Protein AF-A0A962BAT4-F1 (afdb_monomer_lite)

pLDDT: mean 86.92, std 11.21, range [30.09, 98.44]

Structure (mmCIF, N/CA/C/O backbone):
data_AF-A0A962BAT4-F1
#
_entry.id   AF-A0A962BAT4-F1
#
loop_
_atom_site.group_PDB
_atom_site.id
_atom_site.type_symbol
_atom_site.label_atom_id
_atom_site.label_alt_id
_atom_site.label_comp_id
_atom_site.label_asym_id
_atom_site.label_entity_id
_atom_site.label_seq_id
_atom_site.pdbx_PDB_ins_code
_atom_site.Cartn_x
_atom_site.Cartn_y
_atom_site.Cartn_z
_atom_site.occupancy
_atom_site.B_iso_or_equiv
_atom_site.auth_seq_id
_atom_site.auth_comp_id
_atom_site.auth_asym_id
_atom_site.auth_atom_id
_atom_site.pdbx_PDB_model_num
ATOM 1 N N . MET A 1 1 ? 19.448 24.451 59.268 1.00 84.12 1 MET A N 1
ATOM 2 C CA . MET A 1 1 ? 19.161 24.427 57.814 1.00 84.12 1 MET A CA 1
ATOM 3 C C . MET A 1 1 ? 20.426 24.149 57.006 1.00 84.12 1 MET A C 1
ATOM 5 O O . MET A 1 1 ? 20.425 23.150 56.303 1.00 84.12 1 MET A O 1
ATOM 9 N N . MET A 1 2 ? 21.518 24.912 57.176 1.00 86.88 2 MET A N 1
ATOM 10 C CA . MET A 1 2 ? 22.796 24.665 56.473 1.00 86.88 2 MET A CA 1
ATOM 11 C C . MET A 1 2 ? 23.337 23.234 56.617 1.00 86.88 2 MET A C 1
ATOM 13 O O . MET A 1 2 ? 23.706 22.635 55.619 1.00 86.88 2 MET A O 1
ATOM 17 N N . HIS A 1 3 ? 23.294 22.628 57.811 1.00 87.94 3 HIS A N 1
ATOM 18 C CA . HIS A 1 3 ? 23.724 21.229 57.982 1.00 87.94 3 HIS A CA 1
ATOM 19 C C . HIS A 1 3 ? 22.944 20.215 57.124 1.00 87.94 3 HIS A C 1
ATOM 21 O O . HIS A 1 3 ? 23.503 19.194 56.748 1.00 87.94 3 HIS A O 1
ATOM 27 N N . ILE A 1 4 ? 21.664 20.473 56.822 1.00 88.44 4 ILE A N 1
ATOM 28 C CA . ILE A 1 4 ? 20.850 19.589 55.966 1.00 88.44 4 ILE A CA 1
ATOM 29 C C . ILE A 1 4 ? 21.281 19.754 54.506 1.00 88.44 4 ILE A C 1
ATOM 31 O O . ILE A 1 4 ? 21.478 18.762 53.816 1.00 88.44 4 ILE A O 1
ATOM 35 N N . LEU A 1 5 ? 21.491 21.001 54.073 1.00 90.81 5 LEU A N 1
ATOM 36 C CA . LEU A 1 5 ? 21.976 21.313 52.731 1.00 90.81 5 LEU A CA 1
ATOM 37 C C . LEU A 1 5 ? 23.353 20.683 52.473 1.00 90.81 5 LEU A C 1
ATOM 39 O O . LEU A 1 5 ? 23.531 19.999 51.470 1.00 90.81 5 LEU A O 1
ATOM 43 N N . PHE A 1 6 ? 24.304 20.854 53.399 1.00 89.75 6 PHE A N 1
ATOM 44 C CA . PHE A 1 6 ? 25.637 20.258 53.278 1.00 89.75 6 PHE A CA 1
ATOM 45 C C . PHE A 1 6 ? 25.594 18.730 53.262 1.00 89.75 6 PHE A C 1
ATOM 47 O O . PHE A 1 6 ? 26.291 18.126 52.457 1.00 89.75 6 PHE A O 1
ATOM 54 N N . ALA A 1 7 ? 24.762 18.097 54.094 1.00 89.19 7 ALA A N 1
ATOM 55 C CA . ALA A 1 7 ? 24.633 16.641 54.098 1.00 89.19 7 ALA A CA 1
ATOM 56 C C . ALA A 1 7 ? 24.099 16.099 52.759 1.00 89.19 7 ALA A C 1
ATOM 58 O O . ALA A 1 7 ? 24.624 15.115 52.238 1.00 89.19 7 ALA A O 1
ATOM 59 N N . GLU A 1 8 ? 23.089 16.754 52.182 1.00 90.19 8 GLU A N 1
ATOM 60 C CA . GLU A 1 8 ? 22.549 16.391 50.867 1.00 90.19 8 GLU A CA 1
ATOM 61 C C . GLU A 1 8 ? 23.565 16.627 49.743 1.00 90.19 8 GLU A C 1
ATOM 63 O O . GLU A 1 8 ? 23.744 15.756 48.891 1.00 90.19 8 GLU A O 1
ATOM 68 N N . TRP A 1 9 ? 24.290 17.749 49.781 1.00 88.94 9 TRP A N 1
ATOM 69 C CA . TRP A 1 9 ? 25.375 18.027 48.841 1.00 88.94 9 TRP A CA 1
ATOM 70 C C . TRP A 1 9 ? 26.483 16.974 48.925 1.00 88.94 9 TRP A C 1
ATOM 72 O O . TRP A 1 9 ? 26.814 16.355 47.919 1.00 88.94 9 TRP A O 1
ATOM 82 N N . SER A 1 10 ? 27.018 16.697 50.117 1.00 89.25 10 SER A N 1
ATOM 83 C CA . SER A 1 10 ? 28.085 15.706 50.311 1.00 89.25 10 SER A CA 1
ATOM 84 C C . SER A 1 10 ? 27.682 14.309 49.839 1.00 89.25 10 SER A C 1
ATOM 86 O O . SER A 1 10 ? 28.521 13.575 49.318 1.00 89.25 10 SER A O 1
ATOM 88 N N . ARG A 1 11 ? 26.399 13.947 49.971 1.00 90.50 11 ARG A N 1
ATOM 89 C CA . ARG A 1 11 ? 25.858 12.675 49.476 1.00 90.50 11 ARG A CA 1
ATOM 90 C C . ARG A 1 11 ? 25.887 12.575 47.948 1.00 90.50 11 ARG A C 1
ATOM 92 O O . ARG A 1 11 ? 26.097 11.486 47.419 1.00 90.50 11 ARG A O 1
ATOM 99 N N . LEU A 1 12 ? 25.656 13.683 47.246 1.00 91.31 12 LEU A N 1
ATOM 100 C CA . LEU A 1 12 ? 25.480 13.709 45.790 1.00 91.31 12 LEU A CA 1
ATOM 101 C C . LEU A 1 12 ? 26.698 14.250 45.025 1.00 91.31 12 LEU A C 1
ATOM 103 O O . LEU A 1 12 ? 26.793 14.033 43.820 1.00 91.31 12 LEU A O 1
ATOM 107 N N . ALA A 1 13 ? 27.654 14.894 45.698 1.00 88.94 13 ALA A N 1
ATOM 108 C CA . ALA A 1 13 ? 28.758 15.624 45.073 1.00 88.94 13 ALA A CA 1
ATOM 109 C C . ALA A 1 13 ? 29.607 14.777 44.106 1.00 88.94 13 ALA A C 1
ATOM 111 O O . ALA A 1 13 ? 29.979 15.257 43.040 1.00 88.94 13 ALA A O 1
ATOM 112 N N . ARG A 1 14 ? 29.881 13.503 44.429 1.00 91.06 14 ARG A N 1
ATOM 113 C CA . ARG A 1 14 ? 30.655 12.611 43.537 1.00 91.06 14 ARG A CA 1
ATOM 114 C C . ARG A 1 14 ? 29.927 12.340 42.219 1.00 91.06 14 ARG A C 1
ATOM 116 O O . ARG A 1 14 ? 30.545 12.370 41.160 1.00 91.06 14 ARG A O 1
ATOM 123 N N . TRP A 1 15 ? 28.616 12.117 42.286 1.00 87.19 15 TRP A N 1
ATOM 124 C CA . TRP A 1 15 ? 27.776 11.919 41.105 1.00 87.19 15 TRP A CA 1
ATOM 125 C C . TRP A 1 15 ? 27.609 13.213 40.310 1.00 87.19 15 TRP A C 1
ATOM 127 O O . TRP A 1 15 ? 27.646 13.176 39.085 1.00 87.19 15 TRP A O 1
ATOM 137 N N . ALA A 1 16 ? 27.502 14.353 41.000 1.00 90.62 16 ALA A N 1
ATOM 138 C CA . ALA A 1 16 ? 27.455 15.670 40.373 1.00 90.62 16 ALA A CA 1
ATOM 139 C C . ALA A 1 16 ? 28.718 15.950 39.542 1.00 90.62 16 ALA A C 1
ATOM 141 O O . ALA A 1 16 ? 28.603 16.379 38.398 1.00 90.62 16 ALA A O 1
ATOM 142 N N . LEU A 1 17 ? 29.907 15.654 40.083 1.00 92.94 17 LEU A N 1
ATOM 143 C CA . LEU A 1 17 ? 31.183 15.822 39.378 1.00 92.94 17 LEU A CA 1
ATOM 144 C C . LEU A 1 17 ? 31.314 14.887 38.170 1.00 92.94 17 LEU A C 1
ATOM 146 O O . LEU A 1 17 ? 31.728 15.331 37.103 1.00 92.94 17 LEU A O 1
ATOM 150 N N . LEU A 1 18 ? 30.937 13.612 38.318 1.00 93.69 18 LEU A N 1
ATOM 151 C CA . LEU A 1 18 ? 30.971 12.652 37.212 1.00 93.69 18 LEU A CA 1
ATOM 152 C C . LEU A 1 18 ? 30.046 13.085 36.067 1.00 93.69 18 LEU A C 1
ATOM 154 O O . LEU A 1 18 ? 30.459 13.094 34.909 1.00 93.69 18 LEU A O 1
ATOM 158 N N . LEU A 1 19 ? 28.810 13.472 36.397 1.00 94.06 19 LEU A N 1
ATOM 159 C CA . LEU A 1 19 ? 27.843 13.952 35.416 1.00 94.06 19 LEU A CA 1
ATOM 160 C C . LEU A 1 19 ? 28.324 15.245 34.749 1.00 94.06 19 LEU A C 1
ATOM 162 O O . LEU A 1 19 ? 28.235 15.351 33.531 1.00 94.06 19 LEU A O 1
ATOM 166 N N . ALA A 1 20 ? 28.891 16.185 35.514 1.00 96.00 20 ALA A N 1
ATOM 167 C CA . ALA A 1 20 ? 29.458 17.420 34.976 1.00 96.00 20 ALA A CA 1
ATOM 168 C C . ALA A 1 20 ? 30.584 17.146 33.965 1.00 96.00 20 ALA A C 1
ATOM 170 O O . ALA A 1 20 ? 30.608 17.756 32.899 1.00 96.00 20 ALA A O 1
ATOM 171 N N . ALA A 1 21 ? 31.487 16.208 34.270 1.00 95.94 21 ALA A N 1
ATOM 172 C CA . ALA A 1 21 ? 32.590 15.841 33.385 1.00 95.94 21 ALA A CA 1
ATOM 173 C C . ALA A 1 21 ? 32.100 15.164 32.094 1.00 95.94 21 ALA A C 1
ATOM 175 O O . ALA A 1 21 ? 32.534 15.536 31.004 1.00 95.94 21 ALA A O 1
ATOM 176 N N . LEU A 1 22 ? 31.166 14.210 32.203 1.00 95.56 22 LEU A N 1
ATOM 177 C CA . LEU A 1 22 ? 30.566 13.541 31.044 1.00 95.56 22 LEU A CA 1
ATOM 178 C C . LEU A 1 22 ? 29.809 14.535 30.155 1.00 95.56 22 LEU A C 1
ATOM 180 O O . LEU A 1 22 ? 29.934 14.511 28.929 1.00 95.56 22 LEU A O 1
ATOM 184 N N . HIS A 1 23 ? 29.041 15.422 30.783 1.00 96.25 23 HIS A N 1
ATOM 185 C CA . HIS A 1 23 ? 28.269 16.439 30.094 1.00 96.25 23 HIS A CA 1
ATOM 186 C C . HIS A 1 23 ? 29.184 17.433 29.368 1.00 96.25 23 HIS A C 1
ATOM 188 O O . HIS A 1 23 ? 29.012 17.640 28.170 1.00 96.25 23 HIS A O 1
ATOM 194 N N . LEU A 1 24 ? 30.213 17.961 30.042 1.00 96.00 24 LEU A N 1
ATOM 195 C CA . LEU A 1 24 ? 31.201 18.847 29.422 1.00 96.00 24 LEU A CA 1
ATOM 196 C C . LEU A 1 24 ? 31.917 18.164 28.248 1.00 96.00 24 LEU A C 1
ATOM 198 O O . LEU A 1 24 ? 32.021 18.752 27.178 1.00 96.00 24 LEU A O 1
ATOM 202 N N . GLY A 1 25 ? 32.354 16.910 28.407 1.00 95.50 25 GLY A N 1
ATOM 203 C CA . GLY A 1 25 ? 32.979 16.148 27.320 1.00 95.50 25 GLY A CA 1
ATOM 204 C C . GLY A 1 25 ? 32.058 15.975 26.108 1.00 95.50 25 GLY A C 1
ATOM 205 O O . GLY A 1 25 ? 32.494 16.143 24.970 1.00 95.50 25 GLY A O 1
ATOM 206 N N . THR A 1 26 ? 30.769 15.720 26.351 1.00 94.12 26 THR A N 1
ATOM 207 C CA . THR A 1 26 ? 29.749 15.609 25.297 1.00 94.12 26 THR A CA 1
ATOM 208 C C . THR A 1 26 ? 29.540 16.944 24.581 1.00 94.12 26 THR A C 1
ATOM 210 O O . THR A 1 26 ? 29.536 16.980 23.353 1.00 94.12 26 THR A O 1
ATOM 213 N N . LEU A 1 27 ? 29.425 18.050 25.324 1.00 93.06 27 LEU A N 1
ATOM 214 C CA . LEU A 1 27 ? 29.265 19.392 24.756 1.00 93.06 27 LEU A CA 1
ATOM 215 C C . LEU A 1 27 ? 30.481 19.815 23.927 1.00 93.06 27 LEU A C 1
ATOM 217 O O . LEU A 1 27 ? 30.309 20.359 22.841 1.00 93.06 27 LEU A O 1
ATOM 221 N N . LEU A 1 28 ? 31.700 19.528 24.391 1.00 91.31 28 LEU A N 1
ATOM 222 C CA . LEU A 1 28 ? 32.926 19.825 23.644 1.00 91.31 28 LEU A CA 1
ATOM 223 C C . LEU A 1 28 ? 33.034 18.993 22.359 1.00 91.31 28 LEU A C 1
ATOM 225 O O . LEU A 1 28 ? 33.477 19.500 21.329 1.00 91.31 28 LEU A O 1
ATOM 229 N N . PHE A 1 29 ? 32.609 17.727 22.394 1.00 91.44 29 PHE A N 1
ATOM 230 C CA . PHE A 1 29 ? 32.562 16.874 21.207 1.00 91.44 29 PHE A CA 1
ATOM 231 C C . PHE A 1 29 ? 31.527 17.369 20.189 1.00 91.44 29 PHE A C 1
ATOM 233 O O . PHE A 1 29 ? 31.860 17.591 19.024 1.00 91.44 29 PHE A O 1
ATOM 240 N N . LEU A 1 30 ? 30.287 17.607 20.626 1.00 88.56 30 LEU A N 1
ATOM 241 C CA . LEU A 1 30 ? 29.225 18.134 19.764 1.00 88.56 30 LEU A CA 1
ATOM 242 C C . LEU A 1 30 ? 29.585 19.516 19.219 1.00 88.56 30 LEU A C 1
ATOM 244 O O . LEU A 1 30 ? 29.434 19.758 18.026 1.00 88.56 30 LEU A O 1
ATOM 248 N N . GLY A 1 31 ? 30.165 20.373 20.059 1.00 83.88 31 GLY A N 1
ATOM 249 C CA . GLY A 1 31 ? 30.666 21.693 19.698 1.00 83.88 31 GLY A CA 1
ATOM 250 C C . GLY A 1 31 ? 31.806 21.678 18.676 1.00 83.88 31 GLY A C 1
ATOM 251 O O . GLY A 1 31 ? 32.145 22.733 18.158 1.00 83.88 31 GLY A O 1
ATOM 252 N N . ARG A 1 32 ? 32.390 20.521 18.334 1.00 83.56 32 ARG A N 1
ATOM 253 C CA . ARG A 1 32 ? 33.267 20.389 17.158 1.00 83.56 32 ARG A CA 1
ATOM 254 C C . ARG A 1 32 ? 32.511 20.067 15.881 1.00 83.56 32 ARG A C 1
ATOM 256 O O . ARG A 1 32 ? 32.906 20.541 14.822 1.00 83.56 32 ARG A O 1
ATOM 263 N N . MET A 1 33 ? 31.437 19.294 15.974 1.00 81.81 33 MET A N 1
ATOM 264 C CA . MET A 1 33 ? 30.665 18.866 14.808 1.00 81.81 33 MET A CA 1
ATOM 265 C C . MET A 1 33 ? 29.668 19.928 14.354 1.00 81.81 33 MET A C 1
ATOM 267 O O . MET A 1 33 ? 29.497 20.132 13.159 1.00 81.81 33 MET A O 1
ATOM 271 N N . VAL A 1 34 ? 29.026 20.610 15.301 1.00 82.38 34 VAL A N 1
ATOM 272 C CA . VAL A 1 34 ? 27.918 21.530 15.029 1.00 82.38 34 VAL A CA 1
ATOM 273 C C . VAL A 1 34 ? 27.960 22.737 15.957 1.00 82.38 34 VAL A C 1
ATOM 275 O O . VAL A 1 34 ? 28.546 22.674 17.041 1.00 82.38 34 VAL A O 1
ATOM 278 N N . ASP A 1 35 ? 27.370 23.849 15.532 1.00 80.62 35 ASP A N 1
ATOM 279 C CA . ASP A 1 35 ? 27.174 25.023 16.381 1.00 80.62 35 ASP A CA 1
ATOM 280 C C . ASP A 1 35 ? 25.894 24.848 17.211 1.00 80.62 35 ASP A C 1
ATOM 282 O O . ASP A 1 35 ? 24.796 24.731 16.664 1.00 80.62 35 ASP A O 1
ATOM 286 N N . LEU A 1 36 ? 26.046 24.775 18.536 1.00 78.56 36 LEU A N 1
ATOM 287 C CA . LEU A 1 36 ? 24.951 24.477 19.460 1.00 78.56 36 LEU A CA 1
ATOM 288 C C . LEU A 1 36 ? 23.867 25.568 19.445 1.00 78.56 36 LEU A C 1
ATOM 290 O O . LEU A 1 36 ? 22.694 25.235 19.611 1.00 78.56 36 LEU A O 1
ATOM 294 N N . GLY A 1 37 ? 24.237 26.830 19.199 1.00 80.88 37 GLY A N 1
ATOM 295 C CA . GLY A 1 37 ? 23.299 27.952 19.100 1.00 80.88 37 GLY A CA 1
ATOM 296 C C . GLY A 1 37 ? 22.556 28.016 17.763 1.00 80.88 37 GLY A C 1
ATOM 297 O O . GLY A 1 37 ? 21.525 28.676 17.662 1.00 80.88 37 GLY A O 1
ATOM 298 N N . GLN A 1 38 ? 23.039 27.303 16.740 1.00 85.50 38 GLN A N 1
ATOM 299 C CA . GLN A 1 38 ? 22.445 27.287 15.397 1.00 85.50 38 GLN A CA 1
ATOM 300 C C . GLN A 1 38 ? 21.535 26.079 15.142 1.00 85.50 38 GLN A C 1
ATOM 302 O O . GLN A 1 38 ? 21.039 25.894 14.029 1.00 85.50 38 GLN A O 1
ATOM 307 N N . GLN A 1 39 ? 21.317 25.234 16.152 1.00 86.50 39 GLN A N 1
ATOM 308 C CA . GLN A 1 39 ? 20.543 24.011 15.982 1.00 86.50 39 GLN A CA 1
ATOM 309 C C . GLN A 1 39 ? 19.047 24.293 15.762 1.00 86.50 39 GLN A C 1
ATOM 311 O O . GLN A 1 39 ? 18.482 25.194 16.395 1.00 86.50 39 GLN A O 1
ATOM 316 N N . PRO A 1 40 ? 18.380 23.502 14.899 1.00 85.00 40 PRO A N 1
ATOM 317 C CA . PRO A 1 40 ? 16.949 23.635 14.672 1.00 85.00 40 PRO A CA 1
ATOM 318 C C . PRO A 1 40 ? 16.142 23.204 15.906 1.00 85.00 40 PRO A C 1
ATOM 320 O O . PRO A 1 40 ? 16.595 22.395 16.724 1.00 85.00 40 PRO A O 1
ATOM 323 N N . LEU A 1 41 ? 14.900 23.682 15.999 1.00 80.06 41 LEU A N 1
ATOM 324 C CA . LEU A 1 41 ? 13.982 23.422 17.120 1.00 80.06 41 LEU A CA 1
ATOM 325 C C . LEU A 1 41 ? 13.861 21.932 17.510 1.00 80.06 41 LEU A C 1
ATOM 327 O O . LEU A 1 41 ? 13.835 21.604 18.695 1.00 80.06 41 LEU A O 1
ATOM 331 N N . ALA A 1 42 ? 13.842 21.016 16.537 1.00 81.06 42 ALA A N 1
ATOM 332 C CA . ALA A 1 42 ? 13.735 19.577 16.800 1.00 81.06 42 ALA A CA 1
ATOM 333 C C . ALA A 1 42 ? 14.916 19.027 17.624 1.00 81.06 42 ALA A C 1
ATOM 335 O O . ALA A 1 42 ? 14.732 18.213 18.531 1.00 81.06 42 ALA A O 1
ATOM 336 N N . VAL A 1 43 ? 16.132 19.505 17.344 1.00 84.69 43 VAL A N 1
ATOM 337 C CA . VAL A 1 43 ? 17.338 19.130 18.095 1.00 84.69 43 VAL A CA 1
ATOM 338 C C . VAL A 1 43 ? 17.268 19.702 19.511 1.00 84.69 43 VAL A C 1
ATOM 340 O O . VAL A 1 43 ? 17.604 19.018 20.479 1.00 84.69 43 VAL A O 1
ATOM 343 N N . HIS A 1 44 ? 16.753 20.923 19.660 1.00 83.44 44 HIS A N 1
ATOM 344 C CA . HIS A 1 44 ? 16.543 21.523 20.974 1.00 83.44 44 HIS A CA 1
ATOM 345 C C . HIS A 1 44 ? 15.553 20.728 21.835 1.00 83.44 44 HIS A C 1
ATOM 347 O O . HIS A 1 44 ? 15.831 20.482 23.007 1.00 83.44 44 HIS A O 1
ATOM 353 N N . TRP A 1 45 ? 14.444 20.241 21.267 1.00 84.88 45 TRP A N 1
ATOM 354 C CA . TRP A 1 45 ? 13.511 19.373 21.994 1.00 84.88 45 TRP A CA 1
ATOM 355 C C . TRP A 1 45 ? 14.165 18.082 22.497 1.00 84.88 45 TRP A C 1
ATOM 357 O O . TRP A 1 45 ? 13.881 17.659 23.620 1.00 84.88 45 TRP A O 1
ATOM 367 N N . ALA A 1 46 ? 15.088 17.490 21.732 1.00 86.75 46 ALA A N 1
ATOM 368 C CA . ALA A 1 46 ? 15.850 16.324 22.182 1.00 86.75 46 ALA A CA 1
ATOM 369 C C . ALA A 1 46 ? 16.760 16.651 23.384 1.00 86.75 46 ALA A C 1
ATOM 371 O O . ALA A 1 46 ? 16.821 15.882 24.352 1.00 86.75 46 ALA A O 1
ATOM 372 N N . PHE A 1 47 ? 17.416 17.816 23.374 1.00 88.12 47 PHE A N 1
ATOM 373 C CA . PHE A 1 47 ? 18.190 18.295 24.523 1.00 88.12 47 PHE A CA 1
ATOM 374 C C . PHE A 1 47 ? 17.299 18.564 25.739 1.00 88.12 47 PHE A C 1
ATOM 376 O O . PHE A 1 47 ? 17.596 18.075 26.830 1.00 88.12 47 PHE A O 1
ATOM 383 N N . CYS A 1 48 ? 16.176 19.267 25.569 1.00 89.56 48 CYS A N 1
ATOM 384 C CA . CYS A 1 48 ? 15.219 19.516 26.647 1.00 89.56 48 CYS A CA 1
ATOM 385 C C . CYS A 1 48 ? 14.696 18.212 27.262 1.00 89.56 48 CYS A C 1
ATOM 387 O O . CYS A 1 48 ? 14.666 18.087 28.485 1.00 89.56 48 CYS A O 1
ATOM 389 N N . ALA A 1 49 ? 14.338 17.218 26.444 1.00 89.75 49 ALA A N 1
ATOM 390 C CA . ALA A 1 49 ? 13.900 15.911 26.929 1.00 89.75 49 ALA A CA 1
ATOM 391 C C . ALA A 1 49 ? 14.996 15.209 27.749 1.00 89.75 49 ALA A C 1
ATOM 393 O O . ALA A 1 49 ? 14.719 14.668 28.822 1.00 89.75 49 ALA A O 1
ATOM 394 N N . SER A 1 50 ? 16.248 15.280 27.289 1.00 92.62 50 SER A N 1
ATOM 395 C CA . SER A 1 50 ? 17.404 14.711 27.990 1.00 92.62 50 SER A CA 1
ATOM 396 C C . SER A 1 50 ? 17.635 15.383 29.348 1.00 92.62 50 SER A C 1
ATOM 398 O O . SER A 1 50 ? 17.776 14.700 30.362 1.00 92.62 50 SER A O 1
ATOM 400 N N . TYR A 1 51 ? 17.595 16.716 29.406 1.00 95.25 51 TYR A N 1
ATOM 401 C CA . TYR A 1 51 ? 17.736 17.477 30.651 1.00 95.25 51 TYR A CA 1
ATOM 402 C C . TYR A 1 51 ? 16.574 17.245 31.623 1.00 95.25 51 TYR A C 1
ATOM 404 O O . TYR A 1 51 ? 16.795 17.031 32.819 1.00 95.25 51 TYR A O 1
ATOM 412 N N . ALA A 1 52 ? 15.337 17.201 31.121 1.00 94.94 52 ALA A N 1
ATOM 413 C CA . ALA A 1 52 ? 14.166 16.867 31.926 1.00 94.94 52 ALA A CA 1
ATOM 414 C C . ALA A 1 52 ? 14.292 15.461 32.532 1.00 94.94 52 ALA A C 1
ATOM 416 O O . ALA A 1 52 ? 13.995 15.274 33.713 1.00 94.94 52 ALA A O 1
ATOM 417 N N . LEU A 1 53 ? 14.783 14.486 31.756 1.00 94.94 53 LEU A N 1
ATOM 418 C CA . LEU A 1 53 ? 15.023 13.119 32.215 1.00 94.94 53 LEU A CA 1
ATOM 419 C C . LEU A 1 53 ? 16.125 13.053 33.280 1.00 94.94 53 LEU A C 1
ATOM 421 O O . LEU A 1 53 ? 15.924 12.415 34.311 1.00 94.94 53 LEU A O 1
ATOM 425 N N . ILE A 1 54 ? 17.258 13.732 33.073 1.00 95.62 54 ILE A N 1
ATOM 426 C CA . ILE A 1 54 ? 18.346 13.817 34.063 1.00 95.62 54 ILE A CA 1
ATOM 427 C C . ILE A 1 54 ? 17.814 14.377 35.385 1.00 95.62 54 ILE A C 1
ATOM 429 O O . ILE A 1 54 ? 18.023 13.781 36.446 1.00 95.62 54 ILE A O 1
ATOM 433 N N . GLY A 1 55 ? 17.072 15.486 35.320 1.00 96.25 55 GLY A N 1
ATOM 434 C CA . GLY A 1 55 ? 16.405 16.074 36.475 1.00 96.25 55 GLY A CA 1
ATOM 435 C C . GLY A 1 55 ? 15.471 15.081 37.163 1.00 96.25 55 GLY A C 1
ATOM 436 O O . GLY A 1 55 ? 15.584 14.853 38.368 1.00 96.25 55 GLY A O 1
ATOM 437 N N . LEU A 1 56 ? 14.585 14.439 36.400 1.00 95.94 56 LEU A N 1
ATOM 438 C CA . LEU A 1 56 ? 13.620 13.460 36.901 1.00 95.94 56 LEU A CA 1
ATOM 439 C C . LEU A 1 56 ? 14.299 12.298 37.622 1.00 95.94 56 LEU A C 1
ATOM 441 O O . LEU A 1 56 ? 13.908 11.970 38.744 1.00 95.94 56 LEU A O 1
ATOM 445 N N . LEU A 1 57 ? 15.337 11.710 37.025 1.00 95.56 57 LEU A N 1
ATOM 446 C CA . LEU A 1 57 ? 16.101 10.616 37.622 1.00 95.56 57 LEU A CA 1
ATOM 447 C C . LEU A 1 57 ? 16.803 11.054 38.910 1.00 95.56 57 LEU A C 1
ATOM 449 O O . LEU A 1 57 ? 16.754 10.323 39.900 1.00 95.56 57 LEU A O 1
ATOM 453 N N . LEU A 1 58 ? 17.383 12.259 38.942 1.00 95.44 58 LEU A N 1
ATOM 454 C CA . LEU A 1 58 ? 17.962 12.823 40.162 1.00 95.44 58 LEU A CA 1
ATOM 455 C C . LEU A 1 58 ? 16.903 12.995 41.258 1.00 95.44 58 LEU A C 1
ATOM 457 O O . LEU A 1 58 ? 17.144 12.627 42.408 1.00 95.44 58 LEU A O 1
ATOM 461 N N . GLY A 1 59 ? 15.723 13.512 40.908 1.00 94.75 59 GLY A N 1
ATOM 462 C CA . GLY A 1 59 ? 14.608 13.688 41.838 1.00 94.75 59 GLY A CA 1
ATOM 463 C C . GLY A 1 59 ? 14.142 12.360 42.424 1.00 94.75 59 GLY A C 1
ATOM 464 O O . GLY A 1 59 ? 14.001 12.230 43.642 1.00 94.75 59 GLY A O 1
ATOM 465 N N . VAL A 1 60 ? 13.988 11.340 41.574 1.00 94.62 60 VAL A N 1
ATOM 466 C CA . VAL A 1 60 ? 13.648 9.975 41.995 1.00 94.62 60 VAL A CA 1
ATOM 467 C C . VAL A 1 60 ? 14.720 9.410 42.923 1.00 94.62 60 VAL A C 1
ATOM 469 O O . VAL A 1 60 ? 14.405 8.915 44.008 1.00 94.62 60 VAL A O 1
ATOM 472 N N . PHE A 1 61 ? 15.987 9.513 42.525 1.00 93.50 61 PHE A N 1
ATOM 473 C CA . PHE A 1 61 ? 17.120 8.992 43.278 1.00 93.50 61 PHE A CA 1
ATOM 474 C C . PHE A 1 61 ? 17.220 9.644 44.662 1.00 93.50 61 PHE A C 1
ATOM 476 O O . PHE A 1 61 ? 17.198 8.941 45.677 1.00 93.50 61 PHE A O 1
ATOM 483 N N . GLN A 1 62 ? 17.238 10.978 44.722 1.00 92.94 62 GLN A N 1
ATOM 484 C CA . GLN A 1 62 ? 17.372 11.733 45.966 1.00 92.94 62 GLN A CA 1
ATOM 485 C C . GLN A 1 62 ? 16.184 11.502 46.910 1.00 92.94 62 GLN A C 1
ATOM 487 O O . GLN A 1 62 ? 16.380 11.319 48.119 1.00 92.94 62 GLN A O 1
ATOM 492 N N . CYS A 1 63 ? 14.959 11.495 46.371 1.00 91.94 63 CYS A N 1
ATOM 493 C CA . CYS A 1 63 ? 13.735 11.408 47.165 1.00 91.94 63 CYS A CA 1
ATOM 494 C C . CYS A 1 63 ? 13.337 9.976 47.542 1.00 91.94 63 CYS A C 1
ATOM 496 O O . CYS A 1 63 ? 12.528 9.798 48.455 1.00 91.94 63 CYS A O 1
ATOM 498 N N . SER A 1 64 ? 13.928 8.948 46.920 1.00 89.81 64 SER A N 1
ATOM 499 C CA . SER A 1 64 ? 13.662 7.533 47.235 1.00 89.81 64 SER A CA 1
ATOM 500 C C . SER A 1 64 ? 13.868 7.201 48.719 1.00 89.81 64 SER A C 1
ATOM 502 O O . SER A 1 64 ? 13.097 6.440 49.308 1.00 89.81 64 SER A O 1
ATOM 504 N N . GLY A 1 65 ? 14.859 7.828 49.361 1.00 85.19 65 GLY A N 1
ATOM 505 C CA . GLY A 1 65 ? 15.111 7.691 50.795 1.00 85.19 65 GLY A CA 1
ATOM 506 C C . GLY A 1 65 ? 13.999 8.283 51.665 1.00 85.19 65 GLY A C 1
ATOM 507 O O . GLY A 1 65 ? 13.675 7.708 52.701 1.00 85.19 65 GLY A O 1
ATOM 508 N N . TYR A 1 66 ? 13.383 9.383 51.227 1.00 86.81 66 TYR A N 1
ATOM 509 C CA . TYR A 1 66 ? 12.320 10.103 51.941 1.00 86.81 66 TYR A CA 1
ATOM 510 C C . TYR A 1 66 ? 10.930 9.469 51.755 1.00 86.81 66 TYR A C 1
ATOM 512 O O . TYR A 1 66 ? 9.980 9.827 52.449 1.00 86.81 66 TYR A O 1
ATOM 520 N N . ALA A 1 67 ? 10.807 8.484 50.860 1.00 82.69 67 ALA A N 1
ATOM 521 C CA . ALA A 1 67 ? 9.612 7.656 50.727 1.00 82.69 67 ALA A CA 1
ATOM 522 C C . ALA A 1 67 ? 9.448 6.641 51.876 1.00 82.69 67 ALA A C 1
ATOM 524 O O . ALA A 1 67 ? 8.352 6.100 52.045 1.00 82.69 67 ALA A O 1
ATOM 525 N N . ARG A 1 68 ? 10.520 6.365 52.640 1.00 85.12 68 ARG A N 1
ATOM 526 C CA . ARG A 1 68 ? 10.548 5.381 53.733 1.00 85.12 68 ARG A CA 1
ATOM 527 C C . ARG A 1 68 ? 10.199 6.041 55.078 1.00 85.12 68 ARG A C 1
ATOM 529 O O . ARG A 1 68 ? 10.864 7.010 55.449 1.00 85.12 68 ARG A O 1
ATOM 536 N N . PRO A 1 69 ? 9.245 5.498 55.862 1.00 80.75 69 PRO A N 1
ATOM 537 C CA . PRO A 1 69 ? 8.890 6.048 57.176 1.00 80.75 69 PRO A CA 1
ATOM 538 C C . PRO A 1 69 ? 10.070 6.146 58.156 1.00 80.75 69 PRO A C 1
ATOM 540 O O . PRO A 1 69 ? 10.158 7.098 58.925 1.00 80.75 69 PRO A O 1
ATOM 543 N N . SER A 1 70 ? 11.020 5.206 58.090 1.00 81.62 70 SER A N 1
ATOM 544 C CA . SER A 1 70 ? 12.199 5.177 58.967 1.00 81.62 70 SER A CA 1
ATOM 545 C C . SER A 1 70 ? 13.107 6.401 58.816 1.00 81.62 70 SER A C 1
ATOM 547 O O . SER A 1 70 ? 13.707 6.843 59.790 1.00 81.62 70 SER A O 1
ATOM 549 N N . HIS A 1 71 ? 13.173 6.997 57.623 1.00 81.50 71 HIS A N 1
ATOM 550 C CA . HIS A 1 71 ? 13.979 8.195 57.380 1.00 81.50 71 HIS A CA 1
ATOM 551 C C . HIS A 1 71 ? 13.345 9.444 58.013 1.00 81.50 71 HIS A C 1
ATOM 553 O O . HIS A 1 71 ? 14.047 10.348 58.465 1.00 81.50 71 HIS A O 1
ATOM 559 N N . TRP A 1 72 ? 12.011 9.480 58.108 1.00 82.81 72 TRP A N 1
ATOM 560 C CA . TRP A 1 72 ? 11.291 10.578 58.751 1.00 82.81 72 TRP A CA 1
ATOM 561 C C . TRP A 1 72 ? 11.519 10.633 60.259 1.00 82.81 72 TRP A C 1
ATOM 563 O O . TRP A 1 72 ? 11.512 11.731 60.805 1.00 82.81 72 TRP A O 1
ATOM 573 N N . LEU A 1 73 ? 11.798 9.504 60.921 1.00 79.44 73 LEU A N 1
ATOM 574 C CA . LEU A 1 73 ? 12.116 9.481 62.355 1.00 79.44 73 LEU A CA 1
ATOM 575 C C . LEU A 1 73 ? 13.316 10.389 62.674 1.00 79.44 73 LEU A C 1
ATOM 577 O O . LEU A 1 73 ? 13.239 11.227 63.566 1.00 79.44 73 LEU A O 1
ATOM 581 N N . VAL A 1 74 ? 14.379 10.326 61.866 1.00 79.31 74 VAL A N 1
ATOM 582 C CA . VAL A 1 74 ? 15.586 11.163 62.027 1.00 79.31 74 VAL A CA 1
ATOM 583 C C . VAL A 1 74 ? 15.303 12.654 61.778 1.00 79.31 74 VAL A C 1
ATOM 585 O O . VAL A 1 74 ? 15.923 13.525 62.390 1.00 79.31 74 VAL A O 1
ATOM 588 N N . LEU A 1 75 ? 14.363 12.971 60.883 1.00 80.75 75 LEU A N 1
ATOM 589 C CA . LEU A 1 75 ? 13.994 14.351 60.545 1.00 80.75 75 LEU A CA 1
ATOM 590 C C . LEU A 1 75 ? 13.038 14.968 61.572 1.00 80.75 75 LEU A C 1
ATOM 592 O O . LEU A 1 75 ? 13.152 16.158 61.859 1.00 80.75 75 LEU A O 1
ATOM 596 N N . LEU A 1 76 ? 12.126 14.168 62.131 1.00 79.38 76 LEU A N 1
ATOM 597 C CA . LEU A 1 76 ? 11.132 14.591 63.121 1.00 79.38 76 LEU A CA 1
ATOM 598 C C . LEU A 1 76 ? 11.753 14.919 64.486 1.00 79.38 76 LEU A C 1
ATOM 600 O O . LEU A 1 76 ? 11.213 15.756 65.200 1.00 79.38 76 LEU A O 1
ATOM 604 N N . HIS A 1 77 ? 12.907 14.333 64.824 1.00 80.06 77 HIS A N 1
ATOM 605 C CA . HIS A 1 77 ? 13.660 14.686 66.035 1.00 80.06 77 HIS A CA 1
ATOM 606 C C . HIS A 1 77 ? 14.353 16.058 65.965 1.00 80.06 77 HIS A C 1
ATOM 608 O O . HIS A 1 77 ? 14.920 16.513 66.958 1.00 80.06 77 HIS A O 1
ATOM 614 N N . ARG A 1 78 ? 14.318 16.752 64.818 1.00 81.06 78 ARG A N 1
ATOM 615 C CA . ARG A 1 78 ? 14.853 18.115 64.704 1.00 81.06 78 ARG A CA 1
ATOM 616 C C . ARG A 1 78 ? 13.773 19.139 65.082 1.00 81.06 78 ARG A C 1
ATOM 618 O O . ARG A 1 78 ? 12.657 19.032 64.581 1.00 81.06 78 ARG A O 1
ATOM 625 N N . PRO A 1 79 ? 14.088 20.194 65.860 1.00 84.88 79 PRO A N 1
ATOM 626 C CA . PRO A 1 79 ? 13.132 21.231 66.265 1.00 84.88 79 PRO A CA 1
ATOM 627 C C . PRO A 1 79 ? 12.860 22.235 65.127 1.00 84.88 79 PRO A C 1
ATOM 629 O O . PRO A 1 79 ? 12.991 23.447 65.286 1.00 84.88 79 PRO A O 1
ATOM 632 N N . LEU A 1 80 ? 12.544 21.741 63.927 1.00 86.62 80 LEU A N 1
ATOM 633 C CA . LEU A 1 80 ? 12.271 22.556 62.749 1.00 86.62 80 LEU A CA 1
ATOM 634 C C . LEU A 1 80 ? 10.906 22.189 62.157 1.00 86.62 80 LEU A C 1
ATOM 636 O O . LEU A 1 80 ? 10.604 21.009 61.991 1.00 86.62 80 LEU A O 1
ATOM 640 N N . PRO A 1 81 ? 10.087 23.178 61.757 1.00 86.94 81 PRO A N 1
ATOM 641 C CA . PRO A 1 81 ? 8.878 22.895 60.998 1.00 86.94 81 PRO A CA 1
ATOM 642 C C . PRO A 1 81 ? 9.245 22.243 59.658 1.00 86.94 81 PRO A C 1
ATOM 644 O O . PRO A 1 81 ? 10.227 22.633 59.026 1.00 86.94 81 PRO A O 1
ATOM 647 N N . ILE A 1 82 ? 8.411 21.313 59.179 1.00 85.88 82 ILE A N 1
ATOM 648 C CA . ILE A 1 82 ? 8.642 20.515 57.954 1.00 85.88 82 ILE A CA 1
ATOM 649 C C . ILE A 1 82 ? 9.046 21.382 56.747 1.00 85.88 82 ILE A C 1
ATOM 651 O O . ILE A 1 82 ? 9.934 21.011 55.986 1.00 85.88 82 ILE A O 1
ATOM 655 N N . ARG A 1 83 ? 8.478 22.588 56.606 1.00 83.06 83 ARG A N 1
ATOM 656 C CA . ARG A 1 83 ? 8.829 23.537 55.531 1.00 83.06 83 ARG A CA 1
ATOM 657 C C . ARG A 1 83 ? 10.298 23.984 55.580 1.00 83.06 83 ARG A C 1
ATOM 659 O O . ARG A 1 83 ? 10.939 24.078 54.542 1.00 83.06 83 ARG A O 1
ATOM 666 N N . LYS A 1 84 ? 10.855 24.203 56.778 1.00 87.75 84 LYS A N 1
ATOM 667 C CA . LYS A 1 84 ? 12.274 24.559 56.982 1.00 87.75 84 LYS A CA 1
ATOM 668 C C . LYS A 1 84 ? 13.222 23.360 56.804 1.00 87.75 84 LYS A C 1
ATOM 670 O O . LYS A 1 84 ? 14.432 23.562 56.753 1.00 87.75 84 LYS A O 1
ATOM 675 N N . ILE A 1 85 ? 12.689 22.138 56.703 1.00 88.38 85 ILE A N 1
ATOM 676 C CA . ILE A 1 85 ? 13.430 20.918 56.341 1.00 88.38 85 ILE A CA 1
ATOM 677 C C . ILE A 1 85 ? 13.385 20.702 54.821 1.00 88.38 85 ILE A C 1
ATOM 679 O O . ILE A 1 85 ? 14.418 20.441 54.219 1.00 88.38 85 ILE A O 1
ATOM 683 N N . ALA A 1 86 ? 12.216 20.878 54.199 1.00 88.56 86 ALA A N 1
ATOM 684 C CA . ALA A 1 86 ? 12.011 20.713 52.759 1.00 88.56 86 ALA A CA 1
ATOM 685 C C . ALA A 1 86 ? 12.940 21.607 51.919 1.00 88.56 86 ALA A C 1
ATOM 687 O O . ALA A 1 86 ? 13.605 21.127 51.005 1.00 88.56 86 ALA A O 1
ATOM 688 N N . VAL A 1 87 ? 13.024 22.899 52.267 1.00 90.44 87 VAL A N 1
ATOM 689 C CA . VAL A 1 87 ? 13.823 23.899 51.534 1.00 90.44 87 VAL A CA 1
ATOM 690 C C . VAL A 1 87 ? 15.293 23.478 51.369 1.00 90.44 87 VAL A C 1
ATOM 692 O O . VAL A 1 87 ? 15.738 23.388 50.228 1.00 90.44 87 VAL A O 1
ATOM 695 N N . PRO A 1 88 ? 16.065 23.178 52.435 1.00 91.38 88 PRO A N 1
ATOM 696 C CA . PRO A 1 88 ? 17.463 22.775 52.276 1.00 91.38 88 PRO A CA 1
ATOM 697 C C . PRO A 1 88 ? 17.651 21.403 51.610 1.00 91.38 88 PRO A C 1
ATOM 699 O O . PRO A 1 88 ? 18.691 21.198 50.992 1.00 91.38 88 PRO A O 1
ATOM 702 N N . VAL A 1 89 ? 16.684 20.477 51.700 1.00 91.38 89 VAL A N 1
ATOM 703 C CA . VAL A 1 89 ? 16.766 19.179 50.999 1.00 91.38 89 VAL A CA 1
ATOM 704 C C . VAL A 1 89 ? 16.687 19.379 49.489 1.00 91.38 89 VAL A C 1
ATOM 706 O O . VAL A 1 89 ? 17.565 18.933 48.749 1.00 91.38 89 VAL A O 1
ATOM 709 N N . PHE A 1 90 ? 15.664 20.100 49.031 1.00 93.56 90 PHE A N 1
ATOM 710 C CA . PHE A 1 90 ? 15.469 20.345 47.605 1.00 93.56 90 PHE A CA 1
ATOM 711 C C . PHE A 1 90 ? 16.516 21.304 47.025 1.00 93.56 90 PHE A C 1
ATOM 713 O O . PHE A 1 90 ? 16.960 21.111 45.896 1.00 93.56 90 PHE A O 1
ATOM 720 N N . ALA A 1 91 ? 16.994 22.274 47.814 1.00 92.62 91 ALA A N 1
ATOM 721 C CA . ALA A 1 91 ? 18.110 23.134 47.421 1.00 92.62 91 ALA A CA 1
ATOM 722 C C . ALA A 1 91 ? 19.409 22.344 47.170 1.00 92.62 91 ALA A C 1
ATOM 724 O O . ALA A 1 91 ? 20.182 22.720 46.294 1.00 92.62 91 ALA A O 1
ATOM 725 N N . GLY A 1 92 ? 19.634 21.227 47.875 1.00 92.50 92 GLY A N 1
ATOM 726 C CA . GLY A 1 92 ? 20.778 20.345 47.623 1.00 92.50 92 GLY A CA 1
ATOM 727 C C . GLY A 1 92 ? 20.735 19.692 46.238 1.00 92.50 92 GLY A C 1
ATOM 728 O O . GLY A 1 92 ? 21.743 19.682 45.536 1.00 92.50 92 GLY A O 1
ATOM 729 N N . GLY A 1 93 ? 19.563 19.209 45.811 1.00 92.38 93 GLY A N 1
ATOM 730 C CA . GLY A 1 93 ? 19.369 18.653 44.466 1.00 92.38 93 GLY A CA 1
ATOM 731 C C . GLY A 1 93 ? 19.443 19.717 43.369 1.00 92.38 93 GLY A C 1
ATOM 732 O O . GLY A 1 93 ? 20.074 19.500 42.337 1.00 92.38 93 GLY A O 1
ATOM 733 N N . ALA A 1 94 ? 18.882 20.903 43.618 1.00 93.75 94 ALA A N 1
ATOM 734 C CA . ALA A 1 94 ? 19.004 22.039 42.706 1.00 93.75 94 ALA A CA 1
ATOM 735 C C . ALA A 1 94 ? 20.472 22.459 42.499 1.00 93.75 94 ALA A C 1
ATOM 737 O O . ALA A 1 94 ? 20.888 22.684 41.365 1.00 93.75 94 ALA A O 1
ATOM 738 N N . LEU A 1 95 ? 21.280 22.490 43.567 1.00 94.00 95 LEU A N 1
ATOM 739 C CA . LEU A 1 95 ? 22.709 22.808 43.484 1.00 94.00 95 LEU A CA 1
ATOM 740 C C . LEU A 1 95 ? 23.486 21.779 42.646 1.00 94.00 95 LEU A C 1
ATOM 742 O O . LEU A 1 95 ? 24.366 22.153 41.875 1.00 94.00 95 LEU A O 1
ATOM 746 N N . VAL A 1 96 ? 23.129 20.492 42.738 1.00 94.50 96 VAL A N 1
ATOM 747 C CA . VAL A 1 96 ? 23.697 19.445 41.871 1.00 94.50 96 VAL A CA 1
ATOM 748 C C . VAL A 1 96 ? 23.437 19.752 40.399 1.00 94.50 96 VAL A C 1
ATOM 750 O O . VAL A 1 96 ? 24.363 19.653 39.596 1.00 94.50 96 VAL A O 1
ATOM 753 N N . LEU A 1 97 ? 22.221 20.164 40.034 1.00 96.06 97 LEU A N 1
ATOM 754 C CA . LEU A 1 97 ? 21.885 20.520 38.651 1.00 96.06 97 LEU A CA 1
ATOM 755 C C . LEU A 1 97 ? 22.606 21.787 38.179 1.00 96.06 97 LEU A C 1
ATOM 757 O O . LEU A 1 97 ? 23.071 21.825 37.044 1.00 96.06 97 LEU A O 1
ATOM 761 N N . VAL A 1 98 ? 22.785 22.788 39.044 1.00 95.44 98 VAL A N 1
ATOM 762 C CA . VAL A 1 98 ? 23.607 23.969 38.719 1.00 95.44 98 VAL A CA 1
ATOM 763 C C . VAL A 1 98 ? 25.037 23.549 38.357 1.00 95.44 98 VAL A C 1
ATOM 765 O O . VAL A 1 98 ? 25.552 23.950 37.315 1.00 95.44 98 VAL A O 1
ATOM 768 N N . CYS A 1 99 ? 25.665 22.691 39.166 1.00 94.81 99 CYS A N 1
ATOM 769 C CA . CYS A 1 99 ? 27.044 22.253 38.933 1.00 94.81 99 CYS A CA 1
ATOM 770 C C . CYS A 1 99 ? 27.202 21.257 37.773 1.00 94.81 99 CYS A C 1
ATOM 772 O O . CYS A 1 99 ? 28.269 21.215 37.168 1.00 94.81 99 CYS A O 1
ATOM 774 N N . SER A 1 100 ? 26.185 20.443 37.477 1.00 95.50 100 SER A N 1
ATOM 775 C CA . SER A 1 100 ? 26.269 19.369 36.470 1.00 95.50 100 SER A CA 1
ATOM 776 C C . SER A 1 100 ? 25.634 19.701 35.120 1.00 95.50 100 SER A C 1
ATOM 778 O O . SER A 1 100 ? 25.964 19.055 34.127 1.00 95.50 100 SER A O 1
ATOM 780 N N . ILE A 1 101 ? 24.770 20.716 35.052 1.00 95.88 101 ILE A N 1
ATOM 781 C CA . ILE A 1 101 ? 24.097 21.144 33.819 1.00 95.88 101 ILE A CA 1
ATOM 782 C C . ILE A 1 101 ? 24.507 22.566 33.438 1.00 95.88 101 ILE A C 1
ATOM 784 O O . ILE A 1 101 ? 25.160 22.743 32.414 1.00 95.88 101 ILE A O 1
ATOM 788 N N . ALA A 1 102 ? 24.183 23.566 34.264 1.00 94.81 102 ALA A N 1
ATOM 789 C CA . ALA A 1 102 ? 24.406 24.971 33.909 1.00 94.81 102 ALA A CA 1
ATOM 790 C C . ALA A 1 102 ? 25.900 25.304 33.755 1.00 94.81 102 ALA A C 1
ATOM 792 O O . ALA A 1 102 ? 26.301 25.906 32.762 1.00 94.81 102 ALA A O 1
ATOM 793 N N . LEU A 1 103 ? 26.735 24.872 34.708 1.00 95.44 103 LEU A N 1
ATOM 794 C CA . LEU A 1 103 ? 28.171 25.155 34.684 1.00 95.44 103 LEU A CA 1
ATOM 795 C C . LEU A 1 103 ? 28.884 24.546 33.454 1.00 95.44 103 LEU A C 1
ATOM 797 O O . LEU A 1 103 ? 29.596 25.293 32.787 1.00 95.44 103 LEU A O 1
ATOM 801 N N . PRO A 1 104 ? 28.695 23.261 33.080 1.00 96.19 104 PRO A N 1
ATOM 802 C CA . PRO A 1 104 ? 29.264 22.717 31.844 1.00 96.19 104 PRO A CA 1
ATOM 803 C C . PRO A 1 104 ? 28.847 23.447 30.565 1.00 96.19 104 PRO A C 1
ATOM 805 O O . PRO A 1 104 ? 29.693 23.640 29.697 1.00 96.19 104 PRO A O 1
ATOM 808 N N . VAL A 1 105 ? 27.585 23.881 30.450 1.00 94.06 105 VAL A N 1
ATOM 809 C CA . VAL A 1 105 ? 27.116 24.656 29.285 1.00 94.06 105 VAL A CA 1
ATOM 810 C C . VAL A 1 105 ? 27.843 25.999 29.204 1.00 94.06 105 VAL A C 1
ATOM 812 O O . VAL A 1 105 ? 28.361 26.345 28.145 1.00 94.06 105 VAL A O 1
ATOM 815 N N . LEU A 1 106 ? 27.975 26.712 30.328 1.00 94.25 106 LEU A N 1
ATOM 816 C CA . LEU A 1 106 ? 28.721 27.975 30.389 1.00 94.25 106 LEU A CA 1
ATOM 817 C C . LEU A 1 106 ? 30.216 27.790 30.089 1.00 94.25 106 LEU A C 1
ATOM 819 O O . LEU A 1 106 ? 30.807 28.604 29.386 1.00 94.25 106 LEU A O 1
ATOM 823 N N . LEU A 1 107 ? 30.835 26.710 30.577 1.00 94.69 107 LEU A N 1
ATOM 824 C CA . LEU A 1 107 ? 32.235 26.391 30.277 1.00 94.69 107 LEU A CA 1
ATOM 825 C C . LEU A 1 107 ? 32.445 26.052 28.796 1.00 94.69 107 LEU A C 1
ATOM 827 O O . LEU A 1 107 ? 33.453 26.455 28.219 1.00 94.69 107 LEU A O 1
ATOM 831 N N . ALA A 1 108 ? 31.503 25.340 28.172 1.00 92.62 108 ALA A N 1
ATOM 832 C CA . ALA A 1 108 ? 31.544 25.057 26.741 1.00 92.62 108 ALA A CA 1
ATOM 833 C C . ALA A 1 108 ? 31.388 26.341 25.906 1.00 92.62 108 ALA A C 1
ATOM 835 O O . ALA A 1 108 ? 32.155 26.538 24.965 1.00 92.62 108 ALA A O 1
ATOM 836 N N . ALA A 1 109 ? 30.470 27.236 26.288 1.00 90.94 109 ALA A N 1
ATOM 837 C CA . ALA A 1 109 ? 30.300 28.542 25.649 1.00 90.94 109 ALA A CA 1
ATOM 838 C C . ALA A 1 109 ? 31.555 29.423 25.799 1.00 90.94 109 ALA A C 1
ATOM 840 O O . ALA A 1 109 ? 32.014 30.017 24.827 1.00 90.94 109 ALA A O 1
ATOM 841 N N . LEU A 1 110 ? 32.171 29.441 26.988 1.00 92.25 110 LEU A N 1
ATOM 842 C CA . LEU A 1 110 ? 33.429 30.152 27.236 1.00 92.25 110 LEU A CA 1
ATOM 843 C C . LEU A 1 110 ? 34.588 29.585 26.405 1.00 92.25 110 LEU A C 1
ATOM 845 O O . LEU A 1 110 ? 35.422 30.334 25.901 1.00 92.25 110 LEU A O 1
ATOM 849 N N . TRP A 1 111 ? 34.661 28.262 26.247 1.00 91.25 111 TRP A N 1
ATOM 850 C CA . TRP A 1 111 ? 35.651 27.638 25.370 1.00 91.25 111 TRP A CA 1
ATOM 851 C C . TRP A 1 111 ? 35.423 28.032 23.906 1.00 91.25 111 TRP A C 1
ATOM 853 O O . TRP A 1 111 ? 36.377 28.398 23.223 1.00 91.25 111 TRP A O 1
ATOM 863 N N . GLN A 1 112 ? 34.172 28.022 23.434 1.00 88.81 112 GLN A N 1
ATOM 864 C CA . GLN A 1 112 ? 33.840 28.451 22.074 1.00 88.81 112 GLN A CA 1
ATOM 865 C C . GLN A 1 112 ? 34.221 29.915 21.832 1.00 88.81 112 GLN A C 1
ATOM 867 O O . GLN A 1 112 ? 34.854 30.194 20.815 1.00 88.81 112 GLN A O 1
ATOM 872 N N . SER A 1 113 ? 33.933 30.819 22.772 1.00 87.81 113 SER A N 1
ATOM 873 C CA . SER A 1 113 ? 34.232 32.249 22.615 1.00 87.81 113 SER A CA 1
ATOM 874 C C . SER A 1 113 ? 35.724 32.579 22.713 1.00 87.81 113 SER A C 1
ATOM 876 O O . SER A 1 113 ? 36.178 33.535 22.092 1.00 87.81 113 SER A O 1
ATOM 878 N N . SER A 1 114 ? 36.501 31.803 23.479 1.00 88.06 114 SER A N 1
ATOM 879 C CA . SER A 1 114 ? 37.929 32.076 23.707 1.00 88.06 114 SER A CA 1
ATOM 880 C C . SER A 1 114 ? 38.883 31.312 22.787 1.00 88.06 114 SER A C 1
ATOM 882 O O . SER A 1 114 ? 39.998 31.776 22.558 1.00 88.06 114 SER A O 1
ATOM 884 N N . MET A 1 115 ? 38.481 30.145 22.270 1.00 85.38 115 MET A N 1
ATOM 885 C CA . MET A 1 115 ? 39.374 29.226 21.547 1.00 85.38 115 MET A CA 1
ATOM 886 C C . MET A 1 115 ? 38.932 28.934 20.110 1.00 85.38 115 MET A C 1
ATOM 888 O O . MET A 1 115 ? 39.620 28.195 19.404 1.00 85.38 115 MET A O 1
ATOM 892 N N . THR A 1 116 ? 37.793 29.466 19.658 1.00 84.50 116 THR A N 1
ATOM 893 C CA . THR A 1 116 ? 37.275 29.237 18.302 1.00 84.50 116 THR A CA 1
ATOM 894 C C . THR A 1 116 ? 36.811 30.545 17.663 1.00 84.50 116 THR A C 1
ATOM 896 O O . THR A 1 116 ? 36.510 31.500 18.366 1.00 84.50 116 THR A O 1
ATOM 899 N N . ALA A 1 117 ? 36.724 30.595 16.330 1.00 82.81 117 ALA A N 1
ATOM 900 C CA . ALA A 1 117 ? 36.141 31.736 15.613 1.00 82.81 117 ALA A CA 1
ATOM 901 C C . ALA A 1 117 ? 34.614 31.627 15.436 1.00 82.81 117 ALA A C 1
ATOM 903 O O . ALA A 1 117 ? 34.050 32.253 14.539 1.00 82.81 117 ALA A O 1
ATOM 904 N N . ARG A 1 118 ? 33.948 30.777 16.228 1.00 85.56 118 ARG A N 1
ATOM 905 C CA . ARG A 1 118 ? 32.494 30.614 16.163 1.00 85.56 118 ARG A CA 1
ATOM 906 C C . ARG A 1 118 ? 31.789 31.764 16.868 1.00 85.56 118 ARG A C 1
ATOM 908 O O . ARG A 1 118 ? 32.329 32.368 17.791 1.00 85.56 118 ARG A O 1
ATOM 915 N N . VAL A 1 119 ? 30.565 32.032 16.433 1.00 87.25 119 VAL A N 1
ATOM 916 C CA . VAL A 1 119 ? 29.728 33.089 16.997 1.00 87.25 119 VAL A CA 1
ATOM 917 C C . VAL A 1 119 ? 29.168 32.624 18.335 1.00 87.25 119 VAL A C 1
ATOM 919 O O . VAL A 1 119 ? 28.402 31.667 18.390 1.00 87.25 119 VAL A O 1
ATOM 922 N N . VAL A 1 120 ? 29.531 33.323 19.409 1.00 89.44 120 VAL A N 1
ATOM 923 C CA . VAL A 1 120 ? 28.923 33.155 20.732 1.00 89.44 120 VAL A CA 1
ATOM 924 C C . VAL A 1 120 ? 28.170 34.435 21.064 1.00 89.44 120 VAL A C 1
ATOM 926 O O . VAL A 1 120 ? 28.781 35.490 21.197 1.00 89.44 120 VAL A O 1
ATOM 929 N N . ASP A 1 121 ? 26.851 34.320 21.174 1.00 90.38 121 ASP A N 1
ATOM 930 C CA . ASP A 1 121 ? 25.924 35.403 21.513 1.00 90.38 121 ASP A CA 1
ATOM 931 C C . ASP A 1 121 ? 25.204 35.130 22.849 1.00 90.38 121 ASP A C 1
ATOM 933 O O . ASP A 1 121 ? 25.345 34.048 23.441 1.00 90.38 121 ASP A O 1
ATOM 937 N N . VAL A 1 122 ? 24.384 36.083 23.311 1.00 89.12 122 VAL A N 1
ATOM 938 C CA . VAL A 1 122 ? 23.637 35.991 24.585 1.00 89.12 122 VAL A CA 1
ATOM 939 C C . VAL A 1 122 ? 22.829 34.694 24.736 1.00 89.12 122 VAL A C 1
ATOM 941 O O . VAL A 1 122 ? 22.586 34.222 25.850 1.00 89.12 122 VAL A O 1
ATOM 944 N N . ARG A 1 123 ? 22.428 34.051 23.633 1.00 89.88 123 ARG A N 1
ATOM 945 C CA . ARG A 1 123 ? 21.606 32.836 23.677 1.00 89.88 123 ARG A CA 1
ATOM 946 C C . ARG A 1 123 ? 22.348 31.656 24.284 1.00 89.88 123 ARG A C 1
ATOM 948 O O . ARG A 1 123 ? 21.703 30.796 24.873 1.00 89.88 123 ARG A O 1
ATOM 955 N N . HIS A 1 124 ? 23.676 31.625 24.217 1.00 88.81 124 HIS A N 1
ATOM 956 C CA . HIS A 1 124 ? 24.476 30.573 24.846 1.00 88.81 124 HIS A CA 1
ATOM 957 C C . HIS A 1 124 ? 24.344 30.598 26.377 1.00 88.81 124 HIS A C 1
ATOM 959 O O . HIS A 1 124 ? 24.281 29.547 27.019 1.00 88.81 124 HIS A O 1
ATOM 965 N N . GLU A 1 125 ? 24.204 31.789 26.963 1.00 88.25 125 GLU A N 1
ATOM 966 C CA . GLU A 1 125 ? 23.909 31.958 28.389 1.00 88.25 125 GLU A CA 1
ATOM 967 C C . GLU A 1 125 ? 22.457 31.578 28.701 1.00 88.25 125 GLU A C 1
ATOM 969 O O . GLU A 1 125 ? 22.177 30.851 29.661 1.00 88.25 125 GLU A O 1
ATOM 974 N N . LEU A 1 126 ? 21.523 32.011 27.848 1.00 90.25 126 LEU A N 1
ATOM 975 C CA . LEU A 1 126 ? 20.106 31.682 27.987 1.00 90.25 126 LEU A CA 1
ATOM 976 C C . LEU A 1 126 ? 19.848 30.168 27.865 1.00 90.25 126 LEU A C 1
ATOM 978 O O . LEU A 1 126 ? 18.983 29.645 28.566 1.00 90.25 126 LEU A O 1
ATOM 982 N N . LEU A 1 127 ? 20.621 29.442 27.050 1.00 90.38 127 LEU A N 1
ATOM 983 C CA . LEU A 1 127 ? 20.575 27.981 26.932 1.00 90.38 127 LEU A CA 1
ATOM 984 C C . LEU A 1 127 ? 20.985 27.282 28.233 1.00 90.38 127 LEU A C 1
ATOM 986 O O . LEU A 1 127 ? 20.357 26.290 28.608 1.00 90.38 127 LEU A O 1
ATOM 990 N N . ALA A 1 128 ? 21.982 27.801 28.957 1.00 92.50 128 ALA A N 1
ATOM 991 C CA . ALA A 1 128 ? 22.355 27.271 30.270 1.00 92.50 128 ALA A CA 1
ATOM 992 C C . ALA A 1 128 ? 21.209 27.438 31.282 1.00 92.50 128 ALA A C 1
ATOM 994 O O . ALA A 1 128 ? 20.897 26.509 32.035 1.00 92.50 128 ALA A O 1
ATOM 995 N N . LEU A 1 129 ? 20.543 28.598 31.263 1.00 93.00 129 LEU A N 1
ATOM 996 C CA . LEU A 1 129 ? 19.383 28.869 32.110 1.00 93.00 129 LEU A CA 1
ATOM 997 C C . LEU A 1 129 ? 18.173 28.003 31.724 1.00 93.00 129 LEU A C 1
ATOM 999 O O . LEU A 1 129 ? 17.513 27.450 32.604 1.00 93.00 129 LEU A O 1
ATOM 1003 N N . ALA A 1 130 ? 17.916 27.824 30.426 1.00 92.25 130 ALA A N 1
ATOM 1004 C CA . ALA A 1 130 ? 16.854 26.960 29.921 1.00 92.25 130 ALA A CA 1
ATOM 1005 C C . ALA A 1 130 ? 17.082 25.499 30.336 1.00 92.25 130 ALA A C 1
ATOM 1007 O O . ALA A 1 130 ? 16.201 24.871 30.923 1.00 92.25 130 ALA A O 1
ATOM 1008 N N . ALA A 1 131 ? 18.289 24.969 30.109 1.00 93.94 131 ALA A N 1
ATOM 1009 C CA . ALA A 1 131 ? 18.665 23.612 30.500 1.00 93.94 131 ALA A CA 1
ATOM 1010 C C . ALA A 1 131 ? 18.518 23.394 32.014 1.00 93.94 131 ALA A C 1
ATOM 1012 O O . ALA A 1 131 ? 18.017 22.352 32.451 1.00 93.94 131 ALA A O 1
ATOM 1013 N N . LEU A 1 132 ? 18.896 24.392 32.822 1.00 95.75 132 LEU A N 1
ATOM 1014 C CA . LEU A 1 132 ? 18.711 24.364 34.269 1.00 95.75 132 LEU A CA 1
ATOM 1015 C C . LEU A 1 132 ? 17.228 24.349 34.654 1.00 95.75 132 LEU A C 1
ATOM 1017 O O . LEU A 1 132 ? 16.827 23.488 35.434 1.00 95.75 132 LEU A O 1
ATOM 1021 N N . ASN A 1 133 ? 16.407 25.248 34.109 1.00 95.50 133 ASN A N 1
ATOM 1022 C CA . ASN A 1 133 ? 14.976 25.315 34.415 1.00 95.50 133 ASN A CA 1
ATOM 1023 C C . ASN A 1 133 ? 14.254 24.014 34.039 1.00 95.50 133 ASN A C 1
ATOM 1025 O O . ASN A 1 133 ? 13.498 23.464 34.842 1.00 95.50 133 ASN A O 1
ATOM 1029 N N . VAL A 1 134 ? 14.542 23.483 32.850 1.00 95.12 134 VAL A N 1
ATOM 1030 C CA . VAL A 1 134 ? 13.992 22.214 32.363 1.00 95.12 134 VAL A CA 1
ATOM 1031 C C . VAL A 1 134 ? 14.381 21.060 33.294 1.00 95.12 134 VAL A C 1
ATOM 1033 O O . VAL A 1 134 ? 13.524 20.278 33.716 1.00 95.12 134 VAL A O 1
ATOM 1036 N N . SER A 1 135 ? 15.655 20.997 33.694 1.00 96.81 135 SER A N 1
ATOM 1037 C CA . SER A 1 135 ? 16.153 19.995 34.644 1.00 96.81 135 SER A CA 1
ATOM 1038 C C . SER A 1 135 ? 15.529 20.150 36.034 1.00 96.81 135 SER A C 1
ATOM 1040 O O . SER A 1 135 ? 15.182 19.156 36.667 1.00 96.81 135 SER A O 1
ATOM 1042 N N . LEU A 1 136 ? 15.353 21.380 36.527 1.00 97.00 136 LEU A N 1
ATOM 1043 C CA . LEU A 1 136 ? 14.727 21.668 37.822 1.00 97.00 136 LEU A CA 1
ATOM 1044 C C . LEU A 1 136 ? 13.254 21.262 37.839 1.00 97.00 136 LEU A C 1
ATOM 1046 O O . LEU A 1 136 ? 12.786 20.701 38.832 1.00 97.00 136 LEU A O 1
ATOM 1050 N N . CYS A 1 137 ? 12.534 21.497 36.741 1.00 95.69 137 CYS A N 1
ATOM 1051 C CA . CYS A 1 137 ? 11.163 21.027 36.587 1.00 95.69 137 CYS A CA 1
ATOM 1052 C C . CYS A 1 137 ? 11.114 19.493 36.607 1.00 95.69 137 CYS A C 1
ATOM 1054 O O . CYS A 1 137 ? 10.353 18.914 37.385 1.00 95.69 137 CYS A O 1
ATOM 1056 N N . GLY A 1 138 ? 11.990 18.834 35.836 1.00 96.06 138 GLY A N 1
ATOM 1057 C CA . GLY A 1 138 ? 12.134 17.376 35.841 1.00 96.06 138 GLY A CA 1
ATOM 1058 C C . GLY A 1 138 ? 12.422 16.838 37.242 1.00 96.06 138 GLY A C 1
ATOM 1059 O O . GLY A 1 138 ? 11.757 15.918 37.713 1.00 96.06 138 GLY A O 1
ATOM 1060 N N . TYR A 1 139 ? 13.342 17.478 37.961 1.00 96.94 139 TYR A N 1
ATOM 1061 C CA . TYR A 1 139 ? 13.696 17.152 39.339 1.00 96.94 139 TYR A CA 1
ATOM 1062 C C . TYR A 1 139 ? 12.533 17.292 40.316 1.00 96.94 139 TYR A C 1
ATOM 1064 O O . TYR A 1 139 ? 12.287 16.378 41.112 1.00 96.94 139 TYR A O 1
ATOM 1072 N N . ALA A 1 140 ? 11.784 18.391 40.245 1.00 95.56 140 ALA A N 1
ATOM 1073 C CA . ALA A 1 140 ? 10.596 18.580 41.063 1.00 95.56 140 ALA A CA 1
ATOM 1074 C C . ALA A 1 140 ? 9.526 17.523 40.738 1.00 95.56 140 ALA A C 1
ATOM 1076 O O . ALA A 1 140 ? 8.937 16.955 41.659 1.00 95.56 140 ALA A O 1
ATOM 1077 N N . ALA A 1 141 ? 9.332 17.189 39.458 1.00 94.38 141 ALA A N 1
ATOM 1078 C CA . ALA A 1 141 ? 8.395 16.166 39.004 1.00 94.38 141 ALA A CA 1
ATOM 1079 C C . ALA A 1 141 ? 8.783 14.752 39.475 1.00 94.38 141 ALA A C 1
ATOM 1081 O O . ALA A 1 141 ? 7.945 14.038 40.026 1.00 94.38 141 ALA A O 1
ATOM 1082 N N . GLY A 1 142 ? 10.052 14.357 39.334 1.00 95.19 142 GLY A N 1
ATOM 1083 C CA . GLY A 1 142 ? 10.566 13.070 39.816 1.00 95.19 142 GLY A CA 1
ATOM 1084 C C . GLY A 1 142 ? 10.494 12.947 41.339 1.00 95.19 142 GLY A C 1
ATOM 1085 O O . GLY A 1 142 ? 10.052 11.929 41.875 1.00 95.19 142 GLY A O 1
ATOM 1086 N N . SER A 1 143 ? 10.832 14.027 42.048 1.00 94.94 143 SER A N 1
ATOM 1087 C CA . SER A 1 143 ? 10.675 14.121 43.504 1.00 94.94 143 SER A CA 1
ATOM 1088 C C . SER A 1 143 ? 9.206 13.987 43.917 1.00 94.94 143 SER A C 1
ATOM 1090 O O . SER A 1 143 ? 8.875 13.231 44.836 1.00 94.94 143 SER A O 1
ATOM 1092 N N . PHE A 1 144 ? 8.306 14.669 43.203 1.00 92.81 144 PHE A N 1
ATOM 1093 C CA . PHE A 1 144 ? 6.866 14.600 43.431 1.00 92.81 144 PHE A CA 1
ATOM 1094 C C . PHE A 1 144 ? 6.341 13.181 43.210 1.00 92.81 144 PHE A C 1
ATOM 1096 O O . PHE A 1 144 ? 5.633 12.666 44.071 1.00 92.81 144 PHE A O 1
ATOM 1103 N N . ALA A 1 145 ? 6.740 12.515 42.123 1.00 91.75 145 ALA A N 1
ATOM 1104 C CA . ALA A 1 145 ? 6.317 11.154 41.802 1.00 91.75 145 ALA A CA 1
ATOM 1105 C C . ALA A 1 145 ? 6.701 10.135 42.892 1.00 91.75 145 ALA A C 1
ATOM 1107 O O . ALA A 1 145 ? 5.961 9.186 43.155 1.00 91.75 145 ALA A O 1
ATOM 1108 N N . VAL A 1 146 ? 7.835 10.347 43.567 1.00 92.44 146 VAL A N 1
ATOM 1109 C CA . VAL A 1 146 ? 8.286 9.480 44.662 1.00 92.44 146 VAL A CA 1
ATOM 1110 C C . VAL A 1 146 ? 7.597 9.792 45.987 1.00 92.44 146 VAL A C 1
ATOM 1112 O O . VAL A 1 146 ? 7.277 8.859 46.727 1.00 92.44 146 VAL A O 1
ATOM 1115 N N . ILE A 1 147 ? 7.379 11.068 46.310 1.00 90.31 147 ILE A N 1
ATOM 1116 C CA . ILE A 1 147 ? 6.865 11.503 47.620 1.00 90.31 147 ILE A CA 1
ATOM 1117 C C . ILE A 1 147 ? 5.332 11.450 47.671 1.00 90.31 147 ILE A C 1
ATOM 1119 O O . ILE A 1 147 ? 4.758 11.013 48.674 1.00 90.31 147 ILE A O 1
ATOM 1123 N N . ALA A 1 148 ? 4.655 11.834 46.591 1.00 88.50 148 ALA A N 1
ATOM 1124 C CA . ALA A 1 148 ? 3.202 11.824 46.513 1.00 88.50 148 ALA A CA 1
ATOM 1125 C C . ALA A 1 148 ? 2.621 10.394 46.613 1.00 88.50 148 ALA A C 1
ATOM 1127 O O . ALA A 1 148 ? 3.291 9.400 46.308 1.00 88.50 148 ALA A O 1
ATOM 1128 N N . PRO A 1 149 ? 1.360 10.248 47.048 1.00 86.31 149 PRO A N 1
ATOM 1129 C CA . PRO A 1 149 ? 0.586 9.024 46.881 1.00 86.31 149 PRO A CA 1
ATOM 1130 C C . PRO A 1 149 ? 0.529 8.541 45.433 1.00 86.31 149 PRO A C 1
ATOM 1132 O O . PRO A 1 149 ? 0.254 9.317 44.519 1.00 86.31 149 PRO A O 1
ATOM 1135 N N . ARG A 1 150 ? 0.669 7.223 45.238 1.00 84.94 150 ARG A N 1
ATOM 1136 C CA . ARG A 1 150 ? 0.672 6.573 43.910 1.00 84.94 150 ARG A CA 1
ATOM 1137 C C . ARG A 1 150 ? -0.514 6.967 43.021 1.00 84.94 150 ARG A C 1
ATOM 1139 O O . ARG A 1 150 ? -0.362 7.058 41.813 1.00 84.94 150 ARG A O 1
ATOM 1146 N N . ARG A 1 151 ? -1.675 7.235 43.624 1.00 85.25 151 ARG A N 1
ATOM 1147 C CA . ARG A 1 151 ? -2.931 7.576 42.937 1.00 85.25 151 ARG A CA 1
ATOM 1148 C C . ARG A 1 151 ? -2.881 8.873 42.117 1.00 85.25 151 ARG A C 1
ATOM 1150 O O . ARG A 1 151 ? -3.618 8.986 41.151 1.00 85.25 151 ARG A O 1
ATOM 1157 N N . TYR A 1 152 ? -2.018 9.825 42.473 1.00 82.75 152 TYR A N 1
ATOM 1158 C CA . TYR A 1 152 ? -1.826 11.069 41.713 1.00 82.75 152 TYR A CA 1
ATOM 1159 C C . TYR A 1 152 ? -0.344 11.428 41.533 1.00 82.75 152 TYR A C 1
ATOM 1161 O O . TYR A 1 152 ? -0.013 12.554 41.178 1.00 82.75 152 TYR A O 1
ATOM 1169 N N . ALA A 1 153 ? 0.570 10.480 41.752 1.00 84.81 153 ALA A N 1
ATOM 1170 C CA . ALA A 1 153 ? 2.011 10.700 41.630 1.00 84.81 153 ALA A CA 1
ATOM 1171 C C . ALA A 1 153 ? 2.429 11.181 40.227 1.00 84.81 153 ALA A C 1
ATOM 1173 O O . ALA A 1 153 ? 3.332 12.003 40.103 1.00 84.81 153 ALA A O 1
ATOM 1174 N N . ALA A 1 154 ? 1.722 10.735 39.183 1.00 81.50 154 ALA A N 1
ATOM 1175 C CA . ALA A 1 154 ? 1.974 11.134 37.798 1.00 81.50 154 ALA A CA 1
ATOM 1176 C C . ALA A 1 154 ? 1.633 12.609 37.496 1.00 81.50 154 ALA A C 1
ATOM 1178 O O . ALA A 1 154 ? 2.080 13.139 36.485 1.00 81.50 154 ALA A O 1
ATOM 1179 N N . VAL A 1 155 ? 0.894 13.302 38.374 1.00 82.75 155 VAL A N 1
ATOM 1180 C CA . VAL A 1 155 ? 0.500 14.712 38.176 1.00 82.75 155 VAL A CA 1
ATOM 1181 C C . VAL A 1 155 ? 1.707 15.644 38.085 1.00 82.75 155 VAL A C 1
ATOM 1183 O O . VAL A 1 155 ? 1.655 16.636 37.364 1.00 82.75 155 VAL A O 1
ATOM 1186 N N . GLY A 1 156 ? 2.818 15.305 38.747 1.00 81.31 156 GLY A N 1
ATOM 1187 C CA . GLY A 1 156 ? 4.060 16.074 38.641 1.00 81.31 156 GLY A CA 1
ATOM 1188 C C . GLY A 1 156 ? 4.589 16.189 37.205 1.00 81.31 156 GLY A C 1
ATOM 1189 O O . GLY A 1 156 ? 5.286 17.149 36.901 1.00 81.31 156 GLY A O 1
ATOM 1190 N N . LEU A 1 157 ? 4.220 15.262 36.310 1.00 85.25 157 LEU A N 1
ATOM 1191 C CA . LEU A 1 157 ? 4.654 15.248 34.909 1.00 85.25 157 LEU A CA 1
ATOM 1192 C C . LEU A 1 157 ? 3.851 16.203 34.011 1.00 85.25 157 LEU A C 1
ATOM 1194 O O . LEU A 1 157 ? 4.318 16.563 32.937 1.00 85.25 157 LEU A O 1
ATOM 1198 N N . VAL A 1 158 ? 2.669 16.657 34.443 1.00 84.81 158 VAL A N 1
ATOM 1199 C CA . VAL A 1 158 ? 1.794 17.545 33.648 1.00 84.81 158 VAL A CA 1
ATOM 1200 C C . VAL A 1 158 ? 2.470 18.876 33.337 1.00 84.81 158 VAL A C 1
ATOM 1202 O O . VAL A 1 158 ? 2.328 19.421 32.248 1.00 84.81 158 VAL A O 1
ATOM 1205 N N . LEU A 1 159 ? 3.241 19.391 34.292 1.00 85.75 159 LEU A N 1
ATOM 1206 C CA . LEU A 1 159 ? 3.958 20.653 34.149 1.00 85.75 159 LEU A CA 1
ATOM 1207 C C . LEU A 1 159 ? 5.104 20.570 33.127 1.00 85.75 159 LEU A C 1
ATOM 1209 O O . LEU A 1 159 ? 5.389 21.561 32.460 1.00 85.75 159 LEU A O 1
ATOM 1213 N N . LEU A 1 160 ? 5.696 19.384 32.934 1.00 86.62 160 LEU A N 1
ATOM 1214 C CA . LEU A 1 160 ? 6.665 19.151 31.858 1.00 86.62 160 LEU A CA 1
ATOM 1215 C C . LEU A 1 160 ? 5.999 19.217 30.480 1.00 86.62 160 LEU A C 1
ATOM 1217 O O . LEU A 1 160 ? 6.611 19.700 29.536 1.00 86.62 160 LEU A O 1
ATOM 1221 N N . PHE A 1 161 ? 4.739 18.784 30.370 1.00 83.88 161 PHE A N 1
ATOM 1222 C CA . PHE A 1 161 ? 3.989 18.870 29.118 1.00 83.88 161 PHE A CA 1
ATOM 1223 C C . PHE A 1 161 ? 3.688 20.322 28.726 1.00 83.88 161 PHE A C 1
ATOM 1225 O O . PHE A 1 161 ? 3.855 20.681 27.564 1.00 83.88 161 PHE A O 1
ATOM 1232 N N . TRP A 1 162 ? 3.326 21.182 29.689 1.00 86.31 162 TRP A N 1
ATOM 1233 C CA . TRP A 1 162 ? 3.168 22.616 29.412 1.00 86.31 162 TRP A CA 1
ATOM 1234 C C . TRP A 1 162 ? 4.469 23.224 28.873 1.00 86.31 162 TRP A C 1
ATOM 1236 O O . TRP A 1 162 ? 4.445 23.955 27.892 1.00 86.31 162 TRP A O 1
ATOM 1246 N N . MET A 1 163 ? 5.616 22.853 29.439 1.00 85.94 163 MET A N 1
ATOM 1247 C CA . MET A 1 163 ? 6.911 23.357 28.981 1.00 85.94 163 MET A CA 1
ATOM 1248 C C . MET A 1 163 ? 7.239 22.974 27.527 1.00 85.94 163 MET A C 1
ATOM 1250 O O . MET A 1 163 ? 7.935 23.725 26.855 1.00 85.94 163 MET A O 1
ATOM 1254 N N . ILE A 1 164 ? 6.734 21.833 27.047 1.00 83.31 164 ILE A N 1
ATOM 1255 C CA . ILE A 1 164 ? 6.916 21.367 25.662 1.00 83.31 164 ILE A CA 1
ATOM 1256 C C . ILE A 1 164 ? 5.972 22.102 24.699 1.00 83.31 164 ILE A C 1
ATOM 1258 O O . ILE A 1 164 ? 6.380 22.441 23.594 1.00 83.31 164 ILE A O 1
ATOM 1262 N N . GLN A 1 165 ? 4.728 22.354 25.120 1.00 84.56 165 GLN A N 1
ATOM 1263 C CA . GLN A 1 165 ? 3.685 22.935 24.263 1.00 84.56 165 GLN A CA 1
ATOM 1264 C C . GLN A 1 165 ? 3.609 24.469 24.312 1.00 84.56 165 GLN A C 1
ATOM 1266 O O . GLN A 1 165 ? 2.863 25.071 23.540 1.00 84.56 165 GLN A O 1
ATOM 1271 N N . ALA A 1 166 ? 4.327 25.116 25.233 1.00 88.38 166 ALA A N 1
ATOM 1272 C CA . ALA A 1 166 ? 4.358 26.569 25.335 1.00 88.38 166 ALA A CA 1
ATOM 1273 C C . ALA A 1 166 ? 4.955 27.192 24.065 1.00 88.38 166 ALA A C 1
ATOM 1275 O O . ALA A 1 166 ? 6.029 26.804 23.613 1.00 88.38 166 ALA A O 1
ATOM 1276 N N . ARG A 1 167 ? 4.270 28.198 23.518 1.00 86.94 167 ARG A N 1
ATOM 1277 C CA . ARG A 1 167 ? 4.681 28.905 22.295 1.00 86.94 167 ARG A CA 1
ATOM 1278 C C . ARG A 1 167 ? 5.474 30.183 22.554 1.00 86.94 167 ARG A C 1
ATOM 1280 O O . ARG A 1 167 ? 5.810 30.904 21.621 1.00 86.94 167 ARG A O 1
ATOM 1287 N N . ALA A 1 168 ? 5.758 30.486 23.817 1.00 88.31 168 ALA A N 1
ATOM 1288 C CA . ALA A 1 168 ? 6.670 31.561 24.173 1.00 88.31 168 ALA A CA 1
ATOM 1289 C C . ALA A 1 168 ? 8.085 31.242 23.673 1.00 88.31 168 ALA A C 1
ATOM 1291 O O . ALA A 1 168 ? 8.566 30.120 23.820 1.00 88.31 168 ALA A O 1
ATOM 1292 N N . THR A 1 169 ? 8.757 32.242 23.111 1.00 85.12 169 THR A N 1
ATOM 1293 C CA . THR A 1 169 ? 10.103 32.132 22.536 1.00 85.12 169 THR A CA 1
ATOM 1294 C C . THR A 1 169 ? 11.066 33.092 23.239 1.00 85.12 169 THR A C 1
ATOM 1296 O O . THR A 1 169 ? 10.652 33.972 24.002 1.00 85.12 169 THR A O 1
ATOM 1299 N N . GLY A 1 170 ? 12.373 32.889 23.042 1.00 82.81 170 GLY A N 1
ATOM 1300 C CA . GLY A 1 170 ? 13.415 33.755 23.609 1.00 82.81 170 GLY A CA 1
ATOM 1301 C C . GLY A 1 170 ? 13.294 33.950 25.134 1.00 82.81 170 GLY A C 1
ATOM 1302 O O . GLY A 1 170 ? 13.029 32.986 25.860 1.00 82.81 170 GLY A O 1
ATOM 1303 N N . PRO A 1 171 ? 13.454 35.182 25.654 1.00 84.62 171 PRO A N 1
ATOM 1304 C CA . PRO A 1 171 ? 13.340 35.464 27.088 1.00 84.62 171 PRO A CA 1
ATOM 1305 C C . PRO A 1 171 ? 11.962 35.156 27.697 1.00 84.62 171 PRO A C 1
ATOM 1307 O O . PRO A 1 171 ? 11.876 34.775 28.866 1.00 84.62 171 PRO A O 1
ATOM 1310 N N . ALA A 1 172 ? 10.879 35.278 26.923 1.00 87.56 172 ALA A N 1
ATOM 1311 C CA . ALA A 1 172 ? 9.535 34.960 27.404 1.00 87.56 172 ALA A CA 1
ATOM 1312 C C . ALA A 1 172 ? 9.396 33.463 27.724 1.00 87.56 172 ALA A C 1
ATOM 1314 O O . ALA A 1 172 ? 8.804 33.110 28.744 1.00 87.56 172 ALA A O 1
ATOM 1315 N N . ALA A 1 173 ? 10.021 32.589 26.923 1.00 88.69 173 ALA A N 1
ATOM 1316 C CA . ALA A 1 173 ? 10.064 31.146 27.173 1.00 88.69 173 ALA A CA 1
ATOM 1317 C C . ALA A 1 173 ? 10.672 30.820 28.546 1.00 88.69 173 ALA A C 1
ATOM 1319 O O . ALA A 1 173 ? 10.130 30.015 29.304 1.00 88.69 173 ALA A O 1
ATOM 1320 N N . LEU A 1 174 ? 11.771 31.493 28.900 1.00 90.88 174 LEU A N 1
ATOM 1321 C CA . LEU A 1 174 ? 12.436 31.327 30.194 1.00 90.88 174 LEU A CA 1
ATOM 1322 C C . LEU A 1 174 ? 11.546 31.757 31.363 1.00 90.88 174 LEU A C 1
ATOM 1324 O O . LEU A 1 174 ? 11.550 31.103 32.407 1.00 90.88 174 LEU A O 1
ATOM 1328 N N . LEU A 1 175 ? 10.755 32.820 31.191 1.00 90.75 175 LEU A N 1
ATOM 1329 C CA . LEU A 1 175 ? 9.785 33.251 32.196 1.00 90.75 175 LEU A CA 1
ATOM 1330 C C . LEU A 1 175 ? 8.692 32.192 32.408 1.00 90.75 175 LEU A C 1
ATOM 1332 O O . LEU A 1 175 ? 8.369 31.880 33.557 1.00 90.75 175 LEU A O 1
ATOM 1336 N N . VAL A 1 176 ? 8.168 31.597 31.327 1.00 91.31 176 VAL A N 1
ATOM 1337 C CA . VAL A 1 176 ? 7.206 30.481 31.423 1.00 91.31 176 VAL A CA 1
ATOM 1338 C C . VAL A 1 176 ? 7.828 29.314 32.186 1.00 91.31 176 VAL A C 1
ATOM 1340 O O . VAL A 1 176 ? 7.242 28.816 33.148 1.00 91.31 176 VAL A O 1
ATOM 1343 N N . GLN A 1 177 ? 9.045 28.912 31.813 1.00 93.38 177 GLN A N 1
ATOM 1344 C CA . GLN A 1 177 ? 9.769 27.827 32.475 1.00 93.38 177 GLN A CA 1
ATOM 1345 C C . GLN A 1 177 ? 9.975 28.106 33.970 1.00 93.38 177 GLN A C 1
ATOM 1347 O O . GLN A 1 177 ? 9.761 27.218 34.793 1.00 93.38 177 GLN A O 1
ATOM 1352 N N . LEU A 1 178 ? 10.327 29.337 34.350 1.00 93.19 178 LEU A N 1
ATOM 1353 C CA . LEU A 1 178 ? 10.506 29.722 35.750 1.00 93.19 178 LEU A CA 1
ATOM 1354 C C . LEU A 1 178 ? 9.200 29.611 36.550 1.00 93.19 178 LEU A C 1
ATOM 1356 O O . LEU A 1 178 ? 9.206 29.111 37.677 1.00 93.19 178 LEU A O 1
ATOM 1360 N N . ILE A 1 179 ? 8.072 30.031 35.971 1.00 92.12 179 ILE A N 1
ATOM 1361 C CA . ILE A 1 179 ? 6.746 29.899 36.594 1.00 92.12 179 ILE A CA 1
ATOM 1362 C C . ILE A 1 179 ? 6.372 28.427 36.760 1.00 92.12 179 ILE A C 1
ATOM 1364 O O . ILE A 1 179 ? 5.905 28.025 37.828 1.00 92.12 179 ILE A O 1
ATOM 1368 N N . ILE A 1 180 ? 6.630 27.608 35.740 1.00 92.44 180 ILE A N 1
ATOM 1369 C CA . ILE A 1 180 ? 6.421 26.159 35.782 1.00 92.44 180 ILE A CA 1
ATOM 1370 C C . ILE A 1 180 ? 7.264 25.525 36.896 1.00 92.44 180 ILE A C 1
ATOM 1372 O O . ILE A 1 180 ? 6.747 24.734 37.687 1.00 92.44 180 ILE A O 1
ATOM 1376 N N . VAL A 1 181 ? 8.543 25.893 37.008 1.00 94.62 181 VAL A N 1
ATOM 1377 C CA . VAL A 1 181 ? 9.442 25.428 38.074 1.00 94.62 181 VAL A CA 1
ATOM 1378 C C . VAL A 1 181 ? 8.913 25.844 39.447 1.00 94.62 181 VAL A C 1
ATOM 1380 O O . VAL A 1 181 ? 8.795 25.002 40.341 1.00 94.62 181 VAL A O 1
ATOM 1383 N N . ALA A 1 182 ? 8.528 27.112 39.619 1.00 92.62 182 ALA A N 1
ATOM 1384 C CA . ALA A 1 182 ? 7.958 27.612 40.868 1.00 92.62 182 ALA A CA 1
ATOM 1385 C C . ALA A 1 182 ? 6.687 26.840 41.260 1.00 92.62 182 ALA A C 1
ATOM 1387 O O . ALA A 1 182 ? 6.526 26.447 42.421 1.00 92.62 182 ALA A O 1
ATOM 1388 N N . TRP A 1 183 ? 5.815 26.546 40.293 1.00 90.56 183 TRP A N 1
ATOM 1389 C CA . TRP A 1 183 ? 4.609 25.756 40.523 1.00 90.56 183 TRP A CA 1
ATOM 1390 C C . TRP A 1 183 ? 4.930 24.295 40.864 1.00 90.56 183 TRP A C 1
ATOM 1392 O O . TRP A 1 183 ? 4.354 23.745 41.805 1.00 90.56 183 TRP A O 1
ATOM 1402 N N . ALA A 1 184 ? 5.892 23.670 40.183 1.00 91.94 184 ALA A N 1
ATOM 1403 C CA . ALA A 1 184 ? 6.314 22.300 40.467 1.00 91.94 184 ALA A CA 1
ATOM 1404 C C . ALA A 1 184 ? 6.872 22.161 41.895 1.00 91.94 184 ALA A C 1
ATOM 1406 O O . ALA A 1 184 ? 6.512 21.230 42.622 1.00 91.94 184 ALA A O 1
ATOM 1407 N N . PHE A 1 185 ? 7.675 23.126 42.351 1.00 92.06 185 PHE A N 1
ATOM 1408 C CA . PHE A 1 185 ? 8.149 23.164 43.736 1.00 92.06 185 PHE A CA 1
ATOM 1409 C C . PHE A 1 185 ? 7.033 23.474 44.742 1.00 92.06 185 PHE A C 1
ATOM 1411 O O . PHE A 1 185 ? 7.031 22.905 45.837 1.00 92.06 185 PHE A O 1
ATOM 1418 N N . ALA A 1 186 ? 6.050 24.308 44.387 1.00 88.88 186 ALA A N 1
ATOM 1419 C CA . ALA A 1 186 ? 4.871 24.530 45.222 1.00 88.88 186 ALA A CA 1
ATOM 1420 C C . ALA A 1 186 ? 4.053 23.237 45.397 1.00 88.88 186 ALA A C 1
ATOM 1422 O O . ALA A 1 186 ? 3.693 22.891 46.525 1.00 88.88 186 ALA A O 1
ATOM 1423 N N . LEU A 1 187 ? 3.831 22.478 44.315 1.00 88.81 187 LEU A N 1
ATOM 1424 C CA . LEU A 1 187 ? 3.203 21.154 44.350 1.00 88.81 187 LEU A CA 1
ATOM 1425 C C . LEU A 1 187 ? 3.983 20.194 45.250 1.00 88.81 187 LEU A C 1
ATOM 1427 O O . LEU A 1 187 ? 3.400 19.581 46.149 1.00 88.81 187 LEU A O 1
ATOM 1431 N N . LEU A 1 188 ? 5.301 20.110 45.068 1.00 89.69 188 LEU A N 1
ATOM 1432 C CA . LEU A 1 188 ? 6.186 19.268 45.870 1.00 89.69 188 LEU A CA 1
ATOM 1433 C C . LEU A 1 188 ? 6.123 19.614 47.364 1.00 89.69 188 LEU A C 1
ATOM 1435 O O . LEU A 1 188 ? 6.000 18.724 48.209 1.00 89.69 188 LEU A O 1
ATOM 1439 N N . ALA A 1 189 ? 6.101 20.904 47.704 1.00 87.94 189 ALA A N 1
ATOM 1440 C CA . ALA A 1 189 ? 5.959 21.367 49.080 1.00 87.94 189 ALA A CA 1
ATOM 1441 C C . ALA A 1 189 ? 4.610 20.972 49.714 1.00 87.94 189 ALA A C 1
ATOM 1443 O O . ALA A 1 189 ? 4.540 20.797 50.932 1.00 87.94 189 ALA A O 1
ATOM 1444 N N . THR A 1 190 ? 3.541 20.798 48.923 1.00 85.50 190 THR A N 1
ATOM 1445 C CA . THR A 1 190 ? 2.236 20.349 49.449 1.00 85.50 190 THR A CA 1
ATOM 1446 C C . THR A 1 190 ? 2.211 18.870 49.846 1.00 85.50 190 THR A C 1
ATOM 1448 O O . THR A 1 190 ? 1.456 18.497 50.751 1.00 85.50 190 THR A O 1
ATOM 1451 N N . VAL A 1 191 ? 3.033 18.036 49.197 1.00 88.50 191 VAL A N 1
ATOM 1452 C CA . VAL A 1 191 ? 3.088 16.579 49.419 1.00 88.50 191 VAL A CA 1
ATOM 1453 C C . VAL A 1 191 ? 4.248 16.145 50.315 1.00 88.50 191 VAL A C 1
ATOM 1455 O O . VAL A 1 191 ? 4.227 15.023 50.816 1.00 88.50 191 VAL A O 1
ATOM 1458 N N . PHE A 1 192 ? 5.228 17.017 50.574 1.00 89.81 192 PHE A N 1
ATOM 1459 C CA . PHE A 1 192 ? 6.351 16.727 51.465 1.00 89.81 192 PHE A CA 1
ATOM 1460 C C . PHE A 1 192 ? 5.933 16.745 52.943 1.00 89.81 192 PHE A C 1
ATOM 1462 O O . PHE A 1 192 ? 5.960 17.777 53.618 1.00 89.81 192 PHE A O 1
ATOM 1469 N N . LYS A 1 193 ? 5.525 15.582 53.451 1.00 87.25 193 LYS A N 1
ATOM 1470 C CA . LYS A 1 193 ? 5.089 15.369 54.837 1.00 87.25 193 LYS A CA 1
ATOM 1471 C C . LYS A 1 193 ? 5.314 13.910 55.276 1.00 87.25 193 LYS A C 1
ATOM 1473 O O . LYS A 1 193 ? 5.385 13.042 54.409 1.00 87.25 193 LYS A O 1
ATOM 1478 N N . PRO A 1 194 ? 5.373 13.633 56.595 1.00 83.19 194 PRO A N 1
ATOM 1479 C CA . PRO A 1 194 ? 5.636 12.288 57.114 1.00 83.19 194 PRO A CA 1
ATOM 1480 C C . PRO A 1 194 ? 4.566 11.262 56.727 1.00 83.19 194 PRO A C 1
ATOM 1482 O O . PRO A 1 194 ? 4.889 10.162 56.290 1.00 83.19 194 PRO A O 1
ATOM 1485 N N . ASP A 1 195 ? 3.289 11.632 56.863 1.00 83.94 195 ASP A N 1
ATOM 1486 C CA . ASP A 1 195 ? 2.168 10.798 56.432 1.00 83.94 195 ASP A CA 1
ATOM 1487 C C . ASP A 1 195 ? 1.798 11.133 54.986 1.00 83.94 195 ASP A C 1
ATOM 1489 O O . ASP A 1 195 ? 1.195 12.174 54.692 1.00 83.94 195 ASP A O 1
ATOM 1493 N N . ARG A 1 196 ? 2.174 10.226 54.086 1.00 79.69 196 ARG A N 1
ATOM 1494 C CA . ARG A 1 196 ? 1.917 10.341 52.651 1.00 79.69 196 ARG A CA 1
ATOM 1495 C C . ARG A 1 196 ? 0.431 10.216 52.329 1.00 79.69 196 ARG A C 1
ATOM 1497 O O . ARG A 1 196 ? -0.030 10.898 51.419 1.00 79.69 196 ARG A O 1
ATOM 1504 N N . ASP A 1 197 ? -0.313 9.396 53.066 1.00 77.62 197 ASP A N 1
ATOM 1505 C CA . ASP A 1 197 ? -1.714 9.090 52.769 1.00 77.62 197 ASP A CA 1
ATOM 1506 C C . ASP A 1 197 ? -2.697 10.113 53.332 1.00 77.62 197 ASP A C 1
ATOM 1508 O O . ASP A 1 197 ? -3.812 10.223 52.807 1.00 77.62 197 ASP A O 1
ATOM 1512 N N . ALA A 1 198 ? -2.284 10.902 54.329 1.00 76.00 198 ALA A N 1
ATOM 1513 C CA . ALA A 1 198 ? -3.074 12.022 54.822 1.00 76.00 198 ALA A CA 1
ATOM 1514 C C . ALA A 1 198 ? -3.544 12.934 53.665 1.00 76.00 198 ALA A C 1
ATOM 1516 O O . ALA A 1 198 ? -2.823 13.122 52.676 1.00 76.00 198 ALA A O 1
ATOM 1517 N N . PRO A 1 199 ? -4.707 13.594 53.773 1.00 66.69 199 PRO A N 1
ATOM 1518 C CA . PRO A 1 199 ? -5.118 14.585 52.786 1.00 66.69 199 PRO A CA 1
ATOM 1519 C C . PRO A 1 199 ? -4.130 15.771 52.756 1.00 66.69 199 PRO A C 1
ATOM 1521 O O . PRO A 1 199 ? -3.570 16.158 53.793 1.00 66.69 199 PRO A O 1
ATOM 1524 N N . PRO A 1 200 ? -3.824 16.341 51.578 1.00 74.06 200 PRO A N 1
ATOM 1525 C CA . PRO A 1 200 ? -2.998 17.540 51.486 1.00 74.06 200 PRO A CA 1
ATOM 1526 C C . PRO A 1 200 ? -3.724 18.726 52.137 1.00 74.06 200 PRO A C 1
ATOM 1528 O O . PRO A 1 200 ? -4.912 18.940 51.906 1.00 74.06 200 PRO A O 1
ATOM 1531 N N . ARG A 1 201 ? -3.003 19.529 52.936 1.00 66.62 201 ARG A N 1
ATOM 1532 C CA . ARG A 1 201 ? -3.578 20.702 53.632 1.00 66.62 201 ARG A CA 1
ATOM 1533 C C . ARG A 1 201 ? -4.140 21.753 52.663 1.00 66.62 201 ARG A C 1
ATOM 1535 O O . ARG A 1 201 ? -5.063 22.469 53.024 1.00 66.62 201 ARG A O 1
ATOM 1542 N N . PHE A 1 202 ? -3.613 21.807 51.437 1.00 72.38 202 PHE A N 1
ATOM 1543 C CA . PHE A 1 202 ? -4.042 22.707 50.363 1.00 72.38 202 PHE A CA 1
ATOM 1544 C C . PHE A 1 202 ? -4.481 21.915 49.126 1.00 72.38 202 PHE A C 1
ATOM 1546 O O . PHE A 1 202 ? -3.904 22.050 48.051 1.00 72.38 202 PHE A O 1
ATOM 1553 N N . ALA A 1 203 ? -5.501 21.064 49.276 1.00 73.38 203 ALA A N 1
ATOM 1554 C CA . ALA A 1 203 ? -6.019 20.231 48.185 1.00 73.38 203 ALA A CA 1
ATOM 1555 C C . ALA A 1 203 ? -6.385 21.024 46.911 1.00 73.38 203 ALA A C 1
ATOM 1557 O O . ALA A 1 203 ? -6.268 20.486 45.816 1.00 73.38 203 ALA A O 1
ATOM 1558 N N . ALA A 1 204 ? -6.758 22.303 47.040 1.00 72.19 204 ALA A N 1
ATOM 1559 C CA . ALA A 1 204 ? -7.053 23.186 45.910 1.00 72.19 204 ALA A CA 1
ATOM 1560 C C . ALA A 1 204 ? -5.844 23.424 44.982 1.00 72.19 204 ALA A C 1
ATOM 1562 O O . ALA A 1 204 ? -6.014 23.470 43.770 1.00 72.19 204 ALA A O 1
ATOM 1563 N N . VAL A 1 205 ? -4.622 23.497 45.529 1.00 77.19 205 VAL A N 1
ATOM 1564 C CA . VAL A 1 205 ? -3.381 23.700 44.748 1.00 77.19 205 VAL A CA 1
ATOM 1565 C C . VAL A 1 205 ? -3.057 22.475 43.885 1.00 77.19 205 VAL A C 1
ATOM 1567 O O . VAL A 1 205 ? -2.442 22.597 42.830 1.00 77.19 205 VAL A O 1
ATOM 1570 N N . LEU A 1 206 ? -3.509 21.293 44.315 1.00 85.12 206 LEU A N 1
ATOM 1571 C CA . LEU A 1 206 ? -3.332 20.029 43.602 1.00 85.12 206 LEU A CA 1
ATOM 1572 C C . LEU A 1 206 ? -4.505 19.716 42.654 1.00 85.12 206 LEU A C 1
ATOM 1574 O O . LEU A 1 206 ? -4.335 18.947 41.710 1.00 85.12 206 LEU A O 1
ATOM 1578 N N . ALA A 1 207 ? -5.681 20.306 42.887 1.00 86.81 207 ALA A N 1
ATOM 1579 C CA . ALA A 1 207 ? -6.912 19.986 42.170 1.00 86.81 207 ALA A CA 1
ATOM 1580 C C . ALA A 1 207 ? -6.804 20.256 40.663 1.00 86.81 207 ALA A C 1
ATOM 1582 O O . ALA A 1 207 ? -7.032 19.345 39.869 1.00 86.81 207 ALA A O 1
ATOM 1583 N N . LEU A 1 208 ? -6.399 21.469 40.273 1.00 87.19 208 LEU A N 1
ATOM 1584 C CA . LEU A 1 208 ? -6.313 21.854 38.862 1.00 87.19 208 LEU A CA 1
ATOM 1585 C C . LEU A 1 208 ? -5.217 21.083 38.099 1.00 87.19 208 LEU A C 1
ATOM 1587 O O . LEU A 1 208 ? -5.547 20.508 37.065 1.00 87.19 208 LEU A O 1
ATOM 1591 N N . PRO A 1 209 ? -3.970 20.944 38.602 1.00 88.50 209 PRO A N 1
ATOM 1592 C CA . PRO A 1 209 ? -2.961 20.097 37.955 1.00 88.50 209 PRO A CA 1
ATOM 1593 C C . PRO A 1 209 ? -3.385 18.633 37.834 1.00 88.50 209 PRO A C 1
ATOM 1595 O O . PRO A 1 209 ? -3.111 17.994 36.823 1.00 88.50 209 PRO A O 1
ATOM 1598 N N . THR A 1 210 ? -4.092 18.095 38.836 1.00 89.00 210 THR A N 1
ATOM 1599 C CA . THR A 1 210 ? -4.599 16.715 38.777 1.00 89.00 210 THR A CA 1
ATOM 1600 C C . THR A 1 210 ? -5.693 16.572 37.726 1.00 89.00 210 THR A C 1
ATOM 1602 O O . THR A 1 210 ? -5.660 15.622 36.949 1.00 89.00 210 THR A O 1
ATOM 1605 N N . ALA A 1 211 ? -6.633 17.519 37.658 1.00 91.12 211 ALA A N 1
ATOM 1606 C CA . ALA A 1 211 ? -7.679 17.531 36.638 1.00 91.12 211 ALA A CA 1
ATOM 1607 C C . ALA A 1 211 ? -7.084 17.673 35.229 1.00 91.12 211 ALA A C 1
ATOM 1609 O O . ALA A 1 211 ? -7.473 16.939 34.326 1.00 91.12 211 ALA A O 1
ATOM 1610 N N . MET A 1 212 ? -6.087 18.545 35.067 1.00 89.50 212 MET A N 1
ATOM 1611 C CA . MET A 1 212 ? -5.351 18.719 33.817 1.00 89.50 212 MET A CA 1
ATOM 1612 C C . MET A 1 212 ? -4.573 17.449 33.433 1.00 89.50 212 MET A C 1
ATOM 1614 O O . MET A 1 212 ? -4.568 17.054 32.273 1.00 89.50 212 MET A O 1
ATOM 1618 N N . GLY A 1 213 ? -3.986 16.740 34.401 1.00 88.31 213 GLY A N 1
ATOM 1619 C CA . GLY A 1 213 ? -3.340 15.449 34.157 1.00 88.31 213 GLY A CA 1
ATOM 1620 C C . GLY A 1 213 ? -4.304 14.361 33.704 1.00 88.31 213 GLY A C 1
ATOM 1621 O O . GLY A 1 213 ? -4.002 13.637 32.761 1.00 88.31 213 GLY A O 1
ATOM 1622 N N . VAL A 1 214 ? -5.485 14.270 34.320 1.00 89.31 214 VAL A N 1
ATOM 1623 C CA . VAL A 1 214 ? -6.543 13.355 33.862 1.00 89.31 214 VAL A CA 1
ATOM 1624 C C . VAL A 1 214 ? -6.985 13.718 32.444 1.00 89.31 214 VAL A C 1
ATOM 1626 O O . VAL A 1 214 ? -7.092 12.837 31.596 1.00 89.31 214 VAL A O 1
ATOM 1629 N N . TYR A 1 215 ? -7.198 15.007 32.181 1.00 91.31 215 TYR A N 1
ATOM 1630 C CA . TYR A 1 215 ? -7.557 15.523 30.864 1.00 91.31 215 TYR A CA 1
ATOM 1631 C C . TYR A 1 215 ? -6.513 15.142 29.800 1.00 91.31 215 TYR A C 1
ATOM 1633 O O . TYR A 1 215 ? -6.871 14.551 28.783 1.00 91.31 215 TYR A O 1
ATOM 1641 N N . PHE A 1 216 ? -5.220 15.348 30.070 1.00 87.50 216 PHE A N 1
ATOM 1642 C CA . PHE A 1 216 ? -4.149 14.944 29.156 1.00 87.50 216 PHE A CA 1
ATOM 1643 C C . PHE A 1 216 ? -4.055 13.436 28.954 1.00 87.50 216 PHE A C 1
ATOM 1645 O O . PHE A 1 216 ? -3.856 13.005 27.827 1.00 87.50 216 PHE A O 1
ATOM 1652 N N . VAL A 1 217 ? -4.234 12.618 29.995 1.00 86.31 217 VAL A N 1
ATOM 1653 C CA . VAL A 1 217 ? -4.230 11.152 29.839 1.00 86.31 217 VAL A CA 1
ATOM 1654 C C . VAL A 1 217 ? -5.343 10.696 28.896 1.00 86.31 217 VAL A C 1
ATOM 1656 O O . VAL A 1 217 ? -5.112 9.824 28.064 1.00 86.31 217 VAL A O 1
ATOM 1659 N N . VAL A 1 218 ? -6.532 11.302 28.980 1.00 87.69 218 VAL A N 1
ATOM 1660 C CA . VAL A 1 218 ? -7.631 11.005 28.050 1.00 87.69 218 VAL A CA 1
ATOM 1661 C C . VAL A 1 218 ? -7.270 11.434 26.626 1.00 87.69 218 VAL A C 1
ATOM 1663 O O . VAL A 1 218 ? -7.460 10.650 25.699 1.00 87.69 218 VAL A O 1
ATOM 1666 N N . LEU A 1 219 ? -6.693 12.626 26.439 1.00 88.50 219 LEU A N 1
ATOM 1667 C CA . LEU A 1 219 ? -6.247 13.093 25.119 1.00 88.50 219 LEU A CA 1
ATOM 1668 C C . LEU A 1 219 ? -5.137 12.221 24.519 1.00 88.50 219 LEU A C 1
ATOM 1670 O O . LEU A 1 219 ? -5.193 11.898 23.338 1.00 88.50 219 LEU A O 1
ATOM 1674 N N . VAL A 1 220 ? -4.167 11.789 25.326 1.00 85.06 220 VAL A N 1
ATOM 1675 C CA . VAL A 1 220 ? -3.139 10.825 24.910 1.00 85.06 220 VAL A CA 1
ATOM 1676 C C . VAL A 1 220 ? -3.784 9.490 24.552 1.00 85.06 220 VAL A C 1
ATOM 1678 O O . VAL A 1 220 ? -3.397 8.882 23.565 1.00 85.06 220 VAL A O 1
ATOM 1681 N N . GLY A 1 221 ? -4.810 9.055 25.288 1.00 86.12 221 GLY A N 1
ATOM 1682 C CA . GLY A 1 221 ? -5.613 7.889 24.922 1.00 86.12 221 GLY A CA 1
ATOM 1683 C C . GLY A 1 221 ? -6.240 8.023 23.532 1.00 86.12 221 GLY A C 1
ATOM 1684 O O . GLY A 1 221 ? -6.170 7.081 22.746 1.00 86.12 221 GLY A O 1
ATOM 1685 N N . PHE A 1 222 ? -6.774 9.201 23.192 1.00 87.38 222 PHE A N 1
ATOM 1686 C CA . PHE A 1 222 ? -7.253 9.491 21.839 1.00 87.38 222 PHE A CA 1
ATOM 1687 C C . PHE A 1 222 ? -6.131 9.517 20.801 1.00 87.38 222 PHE A C 1
ATOM 1689 O O . PHE A 1 222 ? -6.342 8.997 19.718 1.00 87.38 222 PHE A O 1
ATOM 1696 N N . ALA A 1 223 ? -4.952 10.059 21.110 1.00 82.12 223 ALA A N 1
ATOM 1697 C CA . ALA A 1 223 ? -3.807 10.057 20.193 1.00 82.12 223 ALA A CA 1
ATOM 1698 C C . ALA A 1 223 ? -3.228 8.645 19.967 1.00 82.12 223 ALA A C 1
ATOM 1700 O O . ALA A 1 223 ? -2.764 8.310 18.878 1.00 82.12 223 ALA A O 1
ATOM 1701 N N . VAL A 1 224 ? -3.272 7.785 20.987 1.00 82.25 224 VAL A N 1
ATOM 1702 C CA . VAL A 1 224 ? -2.922 6.365 20.865 1.00 82.25 224 VAL A CA 1
ATOM 1703 C C . VAL A 1 224 ? -3.970 5.646 20.023 1.00 82.25 224 VAL A C 1
ATOM 1705 O O . VAL A 1 224 ? -3.607 4.897 19.123 1.00 82.25 224 VAL A O 1
ATOM 1708 N N . LEU A 1 225 ? -5.259 5.906 20.263 1.00 83.50 225 LEU A N 1
ATOM 1709 C CA . LEU A 1 225 ? -6.342 5.388 19.428 1.00 83.50 225 LEU A CA 1
ATOM 1710 C C . LEU A 1 225 ? -6.203 5.866 17.977 1.00 83.50 225 LEU A C 1
ATOM 1712 O O . LEU A 1 225 ? -6.368 5.062 17.071 1.00 83.50 225 LEU A O 1
ATOM 1716 N N . GLU A 1 226 ? -5.844 7.132 17.763 1.00 84.00 226 GLU A N 1
ATOM 1717 C CA . GLU A 1 226 ? -5.537 7.714 16.454 1.00 84.00 226 GLU A CA 1
ATOM 1718 C C . GLU A 1 226 ? -4.363 6.980 15.800 1.00 84.00 226 GLU A C 1
ATOM 1720 O O . GLU A 1 226 ? -4.495 6.514 14.678 1.00 84.00 226 GLU A O 1
ATOM 1725 N N . SER A 1 227 ? -3.256 6.765 16.519 1.00 78.25 227 SER A N 1
ATOM 1726 C CA . SER A 1 227 ? -2.110 5.980 16.032 1.00 78.25 227 SER A CA 1
ATOM 1727 C C . SER A 1 227 ? -2.489 4.539 15.676 1.00 78.25 227 SER A C 1
ATOM 1729 O O . SER A 1 227 ? -2.017 4.019 14.671 1.00 78.25 227 SER A O 1
ATOM 1731 N N . PHE A 1 228 ? -3.353 3.884 16.459 1.00 79.88 228 PHE A N 1
ATOM 1732 C CA . PHE A 1 228 ? -3.878 2.558 16.116 1.00 79.88 228 PHE A CA 1
ATOM 1733 C C . PHE A 1 228 ? -4.789 2.612 14.890 1.00 79.88 228 PHE A C 1
ATOM 1735 O O . PHE A 1 228 ? -4.692 1.745 14.026 1.00 79.88 228 PHE A O 1
ATOM 1742 N N . TRP A 1 229 ? -5.636 3.635 14.781 1.00 81.56 229 TRP A N 1
ATOM 1743 C CA . TRP A 1 229 ? -6.499 3.865 13.625 1.00 81.56 229 TRP A CA 1
ATOM 1744 C C . TRP A 1 229 ? -5.670 4.118 12.350 1.00 81.56 229 TRP A C 1
ATOM 1746 O O . TRP A 1 229 ? -6.007 3.600 11.281 1.00 81.56 229 TRP A O 1
ATOM 1756 N N . ILE A 1 230 ? -4.543 4.832 12.479 1.00 73.81 230 ILE A N 1
ATOM 1757 C CA . ILE A 1 230 ? -3.534 5.053 11.433 1.00 73.81 230 ILE A CA 1
ATOM 1758 C C . ILE A 1 230 ? -2.832 3.745 11.072 1.00 73.81 230 ILE A C 1
ATOM 1760 O O . ILE A 1 230 ? -2.794 3.376 9.904 1.00 73.81 230 ILE A O 1
ATOM 1764 N N . ALA A 1 231 ? -2.330 3.000 12.059 1.00 68.06 231 ALA A N 1
ATOM 1765 C CA . ALA A 1 231 ? -1.661 1.717 11.841 1.00 68.06 231 ALA A CA 1
ATOM 1766 C C . ALA A 1 231 ? -2.593 0.669 11.207 1.00 68.06 231 ALA A C 1
ATOM 1768 O O . ALA A 1 231 ? -2.149 -0.205 10.465 1.00 68.06 231 ALA A O 1
ATOM 1769 N N . TRP A 1 232 ? -3.900 0.770 11.460 1.00 65.38 232 TRP A N 1
ATOM 1770 C CA . TRP A 1 232 ? -4.924 -0.045 10.808 1.00 65.38 232 TRP A CA 1
ATOM 1771 C C . TRP A 1 232 ? -5.203 0.403 9.358 1.00 65.38 232 TRP A C 1
ATOM 1773 O O . TRP A 1 232 ? -5.801 -0.347 8.587 1.00 65.38 232 TRP A O 1
ATOM 1783 N N . GLY A 1 233 ? -4.760 1.597 8.957 1.00 63.84 233 GLY A N 1
ATOM 1784 C CA . GLY A 1 233 ? -4.942 2.157 7.616 1.00 63.84 233 GLY A CA 1
ATOM 1785 C C . GLY A 1 233 ? -6.354 2.682 7.339 1.00 63.84 233 GLY A C 1
ATOM 1786 O O . GLY A 1 233 ? -6.722 2.840 6.181 1.00 63.84 233 GLY A O 1
ATOM 1787 N N . GLN A 1 234 ? -7.164 2.922 8.377 1.00 70.88 234 GLN A N 1
ATOM 1788 C CA . GLN A 1 234 ? -8.532 3.456 8.248 1.00 70.88 234 GLN A CA 1
ATOM 1789 C C . GLN A 1 234 ? -8.644 4.935 8.641 1.00 70.88 234 GLN A C 1
ATOM 1791 O O . GLN A 1 234 ? -9.711 5.529 8.500 1.00 70.88 234 GLN A O 1
ATOM 1796 N N . HIS A 1 235 ? -7.578 5.528 9.174 1.00 82.81 235 HIS A N 1
ATOM 1797 C CA . HIS A 1 235 ? -7.565 6.935 9.554 1.00 82.81 235 HIS A CA 1
ATOM 1798 C C . HIS A 1 235 ? -7.498 7.841 8.309 1.00 82.81 235 HIS A C 1
ATOM 1800 O O . HIS A 1 235 ? -6.689 7.545 7.425 1.00 82.81 235 HIS A O 1
ATOM 1806 N N . PRO A 1 236 ? -8.244 8.965 8.238 1.00 79.94 236 PRO A N 1
ATOM 1807 C CA . PRO A 1 236 ? -8.239 9.865 7.075 1.00 79.94 236 PRO A CA 1
ATOM 1808 C C . PRO A 1 236 ? -6.841 10.318 6.614 1.00 79.94 236 PRO A C 1
ATOM 1810 O O . PRO A 1 236 ? -6.597 10.409 5.419 1.00 79.94 236 PRO A O 1
ATOM 1813 N N . LYS A 1 237 ? -5.892 10.501 7.545 1.00 79.06 237 LYS A N 1
ATOM 1814 C CA . LYS A 1 237 ? -4.493 10.885 7.238 1.00 79.06 237 LYS A CA 1
ATOM 1815 C C . LYS A 1 237 ? -3.609 9.779 6.626 1.00 79.06 237 LYS A C 1
ATOM 1817 O O . LYS A 1 237 ? -2.496 10.070 6.209 1.00 79.06 237 LYS A O 1
ATOM 1822 N N . SER A 1 238 ? -4.027 8.512 6.639 1.00 70.00 238 SER A N 1
ATOM 1823 C CA . SER A 1 238 ? -3.178 7.366 6.231 1.00 70.00 238 SER A CA 1
ATOM 1824 C C . SER A 1 238 ? -3.890 6.307 5.385 1.00 70.00 238 SER A C 1
ATOM 1826 O O . SER A 1 238 ? -3.240 5.403 4.867 1.00 70.00 238 SER A O 1
ATOM 1828 N N . GLY A 1 239 ? -5.220 6.363 5.319 1.00 65.75 239 GLY A N 1
ATOM 1829 C CA . GLY A 1 239 ? -6.062 5.535 4.457 1.00 65.75 239 GLY A CA 1
ATOM 1830 C C . GLY A 1 239 ? -6.612 6.344 3.284 1.00 65.75 239 GLY A C 1
ATOM 1831 O O . GLY A 1 239 ? -6.044 7.367 2.921 1.00 65.75 239 GLY A O 1
ATOM 1832 N N . THR A 1 240 ? -7.740 5.910 2.718 1.00 67.25 240 THR A N 1
ATOM 1833 C CA . THR A 1 240 ? -8.516 6.691 1.742 1.00 67.25 240 THR A CA 1
ATOM 1834 C C . THR A 1 240 ? -9.398 7.706 2.486 1.00 67.25 240 THR A C 1
ATOM 1836 O O . THR A 1 240 ? -10.399 7.291 3.085 1.00 67.25 240 THR A O 1
ATOM 1839 N N . PRO A 1 241 ? -9.049 9.005 2.517 1.00 73.88 241 PRO A N 1
ATOM 1840 C CA . PRO A 1 241 ? -9.874 10.025 3.160 1.00 73.88 241 PRO A CA 1
ATOM 1841 C C . PRO A 1 241 ? -11.255 10.131 2.492 1.00 73.88 241 PRO A C 1
ATOM 1843 O O . PRO A 1 241 ? -11.412 9.710 1.341 1.00 73.88 241 PRO A O 1
ATOM 1846 N N . PRO A 1 242 ? -12.270 10.688 3.182 1.00 72.44 242 PRO A N 1
ATOM 1847 C CA . PRO A 1 242 ? -13.579 10.920 2.582 1.00 72.44 242 PRO A CA 1
ATOM 1848 C C . PRO A 1 242 ? -13.443 11.661 1.242 1.00 72.44 242 PRO A C 1
ATOM 1850 O O . PRO A 1 242 ? -12.729 12.669 1.180 1.00 72.44 242 PRO A O 1
ATOM 1853 N N . PRO A 1 243 ? -14.091 11.189 0.160 1.00 69.88 243 PRO A N 1
ATOM 1854 C CA . PRO A 1 243 ? -14.038 11.880 -1.121 1.00 69.88 243 PRO A CA 1
ATOM 1855 C C . PRO A 1 243 ? -14.558 13.307 -0.934 1.00 69.88 243 PRO A C 1
ATOM 1857 O O . PRO A 1 243 ? -15.572 13.510 -0.277 1.00 69.88 243 PRO A O 1
ATOM 1860 N N . LEU A 1 244 ? -13.858 14.292 -1.506 1.00 75.75 244 LEU A N 1
ATOM 1861 C CA . LEU A 1 244 ? -14.132 15.730 -1.323 1.00 75.75 244 LEU A CA 1
ATOM 1862 C C . LEU A 1 244 ? -13.806 16.289 0.079 1.00 75.75 244 LEU A C 1
ATOM 1864 O O . LEU A 1 244 ? -14.147 17.439 0.355 1.00 75.75 244 LEU A O 1
ATOM 1868 N N . GLY A 1 245 ? -13.134 15.526 0.945 1.00 86.19 245 GLY A N 1
ATOM 1869 C CA . GLY A 1 245 ? -12.580 16.008 2.213 1.00 86.19 245 GLY A CA 1
ATOM 1870 C C . GLY A 1 245 ? -11.280 16.807 2.056 1.00 86.19 245 GLY A C 1
ATOM 1871 O O . GLY A 1 245 ? -10.667 16.807 0.983 1.00 86.19 245 GLY A O 1
ATOM 1872 N N . TYR A 1 246 ? -10.841 17.499 3.112 1.00 90.69 246 TYR A N 1
ATOM 1873 C CA . TYR A 1 246 ? -9.575 18.241 3.082 1.00 90.69 246 TYR A CA 1
ATOM 1874 C C . TYR A 1 246 ? -8.373 17.296 2.979 1.00 90.69 246 TYR A C 1
ATOM 1876 O O . TYR A 1 246 ? -7.480 17.555 2.174 1.00 90.69 246 TYR A O 1
ATOM 1884 N N . GLU A 1 247 ? -8.384 16.160 3.680 1.00 89.38 247 GLU A N 1
ATOM 1885 C CA . GLU A 1 247 ? -7.311 15.157 3.584 1.00 89.38 247 GLU A CA 1
ATOM 1886 C C . GLU A 1 247 ? -7.236 14.541 2.174 1.00 89.38 247 GLU A C 1
ATOM 1888 O O . GLU A 1 247 ? -6.147 14.292 1.658 1.00 89.38 247 GLU A O 1
ATOM 1893 N N . ALA A 1 248 ? -8.376 14.389 1.488 1.00 87.88 248 ALA A N 1
ATOM 1894 C CA . ALA A 1 248 ? -8.404 13.949 0.090 1.00 87.88 248 ALA A CA 1
ATOM 1895 C C . ALA A 1 248 ? -7.765 14.975 -0.852 1.00 87.88 248 ALA A C 1
ATOM 1897 O O . ALA A 1 248 ? -7.058 14.600 -1.782 1.00 87.88 248 ALA A O 1
ATOM 1898 N N . MET A 1 249 ? -7.977 16.272 -0.608 1.00 89.81 249 MET A N 1
ATOM 1899 C CA . MET A 1 249 ? -7.316 17.326 -1.384 1.00 89.81 249 MET A CA 1
ATOM 1900 C C . MET A 1 249 ? -5.820 17.411 -1.067 1.00 89.81 249 MET A C 1
ATOM 1902 O O . MET A 1 249 ? -5.024 17.660 -1.967 1.00 89.81 249 MET A O 1
ATOM 1906 N N . GLN A 1 250 ? -5.403 17.172 0.177 1.00 86.69 250 GLN A N 1
ATOM 1907 C CA . GLN A 1 250 ? -3.978 17.134 0.522 1.00 86.69 250 GLN A CA 1
ATOM 1908 C C . GLN A 1 250 ? -3.226 16.014 -0.206 1.00 86.69 250 GLN A C 1
ATOM 1910 O O . GLN A 1 250 ? -2.084 16.219 -0.607 1.00 86.69 250 GLN A O 1
ATOM 1915 N N . GLN A 1 251 ? -3.874 14.863 -0.407 1.00 85.56 251 GLN A N 1
ATOM 1916 C CA . GLN A 1 251 ? -3.297 13.716 -1.116 1.00 85.56 251 GLN A CA 1
ATOM 1917 C C . GLN A 1 251 ? -3.395 13.812 -2.649 1.00 85.56 251 GLN A C 1
ATOM 1919 O O . GLN A 1 251 ? -2.670 13.097 -3.337 1.00 85.56 251 GLN A O 1
ATOM 1924 N N . ALA A 1 252 ? -4.279 14.659 -3.184 1.00 85.81 252 ALA A N 1
ATOM 1925 C CA . ALA A 1 252 ? -4.475 14.825 -4.622 1.00 85.81 252 ALA A CA 1
ATOM 1926 C C . ALA A 1 252 ? -3.324 15.598 -5.288 1.00 85.81 252 ALA A C 1
ATOM 1928 O O . ALA A 1 252 ? -2.735 16.505 -4.687 1.00 85.81 252 ALA A O 1
ATOM 1929 N N . ASP A 1 253 ? -3.048 15.275 -6.556 1.00 89.75 253 ASP A N 1
ATOM 1930 C CA . ASP A 1 253 ? -2.101 16.036 -7.376 1.00 89.75 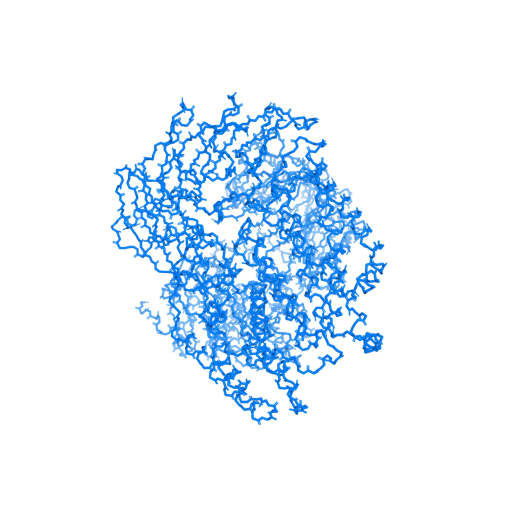253 ASP A CA 1
ATOM 1931 C C . ASP A 1 253 ? -2.577 17.504 -7.501 1.00 89.75 253 ASP A C 1
ATOM 1933 O O . ASP A 1 253 ? -3.789 17.755 -7.578 1.00 89.75 253 ASP A O 1
ATOM 1937 N N . PRO A 1 254 ? -1.668 18.497 -7.524 1.00 91.81 254 PRO A N 1
ATOM 1938 C CA . PRO A 1 254 ? -2.016 19.901 -7.747 1.00 91.81 254 PRO A CA 1
ATOM 1939 C C . PRO A 1 254 ? -2.997 20.137 -8.905 1.00 91.81 254 PRO A C 1
ATOM 1941 O O . PRO A 1 254 ? -3.942 20.916 -8.758 1.00 91.81 254 PRO A O 1
ATOM 1944 N N . ALA A 1 255 ? -2.846 19.431 -10.032 1.00 92.38 255 ALA A N 1
ATOM 1945 C CA . ALA A 1 255 ? -3.767 19.558 -11.163 1.00 92.38 255 ALA A CA 1
ATOM 1946 C C . ALA A 1 255 ? -5.172 19.044 -10.819 1.00 92.38 255 ALA A C 1
ATOM 1948 O O . ALA A 1 255 ? -6.174 19.678 -11.155 1.00 92.38 255 ALA A O 1
ATOM 1949 N N . GLU A 1 256 ? -5.265 17.928 -10.097 1.00 91.81 256 GLU A N 1
ATOM 1950 C CA . GLU A 1 256 ? -6.539 17.362 -9.657 1.00 91.81 256 GLU A CA 1
ATOM 1951 C C . GLU A 1 256 ? -7.250 18.279 -8.665 1.00 91.81 256 GLU A C 1
ATOM 1953 O O . GLU A 1 256 ? -8.451 18.510 -8.816 1.00 91.81 256 GLU A O 1
ATOM 1958 N N . ARG A 1 257 ? -6.524 18.868 -7.704 1.00 92.81 257 ARG A N 1
ATOM 1959 C CA . ARG A 1 257 ? -7.081 19.869 -6.781 1.00 92.81 257 ARG A CA 1
ATOM 1960 C C . ARG A 1 257 ? -7.673 21.063 -7.521 1.00 92.81 257 ARG A C 1
ATOM 1962 O O . ARG A 1 257 ? -8.784 21.487 -7.193 1.00 92.81 257 ARG A O 1
ATOM 1969 N N . MET A 1 258 ? -6.953 21.592 -8.512 1.00 94.25 258 MET A N 1
ATOM 1970 C CA . MET A 1 258 ? -7.409 22.738 -9.301 1.00 94.25 258 MET A CA 1
ATOM 1971 C C . MET A 1 258 ? -8.648 22.396 -10.135 1.00 94.25 258 MET A C 1
ATOM 1973 O O . MET A 1 258 ? -9.628 23.141 -10.127 1.00 94.25 258 MET A O 1
ATOM 1977 N N . LEU A 1 259 ? -8.656 21.234 -10.796 1.00 93.81 259 LEU A N 1
ATOM 1978 C CA . LEU A 1 259 ? -9.821 20.745 -11.539 1.00 93.81 259 LEU A CA 1
ATOM 1979 C C . LEU A 1 259 ? -11.030 20.523 -10.627 1.00 93.81 259 LEU A C 1
ATOM 1981 O O . LEU A 1 259 ? -12.164 20.818 -11.007 1.00 93.81 259 LEU A O 1
ATOM 1985 N N . ALA A 1 260 ? -10.798 20.022 -9.416 1.00 91.25 260 ALA A N 1
ATOM 1986 C CA . ALA A 1 260 ? -11.837 19.789 -8.429 1.00 91.25 260 ALA A CA 1
ATOM 1987 C C . ALA A 1 260 ? -12.508 21.109 -7.996 1.00 91.25 260 ALA A C 1
ATOM 1989 O O . ALA A 1 260 ? -13.734 21.141 -7.863 1.00 91.25 260 ALA A O 1
ATOM 1990 N N . ALA A 1 261 ? -11.741 22.195 -7.850 1.00 92.12 261 ALA A N 1
ATOM 1991 C CA . ALA A 1 261 ? -12.257 23.528 -7.532 1.00 92.12 261 ALA A CA 1
ATOM 1992 C C . ALA A 1 261 ? -13.102 24.150 -8.663 1.00 92.12 261 ALA A C 1
ATOM 1994 O O . ALA A 1 261 ? -14.029 24.908 -8.387 1.00 92.12 261 ALA A O 1
ATOM 1995 N N . LEU A 1 262 ? -12.826 23.803 -9.925 1.00 93.75 262 LEU A N 1
ATOM 1996 C CA . LEU A 1 262 ? -13.565 24.303 -11.095 1.00 93.75 262 LEU A CA 1
ATOM 1997 C C . LEU A 1 262 ? -14.790 23.453 -11.470 1.00 93.75 262 LEU A C 1
ATOM 1999 O O . LEU A 1 262 ? -15.648 23.913 -12.219 1.00 93.75 262 LEU A O 1
ATOM 2003 N N . ARG A 1 263 ? -14.891 22.218 -10.962 1.00 87.19 263 ARG A N 1
ATOM 2004 C CA . ARG A 1 263 ? -15.882 21.220 -11.406 1.00 87.19 263 ARG A CA 1
ATOM 2005 C C . ARG A 1 263 ? -17.340 21.643 -11.213 1.00 87.19 263 ARG A C 1
ATOM 2007 O O . ARG A 1 263 ? -18.176 21.308 -12.045 1.00 87.19 263 ARG A O 1
ATOM 2014 N N . GLU A 1 264 ? -17.630 22.335 -10.116 1.00 83.56 264 GLU A N 1
ATOM 2015 C CA . GLU A 1 264 ? -18.974 22.819 -9.756 1.00 83.56 264 GLU A CA 1
ATOM 2016 C C . GLU A 1 264 ? -19.133 24.323 -10.013 1.00 83.56 264 GLU A C 1
ATOM 2018 O O . GLU A 1 264 ? -20.119 24.933 -9.602 1.00 83.56 264 GLU A O 1
ATOM 2023 N N . SER A 1 265 ? -18.162 24.940 -10.692 1.00 90.19 265 SER A N 1
ATOM 2024 C CA . SER A 1 265 ? -18.232 26.360 -10.989 1.00 90.19 265 SER A CA 1
ATOM 2025 C C . SER A 1 265 ? -19.303 26.660 -12.037 1.00 90.19 265 SER A C 1
ATOM 2027 O O . SER A 1 265 ? -19.409 25.991 -13.064 1.00 90.19 265 SER A O 1
ATOM 2029 N N . SER A 1 266 ? -20.070 27.720 -11.783 1.00 87.94 266 SER A N 1
ATOM 2030 C CA . SER A 1 266 ? -21.020 28.302 -12.736 1.00 87.94 266 SER A CA 1
ATOM 2031 C C . SER A 1 266 ? -20.386 29.365 -13.643 1.00 87.94 266 SER A C 1
ATOM 2033 O O . SER A 1 266 ? -21.082 29.958 -14.467 1.00 87.94 266 SER A O 1
ATOM 2035 N N . HIS A 1 267 ? -19.077 29.610 -13.515 1.00 92.81 267 HIS A N 1
ATOM 2036 C CA . HIS A 1 267 ? -18.369 30.618 -14.296 1.00 92.81 267 HIS A CA 1
ATOM 2037 C C . HIS A 1 267 ? -18.293 30.221 -15.787 1.00 92.81 267 HIS A C 1
ATOM 2039 O O . HIS A 1 267 ? -17.917 29.082 -16.081 1.00 92.81 267 HIS A O 1
ATOM 2045 N N . PRO A 1 268 ? -18.577 31.130 -16.745 1.00 89.88 268 PRO A N 1
ATOM 2046 C CA . PRO A 1 268 ? -18.566 30.820 -18.182 1.00 89.88 268 PRO A CA 1
ATOM 2047 C C . PRO A 1 268 ? -17.251 30.194 -18.673 1.00 89.88 268 PRO A C 1
ATOM 2049 O O . PRO A 1 268 ? -17.264 29.238 -19.450 1.00 89.88 268 PRO A O 1
ATOM 2052 N N . ASP A 1 269 ? -16.122 30.679 -18.151 1.00 91.25 269 ASP A N 1
ATOM 2053 C CA . ASP A 1 269 ? -14.783 30.209 -18.529 1.00 91.25 269 ASP A CA 1
ATOM 2054 C C . ASP A 1 269 ? -14.319 28.958 -17.763 1.00 91.25 269 ASP A C 1
ATOM 2056 O O . ASP A 1 269 ? -13.249 28.429 -18.063 1.00 91.25 269 ASP A O 1
ATOM 2060 N N . ALA A 1 270 ? -15.087 28.436 -16.795 1.00 90.00 270 ALA A N 1
ATOM 2061 C CA . ALA A 1 270 ? -14.641 27.331 -15.934 1.00 90.00 270 ALA A CA 1
ATOM 2062 C C . ALA A 1 270 ? -14.215 26.089 -16.732 1.00 90.00 270 ALA A C 1
ATOM 2064 O O . ALA A 1 270 ? -13.217 25.443 -16.408 1.00 90.00 270 ALA A O 1
ATOM 2065 N N . ARG A 1 271 ? -14.935 25.779 -17.818 1.00 90.00 271 ARG A N 1
ATOM 2066 C CA . ARG A 1 271 ? -14.600 24.658 -18.707 1.00 90.00 271 ARG A CA 1
ATOM 2067 C C . ARG A 1 271 ? -13.295 24.897 -19.470 1.00 90.00 271 ARG A C 1
ATOM 2069 O O . ARG A 1 271 ? -12.500 23.973 -19.592 1.00 90.00 271 ARG A O 1
ATOM 2076 N N . LEU A 1 272 ? -13.072 26.114 -19.968 1.00 92.25 272 LEU A N 1
ATOM 2077 C CA . LEU A 1 272 ? -11.843 26.480 -20.678 1.00 92.25 272 LEU A CA 1
ATOM 2078 C C . LEU A 1 272 ? -10.635 26.442 -19.734 1.00 92.25 272 LEU A C 1
ATOM 2080 O O . LEU A 1 272 ? -9.607 25.858 -20.068 1.00 92.25 272 LEU A O 1
ATOM 2084 N N . LEU A 1 273 ? -10.785 27.011 -18.537 1.00 94.19 273 LEU A N 1
ATOM 2085 C CA . LEU A 1 273 ? -9.766 27.002 -17.490 1.00 94.19 273 LEU A CA 1
ATOM 2086 C C . LEU A 1 273 ? -9.424 25.570 -17.056 1.00 94.19 273 LEU A C 1
ATOM 2088 O O . LEU A 1 273 ? -8.254 25.248 -16.877 1.00 94.19 273 LEU A O 1
ATOM 2092 N N . ALA A 1 274 ? -10.417 24.681 -16.958 1.00 93.25 274 ALA A N 1
ATOM 2093 C CA . ALA A 1 274 ? -10.178 23.270 -16.665 1.00 93.25 274 ALA A CA 1
ATOM 2094 C C . ALA A 1 274 ? -9.349 22.574 -17.761 1.00 93.25 274 ALA A C 1
ATOM 2096 O O . ALA A 1 274 ? -8.462 21.785 -17.443 1.00 93.25 274 ALA A O 1
ATOM 2097 N N . GLU A 1 275 ? -9.581 22.875 -19.042 1.00 92.25 275 GLU A N 1
ATOM 2098 C CA . GLU A 1 275 ? -8.731 22.360 -20.126 1.00 92.25 275 GLU A CA 1
ATOM 2099 C C . GLU A 1 275 ? -7.304 22.918 -20.045 1.00 92.25 275 GLU A C 1
ATOM 2101 O O . GLU A 1 275 ? -6.343 22.170 -20.207 1.00 92.25 275 GLU A O 1
ATOM 2106 N N . GLN A 1 276 ? -7.136 24.200 -19.712 1.00 92.75 276 GLN A N 1
ATOM 2107 C CA . GLN A 1 276 ? -5.808 24.794 -19.517 1.00 92.75 276 GLN A CA 1
ATOM 2108 C C . GLN A 1 276 ? -5.050 24.147 -18.351 1.00 92.75 276 GLN A C 1
ATOM 2110 O O . GLN A 1 276 ? -3.867 23.849 -18.489 1.00 92.75 276 GLN A O 1
ATOM 2115 N N . VAL A 1 277 ? -5.725 23.838 -17.239 1.00 94.25 277 VAL A N 1
ATOM 2116 C CA . VAL A 1 277 ? -5.125 23.093 -16.117 1.00 94.25 277 VAL A CA 1
ATOM 2117 C C . VAL A 1 277 ? -4.628 21.713 -16.555 1.00 94.25 277 VAL A C 1
ATOM 2119 O O . VAL A 1 277 ? -3.556 21.305 -16.127 1.00 94.25 277 VAL A O 1
ATOM 2122 N N . ARG A 1 278 ? -5.348 21.004 -17.437 1.00 90.69 278 ARG A N 1
ATOM 2123 C CA . ARG A 1 278 ? -4.919 19.684 -17.950 1.00 90.69 278 ARG A CA 1
ATOM 2124 C C . ARG A 1 278 ? -3.677 19.746 -18.842 1.00 90.69 278 ARG A C 1
ATOM 2126 O O . ARG A 1 278 ? -3.009 18.728 -19.009 1.00 90.69 278 ARG A O 1
ATOM 2133 N N . LEU A 1 279 ? -3.415 20.899 -19.455 1.00 90.50 279 LEU A N 1
ATOM 2134 C CA . LEU A 1 279 ? -2.309 21.111 -20.392 1.00 90.50 279 LEU A CA 1
ATOM 2135 C C . LEU A 1 279 ? -1.068 21.725 -19.730 1.00 90.50 279 LEU A C 1
ATOM 2137 O O . LEU A 1 279 ? 0.017 21.669 -20.310 1.00 90.50 279 LEU A O 1
ATOM 2141 N N . SER A 1 280 ? -1.224 22.294 -18.537 1.00 89.00 280 SER A N 1
ATOM 2142 C CA . SER A 1 280 ? -0.167 22.964 -17.781 1.00 89.00 280 SER A CA 1
ATOM 2143 C C . SER A 1 280 ? 0.367 22.086 -16.648 1.00 89.00 280 SER A C 1
ATOM 2145 O O . SER A 1 280 ? -0.282 21.139 -16.214 1.00 89.00 280 SER A O 1
ATOM 2147 N N . THR A 1 281 ? 1.547 22.431 -16.132 1.00 88.75 281 THR A N 1
ATOM 2148 C CA . THR A 1 281 ? 2.112 21.827 -14.915 1.00 88.75 281 THR A CA 1
ATOM 2149 C C . THR A 1 281 ? 1.917 22.799 -13.751 1.00 88.75 281 THR A C 1
ATOM 2151 O O . THR A 1 281 ? 2.615 23.816 -13.714 1.00 88.75 281 THR A O 1
ATOM 2154 N N . PRO A 1 282 ? 0.983 22.550 -12.816 1.00 92.06 282 PRO A N 1
ATOM 2155 C CA . PRO A 1 282 ? 0.747 23.466 -11.708 1.00 92.06 282 PRO A CA 1
ATOM 2156 C C . PRO A 1 282 ? 1.918 23.545 -10.735 1.00 92.06 282 PRO A C 1
ATOM 2158 O O . PRO A 1 282 ? 2.640 22.576 -10.503 1.00 92.06 282 PRO A O 1
ATOM 2161 N N . VAL A 1 283 ? 2.066 24.717 -10.127 1.00 90.94 283 VAL A N 1
ATOM 2162 C CA . VAL A 1 283 ? 3.042 24.995 -9.076 1.00 90.94 283 VAL A CA 1
ATOM 2163 C C . VAL A 1 283 ? 2.306 25.104 -7.749 1.00 90.94 283 VAL A C 1
ATOM 2165 O O . VAL A 1 283 ? 1.388 25.910 -7.611 1.00 90.94 283 VAL A O 1
ATOM 2168 N N . THR A 1 284 ? 2.732 24.330 -6.753 1.00 91.12 284 THR A N 1
ATOM 2169 C CA . THR A 1 284 ? 2.186 24.404 -5.392 1.00 91.12 284 THR A CA 1
ATOM 2170 C C . THR A 1 284 ? 3.079 25.244 -4.488 1.00 91.12 284 THR A C 1
ATOM 2172 O O . THR A 1 284 ? 4.253 24.941 -4.277 1.00 91.12 284 THR A O 1
ATOM 2175 N N . LEU A 1 285 ? 2.494 26.267 -3.874 1.00 85.88 285 LEU A N 1
ATOM 2176 C CA . LEU A 1 285 ? 3.093 27.083 -2.823 1.00 85.88 285 LEU A CA 1
ATOM 2177 C C . LEU A 1 285 ? 2.741 26.507 -1.445 1.00 85.88 285 LEU A C 1
ATOM 2179 O O . LEU A 1 285 ? 1.766 26.911 -0.799 1.00 85.88 285 LEU A O 1
ATOM 2183 N N . GLY A 1 286 ? 3.562 25.563 -0.985 1.00 73.00 286 GLY A N 1
ATOM 2184 C CA . GLY A 1 286 ? 3.525 25.067 0.393 1.00 73.00 286 GLY A CA 1
ATOM 2185 C C . GLY A 1 286 ? 4.010 26.101 1.420 1.00 73.00 286 GLY A C 1
ATOM 2186 O O . GLY A 1 286 ? 4.462 27.194 1.069 1.00 73.00 286 GLY A O 1
ATOM 2187 N N . LEU A 1 287 ? 3.935 25.746 2.704 1.00 69.62 287 LEU A N 1
ATOM 2188 C CA . LEU A 1 287 ? 4.490 26.534 3.808 1.00 69.62 287 LEU A CA 1
ATOM 2189 C C . LEU A 1 287 ? 6.002 26.246 3.920 1.00 69.62 287 LEU A C 1
ATOM 2191 O O . LEU A 1 287 ? 6.390 25.174 4.377 1.00 69.62 287 LEU A O 1
ATOM 2195 N N . GLN A 1 288 ? 6.858 27.163 3.459 1.00 72.69 288 GLN A N 1
ATOM 2196 C CA . GLN A 1 288 ? 8.323 27.010 3.560 1.00 72.69 288 GLN A CA 1
ATOM 2197 C C . GLN A 1 288 ? 8.855 27.544 4.892 1.00 72.69 288 GLN A C 1
ATOM 2199 O O . GLN A 1 288 ? 9.788 26.979 5.460 1.00 72.69 288 GLN A O 1
ATOM 2204 N N . ILE A 1 289 ? 8.244 28.615 5.401 1.00 77.06 289 ILE A N 1
ATOM 2205 C CA . ILE A 1 289 ? 8.546 29.207 6.701 1.00 77.06 289 ILE A CA 1
ATOM 2206 C C . ILE A 1 289 ? 7.357 28.934 7.613 1.00 77.06 289 ILE A C 1
ATOM 2208 O O . ILE A 1 289 ? 6.273 29.465 7.396 1.00 77.06 289 ILE A O 1
ATOM 2212 N N . SER A 1 290 ? 7.552 28.083 8.623 1.00 72.44 290 SER A N 1
ATOM 2213 C CA . SER A 1 290 ? 6.472 27.697 9.538 1.00 72.44 290 SER A CA 1
ATOM 2214 C C . SER A 1 290 ? 6.120 28.769 10.566 1.00 72.44 290 SER A C 1
ATOM 2216 O O . SER A 1 290 ? 5.019 28.752 11.101 1.00 72.44 290 SER A O 1
ATOM 2218 N N . ARG A 1 291 ? 7.087 29.635 10.885 1.00 81.81 291 ARG A N 1
ATOM 2219 C CA . ARG A 1 291 ? 6.953 30.816 11.742 1.00 81.81 291 ARG A CA 1
ATOM 2220 C C . ARG A 1 291 ? 8.130 31.758 11.487 1.00 81.81 291 ARG A C 1
ATOM 2222 O O . ARG A 1 291 ? 9.233 31.264 11.218 1.00 81.81 291 ARG A O 1
ATOM 2229 N N . PRO A 1 292 ? 7.955 33.080 11.600 1.00 81.25 292 PRO A N 1
ATOM 2230 C CA . PRO A 1 292 ? 9.057 34.014 11.429 1.00 81.25 292 PRO A CA 1
ATOM 2231 C C . PRO A 1 292 ? 10.060 33.885 12.594 1.00 81.25 292 PRO A C 1
ATOM 2233 O O . PRO A 1 292 ? 9.636 33.791 13.753 1.00 81.25 292 PRO A O 1
ATOM 2236 N N . PRO A 1 293 ? 11.381 33.880 12.323 1.00 86.12 293 PRO A N 1
ATOM 2237 C CA . PRO A 1 293 ? 12.391 33.828 13.377 1.00 86.12 293 PRO A CA 1
ATOM 2238 C C . PRO A 1 293 ? 12.343 35.098 14.234 1.00 86.12 293 PRO A C 1
ATOM 2240 O O . PRO A 1 293 ? 12.046 36.184 13.735 1.00 86.12 293 PRO A O 1
ATOM 2243 N N . GLN A 1 294 ? 12.649 34.960 15.526 1.00 86.31 294 GLN A N 1
ATOM 2244 C CA . GLN A 1 294 ? 12.631 36.070 16.481 1.00 86.31 294 GLN A CA 1
ATOM 2245 C C . GLN A 1 294 ? 14.026 36.378 17.024 1.00 86.31 294 GLN A C 1
ATOM 2247 O O . GLN A 1 294 ? 14.881 35.500 17.174 1.00 86.31 294 GLN A O 1
ATOM 2252 N N . TRP A 1 295 ? 14.265 37.652 17.336 1.00 87.19 295 TRP A N 1
ATOM 2253 C CA . TRP A 1 295 ? 15.520 38.078 17.953 1.00 87.19 295 TRP A CA 1
ATOM 2254 C C . TRP A 1 295 ? 15.727 37.391 19.306 1.00 87.19 295 TRP A C 1
ATOM 2256 O O . TRP A 1 295 ? 14.789 37.209 20.082 1.00 87.19 295 TRP A O 1
ATOM 2266 N N . HIS A 1 296 ? 16.976 36.997 19.571 1.00 88.12 296 HIS A N 1
ATOM 2267 C CA . HIS A 1 296 ? 17.395 36.248 20.763 1.00 88.12 296 HIS A CA 1
ATOM 2268 C C . HIS A 1 296 ? 16.549 35.005 21.091 1.00 88.12 296 HIS A C 1
ATOM 2270 O O . HIS A 1 296 ? 16.417 34.612 22.254 1.00 88.12 296 HIS A O 1
ATOM 2276 N N . GLU A 1 297 ? 15.966 34.363 20.081 1.00 87.19 297 GLU A N 1
ATOM 2277 C CA . GLU A 1 297 ? 15.287 33.096 20.278 1.00 87.19 297 GLU A CA 1
ATOM 2278 C C . GLU A 1 297 ? 16.289 31.990 20.640 1.00 87.19 297 GLU A C 1
ATOM 2280 O O . GLU A 1 297 ? 17.303 31.842 19.968 1.00 87.19 297 GLU A O 1
ATOM 2285 N N . LEU A 1 298 ? 15.995 31.184 21.671 1.00 83.38 298 LEU A N 1
ATOM 2286 C CA . LEU A 1 298 ? 16.870 30.102 22.165 1.00 83.38 298 LEU A CA 1
ATOM 2287 C C . LEU A 1 298 ? 17.294 29.082 21.092 1.00 83.38 298 LEU A C 1
ATOM 2289 O O . LEU A 1 298 ? 18.234 28.321 21.305 1.00 83.38 298 LEU A O 1
ATOM 2293 N N . THR A 1 299 ? 16.569 29.029 19.978 1.00 81.94 299 THR A N 1
ATOM 2294 C CA . THR A 1 299 ? 16.747 28.087 18.871 1.00 81.94 299 THR A CA 1
ATOM 2295 C C . THR A 1 299 ? 16.451 28.786 17.562 1.00 81.94 299 THR A C 1
ATOM 2297 O O . THR A 1 299 ? 15.642 29.713 17.550 1.00 81.94 299 THR A O 1
ATOM 2300 N N . ASN A 1 300 ? 16.956 28.257 16.452 1.00 82.75 300 ASN A N 1
ATOM 2301 C CA . ASN A 1 300 ? 16.550 28.746 15.142 1.00 82.75 300 ASN A CA 1
ATOM 2302 C C . ASN A 1 300 ? 15.472 27.855 14.511 1.00 82.75 300 ASN A C 1
ATOM 2304 O O . ASN A 1 300 ? 15.410 26.646 14.753 1.00 82.75 300 ASN A O 1
ATOM 2308 N N . VAL A 1 301 ? 14.629 28.450 13.661 1.00 79.19 301 VAL A N 1
ATOM 2309 C CA . VAL A 1 301 ? 13.667 27.704 12.825 1.00 79.19 301 VAL A CA 1
ATOM 2310 C C . VAL A 1 301 ? 14.419 26.810 11.828 1.00 79.19 301 VAL A C 1
ATOM 2312 O O . VAL A 1 301 ? 14.064 25.647 11.655 1.00 79.19 301 VAL A O 1
ATOM 2315 N N . ALA A 1 302 ? 15.514 27.316 11.258 1.00 81.94 302 ALA A N 1
ATOM 2316 C CA . ALA A 1 302 ? 16.527 26.546 10.538 1.00 81.94 302 ALA A CA 1
ATOM 2317 C C . ALA A 1 302 ? 17.921 27.131 10.833 1.00 81.94 302 ALA A C 1
ATOM 2319 O O . ALA A 1 302 ? 17.996 28.285 11.258 1.00 81.94 302 ALA A O 1
ATOM 2320 N N . PRO A 1 303 ? 19.020 26.385 10.619 1.00 86.12 303 PRO A N 1
ATOM 2321 C CA . PRO A 1 303 ? 20.367 26.909 10.836 1.00 86.12 303 PRO A CA 1
ATOM 2322 C C . PRO A 1 303 ? 20.583 28.234 10.094 1.00 86.12 303 PRO A C 1
ATOM 2324 O O . PRO A 1 303 ? 20.371 28.314 8.885 1.00 86.12 303 PRO A O 1
ATOM 2327 N N . MET A 1 304 ? 21.001 29.278 10.814 1.00 88.94 304 MET A N 1
ATOM 2328 C CA . MET A 1 304 ? 21.254 30.603 10.244 1.00 88.94 304 MET A CA 1
ATOM 2329 C C . MET A 1 304 ? 22.733 30.724 9.871 1.00 88.94 304 MET A C 1
ATOM 2331 O O . MET A 1 304 ? 23.443 31.643 10.278 1.00 88.94 304 MET A O 1
ATOM 2335 N N . GLU A 1 305 ? 23.197 29.747 9.096 1.00 89.19 305 GLU A N 1
ATOM 2336 C CA . GLU A 1 305 ? 24.555 29.664 8.577 1.00 89.19 305 GLU A CA 1
ATOM 2337 C C . GLU A 1 305 ? 24.554 29.219 7.113 1.00 89.19 305 GLU A C 1
ATOM 2339 O O . GLU A 1 305 ? 23.640 28.528 6.659 1.00 89.19 305 GLU A O 1
ATOM 2344 N N . PHE A 1 306 ? 25.574 29.615 6.355 1.00 90.12 306 PHE A N 1
ATOM 2345 C CA . PHE A 1 306 ? 25.756 29.143 4.986 1.00 90.12 306 PHE A CA 1
ATOM 2346 C C . PHE A 1 306 ? 27.228 29.127 4.573 1.00 90.12 306 PHE A C 1
ATOM 2348 O O . PHE A 1 306 ? 28.048 29.890 5.086 1.00 90.12 306 PHE A O 1
ATOM 2355 N N . ASP A 1 307 ? 27.534 28.264 3.603 1.00 90.00 307 ASP A N 1
ATOM 2356 C CA . ASP A 1 307 ? 28.872 28.117 3.036 1.00 90.00 307 ASP A CA 1
ATOM 2357 C C . ASP A 1 307 ? 28.976 28.813 1.678 1.00 90.00 307 ASP A C 1
ATOM 2359 O O . ASP A 1 307 ? 28.188 28.542 0.765 1.00 90.00 307 ASP A O 1
ATOM 2363 N N . ASP A 1 308 ? 30.000 29.648 1.525 1.00 89.38 308 ASP A N 1
ATOM 2364 C CA . ASP A 1 308 ? 30.482 30.104 0.228 1.00 89.38 308 ASP A CA 1
ATOM 2365 C C . ASP A 1 308 ? 31.571 29.140 -0.261 1.00 89.38 308 ASP A C 1
ATOM 2367 O O . ASP A 1 308 ? 32.748 29.223 0.104 1.00 89.38 308 ASP A O 1
ATOM 2371 N N . ALA A 1 309 ? 31.163 28.208 -1.124 1.00 82.25 309 ALA A N 1
ATOM 2372 C CA . ALA A 1 309 ? 32.043 27.192 -1.691 1.00 82.25 309 ALA A CA 1
ATOM 2373 C C . ALA A 1 309 ? 33.186 27.770 -2.546 1.00 82.25 309 ALA A C 1
ATOM 2375 O O . ALA A 1 309 ? 34.187 27.086 -2.751 1.00 82.25 309 ALA A O 1
ATOM 2376 N N . ARG A 1 310 ? 33.070 29.010 -3.047 1.00 84.94 310 ARG A N 1
ATOM 2377 C CA . ARG A 1 310 ? 34.132 29.633 -3.849 1.00 84.94 310 ARG A CA 1
ATOM 2378 C C . ARG A 1 310 ? 35.273 30.133 -2.974 1.00 84.94 310 ARG A C 1
ATOM 2380 O O . ARG A 1 310 ? 36.432 30.035 -3.370 1.00 84.94 310 ARG A O 1
ATOM 2387 N N . THR A 1 311 ? 34.953 30.692 -1.815 1.00 86.75 311 THR A N 1
ATOM 2388 C CA . THR A 1 311 ? 35.953 31.239 -0.889 1.00 86.75 311 THR A CA 1
ATOM 2389 C C . THR A 1 311 ? 36.328 30.260 0.226 1.00 86.75 311 THR A C 1
ATOM 2391 O O . THR A 1 311 ? 37.315 30.483 0.928 1.00 86.75 311 THR A O 1
ATOM 2394 N N . GLY A 1 312 ? 35.580 29.161 0.381 1.00 87.94 312 GLY A N 1
ATOM 2395 C CA . GLY A 1 312 ? 35.763 28.192 1.463 1.00 87.94 312 GLY A CA 1
ATOM 2396 C C . GLY A 1 312 ? 35.426 28.777 2.837 1.00 87.94 312 GLY A C 1
ATOM 2397 O O . GLY A 1 312 ? 36.002 28.356 3.847 1.00 87.94 312 GLY A O 1
ATOM 2398 N N . MET A 1 313 ? 34.549 29.783 2.873 1.00 89.56 313 MET A N 1
ATOM 2399 C CA . MET A 1 313 ? 34.116 30.463 4.091 1.00 89.56 313 MET A CA 1
ATOM 2400 C C . MET A 1 313 ? 32.744 29.963 4.532 1.00 89.56 313 MET A C 1
ATOM 2402 O O . MET A 1 313 ? 31.861 29.750 3.703 1.00 89.56 313 MET A O 1
ATOM 2406 N N . ARG A 1 314 ? 32.564 29.836 5.847 1.00 90.56 314 ARG A N 1
ATOM 2407 C CA . ARG A 1 314 ? 31.261 29.654 6.484 1.00 90.56 314 ARG A CA 1
ATOM 2408 C C . ARG A 1 314 ? 30.868 30.937 7.187 1.00 90.56 314 ARG A C 1
ATOM 2410 O O . ARG A 1 314 ? 31.647 31.434 7.997 1.00 90.56 314 ARG A O 1
ATOM 2417 N N . PHE A 1 315 ? 29.670 31.431 6.905 1.00 91.44 315 PHE A N 1
ATOM 2418 C CA . PHE A 1 315 ? 29.067 32.581 7.567 1.00 91.44 315 PHE A CA 1
ATOM 2419 C C . PHE A 1 315 ? 28.003 32.120 8.556 1.00 91.44 315 PHE A C 1
ATOM 2421 O O . PHE A 1 315 ? 27.149 31.315 8.196 1.00 91.44 315 PHE A O 1
ATOM 2428 N N . VAL A 1 316 ? 28.040 32.645 9.780 1.00 91.12 316 VAL A N 1
ATOM 2429 C CA . VAL A 1 316 ? 27.105 32.330 10.869 1.00 91.12 316 VAL A CA 1
ATOM 2430 C C . VAL A 1 316 ? 26.478 33.620 11.384 1.00 91.12 316 VAL A C 1
ATOM 2432 O O . VAL A 1 316 ? 27.181 34.600 11.626 1.00 91.12 316 VAL A O 1
ATOM 2435 N N . PHE A 1 317 ? 25.157 33.635 11.535 1.00 92.38 317 PHE A N 1
ATOM 2436 C CA . PHE A 1 317 ? 24.421 34.803 12.005 1.00 92.38 317 PHE A CA 1
ATOM 2437 C C . PHE A 1 317 ? 24.553 35.007 13.521 1.00 92.38 317 PHE A C 1
ATOM 2439 O O . PHE A 1 317 ? 24.362 34.067 14.300 1.00 92.38 317 PHE A O 1
ATOM 2446 N N . SER A 1 318 ? 24.825 36.248 13.925 1.00 91.44 318 SER A N 1
ATOM 2447 C CA . SER A 1 318 ? 24.871 36.710 15.313 1.00 91.44 318 SER A CA 1
ATOM 2448 C C . SER A 1 318 ? 23.608 37.499 15.656 1.00 91.44 318 SER A C 1
ATOM 2450 O O . SER A 1 318 ? 23.267 38.477 14.990 1.00 91.44 318 SER A O 1
ATOM 2452 N N . HIS A 1 319 ? 22.909 37.087 16.719 1.00 91.06 319 HIS A N 1
ATOM 2453 C CA . HIS A 1 319 ? 21.697 37.781 17.170 1.00 91.06 319 HIS A CA 1
ATOM 2454 C C . HIS A 1 319 ? 21.991 39.070 17.951 1.00 91.06 319 HIS A C 1
ATOM 2456 O O . HIS A 1 319 ? 21.071 39.860 18.133 1.00 91.06 319 HIS A O 1
ATOM 2462 N N . ASP A 1 320 ? 23.225 39.286 18.416 1.00 90.88 320 ASP A N 1
ATOM 2463 C CA . ASP A 1 320 ? 23.573 40.440 19.259 1.00 90.88 320 ASP A CA 1
ATOM 2464 C C . ASP A 1 320 ? 23.806 41.712 18.436 1.00 90.88 320 ASP A C 1
ATOM 2466 O O . ASP A 1 320 ? 23.380 42.796 18.830 1.00 90.88 320 ASP A O 1
ATOM 2470 N N . ASP A 1 321 ? 24.452 41.580 17.277 1.00 91.50 321 ASP A N 1
ATOM 2471 C CA . ASP A 1 321 ? 24.744 42.688 16.359 1.00 91.50 321 ASP A CA 1
ATOM 2472 C C . ASP A 1 321 ? 23.944 42.625 15.048 1.00 91.50 321 ASP A C 1
ATOM 2474 O O . ASP A 1 321 ? 23.922 43.599 14.295 1.00 91.50 321 ASP A O 1
ATOM 2478 N N . GLY A 1 322 ? 23.255 41.512 14.776 1.00 91.62 322 GLY A N 1
ATOM 2479 C CA . GLY A 1 322 ? 22.440 41.336 13.577 1.00 91.62 322 GLY A CA 1
ATOM 2480 C C . GLY A 1 322 ? 23.251 41.154 12.294 1.00 91.62 322 GLY A C 1
ATOM 2481 O O . GLY A 1 322 ? 22.757 41.486 11.214 1.00 91.62 322 GLY A O 1
ATOM 2482 N N . LEU A 1 323 ? 24.484 40.648 12.397 1.00 92.31 323 LEU A N 1
ATOM 2483 C CA . LEU A 1 323 ? 25.410 40.472 11.275 1.00 92.31 323 LEU A CA 1
ATOM 2484 C C . LEU A 1 323 ? 25.812 39.003 11.078 1.00 92.31 323 LEU A C 1
ATOM 2486 O O . LEU A 1 323 ? 25.723 38.175 11.984 1.00 92.31 323 LEU A O 1
ATOM 2490 N N . TYR A 1 324 ? 26.293 38.674 9.877 1.00 92.38 324 TYR A N 1
ATOM 2491 C CA . TYR A 1 324 ? 26.886 37.367 9.586 1.00 92.38 324 TYR A CA 1
ATOM 2492 C C . TYR A 1 324 ? 28.404 37.418 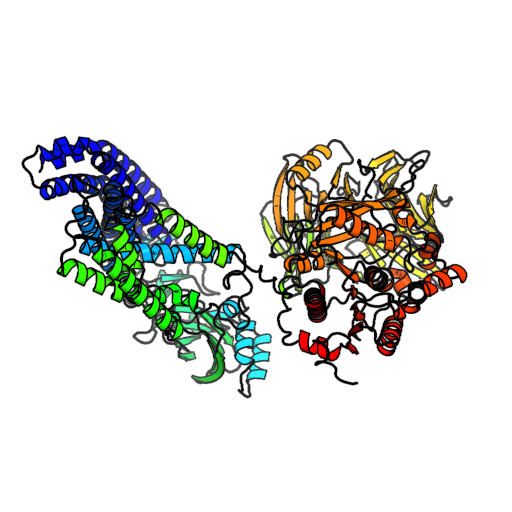9.763 1.00 92.38 324 TYR A C 1
ATOM 2494 O O . TYR A 1 324 ? 29.093 38.158 9.061 1.00 92.38 324 TYR A O 1
ATOM 2502 N N . HIS A 1 325 ? 28.940 36.582 10.646 1.00 92.12 325 HIS A N 1
ATOM 2503 C CA . HIS A 1 325 ? 30.374 36.456 10.905 1.00 92.12 325 HIS A CA 1
ATOM 2504 C C . HIS A 1 325 ? 30.940 35.231 10.193 1.00 92.12 325 HIS A C 1
ATOM 2506 O O . HIS A 1 325 ? 30.406 34.128 10.296 1.00 92.12 325 HIS A O 1
ATOM 2512 N N . GLY A 1 326 ? 32.015 35.434 9.442 1.00 90.75 326 GLY A N 1
ATOM 2513 C CA . GLY A 1 326 ? 32.629 34.454 8.560 1.00 90.75 326 GLY A CA 1
ATOM 2514 C C . GLY A 1 326 ? 33.951 33.910 9.088 1.00 90.75 326 GLY A C 1
ATOM 2515 O O . GLY A 1 326 ? 34.830 34.677 9.489 1.00 90.75 326 GLY A O 1
ATOM 2516 N N . TYR A 1 327 ? 34.142 32.595 8.996 1.00 90.94 327 TYR A N 1
ATOM 2517 C CA . TYR A 1 327 ? 35.419 31.927 9.259 1.00 90.94 327 TYR A CA 1
ATOM 2518 C C . TYR A 1 327 ? 35.763 30.912 8.163 1.00 90.94 327 TYR A C 1
ATOM 2520 O O . TYR A 1 327 ? 34.895 30.400 7.455 1.00 90.94 327 TYR A O 1
ATOM 2528 N N . ARG A 1 328 ? 37.055 30.616 7.987 1.00 89.50 328 ARG A N 1
ATOM 2529 C CA . ARG A 1 328 ? 37.525 29.676 6.952 1.00 89.50 328 ARG A CA 1
ATOM 2530 C C . ARG A 1 328 ? 37.341 28.227 7.392 1.00 89.50 328 ARG A C 1
ATOM 2532 O O . ARG A 1 328 ? 37.823 27.843 8.455 1.00 89.50 328 ARG A O 1
ATOM 2539 N N . LEU A 1 329 ? 36.762 27.388 6.533 1.00 84.88 329 LEU A N 1
ATOM 2540 C CA . LEU A 1 329 ? 36.539 25.964 6.824 1.00 84.88 329 LEU A CA 1
ATOM 2541 C C . LEU A 1 329 ? 37.845 25.163 6.982 1.00 84.88 329 LEU A C 1
ATOM 2543 O O . LEU A 1 329 ? 37.883 24.190 7.726 1.00 84.88 329 LEU A O 1
ATOM 2547 N N . GLY A 1 330 ? 38.927 25.582 6.316 1.00 80.19 330 GLY A N 1
ATOM 2548 C CA . GLY A 1 330 ? 40.203 24.856 6.337 1.00 80.19 330 GLY A CA 1
ATOM 2549 C C . GLY A 1 330 ? 41.009 24.984 7.636 1.00 80.19 330 GLY A C 1
ATOM 2550 O O . GLY A 1 330 ? 41.779 24.085 7.957 1.00 80.19 330 GLY A O 1
ATOM 2551 N N . ASN A 1 331 ? 40.867 26.088 8.379 1.00 83.19 331 ASN A N 1
ATOM 2552 C CA . ASN A 1 331 ? 41.655 26.337 9.596 1.00 83.19 331 ASN A CA 1
ATOM 2553 C C . ASN A 1 331 ? 40.868 26.972 10.757 1.00 83.19 331 ASN A C 1
ATOM 2555 O O . ASN A 1 331 ? 41.444 27.196 11.818 1.00 83.19 331 ASN A O 1
ATOM 2559 N N . GLY A 1 332 ? 39.581 27.276 10.570 1.00 79.62 332 GLY A N 1
ATOM 2560 C CA . GLY A 1 332 ? 38.718 27.855 11.598 1.00 79.62 332 GLY A CA 1
ATOM 2561 C C . GLY A 1 332 ? 39.060 29.292 11.995 1.00 79.62 332 GLY A C 1
ATOM 2562 O O . GLY A 1 332 ? 38.594 29.733 13.038 1.00 79.62 332 GLY A O 1
ATOM 2563 N N . ALA A 1 333 ? 39.875 30.019 11.221 1.00 84.75 333 ALA A N 1
ATOM 2564 C CA . ALA A 1 333 ? 40.228 31.407 11.522 1.00 84.75 333 ALA A CA 1
ATOM 2565 C C . ALA A 1 333 ? 39.117 32.378 11.092 1.00 84.75 333 ALA A C 1
ATOM 2567 O O . ALA A 1 333 ? 38.545 32.218 10.008 1.00 84.75 333 ALA A O 1
ATOM 2568 N N . ALA A 1 334 ? 38.860 33.405 11.911 1.00 85.50 334 ALA A N 1
ATOM 2569 C CA . ALA A 1 334 ? 37.975 34.516 11.564 1.00 85.50 334 ALA A CA 1
ATOM 2570 C C . ALA A 1 334 ? 38.461 35.200 10.276 1.00 85.50 334 ALA A C 1
ATOM 2572 O O . ALA A 1 334 ? 39.665 35.393 10.088 1.00 85.50 334 ALA A O 1
ATOM 2573 N N . ALA A 1 335 ? 37.536 35.524 9.372 1.00 84.19 335 ALA A N 1
ATOM 2574 C CA . ALA A 1 335 ? 37.873 35.919 8.006 1.00 84.19 335 ALA A CA 1
ATOM 2575 C C . ALA A 1 335 ? 37.165 37.190 7.525 1.00 84.19 335 ALA A C 1
ATOM 2577 O O . ALA A 1 335 ? 37.826 38.048 6.944 1.00 84.19 335 ALA A O 1
ATOM 2578 N N . ALA A 1 336 ? 35.850 37.311 7.728 1.00 88.00 336 ALA A N 1
ATOM 2579 C CA . ALA A 1 336 ? 35.060 38.431 7.210 1.00 88.00 336 ALA A CA 1
ATOM 2580 C C . ALA A 1 336 ? 33.758 38.620 8.000 1.00 88.00 336 ALA A C 1
ATOM 2582 O O . ALA A 1 336 ? 33.286 37.682 8.629 1.00 88.00 336 ALA A O 1
ATOM 2583 N N . VAL A 1 337 ? 33.153 39.805 7.924 1.00 91.88 337 VAL A N 1
ATOM 2584 C CA . VAL A 1 337 ? 31.794 40.076 8.420 1.00 91.88 337 VAL A CA 1
ATOM 2585 C C . VAL A 1 337 ? 30.963 40.561 7.235 1.00 91.88 337 VAL A C 1
ATOM 2587 O O . VAL A 1 337 ? 31.396 41.466 6.522 1.00 91.88 337 VAL A O 1
ATOM 2590 N N . LEU A 1 338 ? 29.801 39.950 6.991 1.00 90.31 338 LEU A N 1
ATOM 2591 C CA . LEU A 1 338 ? 28.872 40.391 5.949 1.00 90.31 338 LEU A CA 1
ATOM 2592 C C . LEU A 1 338 ? 27.857 41.352 6.546 1.00 90.31 338 LEU A C 1
ATOM 2594 O O . LEU A 1 338 ? 27.032 40.976 7.383 1.00 90.31 338 LEU A O 1
ATOM 2598 N N . GLN A 1 339 ? 27.912 42.587 6.064 1.00 89.94 339 GLN A N 1
ATOM 2599 C CA . GLN A 1 339 ? 26.965 43.630 6.408 1.00 89.94 339 GLN A CA 1
ATOM 2600 C C . GLN A 1 339 ? 25.933 43.776 5.283 1.00 89.94 339 GLN A C 1
ATOM 2602 O O . GLN A 1 339 ? 26.331 43.899 4.119 1.00 89.94 339 GLN A O 1
ATOM 2607 N N . PRO A 1 340 ? 24.625 43.747 5.592 1.00 91.06 340 PRO A N 1
ATOM 2608 C CA . PRO A 1 340 ? 23.605 44.008 4.591 1.00 91.06 340 PRO A CA 1
ATOM 2609 C C . PRO A 1 340 ? 23.587 45.497 4.215 1.00 91.06 340 PRO A C 1
ATOM 2611 O O . PRO A 1 340 ? 23.925 46.365 5.021 1.00 91.06 340 PRO A O 1
ATOM 2614 N N . ASP A 1 341 ? 23.151 45.803 2.995 1.00 88.38 341 ASP A N 1
ATOM 2615 C CA . ASP A 1 341 ? 22.939 47.180 2.518 1.00 88.38 341 ASP A CA 1
ATOM 2616 C C . ASP A 1 341 ? 21.846 47.949 3.290 1.00 88.38 341 ASP A C 1
ATOM 2618 O O . ASP A 1 341 ? 21.772 49.177 3.231 1.00 88.38 341 ASP A O 1
ATOM 2622 N N . SER A 1 342 ? 21.002 47.226 4.025 1.00 87.75 342 SER A N 1
ATOM 2623 C CA . SER A 1 342 ? 19.961 47.743 4.904 1.00 87.75 342 SER A CA 1
ATOM 2624 C C . SER A 1 342 ? 19.769 46.806 6.106 1.00 87.75 342 SER A C 1
ATOM 2626 O O . SER A 1 342 ? 19.933 45.596 5.956 1.00 87.75 342 SER A O 1
ATOM 2628 N N . PRO A 1 343 ? 19.444 47.319 7.309 1.00 88.69 343 PRO A N 1
ATOM 2629 C CA . PRO A 1 343 ? 19.250 46.477 8.489 1.00 88.69 343 PRO A CA 1
ATOM 2630 C C . PRO A 1 343 ? 18.133 45.448 8.292 1.00 88.69 343 PRO A C 1
ATOM 2632 O O . PRO A 1 343 ? 17.103 45.757 7.692 1.00 88.69 343 PRO A O 1
ATOM 2635 N N . PHE A 1 344 ? 18.305 44.249 8.849 1.00 89.62 344 PHE A N 1
ATOM 2636 C CA . PHE A 1 344 ? 17.247 43.242 8.849 1.00 89.62 344 PHE A CA 1
ATOM 2637 C C . PHE A 1 344 ? 16.104 43.642 9.786 1.00 89.62 344 PHE A C 1
ATOM 2639 O O . PHE A 1 344 ? 16.334 44.004 10.940 1.00 89.62 344 PHE A O 1
ATOM 2646 N N . SER A 1 345 ? 14.864 43.526 9.311 1.00 84.88 345 SER A N 1
ATOM 2647 C CA . SER A 1 345 ? 13.661 43.766 10.118 1.00 84.88 345 SER A CA 1
ATOM 2648 C C . SER A 1 345 ? 13.381 42.621 11.106 1.00 84.88 345 SER A C 1
ATOM 2650 O O . SER A 1 345 ? 12.934 42.859 12.227 1.00 84.88 345 SER A O 1
ATOM 2652 N N . LEU A 1 346 ? 13.717 41.387 10.726 1.00 88.38 346 LEU A N 1
ATOM 2653 C CA . LEU A 1 346 ? 13.748 40.185 11.569 1.00 88.38 346 LEU A CA 1
ATOM 2654 C C . LEU A 1 346 ? 15.010 39.370 11.255 1.00 88.38 346 LEU A C 1
ATOM 2656 O O . LEU A 1 346 ? 15.581 39.565 10.183 1.00 88.38 346 LEU A O 1
ATOM 2660 N N . PRO A 1 347 ? 15.447 38.445 12.128 1.00 90.62 347 PRO A N 1
ATOM 2661 C CA . PRO A 1 347 ? 16.607 37.605 11.844 1.00 90.62 347 PRO A CA 1
ATOM 2662 C C . PRO A 1 347 ? 16.503 36.927 10.453 1.00 90.62 347 PRO A C 1
ATOM 2664 O O . PRO A 1 347 ? 15.467 36.339 10.139 1.00 90.62 347 PRO A O 1
ATOM 2667 N N . PRO A 1 348 ? 17.536 37.009 9.596 1.00 90.25 348 PRO A N 1
ATOM 2668 C CA . PRO A 1 348 ? 17.487 36.550 8.208 1.00 90.25 348 PRO A CA 1
ATOM 2669 C C . PRO A 1 348 ? 17.569 35.022 8.081 1.00 90.25 348 PRO A C 1
ATOM 2671 O O . PRO A 1 348 ? 18.551 34.390 8.466 1.00 90.25 348 PRO A O 1
ATOM 2674 N N . LEU A 1 349 ? 16.560 34.411 7.468 1.00 88.12 349 LEU A N 1
ATOM 2675 C CA . LEU A 1 349 ? 16.513 32.977 7.195 1.00 88.12 349 LEU A CA 1
ATOM 2676 C C . LEU A 1 349 ? 16.962 32.679 5.762 1.00 88.12 349 LEU A C 1
ATOM 2678 O O . LEU A 1 349 ? 16.361 33.176 4.811 1.00 88.12 349 LEU A O 1
ATOM 2682 N N . ALA A 1 350 ? 17.978 31.832 5.588 1.00 84.81 350 ALA A N 1
ATOM 2683 C CA . ALA A 1 350 ? 18.409 31.388 4.265 1.00 84.81 350 ALA A CA 1
ATOM 2684 C C . ALA A 1 350 ? 17.381 30.421 3.648 1.00 84.81 350 ALA A C 1
ATOM 2686 O O . ALA A 1 350 ? 17.070 29.387 4.235 1.00 84.81 350 ALA A O 1
ATOM 2687 N N . ILE A 1 351 ? 16.897 30.723 2.442 1.00 79.69 351 ILE A N 1
ATOM 2688 C CA . ILE A 1 351 ? 15.895 29.909 1.720 1.00 79.69 351 ILE A CA 1
ATOM 2689 C C . ILE A 1 351 ? 16.449 29.220 0.465 1.00 79.69 351 ILE A C 1
ATOM 2691 O O . ILE A 1 351 ? 15.707 28.671 -0.346 1.00 79.69 351 ILE A O 1
ATOM 2695 N N . GLY A 1 352 ? 17.774 29.217 0.306 1.00 81.75 352 GLY A N 1
ATOM 2696 C CA . GLY A 1 352 ? 18.459 28.543 -0.795 1.00 81.75 352 GLY A CA 1
ATOM 2697 C C . GLY A 1 352 ? 18.719 29.462 -1.986 1.00 81.75 352 GLY A C 1
ATOM 2698 O O . GLY A 1 352 ? 19.212 30.574 -1.810 1.00 81.75 352 GLY A O 1
ATOM 2699 N N . ARG A 1 353 ? 18.463 28.972 -3.203 1.00 83.94 353 ARG A N 1
ATOM 2700 C CA . ARG A 1 353 ? 18.755 29.663 -4.470 1.00 83.94 353 ARG A CA 1
ATOM 2701 C C . ARG A 1 353 ? 17.651 29.415 -5.494 1.00 83.94 353 ARG A C 1
ATOM 2703 O O . ARG A 1 353 ? 17.050 28.343 -5.488 1.00 83.94 353 ARG A O 1
ATOM 2710 N N . LEU A 1 354 ? 17.437 30.364 -6.401 1.00 82.06 354 LEU A N 1
ATOM 2711 C CA . LEU A 1 354 ? 16.551 30.168 -7.552 1.00 82.06 354 LEU A CA 1
ATOM 2712 C C . LEU A 1 354 ? 17.296 29.471 -8.707 1.00 82.06 354 LEU A C 1
ATOM 2714 O O . LEU A 1 354 ? 18.527 29.577 -8.799 1.00 82.06 354 LEU A O 1
ATOM 2718 N N . PRO A 1 355 ? 16.583 28.761 -9.602 1.00 76.31 355 PRO A N 1
ATOM 2719 C CA . PRO A 1 355 ? 17.158 28.244 -10.841 1.00 76.31 355 PRO A CA 1
ATOM 2720 C C . PRO A 1 355 ? 17.881 29.350 -11.624 1.00 76.31 355 PRO A C 1
ATOM 2722 O O . PRO A 1 355 ? 17.378 30.462 -11.744 1.00 76.31 355 PRO A O 1
ATOM 2725 N N . GLY A 1 356 ? 19.085 29.059 -12.122 1.00 76.25 356 GLY A N 1
ATOM 2726 C CA . GLY A 1 356 ? 19.937 30.034 -12.818 1.00 76.25 356 GLY A CA 1
ATOM 2727 C C . GLY A 1 356 ? 20.907 30.815 -11.921 1.00 76.25 356 GLY A C 1
ATOM 2728 O O . GLY A 1 356 ? 21.846 31.418 -12.437 1.00 76.25 356 GLY A O 1
ATOM 2729 N N . MET A 1 357 ? 20.766 30.767 -10.589 1.00 81.25 357 MET A N 1
ATOM 2730 C CA . MET A 1 357 ? 21.739 31.384 -9.676 1.00 81.25 357 MET A CA 1
ATOM 2731 C C . MET A 1 357 ? 23.048 30.575 -9.560 1.00 81.25 357 MET A C 1
ATOM 2733 O O . MET A 1 357 ? 23.007 29.333 -9.526 1.00 81.25 357 MET A O 1
ATOM 2737 N N . PRO A 1 358 ? 24.212 31.244 -9.403 1.00 82.69 358 PRO A N 1
ATOM 2738 C CA . PRO A 1 358 ? 25.469 30.588 -9.044 1.00 82.69 358 PRO A CA 1
ATOM 2739 C C . PRO A 1 358 ? 25.331 29.685 -7.809 1.00 82.69 358 PRO A C 1
ATOM 2741 O O . PRO A 1 358 ? 24.542 29.946 -6.904 1.00 82.69 358 PRO A O 1
ATOM 2744 N N . ALA A 1 359 ? 26.119 28.609 -7.737 1.00 81.50 359 ALA A N 1
ATOM 2745 C CA . ALA A 1 359 ? 26.018 27.633 -6.644 1.00 81.50 359 ALA A CA 1
ATOM 2746 C C . ALA A 1 359 ? 26.313 28.215 -5.247 1.00 81.50 359 ALA A C 1
ATOM 2748 O O . ALA A 1 359 ? 25.761 27.726 -4.256 1.00 81.50 359 ALA A O 1
ATOM 2749 N N . ALA A 1 360 ? 27.150 29.253 -5.185 1.00 84.25 360 ALA A N 1
ATOM 2750 C CA . ALA A 1 360 ? 27.536 29.946 -3.959 1.00 84.25 360 ALA A CA 1
ATOM 2751 C C . ALA A 1 360 ? 26.572 31.081 -3.551 1.00 84.25 360 ALA A C 1
ATOM 2753 O O . ALA A 1 360 ? 26.648 31.553 -2.421 1.00 84.25 360 ALA A O 1
ATOM 2754 N N . ASP A 1 361 ? 25.646 31.491 -4.422 1.00 88.38 361 ASP A N 1
ATOM 2755 C CA . ASP A 1 361 ? 24.675 32.544 -4.110 1.00 88.38 361 ASP A CA 1
ATOM 2756 C C . ASP A 1 361 ? 23.554 32.020 -3.205 1.00 88.38 361 ASP A C 1
ATOM 2758 O O . ASP A 1 361 ? 23.196 30.831 -3.233 1.00 88.38 361 ASP A O 1
ATOM 2762 N N . ARG A 1 362 ? 22.984 32.918 -2.395 1.00 89.75 362 ARG A N 1
ATOM 2763 C CA . ARG A 1 362 ? 21.912 32.596 -1.441 1.00 89.75 362 ARG A CA 1
ATOM 2764 C C . ARG A 1 362 ? 20.870 33.706 -1.359 1.00 89.75 362 ARG A C 1
ATOM 2766 O O . ARG A 1 362 ? 21.208 34.884 -1.414 1.00 89.75 362 ARG A O 1
ATOM 2773 N N . LEU A 1 363 ? 19.610 33.319 -1.192 1.00 89.06 363 LEU A N 1
ATOM 2774 C CA . LEU A 1 363 ? 18.510 34.209 -0.833 1.00 89.06 363 LEU A CA 1
ATOM 2775 C C . LEU A 1 363 ? 18.193 34.097 0.658 1.00 89.06 363 LEU A C 1
ATOM 2777 O O . LEU A 1 363 ? 18.211 32.997 1.217 1.00 89.06 363 LEU A O 1
ATOM 2781 N N . PHE A 1 364 ? 17.851 35.228 1.270 1.00 89.06 364 PHE A N 1
ATOM 2782 C CA . PHE A 1 364 ? 17.487 35.327 2.678 1.00 89.06 364 PHE A CA 1
ATOM 2783 C C . PHE A 1 364 ? 16.175 36.073 2.836 1.00 89.06 364 PHE A C 1
ATOM 2785 O O . PHE A 1 364 ? 15.962 37.097 2.195 1.00 89.06 364 PHE A O 1
ATOM 2792 N N . ILE A 1 365 ? 15.324 35.589 3.728 1.00 88.62 365 ILE A N 1
ATOM 2793 C CA . ILE A 1 365 ? 14.090 36.261 4.118 1.00 88.62 365 ILE A CA 1
ATOM 2794 C C . ILE A 1 365 ? 14.287 36.845 5.505 1.00 88.62 365 ILE A C 1
ATOM 2796 O O . ILE A 1 365 ? 14.584 36.118 6.448 1.00 88.62 365 ILE A O 1
ATOM 2800 N N . ALA A 1 366 ? 14.080 38.147 5.633 1.00 88.69 366 ALA A N 1
ATOM 2801 C CA . ALA A 1 366 ? 14.069 38.855 6.902 1.00 88.69 366 ALA A CA 1
ATOM 2802 C C . ALA A 1 366 ? 12.726 39.579 7.012 1.00 88.69 366 ALA A C 1
ATOM 2804 O O . ALA A 1 366 ? 12.572 40.696 6.529 1.00 88.69 366 ALA A O 1
ATOM 2805 N N . GLY A 1 367 ? 11.726 38.901 7.581 1.00 85.50 367 GLY A N 1
ATOM 2806 C CA . GLY A 1 367 ? 10.377 39.445 7.755 1.00 85.50 367 GLY A CA 1
ATOM 2807 C C . GLY A 1 367 ? 9.676 39.774 6.433 1.00 85.50 367 GLY A C 1
ATOM 2808 O O . GLY A 1 367 ? 9.170 38.875 5.758 1.00 85.50 367 GLY A O 1
ATOM 2809 N N . SER A 1 368 ? 9.613 41.064 6.106 1.00 85.56 368 SER A N 1
ATOM 2810 C CA . SER A 1 368 ? 8.996 41.627 4.894 1.00 85.56 368 SER A CA 1
ATOM 2811 C C . SER A 1 368 ? 9.983 41.808 3.735 1.00 85.56 368 SER A C 1
ATOM 2813 O O . SER A 1 368 ? 9.591 42.206 2.637 1.00 85.56 368 SER A O 1
ATOM 2815 N N . ASP A 1 369 ? 11.272 41.576 3.978 1.00 87.50 369 ASP A N 1
ATOM 2816 C CA . ASP A 1 369 ? 12.347 41.880 3.041 1.00 87.50 369 ASP A CA 1
ATOM 2817 C C . ASP A 1 369 ? 13.009 40.592 2.522 1.00 87.50 369 ASP A C 1
ATOM 2819 O O . ASP A 1 369 ? 13.268 39.649 3.276 1.00 87.50 369 ASP A O 1
ATOM 2823 N N . LEU A 1 370 ? 13.322 40.566 1.223 1.00 88.50 370 LEU A N 1
ATOM 2824 C CA . LEU A 1 370 ? 14.132 39.513 0.601 1.00 88.50 370 LEU A CA 1
ATOM 2825 C C . LEU A 1 370 ? 15.519 40.072 0.294 1.00 88.50 370 LEU A C 1
ATOM 2827 O O . LEU A 1 370 ? 15.635 41.072 -0.416 1.00 88.50 370 LEU A O 1
ATOM 2831 N N . PHE A 1 371 ? 16.561 39.395 0.760 1.00 90.31 371 PHE A N 1
ATOM 2832 C CA . PHE A 1 371 ? 17.960 39.721 0.510 1.00 90.31 371 PHE A CA 1
ATOM 2833 C C . PHE A 1 371 ? 18.626 38.667 -0.380 1.00 90.31 371 PHE A C 1
ATOM 2835 O O . PHE A 1 371 ? 18.258 37.494 -0.366 1.00 90.31 371 PHE A O 1
ATOM 2842 N N . HIS A 1 372 ? 19.636 39.076 -1.143 1.00 90.50 372 HIS A N 1
ATOM 2843 C CA . HIS A 1 372 ? 20.445 38.231 -2.020 1.00 90.50 372 HIS A CA 1
ATOM 2844 C C . HIS A 1 372 ? 21.922 38.428 -1.697 1.00 90.50 372 HIS A C 1
ATOM 2846 O O . HIS A 1 372 ? 22.425 39.550 -1.715 1.00 90.50 372 HIS A O 1
ATOM 2852 N N . TYR A 1 373 ? 22.602 37.326 -1.395 1.00 91.81 373 TYR A N 1
ATOM 2853 C CA . TYR A 1 373 ? 24.053 37.258 -1.325 1.00 91.81 373 TYR A CA 1
ATOM 2854 C C . TYR A 1 373 ? 24.621 36.911 -2.698 1.00 91.81 373 TYR A C 1
ATOM 2856 O O . TYR A 1 373 ? 24.414 35.797 -3.193 1.00 91.81 373 TYR A O 1
ATOM 2864 N N . ASP A 1 374 ? 25.348 37.860 -3.281 1.00 88.88 374 ASP A N 1
ATOM 2865 C CA . ASP A 1 374 ? 26.117 37.659 -4.503 1.00 88.88 374 ASP A CA 1
ATOM 2866 C C . ASP A 1 374 ? 27.535 37.213 -4.140 1.00 88.88 374 ASP A C 1
ATOM 2868 O O . ASP A 1 374 ? 28.350 37.993 -3.638 1.00 88.88 374 ASP A O 1
ATOM 2872 N N . SER A 1 375 ? 27.855 35.957 -4.442 1.00 87.62 375 SER A N 1
ATOM 2873 C CA . SER A 1 375 ? 29.181 35.393 -4.182 1.00 87.62 375 SER A CA 1
ATOM 2874 C C . SER A 1 375 ? 30.293 36.066 -4.999 1.00 87.62 375 SER A C 1
ATOM 2876 O O . SER A 1 375 ? 31.467 35.989 -4.631 1.00 87.62 375 SER A O 1
ATOM 2878 N N . ARG A 1 376 ? 29.979 36.739 -6.121 1.00 85.81 376 ARG A N 1
ATOM 2879 C CA . ARG A 1 376 ? 30.950 37.466 -6.965 1.00 85.81 376 ARG A CA 1
ATOM 2880 C C . ARG A 1 376 ? 31.496 38.698 -6.283 1.00 85.81 376 ARG A C 1
ATOM 2882 O O . ARG A 1 376 ? 32.718 38.818 -6.178 1.00 85.81 376 ARG A O 1
ATOM 2889 N N . SER A 1 377 ? 30.597 39.559 -5.825 1.00 86.12 377 SER A N 1
ATOM 2890 C CA . SER A 1 377 ? 30.936 40.791 -5.115 1.00 86.12 377 SER A CA 1
ATOM 2891 C C . SER A 1 377 ? 31.129 40.599 -3.610 1.00 86.12 377 SER A C 1
ATOM 2893 O O . SER A 1 377 ? 31.738 41.452 -2.971 1.00 86.12 377 SER A O 1
ATOM 2895 N N . GLY A 1 378 ? 30.625 39.501 -3.039 1.00 86.25 378 GLY A N 1
ATOM 2896 C CA . GLY A 1 378 ? 30.569 39.290 -1.593 1.00 86.25 378 GLY A CA 1
ATOM 2897 C C . GLY A 1 378 ? 29.559 40.203 -0.891 1.00 86.25 378 GLY A C 1
ATOM 2898 O O . GLY A 1 378 ? 29.639 40.364 0.324 1.00 86.25 378 GLY A O 1
ATOM 2899 N N . ALA A 1 379 ? 28.639 40.827 -1.633 1.00 88.00 379 ALA A N 1
ATOM 2900 C CA . ALA A 1 379 ? 27.667 41.771 -1.095 1.00 88.00 379 ALA A CA 1
ATOM 2901 C C . ALA A 1 379 ? 26.336 41.085 -0.757 1.00 88.00 379 ALA A C 1
ATOM 2903 O O . ALA A 1 379 ? 25.850 40.241 -1.511 1.00 88.00 379 ALA A O 1
ATOM 2904 N N . LEU A 1 380 ? 25.722 41.504 0.352 1.00 90.94 380 LEU A N 1
ATOM 2905 C CA . LEU A 1 380 ? 24.380 41.099 0.759 1.00 90.94 380 LEU A CA 1
ATOM 2906 C C . LEU A 1 380 ? 23.413 42.266 0.542 1.00 90.94 380 LEU A C 1
ATOM 2908 O O . LEU A 1 380 ? 23.510 43.290 1.218 1.00 90.94 380 LEU A O 1
ATOM 2912 N N . ARG A 1 381 ? 22.515 42.129 -0.436 1.00 89.62 381 ARG A N 1
ATOM 2913 C CA . ARG A 1 381 ? 21.695 43.237 -0.946 1.00 89.62 381 ARG A CA 1
ATOM 2914 C C . ARG A 1 381 ? 20.213 42.963 -0.809 1.00 89.62 381 ARG A C 1
ATOM 2916 O O . ARG A 1 381 ? 19.770 41.855 -1.114 1.00 89.62 381 ARG A O 1
ATOM 2923 N N . ARG A 1 382 ? 19.429 43.964 -0.428 1.00 90.38 382 ARG A N 1
ATOM 2924 C CA . ARG A 1 382 ? 17.971 43.865 -0.428 1.00 90.38 382 ARG A CA 1
ATOM 2925 C C . ARG A 1 382 ? 17.448 43.891 -1.863 1.00 90.38 382 ARG A C 1
ATOM 2927 O O . ARG A 1 382 ? 17.828 44.738 -2.666 1.00 90.38 382 ARG A O 1
ATOM 2934 N N . ARG A 1 383 ? 16.569 42.946 -2.195 1.00 86.00 383 ARG A N 1
ATOM 2935 C CA . ARG A 1 383 ? 15.975 42.779 -3.530 1.00 86.00 383 ARG A CA 1
ATOM 2936 C C . ARG A 1 383 ? 14.458 42.958 -3.538 1.00 86.00 383 ARG A C 1
ATOM 2938 O O . ARG A 1 383 ? 13.928 43.417 -4.544 1.00 86.00 383 ARG A O 1
ATOM 2945 N N . VAL A 1 384 ? 13.756 42.621 -2.457 1.00 85.31 384 VAL A N 1
ATOM 2946 C CA . VAL A 1 384 ? 12.301 42.835 -2.311 1.00 85.31 384 VAL A CA 1
ATOM 2947 C C . VAL A 1 384 ? 12.048 43.576 -1.008 1.00 85.31 384 VAL A C 1
ATOM 2949 O O . VAL A 1 384 ? 12.671 43.249 -0.001 1.00 85.31 384 VAL A O 1
ATOM 2952 N N . ALA A 1 385 ? 11.123 44.533 -1.034 1.00 85.50 385 ALA A N 1
ATOM 2953 C CA . ALA A 1 385 ? 10.550 45.154 0.153 1.00 85.50 385 ALA A CA 1
ATOM 2954 C C . ALA A 1 385 ? 9.022 45.079 0.029 1.00 85.50 385 ALA A C 1
ATOM 2956 O O . ALA A 1 385 ? 8.439 45.732 -0.839 1.00 85.50 385 ALA A O 1
ATOM 2957 N N . LEU A 1 386 ? 8.390 44.228 0.839 1.00 84.31 386 LEU A N 1
ATOM 2958 C CA . LEU A 1 386 ? 6.935 44.073 0.875 1.00 84.31 386 LEU A CA 1
ATOM 2959 C C . LEU A 1 386 ? 6.275 45.229 1.653 1.00 84.31 386 LEU A C 1
ATOM 2961 O O . LEU A 1 386 ? 6.956 45.927 2.412 1.00 84.31 386 LEU A O 1
ATOM 2965 N N . PRO A 1 387 ? 4.956 45.458 1.486 1.00 84.62 387 PRO A N 1
ATOM 2966 C CA . PRO A 1 387 ? 4.228 46.450 2.271 1.00 84.62 387 PRO A CA 1
ATOM 2967 C C . PRO A 1 387 ? 4.390 46.245 3.783 1.00 84.62 387 PRO A C 1
ATOM 2969 O O . PRO A 1 387 ? 4.517 45.123 4.274 1.00 84.62 387 PRO A O 1
ATOM 2972 N N . HIS A 1 388 ? 4.370 47.348 4.534 1.00 77.12 388 HIS A N 1
ATOM 2973 C CA . HIS A 1 388 ? 4.593 47.315 5.977 1.00 77.12 388 HIS A CA 1
ATOM 2974 C C . HIS A 1 388 ? 3.525 46.470 6.691 1.00 77.12 388 HIS A C 1
ATOM 2976 O O . HIS A 1 388 ? 2.331 46.708 6.519 1.00 77.12 388 HIS A O 1
ATOM 2982 N N . GLY A 1 389 ? 3.967 45.509 7.507 1.00 76.44 389 GLY A N 1
ATOM 2983 C CA . GLY A 1 389 ? 3.095 44.597 8.253 1.00 76.44 389 GLY A CA 1
ATOM 2984 C C . GLY A 1 389 ? 2.822 43.251 7.574 1.00 76.44 389 GLY A C 1
ATOM 2985 O O . GLY A 1 389 ? 2.246 42.389 8.228 1.00 76.44 389 GLY A O 1
ATOM 2986 N N . GLU A 1 390 ? 3.257 43.040 6.325 1.00 86.94 390 GLU A N 1
ATOM 2987 C CA . GLU A 1 390 ? 3.194 41.726 5.669 1.00 86.94 390 GLU A CA 1
ATOM 2988 C C . GLU A 1 390 ? 4.468 40.908 5.938 1.00 86.94 390 GLU A C 1
ATOM 2990 O O . GLU A 1 390 ? 5.585 41.428 5.900 1.00 86.94 390 GLU A O 1
ATOM 2995 N N . SER A 1 391 ? 4.314 39.607 6.180 1.00 84.69 391 SER A N 1
ATOM 2996 C CA . SER A 1 391 ? 5.415 38.670 6.404 1.00 84.69 391 SER A CA 1
ATOM 2997 C C . SER A 1 391 ? 5.435 37.585 5.333 1.00 84.69 391 SER A C 1
ATOM 2999 O O . SER A 1 391 ? 4.409 36.988 5.005 1.00 84.69 391 SER A O 1
ATOM 3001 N N . LEU A 1 392 ? 6.622 37.316 4.789 1.00 86.69 392 LEU A N 1
ATOM 3002 C CA . LEU A 1 392 ? 6.818 36.312 3.750 1.00 86.69 392 LEU A CA 1
ATOM 3003 C C . LEU A 1 392 ? 6.697 34.887 4.327 1.00 86.69 392 LEU A C 1
ATOM 3005 O O . LEU A 1 392 ? 7.326 34.555 5.330 1.00 86.69 392 LEU A O 1
ATOM 3009 N N . LEU A 1 393 ? 5.904 34.043 3.664 1.00 83.19 393 LEU A N 1
ATOM 3010 C CA . LEU A 1 393 ? 5.637 32.644 4.026 1.00 83.19 393 LEU A CA 1
ATOM 3011 C C . LEU A 1 393 ? 6.393 31.649 3.137 1.00 83.19 393 LEU A C 1
ATOM 3013 O O . LEU A 1 393 ? 6.972 30.677 3.627 1.00 83.19 393 LEU A O 1
ATOM 3017 N N . SER A 1 394 ? 6.342 31.848 1.817 1.00 84.75 394 SER A N 1
ATOM 3018 C CA . SER A 1 394 ? 7.006 30.976 0.845 1.00 84.75 394 SER A CA 1
ATOM 3019 C C . SER A 1 394 ? 7.240 31.633 -0.513 1.00 84.75 394 SER A C 1
ATOM 3021 O O . SER A 1 394 ? 6.663 32.671 -0.841 1.00 84.75 394 SER A O 1
ATOM 3023 N N . LEU A 1 395 ? 8.117 31.008 -1.298 1.00 85.69 395 LEU A N 1
ATOM 3024 C CA . LEU A 1 395 ? 8.542 31.456 -2.614 1.00 85.69 395 LEU A CA 1
ATOM 3025 C C . LEU A 1 395 ? 8.555 30.277 -3.599 1.00 85.69 395 LEU A C 1
ATOM 3027 O O . LEU A 1 395 ? 9.091 29.212 -3.276 1.00 85.69 395 LEU A O 1
ATOM 3031 N N . ALA A 1 396 ? 8.030 30.462 -4.809 1.00 85.44 396 ALA A N 1
ATOM 3032 C CA . ALA A 1 396 ? 8.154 29.482 -5.888 1.00 85.44 396 ALA A CA 1
ATOM 3033 C C . ALA A 1 396 ? 8.337 30.139 -7.259 1.00 85.44 396 ALA A C 1
ATOM 3035 O O . ALA A 1 396 ? 8.037 31.310 -7.465 1.00 85.44 396 ALA A O 1
ATOM 3036 N N . MET A 1 397 ? 8.840 29.350 -8.201 1.00 83.88 397 MET A N 1
ATOM 3037 C CA . MET A 1 397 ? 8.997 29.716 -9.603 1.00 83.88 397 MET A CA 1
ATOM 3038 C C . MET A 1 397 ? 7.742 29.342 -10.390 1.00 83.88 397 MET A C 1
ATOM 3040 O O . MET A 1 397 ? 7.325 28.190 -10.316 1.00 83.88 397 MET A O 1
ATOM 3044 N N . ALA A 1 398 ? 7.196 30.267 -11.178 1.00 82.12 398 ALA A N 1
ATOM 3045 C CA . ALA A 1 398 ? 6.128 29.991 -12.135 1.00 82.12 398 ALA A CA 1
ATOM 3046 C C . ALA A 1 398 ? 6.409 30.739 -13.443 1.00 82.12 398 ALA A C 1
ATOM 3048 O O . ALA A 1 398 ? 6.348 31.968 -13.479 1.00 82.12 398 ALA A O 1
ATOM 3049 N N . GLY A 1 399 ? 6.798 29.990 -14.479 1.00 80.00 399 GLY A N 1
ATOM 3050 C CA . GLY A 1 399 ? 7.282 30.564 -15.736 1.00 80.00 399 GLY A CA 1
ATOM 3051 C C . GLY A 1 399 ? 8.464 31.509 -15.511 1.00 80.00 399 GLY A C 1
ATOM 3052 O O . GLY A 1 399 ? 9.453 31.135 -14.878 1.00 80.00 399 GLY A O 1
ATOM 3053 N N . ASP A 1 400 ? 8.320 32.749 -15.979 1.00 78.81 400 ASP A N 1
ATOM 3054 C CA . ASP A 1 400 ? 9.317 33.823 -15.846 1.00 78.81 400 ASP A CA 1
ATOM 3055 C C . ASP A 1 400 ? 9.089 34.725 -14.615 1.00 78.81 400 ASP A C 1
ATOM 3057 O O . ASP A 1 400 ? 9.644 35.829 -14.525 1.00 78.81 400 ASP A O 1
ATOM 3061 N N . ALA A 1 401 ? 8.256 34.293 -13.665 1.00 83.56 401 ALA A N 1
ATOM 3062 C CA . ALA A 1 401 ? 7.967 35.028 -12.442 1.00 83.56 401 ALA A CA 1
ATOM 3063 C C . ALA A 1 401 ? 8.317 34.238 -11.174 1.00 83.56 401 ALA A C 1
ATOM 3065 O O . ALA A 1 401 ? 8.231 33.009 -11.113 1.00 83.56 401 ALA A O 1
ATOM 3066 N N . VAL A 1 402 ? 8.677 34.973 -10.122 1.00 86.81 402 VAL A N 1
ATOM 3067 C CA . VAL A 1 402 ? 8.733 34.444 -8.757 1.00 86.81 402 VAL A CA 1
ATOM 3068 C C . VAL A 1 402 ? 7.421 34.760 -8.070 1.00 86.81 402 VAL A C 1
ATOM 3070 O O . VAL A 1 402 ? 7.095 35.930 -7.870 1.00 86.81 402 VAL A O 1
ATOM 3073 N N . ILE A 1 403 ? 6.695 33.728 -7.663 1.00 89.06 403 ILE A N 1
ATOM 3074 C CA . ILE A 1 403 ? 5.506 33.888 -6.840 1.00 89.06 403 ILE A CA 1
ATOM 3075 C C . ILE A 1 403 ? 5.921 33.912 -5.371 1.00 89.06 403 ILE A C 1
ATOM 3077 O O . ILE A 1 403 ? 6.494 32.952 -4.854 1.00 89.06 403 ILE A O 1
ATOM 3081 N N . VAL A 1 404 ? 5.633 35.026 -4.705 1.00 89.00 404 VAL A N 1
ATOM 3082 C CA . VAL A 1 404 ? 5.825 35.233 -3.270 1.00 89.00 404 VAL A CA 1
ATOM 3083 C C . VAL A 1 404 ? 4.480 35.091 -2.582 1.00 89.00 404 VAL A C 1
ATOM 3085 O O . VAL A 1 404 ? 3.542 35.812 -2.911 1.00 89.00 404 VAL A O 1
ATOM 3088 N N . ARG A 1 405 ? 4.394 34.216 -1.586 1.00 90.88 405 ARG A N 1
ATOM 3089 C CA . ARG A 1 405 ? 3.248 34.123 -0.682 1.00 90.88 405 ARG A CA 1
ATOM 3090 C C . ARG A 1 405 ? 3.561 34.854 0.617 1.00 90.88 405 ARG A C 1
ATOM 3092 O O . ARG A 1 405 ? 4.578 34.568 1.247 1.00 90.88 405 ARG A O 1
ATOM 3099 N N . THR A 1 406 ? 2.681 35.762 1.024 1.00 90.75 406 THR A N 1
ATOM 3100 C CA . THR A 1 406 ? 2.702 36.456 2.320 1.00 90.75 406 THR A CA 1
ATOM 3101 C C . THR A 1 406 ? 1.463 36.094 3.132 1.00 90.75 406 THR A C 1
ATOM 3103 O O . THR A 1 406 ? 0.549 35.427 2.641 1.00 90.75 406 THR A O 1
ATOM 3106 N N . ASP A 1 407 ? 1.426 36.519 4.389 1.00 88.31 407 ASP A N 1
ATOM 3107 C CA . ASP A 1 407 ? 0.266 36.361 5.267 1.00 88.31 407 ASP A CA 1
ATOM 3108 C C . ASP A 1 407 ? -0.958 37.201 4.847 1.00 88.31 407 ASP A C 1
ATOM 3110 O O . ASP A 1 407 ? -2.038 37.020 5.407 1.00 88.31 407 ASP A O 1
ATOM 3114 N N . ALA A 1 408 ? -0.816 38.080 3.848 1.00 90.25 408 ALA A N 1
ATOM 3115 C CA . ALA A 1 408 ? -1.892 38.932 3.345 1.00 90.25 408 ALA A CA 1
ATOM 3116 C C . ALA A 1 408 ? -2.157 38.794 1.835 1.00 90.25 408 ALA A C 1
ATOM 3118 O O . ALA A 1 408 ? -3.292 39.009 1.398 1.00 90.25 408 ALA A O 1
ATOM 3119 N N . ALA A 1 409 ? -1.152 38.458 1.019 1.00 91.75 409 ALA A N 1
ATOM 3120 C CA . ALA A 1 409 ? -1.291 38.383 -0.435 1.00 91.75 409 ALA A CA 1
ATOM 3121 C C . ALA A 1 409 ? -0.279 37.444 -1.118 1.00 91.75 409 ALA A C 1
ATOM 3123 O O . ALA A 1 409 ? 0.752 37.064 -0.569 1.00 91.75 409 ALA A O 1
ATOM 3124 N N . LEU A 1 410 ? -0.572 37.111 -2.372 1.00 91.94 410 LEU A N 1
ATOM 3125 C CA . LEU A 1 410 ? 0.346 36.520 -3.337 1.00 91.94 410 LEU A CA 1
ATOM 3126 C C . LEU A 1 410 ? 0.853 37.615 -4.283 1.00 91.94 410 LEU A C 1
ATOM 3128 O O . LEU A 1 410 ? 0.058 38.385 -4.823 1.00 91.94 410 LEU A O 1
ATOM 3132 N N . TYR A 1 411 ? 2.163 37.668 -4.511 1.00 90.38 411 TYR A N 1
ATOM 3133 C CA . TYR A 1 411 ? 2.805 38.590 -5.448 1.00 90.38 411 TYR A CA 1
ATOM 3134 C C . TYR A 1 411 ? 3.491 37.810 -6.559 1.00 90.38 411 TYR A C 1
ATOM 3136 O O . TYR A 1 411 ? 4.270 36.907 -6.275 1.00 90.38 411 TYR A O 1
ATOM 3144 N N . ALA A 1 412 ? 3.272 38.199 -7.812 1.00 89.06 412 ALA A N 1
ATOM 3145 C CA . ALA A 1 412 ? 4.060 37.709 -8.939 1.00 89.06 412 ALA A CA 1
ATOM 3146 C C . ALA A 1 412 ? 5.161 38.726 -9.262 1.00 89.06 412 ALA A C 1
ATOM 3148 O O . ALA A 1 412 ? 4.862 39.829 -9.714 1.00 89.06 412 ALA A O 1
ATOM 3149 N N . LEU A 1 413 ? 6.427 38.393 -9.012 1.00 86.75 413 LEU A N 1
ATOM 3150 C CA . LEU A 1 413 ? 7.586 39.263 -9.242 1.00 86.75 413 LEU A CA 1
ATOM 3151 C C . LEU A 1 413 ? 8.284 38.924 -10.568 1.00 86.75 413 LEU A C 1
ATOM 3153 O O . LEU A 1 413 ? 8.466 37.753 -10.884 1.00 86.75 413 LEU A O 1
ATOM 3157 N N . ASP A 1 414 ? 8.729 39.932 -11.324 1.00 81.31 414 ASP A N 1
ATOM 3158 C CA . ASP A 1 414 ? 9.482 39.737 -12.577 1.00 81.31 414 ASP A CA 1
ATOM 3159 C C . ASP A 1 414 ? 10.926 39.268 -12.319 1.00 81.31 414 ASP A C 1
ATOM 3161 O O . ASP A 1 414 ? 11.671 39.948 -11.612 1.00 81.31 414 ASP A O 1
ATOM 3165 N N . LEU A 1 415 ? 11.353 38.155 -12.925 1.00 76.12 415 LEU A N 1
ATOM 3166 C CA . LEU A 1 415 ? 12.720 37.635 -12.785 1.00 76.12 415 LEU A CA 1
ATOM 3167 C C . LEU A 1 415 ? 13.752 38.233 -13.722 1.00 76.12 415 LEU A C 1
ATOM 3169 O O . LEU A 1 415 ? 14.941 38.157 -13.424 1.00 76.12 415 LEU A O 1
ATOM 3173 N N . ARG A 1 416 ? 13.354 38.816 -14.851 1.00 73.12 416 ARG A N 1
ATOM 3174 C CA . ARG A 1 416 ? 14.317 39.324 -15.845 1.00 73.12 416 ARG A CA 1
ATOM 3175 C C . ARG A 1 416 ? 15.291 40.359 -15.254 1.00 73.12 416 ARG A C 1
ATOM 3177 O O . ARG A 1 416 ? 16.493 40.234 -15.484 1.00 73.12 416 ARG A O 1
ATOM 3184 N N . PRO A 1 417 ? 14.851 41.302 -14.390 1.00 67.62 417 PRO A N 1
ATOM 3185 C CA . PRO A 1 417 ? 15.758 42.236 -13.725 1.00 67.62 417 PRO A CA 1
ATOM 3186 C C . PRO A 1 417 ? 16.779 41.570 -12.795 1.00 67.62 417 PRO A C 1
ATOM 3188 O O . PRO A 1 417 ? 17.774 42.205 -12.462 1.00 67.62 417 PRO A O 1
ATOM 3191 N N . PHE A 1 418 ? 16.549 40.327 -12.358 1.00 68.50 418 PHE A N 1
ATOM 3192 C CA . PHE A 1 418 ? 17.380 39.651 -11.366 1.00 68.50 418 PHE A CA 1
ATOM 3193 C C . PHE A 1 418 ? 18.788 39.327 -11.886 1.00 68.50 418 PHE A C 1
ATOM 3195 O O . PHE A 1 418 ? 19.762 39.544 -11.165 1.00 68.50 418 PHE A O 1
ATOM 3202 N N . PHE A 1 419 ? 18.898 38.842 -13.128 1.00 67.88 419 PHE A N 1
ATOM 3203 C CA . PHE A 1 419 ? 20.176 38.444 -13.737 1.00 67.88 419 PHE A CA 1
ATOM 3204 C C . PHE A 1 419 ? 20.900 39.588 -14.448 1.00 67.88 419 PHE A C 1
ATOM 3206 O O . PHE A 1 419 ? 22.113 39.523 -14.641 1.00 67.88 419 PHE A O 1
ATOM 3213 N N . GLU A 1 420 ? 20.162 40.621 -14.848 1.00 64.19 420 GLU A N 1
ATOM 3214 C CA . GLU A 1 420 ? 20.687 41.679 -15.710 1.00 64.19 420 GLU A CA 1
ATOM 3215 C C . GLU A 1 420 ? 21.083 42.944 -14.933 1.00 64.19 420 GLU A C 1
ATOM 3217 O O . GLU A 1 420 ? 21.936 43.694 -15.403 1.00 64.19 420 GLU A O 1
ATOM 3222 N N . HIS A 1 421 ? 20.488 43.206 -13.758 1.00 61.88 421 HIS A N 1
ATOM 3223 C CA . HIS A 1 421 ? 20.680 44.463 -13.024 1.00 61.88 421 HIS A CA 1
ATOM 3224 C C . HIS A 1 421 ? 20.596 44.310 -11.490 1.00 61.88 421 HIS A C 1
ATOM 3226 O O . HIS A 1 421 ? 19.909 43.447 -10.949 1.00 61.88 421 HIS A O 1
ATOM 3232 N N . ASP A 1 422 ? 21.192 45.261 -10.763 1.00 67.00 422 ASP A N 1
ATOM 3233 C CA . ASP A 1 422 ? 21.086 45.407 -9.297 1.00 67.00 422 ASP A CA 1
ATOM 3234 C C . ASP A 1 422 ? 19.770 46.064 -8.830 1.00 67.00 422 ASP A C 1
ATOM 3236 O O . ASP A 1 422 ? 19.724 46.789 -7.837 1.00 67.00 422 ASP A O 1
ATOM 3240 N N . ARG A 1 423 ? 18.674 45.871 -9.573 1.00 72.81 423 ARG A N 1
ATOM 3241 C CA . ARG A 1 423 ? 17.383 46.518 -9.289 1.00 72.81 423 ARG A CA 1
ATOM 3242 C C . ARG A 1 423 ? 16.520 45.683 -8.333 1.00 72.81 423 ARG A C 1
ATOM 3244 O O . ARG A 1 423 ? 16.624 44.452 -8.291 1.00 72.81 423 ARG A O 1
ATOM 3251 N N . MET A 1 424 ? 15.652 46.380 -7.593 1.00 78.94 424 MET A N 1
ATOM 3252 C CA . MET A 1 424 ? 14.581 45.786 -6.783 1.00 78.94 424 MET A CA 1
ATOM 3253 C C . MET A 1 424 ? 13.582 45.044 -7.679 1.00 78.94 424 MET A C 1
ATOM 3255 O O . MET A 1 424 ? 13.295 45.489 -8.793 1.00 78.94 424 MET A O 1
ATOM 3259 N N . PHE A 1 425 ? 13.019 43.945 -7.183 1.00 74.75 425 PHE A N 1
ATOM 3260 C CA . PHE A 1 425 ? 11.903 43.265 -7.832 1.00 74.75 425 PHE A CA 1
ATOM 3261 C C . PHE A 1 425 ? 10.656 44.153 -7.783 1.00 74.75 425 PHE A C 1
ATOM 3263 O O . PHE A 1 425 ? 10.225 44.567 -6.707 1.00 74.75 425 PHE A O 1
ATOM 3270 N N . ALA A 1 426 ? 10.056 44.414 -8.942 1.00 75.75 426 ALA A N 1
ATOM 3271 C CA . ALA A 1 426 ? 8.743 45.039 -9.021 1.00 75.75 426 ALA A CA 1
ATOM 3272 C C . ALA A 1 426 ? 7.658 43.949 -9.135 1.00 75.75 426 ALA A C 1
ATOM 3274 O O . ALA A 1 426 ? 7.834 43.009 -9.922 1.00 75.75 426 ALA A O 1
ATOM 3275 N N . PRO A 1 427 ? 6.548 44.044 -8.380 1.00 80.38 427 PRO A N 1
ATOM 3276 C CA . PRO A 1 427 ? 5.427 43.130 -8.543 1.00 80.38 427 PRO A CA 1
ATOM 3277 C C . PRO A 1 427 ? 4.712 43.403 -9.869 1.00 80.38 427 PRO A C 1
ATOM 3279 O O . PRO A 1 427 ? 4.305 44.529 -10.141 1.00 80.38 427 PRO A O 1
ATOM 3282 N N . ARG A 1 428 ? 4.552 42.359 -10.686 1.00 82.75 428 ARG A N 1
ATOM 3283 C CA . ARG A 1 428 ? 3.710 42.358 -11.889 1.00 82.75 428 ARG A CA 1
ATOM 3284 C C . ARG A 1 428 ? 2.225 42.291 -11.529 1.00 82.75 428 ARG A C 1
ATOM 3286 O O . ARG A 1 428 ? 1.419 42.907 -12.207 1.00 82.75 428 ARG A O 1
ATOM 3293 N N . ALA A 1 429 ? 1.873 41.551 -10.476 1.00 85.94 429 ALA A N 1
ATOM 3294 C CA . ALA A 1 429 ? 0.494 41.396 -10.014 1.00 85.94 429 ALA A CA 1
ATOM 3295 C C . ALA A 1 429 ? 0.431 41.089 -8.505 1.00 85.94 429 ALA A C 1
ATOM 3297 O O . ALA A 1 429 ? 1.401 40.575 -7.934 1.00 85.94 429 ALA A O 1
ATOM 3298 N N . ARG A 1 430 ? -0.712 41.395 -7.872 1.00 89.88 430 ARG A N 1
ATOM 3299 C CA . ARG A 1 430 ? -1.005 41.137 -6.450 1.00 89.88 430 ARG A CA 1
ATOM 3300 C C . ARG A 1 430 ? -2.401 40.530 -6.296 1.00 89.88 430 ARG A C 1
ATOM 3302 O O . ARG A 1 430 ? -3.372 41.133 -6.736 1.00 89.88 430 ARG A O 1
ATOM 3309 N N . LEU A 1 431 ? -2.503 39.403 -5.597 1.00 92.00 431 LEU A N 1
ATOM 3310 C CA . LEU A 1 431 ? -3.762 38.732 -5.264 1.00 92.00 431 LEU A CA 1
ATOM 3311 C C . LEU A 1 431 ? -3.923 38.657 -3.735 1.00 92.00 431 LEU A C 1
ATOM 3313 O O . LEU A 1 431 ? -3.081 38.038 -3.089 1.00 92.00 431 LEU A O 1
ATOM 3317 N N . PRO A 1 432 ? -4.956 39.269 -3.126 1.00 91.44 432 PRO A N 1
ATOM 3318 C CA . PRO A 1 432 ? -5.232 39.099 -1.697 1.00 91.44 432 PRO A CA 1
ATOM 3319 C C . PRO A 1 432 ? -5.442 37.624 -1.323 1.00 91.44 432 PRO A C 1
ATOM 3321 O O . PRO A 1 432 ? -6.044 36.875 -2.089 1.00 91.44 432 PRO A O 1
ATOM 3324 N N . MET A 1 433 ? -4.976 37.207 -0.144 1.00 90.19 433 MET A N 1
ATOM 3325 C CA . MET A 1 433 ? -5.164 35.832 0.331 1.00 90.19 433 MET A CA 1
ATOM 3326 C C . MET A 1 433 ? -6.647 35.514 0.565 1.00 90.19 433 MET A C 1
ATOM 3328 O O . MET A 1 433 ? -7.372 36.285 1.189 1.00 90.19 433 MET A O 1
ATOM 3332 N N . SER A 1 434 ? -7.089 34.337 0.111 1.00 87.75 434 SER A N 1
ATOM 3333 C CA . SER A 1 434 ? -8.493 33.898 0.178 1.00 87.75 434 SER A CA 1
ATOM 3334 C C . SER A 1 434 ? -8.929 33.374 1.568 1.00 87.75 434 SER A C 1
ATOM 3336 O O . SER A 1 434 ? -10.049 32.889 1.727 1.00 87.75 434 SER A O 1
ATOM 3338 N N . GLY A 1 435 ? -8.062 33.437 2.586 1.00 87.75 435 GLY A N 1
ATOM 3339 C CA . GLY A 1 435 ? -8.336 33.007 3.964 1.00 87.75 435 GLY A CA 1
ATOM 3340 C C . GLY A 1 435 ? -7.169 33.291 4.914 1.00 87.75 435 GLY A C 1
ATOM 3341 O O . GLY A 1 435 ? -6.126 33.778 4.475 1.00 87.75 435 GLY A O 1
ATOM 3342 N N . GLU A 1 436 ? -7.341 32.989 6.206 1.00 90.69 436 GLU A N 1
ATOM 3343 C CA . GLU A 1 436 ? -6.270 33.188 7.190 1.00 90.69 436 GLU A CA 1
ATOM 3344 C C . GLU A 1 436 ? -5.089 32.231 6.927 1.00 90.69 436 GLU A C 1
ATOM 3346 O O . GLU A 1 436 ? -5.304 31.067 6.567 1.00 90.69 436 GLU A O 1
ATOM 3351 N N . PRO A 1 437 ? -3.836 32.675 7.130 1.00 88.06 437 PRO A N 1
ATOM 3352 C CA . PRO A 1 437 ? -2.638 31.909 6.780 1.00 88.06 437 PRO A CA 1
ATOM 3353 C C . PRO A 1 437 ? -2.582 30.494 7.361 1.00 88.06 437 PRO A C 1
ATOM 3355 O O . PRO A 1 437 ? -2.164 29.569 6.663 1.00 88.06 437 PRO A O 1
ATOM 3358 N N . GLY A 1 438 ? -3.029 30.324 8.607 1.00 87.38 438 GLY A N 1
ATOM 3359 C CA . GLY A 1 438 ? -2.983 29.062 9.338 1.00 87.38 438 GLY A CA 1
ATOM 3360 C C . GLY A 1 438 ? -4.092 28.078 8.971 1.00 87.38 438 GLY A C 1
ATOM 3361 O O . GLY A 1 438 ? -4.043 26.939 9.442 1.00 87.38 438 GLY A O 1
ATOM 3362 N N . ASP A 1 439 ? -5.063 28.493 8.151 1.00 89.94 439 ASP A N 1
ATOM 3363 C CA . ASP A 1 439 ? -6.114 27.634 7.594 1.00 89.94 439 ASP A CA 1
ATOM 3364 C C . ASP A 1 439 ? -5.748 27.108 6.196 1.00 89.94 439 ASP A C 1
ATOM 3366 O O . ASP A 1 439 ? -6.352 26.145 5.716 1.00 89.94 439 ASP A O 1
ATOM 3370 N N . VAL A 1 440 ? -4.770 27.728 5.527 1.00 90.50 440 VAL A N 1
ATOM 3371 C CA . VAL A 1 440 ? -4.376 27.415 4.147 1.00 90.50 440 VAL A CA 1
ATOM 3372 C C . VAL A 1 440 ? -3.447 26.206 4.116 1.00 90.50 440 VAL A C 1
ATOM 3374 O O . VAL A 1 440 ? -2.275 26.295 4.483 1.00 90.50 440 VAL A O 1
ATOM 3377 N N . GLY A 1 441 ? -3.951 25.093 3.588 1.00 88.75 441 GLY A N 1
ATOM 3378 C CA . GLY A 1 441 ? -3.172 23.874 3.387 1.00 88.75 441 GLY A CA 1
ATOM 3379 C C . GLY A 1 441 ? -2.311 23.903 2.127 1.00 88.75 441 GLY A C 1
ATOM 3380 O O . GLY A 1 441 ? -1.152 23.503 2.156 1.00 88.75 441 GLY A O 1
ATOM 3381 N N . ALA A 1 442 ? -2.866 24.394 1.017 1.00 91.00 442 ALA A N 1
ATOM 3382 C CA . ALA A 1 442 ? -2.173 24.467 -0.268 1.00 91.00 442 ALA A CA 1
ATOM 3383 C C . ALA A 1 442 ? -2.657 25.664 -1.094 1.00 91.00 442 ALA A C 1
ATOM 3385 O O . ALA A 1 442 ? -3.822 26.055 -1.010 1.00 91.00 442 ALA A O 1
ATOM 3386 N N . VAL A 1 443 ? -1.754 26.221 -1.899 1.00 93.56 443 VAL A N 1
ATOM 3387 C CA . VAL A 1 443 ? -2.055 27.219 -2.931 1.00 93.56 443 VAL A CA 1
ATOM 3388 C C . VAL A 1 443 ? -1.446 26.704 -4.227 1.00 93.56 443 VAL A C 1
ATOM 3390 O O . VAL A 1 443 ? -0.224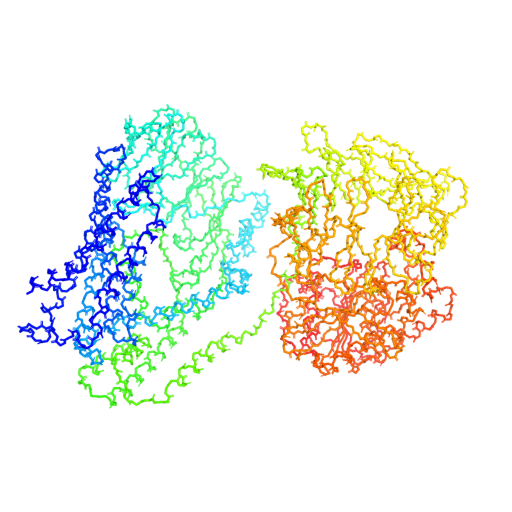 26.628 -4.331 1.00 93.56 443 VAL A O 1
ATOM 3393 N N . ASP A 1 444 ? -2.279 26.321 -5.184 1.00 94.56 444 ASP A N 1
ATOM 3394 C CA . ASP A 1 444 ? -1.855 25.806 -6.487 1.00 94.56 444 ASP A CA 1
ATOM 3395 C C . ASP A 1 444 ? -2.075 26.862 -7.560 1.00 94.56 444 ASP A C 1
ATOM 3397 O O . ASP A 1 444 ? -3.081 27.572 -7.529 1.00 94.56 444 ASP A O 1
ATOM 3401 N N . LEU A 1 445 ? -1.154 26.980 -8.512 1.00 94.19 445 LEU A N 1
ATOM 3402 C CA . LEU A 1 445 ? -1.290 27.956 -9.586 1.00 94.19 445 LEU A CA 1
ATOM 3403 C C . LEU A 1 445 ? -0.744 27.476 -10.928 1.00 94.19 445 LEU A C 1
ATOM 3405 O O . LEU A 1 445 ? 0.212 26.704 -10.987 1.00 94.19 445 LEU A O 1
ATOM 3409 N N . ILE A 1 446 ? -1.328 28.001 -12.003 1.00 93.88 446 ILE A N 1
ATOM 3410 C CA . ILE A 1 446 ? -0.804 27.911 -13.371 1.00 93.88 446 ILE A CA 1
ATOM 3411 C C . ILE A 1 446 ? -0.714 29.311 -13.981 1.00 93.88 446 ILE A C 1
ATOM 3413 O O . ILE A 1 446 ? -1.504 30.198 -13.649 1.00 93.88 446 ILE A O 1
ATOM 3417 N N . GLU A 1 447 ? 0.236 29.497 -14.891 1.00 90.75 447 GLU A N 1
ATOM 3418 C CA . GLU A 1 447 ? 0.316 30.691 -15.733 1.00 90.75 447 GLU A CA 1
ATOM 3419 C C . GLU A 1 447 ? -0.660 30.561 -16.913 1.00 90.75 447 GLU A C 1
ATOM 3421 O O . GLU A 1 447 ? -0.764 29.506 -17.544 1.00 90.75 447 GLU A O 1
ATOM 3426 N N . LEU A 1 448 ? -1.397 31.635 -17.181 1.00 9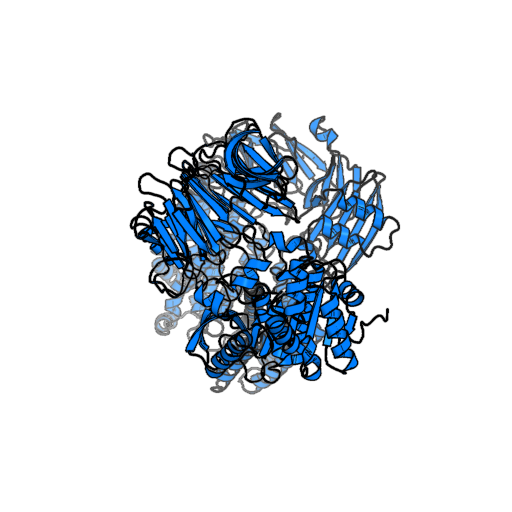0.44 448 LEU A N 1
ATOM 3427 C CA . LEU A 1 448 ? -2.299 31.804 -18.316 1.00 90.44 448 LEU A CA 1
ATOM 3428 C C . LEU A 1 448 ? -1.694 32.814 -19.299 1.00 90.44 448 LEU A C 1
ATOM 3430 O O . LEU A 1 448 ? -0.782 33.565 -18.963 1.00 90.44 448 LEU A O 1
ATOM 3434 N N . VAL A 1 449 ? -2.252 32.893 -20.509 1.00 87.31 449 VAL A N 1
ATOM 3435 C CA . VAL A 1 449 ? -1.807 33.866 -21.527 1.00 87.31 449 VAL A CA 1
ATOM 3436 C C . VAL A 1 449 ? -1.940 35.315 -21.040 1.00 87.31 449 VAL A C 1
ATOM 3438 O O . VAL A 1 449 ? -1.145 36.168 -21.425 1.00 87.31 449 VAL A O 1
ATOM 3441 N N . ASP A 1 450 ? -2.932 35.597 -20.199 1.00 87.12 450 ASP A N 1
ATOM 3442 C CA . ASP A 1 450 ? -3.274 36.936 -19.722 1.00 87.12 450 ASP A CA 1
ATOM 3443 C C . ASP A 1 450 ? -3.194 37.096 -18.195 1.00 87.12 450 ASP A C 1
ATOM 3445 O O . ASP A 1 450 ? -3.642 38.113 -17.662 1.00 87.12 450 ASP A O 1
ATOM 3449 N N . GLY A 1 451 ? -2.610 36.130 -17.479 1.00 90.19 451 GLY A N 1
ATOM 3450 C CA . GLY A 1 451 ? -2.552 36.182 -16.023 1.00 90.19 451 GLY A CA 1
ATOM 3451 C C . GLY A 1 451 ? -2.197 34.858 -15.353 1.00 90.19 451 GLY A C 1
ATOM 3452 O O . GLY A 1 451 ? -1.406 34.077 -15.867 1.00 90.19 451 GLY A O 1
ATOM 3453 N N . TYR A 1 452 ? -2.802 34.593 -14.197 1.00 92.62 452 TYR A N 1
ATOM 3454 C CA . TYR A 1 452 ? -2.651 33.350 -13.439 1.00 92.62 452 TYR A CA 1
ATOM 3455 C C . TYR A 1 452 ? -4.011 32.812 -13.006 1.00 92.62 452 TYR A C 1
ATOM 3457 O O . TYR A 1 452 ? -4.911 33.580 -12.665 1.00 92.62 452 TYR A O 1
ATOM 3465 N N . LEU A 1 453 ? -4.143 31.489 -12.948 1.00 94.81 453 LEU A N 1
ATOM 3466 C CA . LEU A 1 453 ? -5.225 30.826 -12.223 1.00 94.81 453 LEU A CA 1
ATOM 3467 C C . LEU A 1 453 ? -4.659 30.306 -10.905 1.00 94.81 453 LEU A C 1
ATOM 3469 O O . LEU A 1 453 ? -3.705 29.533 -10.921 1.00 94.81 453 LEU A O 1
ATOM 3473 N N . VAL A 1 454 ? -5.256 30.709 -9.787 1.00 95.00 454 VAL A N 1
ATOM 3474 C CA . VAL A 1 454 ? -4.827 30.365 -8.428 1.00 95.00 454 VAL A CA 1
ATOM 3475 C C . VAL A 1 454 ? -5.957 29.644 -7.704 1.00 95.00 454 VAL A C 1
ATOM 3477 O O . VAL A 1 454 ? -7.083 30.130 -7.666 1.00 95.00 454 VAL A O 1
ATOM 3480 N N . VAL A 1 455 ? -5.662 28.495 -7.103 1.00 95.50 455 VAL A N 1
ATOM 3481 C CA . VAL A 1 455 ? -6.601 27.721 -6.288 1.00 95.50 455 VAL A CA 1
ATOM 3482 C C . VAL A 1 455 ? -6.059 27.591 -4.872 1.00 95.50 455 VAL A C 1
ATOM 3484 O O . VAL A 1 455 ? -5.033 26.958 -4.633 1.00 95.50 455 VAL A O 1
ATOM 3487 N N . THR A 1 456 ? -6.780 28.169 -3.915 1.00 94.81 456 THR A N 1
ATOM 3488 C CA . THR A 1 456 ? -6.463 28.110 -2.486 1.00 94.81 456 THR A CA 1
ATOM 3489 C C . THR A 1 456 ? -7.308 27.026 -1.824 1.00 94.81 456 THR A C 1
ATOM 3491 O O . THR A 1 456 ? -8.538 27.093 -1.846 1.00 94.81 456 THR A O 1
ATOM 3494 N N . THR A 1 457 ? -6.661 26.042 -1.197 1.00 94.38 457 THR A N 1
ATOM 3495 C CA . THR A 1 457 ? -7.317 24.992 -0.404 1.00 94.38 457 THR A CA 1
ATOM 3496 C C . THR A 1 457 ? -7.180 25.304 1.087 1.00 94.38 457 THR A C 1
ATOM 3498 O O . THR A 1 457 ? -6.081 25.277 1.646 1.00 94.38 457 THR A O 1
ATOM 3501 N N . LEU A 1 458 ? -8.311 25.594 1.728 1.00 92.56 458 LEU A N 1
ATOM 3502 C CA . LEU A 1 458 ? -8.458 25.892 3.153 1.00 92.56 458 LEU A CA 1
ATOM 3503 C C . LEU A 1 458 ? -8.974 24.654 3.900 1.00 92.56 458 LEU A C 1
ATOM 3505 O O . LEU A 1 458 ? -9.722 23.859 3.329 1.00 92.56 458 LEU A O 1
ATOM 3509 N N . GLY A 1 459 ? -8.598 24.505 5.170 1.00 89.31 459 GLY A N 1
ATOM 3510 C CA . GLY A 1 459 ? -9.008 23.392 6.040 1.00 89.31 459 GLY A CA 1
ATOM 3511 C C . GLY A 1 459 ? -7.876 22.770 6.861 1.00 89.31 459 GLY A C 1
ATOM 3512 O O . GLY A 1 459 ? -8.052 21.685 7.412 1.00 89.31 459 GLY A O 1
ATOM 3513 N N . ALA A 1 460 ? -6.709 23.418 6.946 1.00 85.19 460 ALA A N 1
ATOM 3514 C CA . ALA A 1 460 ? -5.616 22.938 7.785 1.00 85.19 460 ALA A CA 1
ATOM 3515 C C . ALA A 1 460 ? -6.076 22.760 9.245 1.00 85.19 460 ALA A C 1
ATOM 3517 O O . ALA A 1 460 ? -6.846 23.565 9.768 1.00 85.19 460 ALA A O 1
ATOM 3518 N N . ARG A 1 461 ? -5.587 21.700 9.907 1.00 85.31 461 ARG A N 1
ATOM 3519 C CA . ARG A 1 461 ? -6.000 21.287 11.267 1.00 85.31 461 ARG A CA 1
ATOM 3520 C C . ARG A 1 461 ? -7.482 20.911 11.393 1.00 85.31 461 ARG A C 1
ATOM 3522 O O . ARG A 1 461 ? -8.092 21.142 12.437 1.00 85.31 461 ARG A O 1
ATOM 3529 N N . SER A 1 462 ? -8.072 20.306 10.360 1.00 85.44 462 SER A N 1
ATOM 3530 C CA . SER A 1 462 ? -9.470 19.840 10.388 1.00 85.44 462 SER A CA 1
ATOM 3531 C C . SER A 1 462 ? -9.760 18.784 11.474 1.00 85.44 462 SER A C 1
ATOM 3533 O O . SER A 1 462 ? -10.922 18.525 11.793 1.00 85.44 462 SER A O 1
ATOM 3535 N N . ASP A 1 463 ? -8.727 18.201 12.087 1.00 86.81 463 ASP A N 1
ATOM 3536 C CA . ASP A 1 463 ? -8.783 17.255 13.204 1.00 86.81 463 ASP A CA 1
ATOM 3537 C C . ASP A 1 463 ? -8.803 17.904 14.601 1.00 86.81 463 ASP A C 1
ATOM 3539 O O . ASP A 1 463 ? -9.023 17.196 15.593 1.00 86.81 463 ASP A O 1
ATOM 3543 N N . ASP A 1 464 ? -8.588 19.219 14.702 1.00 87.38 464 ASP A N 1
ATOM 3544 C CA . ASP A 1 464 ? -8.551 19.982 15.955 1.00 87.38 464 ASP A CA 1
ATOM 3545 C C . ASP A 1 464 ? -9.708 21.008 16.020 1.00 87.38 464 ASP A C 1
ATOM 3547 O O . ASP A 1 464 ? -10.108 21.567 14.993 1.00 87.38 464 ASP A O 1
ATOM 3551 N N . PRO A 1 465 ? -10.267 21.302 17.214 1.00 87.69 465 PRO A N 1
ATOM 3552 C CA . PRO A 1 465 ? -11.284 22.345 17.372 1.00 87.69 465 PRO A CA 1
ATOM 3553 C C . PRO A 1 465 ? -10.858 23.738 16.891 1.00 87.69 465 PRO A C 1
ATOM 3555 O O . PRO A 1 465 ? -11.724 24.567 16.629 1.00 87.69 465 PRO A O 1
ATOM 3558 N N . ALA A 1 466 ? -9.554 24.022 16.843 1.00 85.00 466 ALA A N 1
ATOM 3559 C CA . ALA A 1 466 ? -9.009 25.306 16.420 1.00 85.00 466 ALA A CA 1
ATOM 3560 C C . ALA A 1 466 ? -8.904 25.465 14.891 1.00 85.00 466 ALA A C 1
ATOM 3562 O O . ALA A 1 466 ? -8.633 26.571 14.437 1.00 85.00 466 ALA A O 1
ATOM 3563 N N . GLY A 1 467 ? -9.099 24.401 14.102 1.00 86.19 467 GLY A N 1
ATOM 3564 C CA . GLY A 1 467 ? -9.039 24.474 12.639 1.00 86.19 467 GLY A CA 1
ATOM 3565 C C . GLY A 1 467 ? -10.326 24.998 11.997 1.00 86.19 467 GLY A C 1
ATOM 3566 O O . GLY A 1 467 ? -11.430 24.783 12.518 1.00 86.19 467 GLY A O 1
ATOM 3567 N N . ALA A 1 468 ? -10.190 25.649 10.841 1.00 89.00 468 ALA A N 1
ATOM 3568 C CA . ALA A 1 468 ? -11.312 26.096 10.017 1.00 89.00 468 ALA A CA 1
ATOM 3569 C C . ALA A 1 468 ? -12.043 24.951 9.304 1.00 89.00 468 ALA A C 1
ATOM 3571 O O . ALA A 1 468 ? -11.582 23.809 9.249 1.00 89.00 468 ALA A O 1
ATOM 3572 N N . ASP A 1 469 ? -13.218 25.257 8.756 1.00 89.06 469 ASP A N 1
ATOM 3573 C CA . ASP A 1 469 ? -13.907 24.350 7.840 1.00 89.06 469 ASP A CA 1
ATOM 3574 C C . ASP A 1 469 ? -13.215 24.307 6.477 1.00 89.06 469 ASP A C 1
ATOM 3576 O O . ASP A 1 469 ? -12.699 25.310 5.974 1.00 89.06 469 ASP A O 1
ATOM 3580 N N . GLY A 1 470 ? -13.201 23.117 5.879 1.00 91.56 470 GLY A N 1
ATOM 3581 C CA . GLY A 1 470 ? -12.544 22.905 4.601 1.00 91.56 470 GLY A CA 1
ATOM 3582 C C . GLY A 1 470 ? -13.302 23.578 3.457 1.00 91.56 470 GLY A C 1
ATOM 3583 O O . GLY A 1 470 ? -14.521 23.445 3.350 1.00 91.56 470 GLY A O 1
ATOM 3584 N N . ARG A 1 471 ? -12.589 24.283 2.574 1.00 93.00 471 ARG A N 1
ATOM 3585 C CA . ARG A 1 471 ? -13.140 24.882 1.344 1.00 93.00 471 ARG A CA 1
ATOM 3586 C C . ARG A 1 471 ? -12.046 25.117 0.303 1.00 93.00 471 ARG A C 1
ATOM 3588 O O . ARG A 1 471 ? -10.879 25.263 0.656 1.00 93.00 471 ARG A O 1
ATOM 3595 N N . GLN A 1 472 ? -12.413 25.177 -0.972 1.00 94.50 472 GLN A N 1
ATOM 3596 C CA . GLN A 1 472 ? -11.522 25.573 -2.065 1.00 94.50 472 GLN A CA 1
ATOM 3597 C C . GLN A 1 472 ? -12.056 26.821 -2.753 1.00 94.50 472 GLN A C 1
ATOM 3599 O O . GLN A 1 472 ? -13.258 26.919 -2.998 1.00 94.50 472 GLN A O 1
ATOM 3604 N N . ILE A 1 473 ? -11.157 27.748 -3.071 1.00 94.75 473 ILE A N 1
ATOM 3605 C CA . ILE A 1 473 ? -11.468 29.002 -3.760 1.00 94.75 473 ILE A CA 1
ATOM 3606 C C . ILE A 1 473 ? -10.534 29.107 -4.967 1.00 94.75 473 ILE A C 1
ATOM 3608 O O . ILE A 1 473 ? -9.317 29.053 -4.804 1.00 94.75 473 ILE A O 1
ATOM 3612 N N . ALA A 1 474 ? -11.101 29.227 -6.164 1.00 95.31 474 ALA A N 1
ATOM 3613 C CA . ALA A 1 474 ? -10.399 29.394 -7.429 1.00 95.31 474 ALA A CA 1
ATOM 3614 C C . ALA A 1 474 ? -10.562 30.836 -7.924 1.00 95.31 474 ALA A C 1
ATOM 3616 O O . ALA A 1 474 ? -11.682 31.326 -8.069 1.00 95.31 474 ALA A O 1
ATOM 3617 N N . GLN A 1 475 ? -9.450 31.515 -8.196 1.00 95.31 475 GLN A N 1
ATOM 3618 C CA . GLN A 1 475 ? -9.411 32.915 -8.611 1.00 95.31 475 GLN A CA 1
ATOM 3619 C C . GLN A 1 475 ? -8.509 33.086 -9.835 1.00 95.31 475 GLN A C 1
ATOM 3621 O O . GLN A 1 475 ? -7.427 32.505 -9.907 1.00 95.31 475 GLN A O 1
ATOM 3626 N N . ARG A 1 476 ? -8.942 33.906 -10.791 1.00 93.44 476 ARG A N 1
ATOM 3627 C CA . ARG A 1 476 ? -8.141 34.358 -11.929 1.00 93.44 476 ARG A CA 1
ATOM 3628 C C . ARG A 1 476 ? -7.569 35.739 -11.615 1.00 93.44 476 ARG A C 1
ATOM 3630 O O . ARG A 1 476 ? -8.303 36.628 -11.193 1.00 93.44 476 ARG A O 1
ATOM 3637 N N . LEU A 1 477 ? -6.264 35.901 -11.809 1.00 92.00 477 LEU A N 1
ATOM 3638 C CA . LEU A 1 477 ? -5.521 37.147 -11.626 1.00 92.00 477 LEU A CA 1
ATOM 3639 C C . LEU A 1 477 ? -4.982 37.607 -12.981 1.00 92.00 477 LEU A C 1
ATOM 3641 O O . LEU A 1 477 ? -4.028 37.008 -13.471 1.00 92.00 477 LEU A O 1
ATOM 3645 N N . GLY A 1 478 ? -5.558 38.650 -13.572 1.00 89.00 478 GLY A N 1
ATOM 3646 C CA . GLY A 1 478 ? -5.074 39.243 -14.820 1.00 89.00 478 GLY A CA 1
ATOM 3647 C C . GLY A 1 478 ? -3.761 40.016 -14.641 1.00 89.00 478 GLY A C 1
ATOM 3648 O O . GLY A 1 478 ? -3.471 40.540 -13.562 1.00 89.00 478 GLY A O 1
ATOM 3649 N N . PHE A 1 479 ? -2.957 40.138 -15.704 1.00 85.19 479 PHE A N 1
ATOM 3650 C CA . PHE A 1 479 ? -1.746 40.980 -15.695 1.00 85.19 479 PHE A CA 1
ATOM 3651 C C . PHE A 1 479 ? -2.039 42.482 -15.553 1.00 85.19 479 PHE A C 1
ATOM 3653 O O . PHE A 1 479 ? -1.147 43.250 -15.202 1.00 85.19 479 PHE A O 1
ATOM 3660 N N . ASP A 1 480 ? -3.277 42.905 -15.801 1.00 84.69 480 ASP A N 1
ATOM 3661 C CA . ASP A 1 480 ? -3.774 44.257 -15.532 1.00 84.69 480 ASP A CA 1
ATOM 3662 C C . ASP A 1 480 ? -4.147 44.482 -14.051 1.00 84.69 480 ASP A C 1
ATOM 3664 O O . ASP A 1 480 ? -4.501 45.595 -13.661 1.00 84.69 480 ASP A O 1
ATOM 3668 N N . GLY A 1 481 ? -4.042 43.440 -13.219 1.00 81.88 481 GLY A N 1
ATOM 3669 C CA . GLY A 1 481 ? -4.365 43.463 -11.795 1.00 81.88 481 GLY A CA 1
ATOM 3670 C C . GLY A 1 481 ? -5.824 43.139 -11.470 1.00 81.88 481 GLY A C 1
ATOM 3671 O O . GLY A 1 481 ? -6.207 43.238 -10.303 1.00 81.88 481 GLY A O 1
ATOM 3672 N N . THR A 1 482 ? -6.642 42.751 -12.452 1.00 89.25 482 THR A N 1
ATOM 3673 C CA . THR A 1 482 ? -8.021 42.306 -12.205 1.00 89.25 482 THR A CA 1
ATOM 3674 C C . THR A 1 482 ? -8.045 40.959 -11.477 1.00 89.25 482 THR A C 1
ATOM 3676 O O . THR A 1 482 ? -7.273 40.053 -11.788 1.00 89.25 482 THR A O 1
ATOM 3679 N N . VAL A 1 483 ? -8.919 40.828 -10.472 1.00 91.31 483 VAL A N 1
ATOM 3680 C CA . VAL A 1 483 ? -9.116 39.587 -9.706 1.00 91.31 483 VAL A CA 1
ATOM 3681 C C . VAL A 1 483 ? -10.568 39.156 -9.835 1.00 91.31 483 VAL A C 1
ATOM 3683 O O . VAL A 1 483 ? -11.469 39.892 -9.434 1.00 91.31 483 VAL A O 1
ATOM 3686 N N . GLU A 1 484 ? -10.782 37.952 -10.349 1.00 92.75 484 GLU A N 1
ATOM 3687 C CA . GLU A 1 484 ? -12.104 37.362 -10.551 1.00 92.75 484 GLU A CA 1
ATOM 3688 C C . GLU A 1 484 ? -12.188 36.002 -9.852 1.00 92.75 484 GLU A C 1
ATOM 3690 O O . GLU A 1 484 ? -11.303 35.160 -10.003 1.00 92.75 484 GLU A O 1
ATOM 3695 N N . GLU A 1 485 ? -13.237 35.769 -9.061 1.00 94.00 485 GLU A N 1
ATOM 3696 C CA . GLU A 1 485 ? -13.503 34.448 -8.485 1.00 94.00 485 GLU A CA 1
ATOM 3697 C C . GLU A 1 485 ? -14.185 33.568 -9.534 1.00 94.00 485 GLU A C 1
ATOM 3699 O O . GLU A 1 485 ? -15.294 33.848 -9.984 1.00 94.00 485 GLU A O 1
ATOM 3704 N N . VAL A 1 486 ? -13.512 32.485 -9.914 1.00 94.38 486 VAL A N 1
ATOM 3705 C CA . VAL A 1 486 ? -13.953 31.575 -10.976 1.00 94.38 486 VAL A CA 1
ATOM 3706 C C . VAL A 1 486 ? -14.462 30.248 -10.432 1.00 94.38 486 VAL A C 1
ATOM 3708 O O . VAL A 1 486 ? -14.876 29.402 -11.216 1.00 94.38 486 VAL A O 1
ATOM 3711 N N . GLY A 1 487 ? -14.436 30.024 -9.117 1.00 92.00 487 GLY A N 1
ATOM 3712 C CA . GLY A 1 487 ? -15.005 28.835 -8.486 1.00 92.00 487 GLY A CA 1
ATOM 3713 C C . GLY A 1 487 ? -14.863 28.847 -6.967 1.00 92.00 487 GLY A C 1
ATOM 3714 O O . GLY A 1 487 ? -13.858 29.302 -6.430 1.00 92.00 487 GLY A O 1
ATOM 3715 N N . HIS A 1 488 ? -15.856 28.307 -6.268 1.00 92.69 488 HIS A N 1
ATOM 3716 C CA . HIS A 1 488 ? -15.825 28.133 -4.819 1.00 92.69 488 HIS A CA 1
ATOM 3717 C C . HIS A 1 488 ? -16.631 26.895 -4.440 1.00 92.69 488 HIS A C 1
ATOM 3719 O O . HIS A 1 488 ? -17.734 26.681 -4.942 1.00 92.69 488 HIS A O 1
ATOM 3725 N N . ARG A 1 489 ? -16.078 26.079 -3.539 1.00 90.94 489 ARG A N 1
ATOM 3726 C CA . ARG A 1 489 ? -16.767 24.917 -2.969 1.00 90.94 489 ARG A CA 1
ATOM 3727 C C . ARG A 1 489 ? -16.376 24.653 -1.520 1.00 90.94 489 ARG A C 1
ATOM 3729 O O . ARG A 1 489 ? -15.221 24.843 -1.138 1.00 90.94 489 ARG A O 1
ATOM 3736 N N . ALA A 1 490 ? -17.321 24.144 -0.735 1.00 91.50 490 ALA A N 1
ATOM 3737 C CA . ALA A 1 490 ? -17.048 23.590 0.588 1.00 91.50 490 ALA A CA 1
ATOM 3738 C C . ALA A 1 490 ? -16.477 22.166 0.468 1.00 91.50 490 ALA A C 1
ATOM 3740 O O . ALA A 1 490 ? -16.827 21.424 -0.449 1.00 91.50 490 ALA A O 1
ATOM 3741 N N . LEU A 1 491 ? -15.596 21.784 1.389 1.00 91.38 491 LEU A N 1
ATOM 3742 C CA . LEU A 1 491 ? -15.077 20.423 1.518 1.00 91.38 491 LEU A CA 1
ATOM 3743 C C . LEU A 1 491 ? -15.828 19.683 2.624 1.00 91.38 491 LEU A C 1
ATOM 3745 O O . LEU A 1 491 ? -16.312 20.277 3.589 1.00 91.38 491 LEU A O 1
ATOM 3749 N N . GLN A 1 492 ? -15.910 18.365 2.490 1.00 88.56 492 GLN A N 1
ATOM 3750 C CA . GLN A 1 492 ? -16.500 17.516 3.514 1.00 88.56 492 GLN A CA 1
ATOM 3751 C C . GLN A 1 492 ? -15.588 17.453 4.750 1.00 88.56 492 GLN A C 1
ATOM 3753 O O . GLN A 1 492 ? -14.365 17.436 4.638 1.00 88.56 492 GLN A O 1
ATOM 3758 N N . ALA A 1 493 ? -16.175 17.400 5.949 1.00 86.06 493 ALA A N 1
ATOM 3759 C CA . ALA A 1 493 ? -15.398 17.212 7.171 1.00 86.06 493 ALA A CA 1
ATOM 3760 C C . ALA A 1 493 ? -14.754 15.815 7.194 1.00 86.06 493 ALA A C 1
ATOM 3762 O O . ALA A 1 493 ? -15.464 14.808 7.157 1.00 86.06 493 ALA A O 1
ATOM 3763 N N . ASP A 1 494 ? -13.425 15.757 7.311 1.00 86.44 494 ASP A N 1
ATOM 3764 C CA . ASP A 1 494 ? -12.678 14.489 7.352 1.00 86.44 494 ASP A CA 1
ATOM 3765 C C . ASP A 1 494 ? -12.917 13.706 8.650 1.00 86.44 494 ASP A C 1
ATOM 3767 O O . ASP A 1 494 ? -12.841 12.477 8.682 1.00 86.44 494 ASP A O 1
ATOM 3771 N N . PHE A 1 495 ? -13.229 14.424 9.733 1.00 88.75 495 PHE A N 1
ATOM 3772 C CA . PHE A 1 495 ? -13.382 13.871 11.072 1.00 88.75 495 PHE A CA 1
ATOM 3773 C C . PHE A 1 495 ? -14.776 14.154 11.623 1.00 88.75 495 PHE A C 1
ATOM 3775 O O . PHE A 1 495 ? -15.253 15.291 11.634 1.00 88.75 495 PHE A O 1
ATOM 3782 N N . GLY A 1 496 ? -15.422 13.116 12.160 1.00 87.81 496 GLY A N 1
ATOM 3783 C CA . GLY A 1 496 ? -16.686 13.273 12.874 1.00 87.81 496 GLY A CA 1
ATOM 3784 C C . GLY A 1 496 ? -16.546 14.209 14.081 1.00 87.81 496 GLY A C 1
ATOM 3785 O O . GLY A 1 496 ? -15.496 14.265 14.727 1.00 87.81 496 GLY A O 1
ATOM 3786 N N . TRP A 1 497 ? -17.629 14.909 14.435 1.00 89.94 497 TRP A N 1
ATOM 3787 C CA . TRP A 1 497 ? -17.622 15.932 15.492 1.00 89.94 497 TRP A CA 1
ATOM 3788 C C . TRP A 1 497 ? -17.128 15.408 16.851 1.00 89.94 497 TRP A C 1
ATOM 3790 O O . TRP A 1 497 ? -16.495 16.148 17.603 1.00 89.94 497 TRP A O 1
ATOM 3800 N N . LEU A 1 498 ? -17.375 14.132 17.170 1.00 90.12 498 LEU A N 1
ATOM 3801 C CA . LEU A 1 498 ? -16.918 13.531 18.423 1.00 90.12 498 LEU A CA 1
ATOM 3802 C C . LEU A 1 498 ? -15.384 13.485 18.492 1.00 90.12 498 LEU A C 1
ATOM 3804 O O . LEU A 1 498 ? -14.811 13.747 19.547 1.00 90.12 498 LEU A O 1
ATOM 3808 N N . PHE A 1 499 ? -14.720 13.207 17.367 1.00 89.62 499 PHE A N 1
ATOM 3809 C CA . PHE A 1 499 ? -13.264 13.179 17.286 1.00 89.62 499 PHE A CA 1
ATOM 3810 C C . PHE A 1 499 ? -12.681 14.589 17.140 1.00 89.62 499 PHE A C 1
ATOM 3812 O O . PHE A 1 499 ? -11.828 14.967 17.945 1.00 89.62 499 PHE A O 1
ATOM 3819 N N . ARG A 1 500 ? -13.186 15.397 16.192 1.00 90.75 500 ARG A N 1
ATOM 3820 C CA . ARG A 1 500 ? -12.724 16.782 15.970 1.00 90.75 500 ARG A CA 1
ATOM 3821 C C . ARG A 1 500 ? -12.813 17.613 17.250 1.00 90.75 500 ARG A C 1
ATOM 3823 O O . ARG A 1 500 ? -11.846 18.251 17.638 1.00 90.75 500 ARG A O 1
ATOM 3830 N N . TYR A 1 501 ? -13.926 17.527 17.984 1.00 93.19 501 TYR A N 1
ATOM 3831 C CA . TYR A 1 501 ? -14.152 18.327 19.194 1.00 93.19 501 TYR A CA 1
ATOM 3832 C C . TYR A 1 501 ? -13.773 17.633 20.517 1.00 93.19 501 TYR A C 1
ATOM 3834 O O . TYR A 1 501 ? -14.174 18.107 21.582 1.00 93.19 501 TYR A O 1
ATOM 3842 N N . ARG A 1 502 ? -12.975 16.548 20.481 1.00 92.75 502 ARG A N 1
ATOM 3843 C CA . ARG A 1 502 ? -12.605 15.719 21.657 1.00 92.75 502 ARG A CA 1
ATOM 3844 C C . ARG A 1 502 ? -12.006 16.486 22.831 1.00 92.75 502 ARG A C 1
ATOM 3846 O O . ARG A 1 502 ? -12.304 16.189 23.985 1.00 92.75 502 ARG A O 1
ATOM 3853 N N . ALA A 1 503 ? -11.193 17.495 22.535 1.00 91.12 503 ALA A N 1
ATOM 3854 C CA . ALA A 1 503 ? -10.599 18.356 23.549 1.00 91.12 503 ALA A CA 1
ATOM 3855 C C . ALA A 1 503 ? -11.640 19.279 24.205 1.00 91.12 503 ALA A C 1
ATOM 3857 O O . ALA A 1 503 ? -11.591 19.517 25.408 1.00 91.12 503 ALA A O 1
ATOM 3858 N N . TYR A 1 504 ? -12.633 19.739 23.444 1.00 94.50 504 TYR A N 1
ATOM 3859 C CA . TYR A 1 504 ? -13.640 20.669 23.938 1.00 94.50 504 TYR A CA 1
ATOM 3860 C C . TYR A 1 504 ? -14.713 19.985 24.791 1.00 94.50 504 TYR A C 1
ATOM 3862 O O . TYR A 1 504 ? -14.895 20.349 25.953 1.00 94.50 504 TYR A O 1
ATOM 3870 N N . TRP A 1 505 ? -15.419 18.977 24.257 1.00 93.19 505 TRP A N 1
ATOM 3871 C CA . TRP A 1 505 ? -16.578 18.405 24.962 1.00 93.19 505 TRP A CA 1
ATOM 3872 C C . TRP A 1 505 ? -16.199 17.644 26.237 1.00 93.19 505 TRP A C 1
ATOM 3874 O O . TRP A 1 505 ? -17.047 17.433 27.101 1.00 93.19 505 TRP A O 1
ATOM 3884 N N . LEU A 1 506 ? -14.925 17.270 26.395 1.00 92.00 506 LEU A N 1
ATOM 3885 C CA . LEU A 1 506 ? -14.404 16.661 27.616 1.00 92.00 506 LEU A CA 1
ATOM 3886 C C . LEU A 1 506 ? -14.404 17.646 28.800 1.00 92.00 506 LEU A C 1
ATOM 3888 O O . LEU A 1 506 ? -14.690 17.246 29.932 1.00 92.00 506 LEU A O 1
ATOM 3892 N N . SER A 1 507 ? -14.060 18.913 28.546 1.00 94.88 507 SER A N 1
ATOM 3893 C CA . SER A 1 507 ? -14.134 20.021 29.505 1.00 94.88 507 SER A CA 1
ATOM 3894 C C . SER A 1 507 ? -13.818 21.354 28.806 1.00 94.88 507 SER A C 1
ATOM 3896 O O . SER A 1 507 ? -12.639 21.671 28.621 1.00 94.88 507 SER A O 1
ATOM 3898 N N . PRO A 1 508 ? -14.828 22.181 28.473 1.00 94.62 508 PRO A N 1
ATOM 3899 C CA . PRO A 1 508 ? -14.607 23.470 27.813 1.00 94.62 508 PRO A CA 1
ATOM 3900 C C . PRO A 1 508 ? -13.674 24.397 28.602 1.00 94.62 508 PRO A C 1
ATOM 3902 O O . PRO A 1 508 ? -12.809 25.055 28.032 1.00 94.62 508 PRO A O 1
ATOM 3905 N N . ALA A 1 509 ? -13.785 24.398 29.934 1.00 94.31 509 ALA A N 1
ATOM 3906 C CA . ALA A 1 509 ? -12.918 25.202 30.789 1.00 94.31 509 ALA A CA 1
ATOM 3907 C C . ALA A 1 509 ? -11.454 24.735 30.745 1.00 94.31 509 ALA A C 1
ATOM 3909 O O . ALA A 1 509 ? -10.558 25.571 30.682 1.00 94.31 509 ALA A O 1
ATOM 3910 N N . LEU A 1 510 ? -11.184 23.420 30.758 1.00 92.94 510 LEU A N 1
ATOM 3911 C CA . LEU A 1 510 ? -9.804 22.924 30.649 1.00 92.94 510 LEU A CA 1
ATOM 3912 C C . LEU A 1 510 ? -9.239 23.093 29.237 1.00 92.94 510 LEU A C 1
ATOM 3914 O O . LEU A 1 510 ? -8.041 23.338 29.114 1.00 92.94 510 LEU A O 1
ATOM 3918 N N . PHE A 1 511 ? -10.077 23.012 28.201 1.00 93.00 511 PHE A N 1
ATOM 3919 C CA . PHE A 1 511 ? -9.694 23.357 26.833 1.00 93.00 511 PHE A CA 1
ATOM 3920 C C . PHE A 1 511 ? -9.193 24.805 26.749 1.00 93.00 511 PHE A C 1
ATOM 3922 O O . PHE A 1 511 ? -8.080 25.035 26.275 1.00 93.00 511 PHE A O 1
ATOM 3929 N N . GLU A 1 512 ? -9.947 25.761 27.302 1.00 92.38 512 GLU A N 1
ATOM 3930 C CA . GLU A 1 512 ? -9.535 27.168 27.347 1.00 92.38 512 GLU A CA 1
ATOM 3931 C C . GLU A 1 512 ? -8.318 27.397 28.246 1.00 92.38 512 GLU A C 1
ATOM 3933 O O . GLU A 1 512 ? -7.406 28.124 27.866 1.00 92.38 512 GLU A O 1
ATOM 3938 N N . CYS A 1 513 ? -8.234 26.736 29.407 1.00 90.38 513 CYS A N 1
ATOM 3939 C CA . CYS A 1 513 ? -7.039 26.814 30.250 1.00 90.38 513 CYS A CA 1
ATOM 3940 C C . CYS A 1 513 ? -5.791 26.294 29.528 1.00 90.38 513 CYS A C 1
ATOM 3942 O O . CYS A 1 513 ? -4.731 26.903 29.648 1.00 90.38 513 CYS A O 1
ATOM 3944 N N . ARG A 1 514 ? -5.903 25.183 28.787 1.00 90.19 514 ARG A N 1
ATOM 3945 C CA . ARG A 1 514 ? -4.806 24.639 27.980 1.00 90.19 514 ARG A CA 1
ATOM 3946 C C . ARG A 1 514 ? -4.398 25.642 26.903 1.00 90.19 514 ARG A C 1
ATOM 3948 O O . ARG A 1 514 ? -3.224 25.982 26.831 1.00 90.19 514 ARG A O 1
ATOM 3955 N N . ARG A 1 515 ? -5.357 26.148 26.123 1.00 89.06 515 ARG A N 1
ATOM 3956 C CA . ARG A 1 515 ? -5.103 27.118 25.048 1.00 89.06 515 ARG A CA 1
ATOM 3957 C C . ARG A 1 515 ? -4.448 28.396 25.580 1.00 89.06 515 ARG A C 1
ATOM 3959 O O . ARG A 1 515 ? -3.452 28.856 25.030 1.00 89.06 515 ARG A O 1
ATOM 3966 N N . ALA A 1 516 ? -4.955 28.924 26.693 1.00 90.06 516 ALA A N 1
ATOM 3967 C CA . ALA A 1 516 ? -4.388 30.096 27.350 1.00 90.06 516 ALA A CA 1
ATOM 3968 C C . ALA A 1 516 ? -2.966 29.837 27.869 1.00 90.06 516 ALA A C 1
ATOM 3970 O O . ALA A 1 516 ? -2.121 30.721 27.790 1.00 90.06 516 ALA A O 1
ATOM 3971 N N . ALA A 1 517 ? -2.688 28.633 28.379 1.00 88.00 517 ALA A N 1
ATOM 3972 C CA . ALA A 1 517 ? -1.358 28.242 28.837 1.00 88.00 517 ALA A CA 1
ATOM 3973 C C . ALA A 1 517 ? -0.363 28.092 27.672 1.00 88.00 517 ALA A C 1
ATOM 3975 O O . ALA A 1 517 ? 0.771 28.554 27.780 1.00 88.00 517 ALA A O 1
ATOM 3976 N N . GLU A 1 518 ? -0.778 27.488 26.556 1.00 89.00 518 GLU A N 1
ATOM 3977 C CA . GLU A 1 518 ? 0.033 27.347 25.336 1.00 89.00 518 GLU A CA 1
ATOM 3978 C C . GLU A 1 518 ? 0.421 28.715 24.750 1.00 89.00 518 GLU A C 1
ATOM 3980 O O . GLU A 1 518 ? 1.560 28.906 24.327 1.00 89.00 518 GLU A O 1
ATOM 3985 N N . GLN A 1 519 ? -0.505 29.679 24.776 1.00 89.06 519 GLN A N 1
ATOM 3986 C CA . GLN A 1 519 ? -0.321 31.033 24.238 1.00 89.06 519 GLN A CA 1
ATOM 3987 C C . GLN A 1 519 ? 0.240 32.039 25.258 1.00 89.06 519 GLN A C 1
ATOM 3989 O O . GLN A 1 519 ? 0.466 33.203 24.923 1.00 89.06 519 GLN A O 1
ATOM 3994 N N . TRP A 1 520 ? 0.466 31.631 26.510 1.00 89.94 520 TRP A N 1
ATOM 3995 C CA . TRP A 1 520 ? 0.896 32.556 27.554 1.00 89.94 520 TRP A CA 1
ATOM 3996 C C . TRP A 1 520 ? 2.288 33.120 27.255 1.00 89.94 520 TRP A C 1
ATOM 3998 O O . TRP A 1 520 ? 3.248 32.367 27.106 1.00 89.94 520 TRP A O 1
ATOM 4008 N N . ALA A 1 521 ? 2.388 34.451 27.182 1.00 88.94 521 ALA A N 1
ATOM 4009 C CA . ALA A 1 521 ? 3.602 35.173 26.788 1.00 88.94 521 ALA A CA 1
ATOM 4010 C C . ALA A 1 521 ? 4.162 34.779 25.400 1.00 88.94 521 ALA A C 1
ATOM 4012 O O . ALA A 1 521 ? 5.317 35.078 25.094 1.00 88.94 521 ALA A O 1
ATOM 4013 N N . ALA A 1 522 ? 3.354 34.129 24.554 1.00 86.31 522 ALA A N 1
ATOM 4014 C CA . ALA A 1 522 ? 3.689 33.896 23.158 1.00 86.31 522 ALA A CA 1
ATOM 4015 C C . ALA A 1 522 ? 3.597 35.208 22.373 1.00 86.31 522 ALA A C 1
ATOM 4017 O O . ALA A 1 522 ? 2.705 36.028 22.606 1.00 86.31 522 ALA A O 1
ATOM 4018 N N . GLN A 1 523 ? 4.522 35.409 21.440 1.00 82.50 523 GLN A N 1
ATOM 4019 C CA . GLN A 1 523 ? 4.413 36.517 20.499 1.00 82.50 523 GLN A CA 1
ATOM 4020 C C . GLN A 1 523 ? 3.331 36.197 19.455 1.00 82.50 523 GLN A C 1
ATOM 4022 O O . GLN A 1 523 ? 3.162 35.023 19.112 1.00 82.50 523 GLN A O 1
ATOM 4027 N N . PRO A 1 524 ? 2.588 37.202 18.955 1.00 79.75 524 PRO A N 1
ATOM 4028 C CA . PRO A 1 524 ? 1.634 36.988 17.876 1.00 79.75 524 PRO A CA 1
ATOM 4029 C C . PRO A 1 524 ? 2.349 36.436 16.644 1.00 79.75 524 PRO A C 1
ATOM 4031 O O . PRO A 1 524 ? 3.247 37.080 16.107 1.00 79.75 524 PRO A O 1
ATOM 4034 N N . ASP A 1 525 ? 1.935 35.253 16.205 1.00 83.62 525 ASP A N 1
ATOM 4035 C CA . ASP A 1 525 ? 2.414 34.658 14.968 1.00 83.62 525 ASP A CA 1
ATOM 4036 C C . ASP A 1 525 ? 1.348 34.857 13.883 1.00 83.62 525 ASP A C 1
ATOM 4038 O O . ASP A 1 525 ? 0.279 34.237 13.960 1.00 83.62 525 ASP A O 1
ATOM 4042 N N . PRO A 1 526 ? 1.588 35.729 12.887 1.00 79.25 526 PRO A N 1
ATOM 4043 C CA . PRO A 1 526 ? 0.628 35.939 11.817 1.00 79.25 526 PRO A CA 1
ATOM 4044 C C . PRO A 1 526 ? 0.405 34.673 10.982 1.00 79.25 526 PRO A C 1
ATOM 4046 O O . PRO A 1 526 ? -0.664 34.552 10.385 1.00 79.25 526 PRO A O 1
ATOM 4049 N N . HIS A 1 527 ? 1.366 33.740 10.957 1.00 84.00 527 HIS A N 1
ATOM 4050 C CA . HIS A 1 527 ? 1.311 32.510 10.162 1.00 84.00 527 HIS A CA 1
ATOM 4051 C C . HIS A 1 527 ? 0.370 31.463 10.769 1.00 84.00 527 HIS A C 1
ATOM 4053 O O . HIS A 1 527 ? -0.146 30.622 10.039 1.00 84.00 527 HIS A O 1
ATOM 4059 N N . ASP A 1 528 ? 0.092 31.537 12.076 1.00 83.62 528 ASP A N 1
ATOM 4060 C CA . ASP A 1 528 ? -0.779 30.584 12.776 1.00 83.62 528 ASP A CA 1
ATOM 4061 C C . ASP A 1 528 ? -2.206 31.104 13.033 1.00 83.62 528 ASP A C 1
ATOM 4063 O O . ASP A 1 528 ? -2.987 30.491 13.769 1.00 83.62 528 ASP A O 1
ATOM 4067 N N . ARG A 1 529 ? -2.570 32.241 12.430 1.00 87.69 529 ARG A N 1
ATOM 4068 C CA . ARG A 1 529 ? -3.935 32.772 12.501 1.00 87.69 529 ARG A CA 1
ATOM 4069 C C . ARG A 1 529 ? -4.915 31.820 11.822 1.00 87.69 529 ARG A C 1
ATOM 4071 O O . ARG A 1 529 ? -4.650 31.321 10.732 1.00 87.69 529 ARG A O 1
ATOM 4078 N N . THR A 1 530 ? -6.042 31.578 12.482 1.00 89.44 530 THR A N 1
ATOM 4079 C CA . THR A 1 530 ? -7.099 30.661 12.036 1.00 89.44 530 THR A CA 1
ATOM 4080 C C . THR A 1 530 ? -8.469 31.275 12.215 1.00 89.44 530 THR A C 1
ATOM 4082 O O . THR A 1 530 ? -8.667 32.166 13.046 1.00 89.44 530 THR A O 1
ATOM 4085 N N . THR A 1 531 ? -9.433 30.728 11.484 1.00 90.00 531 THR A N 1
ATOM 4086 C CA . THR A 1 531 ? -10.867 30.961 11.654 1.00 90.00 531 THR A CA 1
ATOM 4087 C C . THR A 1 531 ? -11.557 29.674 12.117 1.00 90.00 531 THR A C 1
ATOM 4089 O O . THR A 1 531 ? -12.129 28.954 11.301 1.00 90.00 531 THR A O 1
ATOM 4092 N N . PRO A 1 532 ? -11.516 29.345 13.427 1.00 89.50 532 PRO A N 1
ATOM 4093 C CA . PRO A 1 532 ? -12.046 28.084 13.936 1.00 89.50 532 PRO A CA 1
ATOM 4094 C C . PRO A 1 532 ? -13.512 27.876 13.555 1.00 89.50 532 PRO A C 1
ATOM 4096 O O . PRO A 1 532 ? -14.331 28.793 13.675 1.00 89.50 532 PRO A O 1
ATOM 4099 N N . ALA A 1 533 ? -13.856 26.653 13.158 1.00 88.62 533 ALA A N 1
ATOM 4100 C CA . ALA A 1 533 ? -15.239 26.302 12.865 1.00 88.62 533 ALA A CA 1
ATOM 4101 C C . ALA A 1 533 ? -16.135 26.431 14.114 1.00 88.62 533 ALA A C 1
ATOM 4103 O O . ALA A 1 533 ? -15.704 26.093 15.226 1.00 88.62 533 ALA A O 1
ATOM 4104 N N . PRO A 1 534 ? -17.400 26.864 13.963 1.00 91.19 534 PRO A N 1
ATOM 4105 C CA . PRO A 1 534 ? -18.318 26.968 15.086 1.00 91.19 534 PRO A CA 1
ATOM 4106 C C . PRO A 1 534 ? -18.530 25.595 15.733 1.00 91.19 534 PRO A C 1
ATOM 4108 O O . PRO A 1 534 ? -18.852 24.608 15.072 1.00 91.19 534 PRO A O 1
ATOM 4111 N N . ILE A 1 535 ? -18.368 25.531 17.054 1.00 92.50 535 ILE A N 1
ATOM 4112 C CA . ILE A 1 535 ? -18.536 24.283 17.800 1.00 92.50 535 ILE A CA 1
ATOM 4113 C C . ILE A 1 535 ? -20.016 23.856 17.727 1.00 92.50 535 ILE A C 1
ATOM 4115 O O . ILE A 1 535 ? -20.898 24.643 18.082 1.00 92.50 535 ILE A O 1
ATOM 4119 N N . PRO A 1 536 ? -20.331 22.615 17.316 1.00 93.38 536 PRO A N 1
ATOM 4120 C CA . PRO A 1 536 ? -21.710 22.191 17.106 1.00 93.38 536 PRO A CA 1
ATOM 4121 C C . PRO A 1 536 ? -22.498 22.125 18.421 1.00 93.38 536 PRO A C 1
ATOM 4123 O O . PRO A 1 536 ? -21.955 21.856 19.499 1.00 93.38 536 PRO A O 1
ATOM 4126 N N . ALA A 1 537 ? -23.818 22.320 18.344 1.00 94.38 537 ALA A N 1
ATOM 4127 C CA . ALA A 1 537 ? -24.707 22.272 19.511 1.00 94.38 537 ALA A CA 1
ATOM 4128 C C . ALA A 1 537 ? -24.652 20.918 20.249 1.00 94.38 537 ALA A C 1
ATOM 4130 O O . ALA A 1 537 ? -24.765 20.868 21.473 1.00 94.38 537 ALA A O 1
ATOM 4131 N N . THR A 1 538 ? -24.405 19.823 19.525 1.00 93.69 538 THR A N 1
ATOM 4132 C CA . THR A 1 538 ? -24.233 18.475 20.090 1.00 93.69 538 THR A CA 1
ATOM 4133 C C . THR A 1 538 ? -23.013 18.370 21.006 1.00 93.69 538 THR A C 1
ATOM 4135 O O . THR A 1 538 ? -23.103 17.758 22.071 1.00 93.69 538 THR A O 1
ATOM 4138 N N . ALA A 1 539 ? -21.895 19.012 20.653 1.00 94.00 539 ALA A N 1
ATOM 4139 C CA . ALA A 1 539 ? -20.696 19.040 21.489 1.00 94.00 539 ALA A CA 1
ATOM 4140 C C . ALA A 1 539 ? -20.919 19.859 22.771 1.00 94.00 539 ALA A C 1
ATOM 4142 O O . ALA A 1 539 ? -20.512 19.427 23.850 1.00 94.00 539 ALA A O 1
ATOM 4143 N N . HIS A 1 540 ? -21.631 20.988 22.681 1.00 94.62 540 HIS A N 1
ATOM 4144 C CA . HIS A 1 540 ? -22.043 21.765 23.855 1.00 94.62 540 HIS A CA 1
ATOM 4145 C C . HIS A 1 540 ? -22.974 20.966 24.777 1.00 94.62 540 HIS A C 1
ATOM 4147 O O . HIS A 1 540 ? -22.769 20.938 25.990 1.00 94.62 540 HIS A O 1
ATOM 4153 N N . ALA A 1 541 ? -23.971 20.277 24.213 1.00 94.19 541 ALA A N 1
ATOM 4154 C CA . ALA A 1 541 ? -24.901 19.448 24.976 1.00 94.19 541 ALA A CA 1
ATOM 4155 C C . ALA A 1 541 ? -24.181 18.300 25.703 1.00 94.19 541 ALA A C 1
ATOM 4157 O O . ALA A 1 541 ? -24.442 18.059 26.883 1.00 94.19 541 ALA A O 1
ATOM 4158 N N . LEU A 1 542 ? -23.232 17.636 25.032 1.00 94.19 542 LEU A N 1
ATOM 4159 C CA . LEU A 1 542 ? -22.408 16.596 25.647 1.00 94.19 542 LEU A CA 1
ATOM 4160 C C . LEU A 1 542 ? -21.543 17.159 26.785 1.00 94.19 542 LEU A C 1
ATOM 4162 O O . LEU A 1 542 ? -21.500 16.565 27.862 1.00 94.19 542 LEU A O 1
ATOM 4166 N N . ALA A 1 543 ? -20.911 18.319 26.586 1.00 94.69 543 ALA A N 1
ATOM 4167 C CA . ALA A 1 543 ? -20.125 18.980 27.626 1.00 94.69 543 ALA A CA 1
ATOM 4168 C C . ALA A 1 543 ? -20.974 19.313 28.867 1.00 94.69 543 ALA A C 1
ATOM 4170 O O . ALA A 1 543 ? -20.577 19.013 29.994 1.00 94.69 543 ALA A O 1
ATOM 4171 N N . LEU A 1 544 ? -22.172 19.875 28.665 1.00 94.62 544 LEU A N 1
ATOM 4172 C CA . LEU A 1 544 ? -23.114 20.189 29.744 1.00 94.62 544 LEU A CA 1
ATOM 4173 C C . LEU A 1 544 ? -23.568 18.931 30.491 1.00 94.62 544 LEU A C 1
ATOM 4175 O O . LEU A 1 544 ? -23.595 18.927 31.724 1.00 94.62 544 LEU A O 1
ATOM 4179 N N . LEU A 1 545 ? -23.869 17.851 29.765 1.00 94.38 545 LEU A N 1
ATOM 4180 C CA . LEU A 1 545 ? -24.231 16.564 30.354 1.00 94.38 545 LEU A CA 1
ATOM 4181 C C . LEU A 1 545 ? -23.095 16.013 31.226 1.00 94.38 545 LEU A C 1
ATOM 4183 O O . LEU A 1 545 ? -23.330 15.620 32.369 1.00 94.38 545 LEU A O 1
ATOM 4187 N N . LEU A 1 546 ? -21.856 16.020 30.725 1.00 92.56 546 LEU A N 1
ATOM 4188 C CA . LEU A 1 546 ? -20.689 15.544 31.471 1.00 92.56 546 LEU A CA 1
ATOM 4189 C C . LEU A 1 546 ? -20.404 16.403 32.713 1.00 92.56 546 LEU A C 1
ATOM 4191 O O . LEU A 1 546 ? -20.061 15.857 33.766 1.00 92.56 546 LEU A O 1
ATOM 4195 N N . SER A 1 547 ? -20.604 17.721 32.637 1.00 93.12 547 SER A N 1
ATOM 4196 C CA . SER A 1 547 ? -20.517 18.616 33.797 1.00 93.12 547 SER A CA 1
ATOM 4197 C C . SER A 1 547 ? -21.623 18.366 34.825 1.00 93.12 547 SER A C 1
ATOM 4199 O O . SER A 1 547 ? -21.344 18.346 36.025 1.00 93.12 547 SER A O 1
ATOM 4201 N N . ALA A 1 548 ? -22.858 18.097 34.392 1.00 92.69 548 ALA A N 1
ATOM 4202 C CA . ALA A 1 548 ? -23.957 17.742 35.290 1.00 92.69 548 ALA A CA 1
ATOM 4203 C C . ALA A 1 548 ? -23.700 16.403 36.004 1.00 92.69 548 ALA A C 1
ATOM 4205 O O . ALA A 1 548 ? -23.847 16.310 37.224 1.00 92.69 548 ALA A O 1
ATOM 4206 N N . VAL A 1 549 ? -23.234 15.385 35.270 1.00 92.06 549 VAL A N 1
ATOM 4207 C CA . VAL A 1 549 ? -22.831 14.087 35.838 1.00 92.06 549 VAL A CA 1
ATOM 4208 C C . VAL A 1 549 ? -21.690 14.263 36.842 1.00 92.06 549 VAL A C 1
ATOM 4210 O O . VAL A 1 549 ? -21.742 13.699 37.937 1.00 92.06 549 VAL A O 1
ATOM 4213 N N . SER A 1 550 ? -20.688 15.081 36.507 1.00 93.69 550 SER A N 1
ATOM 4214 C CA . SER A 1 550 ? -19.573 15.419 37.398 1.00 93.69 550 SER A CA 1
ATOM 4215 C C . SER A 1 550 ? -20.058 16.057 38.705 1.00 93.69 550 SER A C 1
ATOM 4217 O O . SER A 1 550 ? -19.689 15.610 39.795 1.00 93.69 550 SER A O 1
ATOM 4219 N N . LEU A 1 551 ? -20.950 17.049 38.614 1.00 92.81 551 LEU A N 1
ATOM 4220 C CA . LEU A 1 551 ? -21.533 17.730 39.769 1.00 92.81 551 LEU A CA 1
ATOM 4221 C C . LEU A 1 551 ? -22.325 16.768 40.665 1.00 92.81 551 LEU A C 1
ATOM 4223 O O . LEU A 1 551 ? -22.095 16.740 41.876 1.00 92.81 551 LEU A O 1
ATOM 4227 N N . LEU A 1 552 ? -23.222 15.960 40.089 1.00 90.44 552 LEU A N 1
ATOM 4228 C CA . LEU A 1 552 ? -24.043 14.998 40.834 1.00 90.44 552 LEU A CA 1
ATOM 4229 C C . LEU A 1 552 ? -23.182 13.931 41.523 1.00 90.44 552 LEU A C 1
ATOM 4231 O O . LEU A 1 552 ? -23.399 13.612 42.695 1.00 90.44 552 LEU A O 1
ATOM 4235 N N . ALA A 1 553 ? -22.160 13.420 40.833 1.00 87.31 553 ALA A N 1
ATOM 4236 C CA . ALA A 1 553 ? -21.237 12.441 41.393 1.00 87.31 553 ALA A CA 1
ATOM 4237 C C . ALA A 1 553 ? -20.399 13.025 42.543 1.00 87.31 553 ALA A C 1
ATOM 4239 O O . ALA A 1 553 ? -20.211 12.364 43.571 1.00 87.31 553 ALA A O 1
ATOM 4240 N N . THR A 1 554 ? -19.914 14.264 42.414 1.00 88.50 554 THR A N 1
ATOM 4241 C CA . THR A 1 554 ? -19.199 14.956 43.498 1.00 88.50 554 THR A CA 1
ATOM 4242 C C . THR A 1 554 ? -20.137 15.276 44.668 1.00 88.50 554 THR A C 1
ATOM 4244 O O . THR A 1 554 ? -19.749 15.105 45.826 1.00 88.50 554 THR A O 1
ATOM 4247 N N . LEU A 1 555 ? -21.392 15.657 44.412 1.00 87.69 555 LEU A N 1
ATOM 4248 C CA . LEU A 1 555 ? -22.397 15.884 45.455 1.00 87.69 555 LEU A CA 1
ATOM 4249 C C . LEU A 1 555 ? -22.649 14.619 46.279 1.00 87.69 555 LEU A C 1
ATOM 4251 O O . LEU A 1 555 ? -22.507 14.663 47.500 1.00 87.69 555 LEU A O 1
ATOM 4255 N N . GLY A 1 556 ? -22.912 13.483 45.628 1.00 83.25 556 GLY A N 1
ATOM 4256 C CA . GLY A 1 556 ? -23.111 12.207 46.321 1.00 83.25 556 GLY A CA 1
ATOM 4257 C C . GLY A 1 556 ? -21.888 11.783 47.143 1.00 83.25 556 GLY A C 1
ATOM 4258 O O . GLY A 1 556 ? -22.016 11.342 48.283 1.00 83.25 556 GLY A O 1
ATOM 4259 N N . ARG A 1 557 ? -20.672 11.988 46.619 1.00 80.06 557 ARG A N 1
ATOM 4260 C CA . ARG A 1 557 ? -19.432 11.609 47.323 1.00 80.06 557 ARG A CA 1
ATOM 4261 C C . ARG A 1 557 ? -19.075 12.538 48.481 1.00 80.06 557 ARG A C 1
ATOM 4263 O O . ARG A 1 557 ? -18.549 12.079 49.492 1.00 80.06 557 ARG A O 1
ATOM 4270 N N . THR A 1 558 ? -19.364 13.833 48.374 1.00 81.44 558 THR A N 1
ATOM 4271 C CA . THR A 1 558 ? -19.073 14.799 49.448 1.00 81.44 558 THR A CA 1
ATOM 4272 C C . THR A 1 558 ? -20.022 14.681 50.643 1.00 81.44 558 THR A C 1
ATOM 4274 O O . THR A 1 558 ? -19.693 15.196 51.716 1.00 81.44 558 THR A O 1
ATOM 4277 N N . GLN A 1 559 ? -21.162 13.994 50.495 1.00 71.94 559 GLN A N 1
ATOM 4278 C CA . GLN A 1 559 ? -22.077 13.670 51.598 1.00 71.94 559 GLN A CA 1
ATOM 4279 C C . GLN A 1 559 ? -21.531 12.573 52.526 1.00 71.94 559 GLN A C 1
ATOM 4281 O O . GLN A 1 559 ? -21.859 12.567 53.708 1.00 71.94 559 GLN A O 1
ATOM 4286 N N . VAL A 1 560 ? -20.650 11.704 52.021 1.00 59.59 560 VAL A N 1
ATOM 4287 C CA . VAL A 1 560 ? -20.100 10.548 52.757 1.00 59.59 560 VAL A CA 1
ATOM 4288 C C . VAL A 1 560 ? -18.804 10.896 53.519 1.00 59.59 560 VAL A C 1
ATOM 4290 O O . VAL A 1 560 ? -18.389 10.166 54.414 1.00 59.59 560 VAL A O 1
ATOM 4293 N N . GLY A 1 561 ? -18.160 12.031 53.212 1.00 59.44 561 GLY A N 1
ATOM 4294 C CA . GLY A 1 561 ? -16.865 12.430 53.785 1.00 59.44 561 GLY A CA 1
ATOM 4295 C C . GLY A 1 561 ? -16.918 13.563 54.824 1.00 59.44 561 GLY A C 1
ATOM 4296 O O . GLY A 1 561 ? -17.732 14.484 54.735 1.00 59.44 561 GLY A O 1
ATOM 4297 N N . ARG A 1 562 ? -15.972 13.556 55.780 1.00 65.19 562 ARG A N 1
ATOM 4298 C CA . ARG A 1 562 ? -15.699 14.679 56.704 1.00 65.19 562 ARG A CA 1
ATOM 4299 C C . ARG A 1 562 ? -14.989 15.827 55.958 1.00 65.19 562 ARG A C 1
ATOM 4301 O O . ARG A 1 562 ? -13.764 15.904 55.961 1.00 65.19 562 ARG A O 1
ATOM 4308 N N . MET A 1 563 ? -15.744 16.720 55.315 1.00 74.31 563 MET A N 1
ATOM 4309 C CA . MET A 1 563 ? -15.232 17.941 54.662 1.00 74.31 563 MET A CA 1
ATOM 4310 C C . MET A 1 563 ? -15.888 19.207 55.224 1.00 74.31 563 MET A C 1
ATOM 4312 O O . MET A 1 563 ? -17.060 19.199 55.595 1.00 74.31 563 MET A O 1
ATOM 4316 N N . SER A 1 564 ? -15.144 20.319 55.246 1.00 81.06 564 SER A N 1
ATOM 4317 C CA . SER A 1 564 ? -15.697 21.631 55.607 1.00 81.06 564 SER A CA 1
ATOM 4318 C C . SER A 1 564 ? -16.724 22.108 54.571 1.00 81.06 564 SER A C 1
ATOM 4320 O O . SER A 1 564 ? -16.631 21.763 53.390 1.00 81.06 564 SER A O 1
ATOM 4322 N N . ARG A 1 565 ? -17.692 22.938 54.994 1.00 81.50 565 ARG A N 1
ATOM 4323 C CA . ARG A 1 565 ? -18.723 23.505 54.098 1.00 81.50 565 ARG A CA 1
ATOM 4324 C C . ARG A 1 565 ? -18.099 24.257 52.918 1.00 81.50 565 ARG A C 1
ATOM 4326 O O . ARG A 1 565 ? -18.491 24.032 51.778 1.00 81.50 565 ARG A O 1
ATOM 4333 N N . THR A 1 566 ? -17.072 25.063 53.186 1.00 82.75 566 THR A N 1
ATOM 4334 C CA . THR A 1 566 ? -16.318 25.802 52.164 1.00 82.75 566 THR A CA 1
ATOM 4335 C C . THR A 1 566 ? -15.587 24.866 51.205 1.00 82.75 566 THR A C 1
ATOM 4337 O O . THR A 1 566 ? -15.653 25.053 49.996 1.00 82.75 566 THR A O 1
ATOM 4340 N N . GLY A 1 567 ? -14.940 23.812 51.718 1.00 82.62 567 GLY A N 1
ATOM 4341 C CA . GLY A 1 567 ? -14.272 22.818 50.877 1.00 82.62 567 GLY A CA 1
ATOM 4342 C C . GLY A 1 567 ? -15.254 22.077 49.970 1.00 82.62 567 GLY A C 1
ATOM 4343 O O . GLY A 1 567 ? -14.967 21.874 48.795 1.00 82.62 567 GLY A O 1
ATOM 4344 N N . ARG A 1 568 ? -16.435 21.718 50.487 1.00 85.94 568 ARG A N 1
ATOM 4345 C CA . ARG A 1 568 ? -17.501 21.084 49.700 1.00 85.94 568 ARG A CA 1
ATOM 4346 C C . ARG A 1 568 ? -18.007 22.008 48.590 1.00 85.94 568 ARG A C 1
ATOM 4348 O O . ARG A 1 568 ? -18.083 21.570 47.449 1.00 85.94 568 ARG A O 1
ATOM 4355 N N . ALA A 1 569 ? -18.299 23.271 48.905 1.00 86.75 569 ALA A N 1
ATOM 4356 C CA . ALA A 1 569 ? -18.751 24.251 47.917 1.00 86.75 569 ALA A CA 1
ATOM 4357 C C . ALA A 1 569 ? -17.719 24.449 46.794 1.00 86.75 569 ALA A C 1
ATOM 4359 O O . ALA A 1 569 ? -18.074 24.380 45.622 1.00 86.75 569 ALA A O 1
ATOM 4360 N N . LEU A 1 570 ? -16.436 24.592 47.144 1.00 88.50 570 LEU A N 1
ATOM 4361 C CA . LEU A 1 570 ? -15.353 24.738 46.167 1.00 88.50 570 LEU A CA 1
ATOM 4362 C C . LEU A 1 570 ? -15.247 23.533 45.223 1.00 88.50 570 LEU A C 1
ATOM 4364 O O . LEU A 1 570 ? -15.098 23.718 44.020 1.00 88.50 570 LEU A O 1
ATOM 4368 N N . TRP A 1 571 ? -15.363 22.305 45.737 1.00 88.75 571 TRP A N 1
ATOM 4369 C CA . TRP A 1 571 ? -15.312 21.101 44.901 1.00 88.75 571 TRP A CA 1
ATOM 4370 C C . TRP A 1 571 ? -16.540 20.928 44.005 1.00 88.75 571 TRP A C 1
ATOM 4372 O O . TRP A 1 571 ? -16.395 20.444 42.883 1.00 88.75 571 TRP A O 1
ATOM 4382 N N . LEU A 1 572 ? -17.728 21.334 44.463 1.00 90.88 572 LEU A N 1
ATOM 4383 C CA . LEU A 1 572 ? -18.942 21.326 43.641 1.00 90.88 572 LEU A CA 1
ATOM 4384 C C . LEU A 1 572 ? -18.846 22.344 42.503 1.00 90.88 572 LEU A C 1
ATOM 4386 O O . LEU A 1 572 ? -19.057 21.977 41.350 1.00 90.88 572 LEU A O 1
ATOM 4390 N N . VAL A 1 573 ? -18.441 23.581 42.810 1.00 91.69 573 VAL A N 1
ATOM 4391 C CA . VAL A 1 573 ? -18.217 24.629 41.800 1.00 91.69 573 VAL A CA 1
ATOM 4392 C C . VAL A 1 573 ? -17.147 24.189 40.801 1.00 91.69 573 VAL A C 1
ATOM 4394 O O . VAL A 1 573 ? -17.367 24.264 39.596 1.00 91.69 573 VAL A O 1
ATOM 4397 N N . ALA A 1 574 ? -16.023 23.647 41.277 1.00 90.94 574 ALA A N 1
ATOM 4398 C CA . ALA A 1 574 ? -14.965 23.153 40.403 1.00 90.94 574 ALA A CA 1
ATOM 4399 C C . ALA A 1 574 ? -15.426 21.970 39.531 1.00 90.94 574 ALA A C 1
ATOM 4401 O O . ALA A 1 574 ? -15.068 21.907 38.360 1.00 90.94 574 ALA A O 1
ATOM 4402 N N . SER A 1 575 ? -16.232 21.045 40.062 1.00 90.69 575 SER A N 1
ATOM 4403 C CA . SER A 1 575 ? -16.750 19.899 39.292 1.00 90.69 575 SER A CA 1
ATOM 4404 C C . SER A 1 575 ? -17.745 20.326 38.212 1.00 90.69 575 SER A C 1
ATOM 4406 O O . SER A 1 575 ? -17.729 19.758 37.123 1.00 90.69 575 SER A O 1
ATOM 4408 N N . ALA A 1 576 ? -18.565 21.346 38.485 1.00 91.19 576 ALA A N 1
ATOM 4409 C CA . ALA A 1 576 ? -19.459 21.935 37.492 1.00 91.19 576 ALA A CA 1
ATOM 4410 C C . ALA A 1 576 ? -18.691 22.704 36.403 1.00 91.19 576 ALA A C 1
ATOM 4412 O O . ALA A 1 576 ? -19.017 22.582 35.227 1.00 91.19 576 ALA A O 1
ATOM 4413 N N . ALA A 1 577 ? -17.657 23.464 36.785 1.00 90.94 577 ALA A N 1
ATOM 4414 C CA . ALA A 1 577 ? -16.877 24.279 35.854 1.00 90.94 577 ALA A CA 1
ATOM 4415 C C . ALA A 1 577 ? -15.938 23.446 34.966 1.00 90.94 577 ALA A C 1
ATOM 4417 O O . ALA A 1 577 ? -15.864 23.665 33.762 1.00 90.94 577 ALA A O 1
ATOM 4418 N N . PHE A 1 578 ? -15.222 22.482 35.551 1.00 92.94 578 PHE A N 1
ATOM 4419 C CA . PHE A 1 578 ? -14.161 21.728 34.873 1.00 92.94 578 PHE A CA 1
ATOM 4420 C C . PHE A 1 578 ? -14.572 20.304 34.473 1.00 92.94 578 PHE A C 1
ATOM 4422 O O . PHE A 1 578 ? -13.758 19.574 33.903 1.00 92.94 578 PHE A O 1
ATOM 4429 N N . GLY A 1 579 ? -15.814 19.899 34.742 1.00 92.25 579 GLY A N 1
ATOM 4430 C CA . GLY A 1 579 ? -16.390 18.650 34.253 1.00 92.25 579 GLY A CA 1
ATOM 4431 C C . GLY A 1 579 ? -15.784 17.387 34.868 1.00 92.25 579 GLY A C 1
ATOM 4432 O O . GLY A 1 579 ? -15.309 17.374 36.010 1.00 92.25 579 GLY A O 1
ATOM 4433 N N . LEU A 1 580 ? -15.843 16.288 34.114 1.00 90.88 580 LEU A N 1
ATOM 4434 C CA . LEU A 1 580 ? -15.478 14.942 34.567 1.00 90.88 580 LEU A CA 1
ATOM 4435 C C . LEU A 1 580 ? -14.016 14.804 35.051 1.00 90.88 580 LEU A C 1
ATOM 4437 O O . LEU A 1 580 ? -13.814 14.156 36.086 1.00 90.88 580 LEU A O 1
ATOM 4441 N N . PRO A 1 581 ? -13.001 15.435 34.419 1.00 93.81 581 PRO A N 1
ATOM 4442 C CA . PRO A 1 581 ? -11.624 15.392 34.920 1.00 93.81 581 PRO A CA 1
ATOM 4443 C C . PRO A 1 581 ? -11.480 15.898 36.363 1.00 93.81 581 PRO A C 1
ATOM 4445 O O . PRO A 1 581 ? -10.704 15.342 37.142 1.00 93.81 581 PRO A O 1
ATOM 4448 N N . MET A 1 582 ? -12.274 16.898 36.762 1.00 93.44 582 MET A N 1
ATOM 4449 C CA . MET A 1 582 ? -12.249 17.435 38.125 1.00 93.44 582 MET A CA 1
ATOM 4450 C C . MET A 1 582 ? -12.903 16.494 39.146 1.00 93.44 582 MET A C 1
ATOM 4452 O O . MET A 1 582 ? -12.393 16.346 40.257 1.00 93.44 582 MET A O 1
ATOM 4456 N N . MET A 1 583 ? -13.973 15.784 38.775 1.00 91.31 583 MET A N 1
ATOM 4457 C CA . MET A 1 583 ? -14.554 14.730 39.619 1.00 91.31 583 MET A CA 1
ATOM 4458 C C . MET A 1 583 ? -13.570 13.568 39.827 1.00 91.31 583 MET A C 1
ATOM 4460 O O . MET A 1 583 ? -13.465 13.029 40.933 1.00 91.31 583 MET A O 1
ATOM 4464 N N . VAL A 1 584 ? -12.820 13.181 38.790 1.00 90.12 584 VAL A N 1
ATOM 4465 C CA . VAL A 1 584 ? -11.764 12.166 38.929 1.00 90.12 584 VAL A CA 1
ATOM 4466 C C . VAL A 1 584 ? -10.651 12.686 39.839 1.00 90.12 584 VAL A C 1
ATOM 4468 O O . VAL A 1 584 ? -10.253 11.977 40.761 1.00 90.12 584 VAL A O 1
ATOM 4471 N N . ALA A 1 585 ? -10.207 13.936 39.669 1.00 90.25 585 ALA A N 1
ATOM 4472 C CA . ALA A 1 585 ? -9.226 14.558 40.558 1.00 90.25 585 ALA A CA 1
ATOM 4473 C C . ALA A 1 585 ? -9.690 14.578 42.024 1.00 90.25 585 ALA A C 1
ATOM 4475 O O . ALA A 1 585 ? -8.910 14.242 42.918 1.00 90.25 585 ALA A O 1
ATOM 4476 N N . PHE A 1 586 ? -10.967 14.882 42.280 1.00 88.38 586 PHE A N 1
ATOM 4477 C CA . PHE A 1 586 ? -11.564 14.793 43.614 1.00 88.38 586 PHE A CA 1
ATOM 4478 C C . PHE A 1 586 ? -11.422 13.385 44.208 1.00 88.38 586 PHE A C 1
ATOM 4480 O O . PHE A 1 586 ? -10.931 13.236 45.329 1.00 88.38 586 PHE A O 1
ATOM 4487 N N . ALA A 1 587 ? -11.798 12.353 43.444 1.00 86.31 587 ALA A N 1
ATOM 4488 C CA . ALA A 1 587 ? -11.725 10.956 43.872 1.00 86.31 587 ALA A CA 1
ATOM 4489 C C . ALA A 1 587 ? -10.281 10.451 44.054 1.00 86.31 587 ALA A C 1
ATOM 4491 O O . ALA A 1 587 ? -10.025 9.595 44.899 1.00 86.31 587 ALA A O 1
ATOM 4492 N N . LEU A 1 588 ? -9.326 10.976 43.279 1.00 86.44 588 LEU A N 1
ATOM 4493 C CA . LEU A 1 588 ? -7.908 10.663 43.443 1.00 86.44 588 LEU A CA 1
ATOM 4494 C C . LEU A 1 588 ? -7.318 11.354 44.674 1.00 86.44 588 LEU A C 1
ATOM 4496 O O . LEU A 1 588 ? -6.467 10.775 45.341 1.00 86.44 588 LEU A O 1
ATOM 4500 N N . ILE A 1 589 ? -7.739 12.571 45.016 1.00 86.12 589 ILE A N 1
ATOM 4501 C CA . ILE A 1 589 ? -7.178 13.304 46.159 1.00 86.12 589 ILE A CA 1
ATOM 4502 C C . ILE A 1 589 ? -7.769 12.800 47.483 1.00 86.12 589 ILE A C 1
ATOM 4504 O O . ILE A 1 589 ? -7.008 12.548 48.427 1.00 86.12 589 ILE A O 1
ATOM 4508 N N . HIS A 1 590 ? -9.088 12.592 47.540 1.00 80.50 590 HIS A N 1
ATOM 4509 C CA . HIS A 1 590 ? -9.817 12.170 48.741 1.00 80.50 590 HIS A CA 1
ATOM 4510 C C . HIS A 1 590 ? -10.113 10.667 48.717 1.00 80.50 590 HIS A C 1
ATOM 4512 O O . HIS A 1 590 ? -10.827 10.170 47.851 1.00 80.50 590 HIS A O 1
ATOM 4518 N N . ARG A 1 591 ? -9.563 9.928 49.686 1.00 68.62 591 ARG A N 1
ATOM 4519 C CA . ARG A 1 591 ? -9.755 8.477 49.824 1.00 68.62 591 ARG A CA 1
ATOM 4520 C C . ARG A 1 591 ? -11.199 8.183 50.257 1.00 68.62 591 ARG A C 1
ATOM 4522 O O . ARG A 1 591 ? -11.657 8.721 51.259 1.00 68.62 591 ARG A O 1
ATOM 4529 N N . LEU A 1 592 ? -11.905 7.332 49.512 1.00 58.12 592 LEU A N 1
ATOM 4530 C CA . LEU A 1 592 ? -13.196 6.772 49.922 1.00 58.12 592 LEU A CA 1
ATOM 4531 C C . LEU A 1 592 ? -12.929 5.406 50.566 1.00 58.12 592 LEU A C 1
ATOM 4533 O O . LEU A 1 592 ? -12.530 4.471 49.873 1.00 58.12 592 LEU A O 1
ATOM 4537 N N . ASP A 1 593 ? -13.131 5.284 51.879 1.00 49.88 593 ASP A N 1
ATOM 4538 C CA . ASP A 1 593 ? -12.828 4.058 52.642 1.00 49.88 593 ASP A CA 1
ATOM 4539 C C . ASP A 1 593 ? -13.804 2.892 52.382 1.00 49.88 593 ASP A C 1
ATOM 4541 O O . ASP A 1 593 ? -13.653 1.800 52.930 1.00 49.88 593 ASP A O 1
ATOM 4545 N N . HIS A 1 594 ? -14.771 3.062 51.480 1.00 49.97 594 HIS A N 1
ATOM 4546 C CA . HIS A 1 594 ? -15.692 2.008 51.068 1.00 49.97 594 HIS A CA 1
ATOM 4547 C C . HIS A 1 594 ? -15.738 1.884 49.548 1.00 49.97 594 HIS A C 1
ATOM 4549 O O . HIS A 1 594 ? -16.400 2.677 48.889 1.00 49.97 594 HIS A O 1
ATOM 4555 N N . ALA A 1 595 ? -15.047 0.877 48.999 1.00 39.22 595 ALA A N 1
ATOM 4556 C CA . ALA A 1 595 ? -15.496 0.127 47.819 1.00 39.22 595 ALA A CA 1
ATOM 4557 C C . ALA A 1 595 ? -14.486 -0.970 47.433 1.00 39.22 595 ALA A C 1
ATOM 4559 O O . ALA A 1 595 ? -13.667 -0.810 46.529 1.00 39.22 595 ALA A O 1
ATOM 4560 N N . SER A 1 596 ? -14.630 -2.151 48.033 1.00 39.78 596 SER A N 1
ATOM 4561 C CA . SER A 1 596 ? -14.175 -3.420 47.442 1.00 39.78 596 SER A CA 1
ATOM 4562 C C . SER A 1 596 ? -14.938 -3.777 46.146 1.00 39.78 596 SER A C 1
ATOM 4564 O O . SER A 1 596 ? -14.552 -4.706 45.439 1.00 39.78 596 SER A O 1
ATOM 4566 N N . ALA A 1 597 ? -15.973 -3.007 45.779 1.00 40.22 597 ALA A N 1
ATOM 4567 C CA . ALA A 1 597 ? -16.805 -3.216 44.592 1.00 40.22 597 ALA A CA 1
ATOM 4568 C C . ALA A 1 597 ? -16.372 -2.417 43.338 1.00 40.22 597 ALA A C 1
ATOM 4570 O O . ALA A 1 597 ? -16.664 -2.831 42.217 1.00 40.22 597 ALA A O 1
ATOM 4571 N N . SER A 1 598 ? -15.640 -1.301 43.474 1.00 43.31 598 SER A N 1
ATOM 4572 C CA . SER A 1 598 ? -15.380 -0.375 42.349 1.00 43.31 598 SER A CA 1
ATOM 4573 C C . SER A 1 598 ? -14.221 -0.789 41.433 1.00 43.31 598 SER A C 1
ATOM 4575 O O . SER A 1 598 ? -14.198 -0.398 40.265 1.00 43.31 598 SER A O 1
ATOM 4577 N N . ARG A 1 599 ? -13.298 -1.645 41.903 1.00 39.34 599 ARG A N 1
ATOM 4578 C CA . ARG A 1 599 ? -12.183 -2.158 41.078 1.00 39.34 599 ARG A CA 1
ATOM 4579 C C . ARG A 1 599 ? -12.639 -3.067 39.934 1.00 39.34 599 ARG A C 1
ATOM 4581 O O . ARG A 1 599 ? -11.938 -3.158 38.935 1.00 39.34 599 ARG A O 1
ATOM 4588 N N . ARG A 1 600 ? -13.816 -3.696 40.041 1.00 42.09 600 ARG A N 1
ATOM 4589 C CA . ARG A 1 600 ? -14.394 -4.511 38.955 1.00 42.09 600 ARG A CA 1
ATOM 4590 C C . ARG A 1 600 ? -15.213 -3.684 37.966 1.00 42.09 600 ARG A C 1
ATOM 4592 O O . ARG A 1 600 ? -15.374 -4.110 36.830 1.00 42.09 600 ARG A O 1
ATOM 4599 N N . TRP A 1 601 ? -15.709 -2.518 38.382 1.00 37.44 601 TRP A N 1
ATOM 4600 C CA . TRP A 1 601 ? -16.591 -1.681 37.566 1.00 37.44 601 TRP A CA 1
ATOM 4601 C C . TRP A 1 601 ? -15.796 -0.794 36.600 1.00 37.44 601 TRP A C 1
ATOM 4603 O O . TRP A 1 601 ? -16.073 -0.819 35.409 1.00 37.44 601 TRP A O 1
ATOM 4613 N N . LEU A 1 602 ? -14.736 -0.109 37.054 1.00 40.50 602 LEU A N 1
ATOM 4614 C CA . LEU A 1 602 ? -13.900 0.703 36.151 1.00 40.50 602 LEU A CA 1
ATOM 4615 C C . LEU A 1 602 ? -13.091 -0.145 35.161 1.00 40.50 602 LEU A C 1
ATOM 4617 O O . LEU A 1 602 ? -12.992 0.228 34.000 1.00 40.50 602 LEU A O 1
ATOM 4621 N N . GLY A 1 603 ? -12.561 -1.294 35.595 1.00 36.50 603 GLY A N 1
ATOM 4622 C CA . GLY A 1 603 ? -11.888 -2.234 34.694 1.00 36.50 603 GLY A CA 1
ATOM 4623 C C . GLY A 1 603 ? -12.842 -2.732 33.613 1.00 36.50 603 GLY A C 1
ATOM 4624 O O . GLY A 1 603 ? -12.531 -2.638 32.439 1.00 36.50 603 GLY A O 1
ATOM 4625 N N . ARG A 1 604 ? -14.064 -3.140 33.980 1.00 39.88 604 ARG A N 1
ATOM 4626 C CA . ARG A 1 604 ? -15.068 -3.572 33.001 1.00 39.88 604 ARG A CA 1
ATOM 4627 C C . ARG A 1 604 ? -15.568 -2.457 32.094 1.00 39.88 604 ARG A C 1
ATOM 4629 O O . ARG A 1 604 ? -15.836 -2.765 30.951 1.00 39.88 604 ARG A O 1
ATOM 4636 N N . TRP A 1 605 ? -15.676 -1.208 32.544 1.00 38.94 605 TRP A N 1
ATOM 4637 C CA . TRP A 1 605 ? -16.102 -0.096 31.683 1.00 38.94 605 TRP A CA 1
ATOM 4638 C C . TRP A 1 605 ? -14.993 0.422 30.776 1.00 38.94 605 TRP A C 1
ATOM 4640 O O . TRP A 1 605 ? -15.274 0.745 29.635 1.00 38.94 605 TRP A O 1
ATOM 4650 N N . VAL A 1 606 ? -13.739 0.465 31.231 1.00 40.34 606 VAL A N 1
ATOM 4651 C CA . VAL A 1 606 ? -12.601 0.814 30.365 1.00 40.34 606 VAL A CA 1
ATOM 4652 C C . VAL A 1 606 ? -12.380 -0.293 29.341 1.00 40.34 606 VAL A C 1
ATOM 4654 O O . VAL A 1 606 ? -12.231 -0.005 28.163 1.00 40.34 606 VAL A O 1
ATOM 4657 N N . THR A 1 607 ? -12.467 -1.558 29.755 1.00 36.38 607 THR A N 1
ATOM 4658 C CA . THR A 1 607 ? -12.389 -2.704 28.847 1.00 36.38 607 THR A CA 1
ATOM 4659 C C . THR A 1 607 ? -13.626 -2.807 27.954 1.00 36.38 607 THR A C 1
ATOM 4661 O O . THR A 1 607 ? -13.452 -3.111 26.792 1.00 36.38 607 THR A O 1
ATOM 4664 N N . ALA A 1 608 ? -14.842 -2.483 28.411 1.00 33.72 608 ALA A N 1
ATOM 4665 C CA . ALA A 1 608 ? -16.052 -2.476 27.578 1.00 33.72 608 ALA A CA 1
ATOM 4666 C C . ALA A 1 608 ? -16.181 -1.233 26.691 1.00 33.72 608 ALA A C 1
ATOM 4668 O O . ALA A 1 608 ? -16.777 -1.345 25.638 1.00 33.72 608 ALA A O 1
ATOM 4669 N N . ALA A 1 609 ? -15.617 -0.079 27.050 1.00 36.66 609 ALA A N 1
ATOM 4670 C CA . ALA A 1 609 ? -15.522 1.082 26.162 1.00 36.66 609 ALA A CA 1
ATOM 4671 C C . ALA A 1 609 ? -14.413 0.876 25.121 1.00 36.66 609 ALA A C 1
ATOM 4673 O O . ALA A 1 609 ? -14.603 1.210 23.959 1.00 36.66 609 ALA A O 1
ATOM 4674 N N . LEU A 1 610 ? -13.298 0.239 25.505 1.00 36.56 610 LEU A N 1
ATOM 4675 C CA . LEU A 1 610 ? -12.279 -0.222 24.561 1.00 36.56 610 LEU A CA 1
ATOM 4676 C C . LEU A 1 610 ? -12.823 -1.344 23.665 1.00 36.56 610 LEU A C 1
ATOM 4678 O O . LEU A 1 610 ? -12.596 -1.284 22.472 1.00 36.56 610 LEU A O 1
ATOM 4682 N N . LEU A 1 611 ? -13.601 -2.305 24.176 1.00 32.06 611 LEU A N 1
ATOM 4683 C CA . LEU A 1 611 ? -14.219 -3.377 23.375 1.00 32.06 611 LEU A CA 1
ATOM 4684 C C . LEU A 1 611 ? -15.465 -2.939 22.598 1.00 32.06 611 LEU A C 1
ATOM 4686 O O . LEU A 1 611 ? -15.724 -3.522 21.557 1.00 32.06 611 LEU A O 1
ATOM 4690 N N . ALA A 1 612 ? -16.207 -1.920 23.035 1.00 32.88 612 ALA A N 1
ATOM 4691 C CA . ALA A 1 612 ? -17.304 -1.333 22.259 1.00 32.88 612 ALA A CA 1
ATOM 4692 C C . ALA A 1 612 ? -16.790 -0.378 21.169 1.00 32.88 612 ALA A C 1
ATOM 4694 O O . ALA A 1 612 ? -17.457 -0.211 20.157 1.00 32.88 612 ALA A O 1
ATOM 4695 N N . CYS A 1 613 ? -15.589 0.198 21.328 1.00 34.50 613 CYS A N 1
ATOM 4696 C CA . CYS A 1 613 ? -14.863 0.834 20.222 1.00 34.50 613 CYS A CA 1
ATOM 4697 C C . CYS A 1 613 ? -14.119 -0.186 19.337 1.00 34.50 613 CYS A C 1
ATOM 4699 O O . CYS A 1 613 ? -13.882 0.093 18.167 1.00 34.50 613 CYS A O 1
ATOM 4701 N N . VAL A 1 614 ? -13.751 -1.359 19.873 1.00 32.72 614 VAL A N 1
ATOM 4702 C CA . VAL A 1 614 ? -13.045 -2.442 19.152 1.00 32.72 614 VAL A CA 1
ATOM 4703 C C . VAL A 1 614 ? -13.994 -3.509 18.596 1.00 32.72 614 VAL A C 1
ATOM 4705 O O . VAL A 1 614 ? -13.554 -4.357 17.822 1.00 32.72 614 VAL A O 1
ATOM 4708 N N . SER A 1 615 ? -15.313 -3.396 18.793 1.00 31.48 615 SER A N 1
ATOM 4709 C CA . SER A 1 615 ? -16.273 -3.905 17.807 1.00 31.48 615 SER A CA 1
ATOM 4710 C C . SER A 1 615 ? -16.224 -2.998 16.576 1.00 31.48 615 SER A C 1
ATOM 4712 O O . SER A 1 615 ? -17.194 -2.349 16.193 1.00 31.48 615 SER A O 1
ATOM 4714 N N . THR A 1 616 ? -15.041 -2.942 15.971 1.00 34.03 616 THR A N 1
ATOM 4715 C CA . THR A 1 616 ? -14.908 -2.662 14.562 1.00 34.03 616 THR A CA 1
ATOM 4716 C C . THR A 1 616 ? -15.710 -3.766 13.887 1.00 34.03 616 THR A C 1
ATOM 4718 O O . THR A 1 616 ? -15.282 -4.913 13.776 1.00 34.03 616 THR A O 1
ATOM 4721 N N . GLN A 1 617 ? -16.907 -3.417 13.414 1.00 34.62 617 GLN A N 1
ATOM 4722 C CA . GLN A 1 617 ? -17.210 -3.804 12.046 1.00 34.62 617 GLN A CA 1
ATOM 4723 C C . GLN A 1 617 ? -15.933 -3.478 11.279 1.00 34.62 617 GLN A C 1
ATOM 4725 O O . GLN A 1 617 ? -15.529 -2.313 11.231 1.00 34.62 617 GLN A O 1
ATOM 4730 N N . VAL A 1 618 ? -15.208 -4.505 10.832 1.00 39.16 618 VAL A N 1
ATOM 4731 C CA . VAL A 1 618 ? -14.150 -4.324 9.846 1.00 39.16 618 VAL A CA 1
ATOM 4732 C C . VAL A 1 618 ? -14.847 -3.582 8.723 1.00 39.16 618 VAL A C 1
ATOM 4734 O O . VAL A 1 618 ? -15.636 -4.189 8.003 1.00 39.16 618 VAL A O 1
ATOM 4737 N N . SER A 1 619 ? -14.678 -2.256 8.651 1.00 47.75 619 SER A N 1
ATOM 4738 C CA . SER A 1 619 ? -15.265 -1.523 7.545 1.00 47.75 619 SER A CA 1
ATOM 4739 C C . SER A 1 619 ? -14.618 -2.123 6.309 1.00 47.75 619 SER A C 1
ATOM 4741 O O . SER A 1 619 ? -13.389 -2.212 6.195 1.00 47.75 619 SER A O 1
ATOM 4743 N N . ALA A 1 620 ? -15.468 -2.701 5.472 1.00 61.47 620 ALA A N 1
ATOM 4744 C CA . ALA A 1 620 ? -15.050 -3.395 4.282 1.00 61.47 620 ALA A CA 1
ATOM 4745 C C . ALA A 1 620 ? -14.213 -2.394 3.464 1.00 61.47 620 ALA A C 1
ATOM 4747 O O . ALA A 1 620 ? -14.697 -1.303 3.162 1.00 61.47 620 ALA A O 1
ATOM 4748 N N . GLN A 1 621 ? -12.945 -2.715 3.166 1.00 75.25 621 GLN A N 1
ATOM 4749 C CA . GLN A 1 621 ? -12.078 -1.837 2.361 1.00 75.25 621 GLN A CA 1
ATOM 4750 C C . GLN A 1 621 ? -12.824 -1.413 1.086 1.00 75.25 621 GLN A C 1
ATOM 4752 O O . GLN A 1 621 ? -13.497 -2.264 0.505 1.00 75.25 621 GLN A O 1
ATOM 4757 N N . PRO A 1 622 ? -12.763 -0.155 0.634 1.00 84.75 622 PRO A N 1
ATOM 4758 C CA . PRO A 1 622 ? -13.539 0.268 -0.529 1.00 84.75 622 PRO A CA 1
ATOM 4759 C C . PRO A 1 622 ? -13.122 -0.511 -1.794 1.00 84.75 622 PRO A C 1
ATOM 4761 O O . PRO A 1 622 ? -12.044 -1.104 -1.852 1.00 84.75 622 PRO A O 1
ATOM 4764 N N . ARG A 1 623 ? -14.017 -0.606 -2.789 1.00 87.75 623 ARG A N 1
ATOM 4765 C CA . ARG A 1 623 ? -13.818 -1.468 -3.977 1.00 87.75 623 ARG A CA 1
ATOM 4766 C C . ARG A 1 623 ? -12.573 -1.070 -4.774 1.00 87.75 623 ARG A C 1
ATOM 4768 O O . ARG A 1 623 ? -11.839 -1.938 -5.239 1.00 87.75 623 ARG A O 1
ATOM 4775 N N . ASP A 1 624 ? -12.320 0.229 -4.892 1.00 83.06 624 ASP A N 1
ATOM 4776 C CA . ASP A 1 624 ? -11.163 0.822 -5.568 1.00 83.06 624 ASP A CA 1
ATOM 4777 C C . ASP A 1 624 ? -9.822 0.387 -4.960 1.00 83.06 624 ASP A C 1
ATOM 4779 O O . ASP A 1 624 ? -8.860 0.167 -5.700 1.00 83.06 624 ASP A O 1
ATOM 4783 N N . ALA A 1 625 ? -9.780 0.144 -3.647 1.00 83.50 625 ALA A N 1
ATOM 4784 C CA . ALA A 1 625 ? -8.602 -0.365 -2.958 1.00 83.50 625 ALA A CA 1
ATOM 4785 C C . ALA A 1 625 ? -8.163 -1.748 -3.457 1.00 83.50 625 ALA A C 1
ATOM 4787 O O . ALA A 1 625 ? -7.011 -2.096 -3.242 1.00 83.50 625 ALA A O 1
ATOM 4788 N N . PHE A 1 626 ? -9.015 -2.520 -4.143 1.00 86.75 626 PHE A N 1
ATOM 4789 C CA . PHE A 1 626 ? -8.671 -3.813 -4.761 1.00 86.75 626 PHE A CA 1
ATOM 4790 C C . PHE A 1 626 ? -8.386 -3.715 -6.267 1.00 86.75 626 PHE A C 1
ATOM 4792 O O . PHE A 1 626 ? -8.006 -4.702 -6.898 1.00 86.75 626 PHE A O 1
ATOM 4799 N N . LEU A 1 627 ? -8.564 -2.530 -6.857 1.00 87.00 627 LEU A N 1
ATOM 4800 C CA . LEU A 1 627 ? -8.404 -2.274 -8.290 1.00 87.00 627 LEU A CA 1
ATOM 4801 C C . LEU A 1 627 ? -7.110 -1.519 -8.624 1.00 87.00 627 LEU A C 1
ATOM 4803 O O . LEU A 1 627 ? -6.938 -1.101 -9.770 1.00 87.00 627 LEU A O 1
ATOM 4807 N N . ALA A 1 628 ? -6.202 -1.340 -7.658 1.00 81.44 628 ALA A N 1
ATOM 4808 C CA . ALA A 1 628 ? -4.928 -0.680 -7.918 1.00 81.44 628 ALA A CA 1
ATOM 4809 C C . ALA A 1 628 ? -4.074 -1.477 -8.916 1.00 81.44 628 ALA A C 1
ATOM 4811 O O . ALA A 1 628 ? -4.095 -2.710 -8.958 1.00 81.44 628 ALA A O 1
ATOM 4812 N N . ALA A 1 629 ? -3.304 -0.745 -9.716 1.00 81.31 629 ALA A N 1
ATOM 4813 C CA . ALA A 1 629 ? -2.320 -1.308 -10.626 1.00 81.31 629 ALA A CA 1
ATOM 4814 C C . ALA A 1 629 ? -0.947 -1.413 -9.933 1.00 81.31 629 ALA A C 1
ATOM 4816 O O . ALA A 1 629 ? -0.655 -0.610 -9.044 1.00 81.31 629 ALA A O 1
ATOM 4817 N N . PRO A 1 630 ? -0.089 -2.366 -10.340 1.00 86.19 630 PRO A N 1
ATOM 4818 C CA . PRO A 1 630 ? 1.277 -2.434 -9.836 1.00 86.19 630 PRO A CA 1
ATOM 4819 C C . PRO A 1 630 ? 2.075 -1.193 -10.256 1.00 86.19 630 PRO A C 1
ATOM 4821 O O . PRO A 1 630 ? 2.035 -0.796 -11.422 1.00 86.19 630 PRO A O 1
ATOM 4824 N N . THR A 1 631 ? 2.860 -0.631 -9.336 1.00 92.19 631 THR A N 1
ATOM 4825 C CA . THR A 1 631 ? 3.839 0.427 -9.635 1.00 92.19 631 THR A CA 1
ATOM 4826 C C . THR A 1 631 ? 5.089 -0.138 -10.303 1.00 92.19 631 THR A C 1
ATOM 4828 O O . THR A 1 631 ? 5.769 0.577 -11.032 1.00 92.19 631 THR A O 1
ATOM 4831 N N . VAL A 1 632 ? 5.383 -1.429 -10.121 1.00 94.31 632 VAL A N 1
ATOM 4832 C CA . VAL A 1 632 ? 6.452 -2.144 -10.833 1.00 94.31 632 VAL A CA 1
ATOM 4833 C C . VAL A 1 632 ? 5.894 -3.441 -11.396 1.00 94.31 632 VAL A C 1
ATOM 4835 O O . VAL A 1 632 ? 5.358 -4.264 -10.660 1.00 94.31 632 VAL A O 1
ATOM 4838 N N . SER A 1 633 ? 6.006 -3.622 -12.712 1.00 88.81 633 SER A N 1
ATOM 4839 C CA . SER A 1 633 ? 5.373 -4.753 -13.411 1.00 88.81 633 SER A CA 1
ATOM 4840 C C . SER A 1 633 ? 6.337 -5.881 -13.776 1.00 88.81 633 SER A C 1
ATOM 4842 O O . SER A 1 633 ? 5.918 -7.035 -13.826 1.00 88.81 633 SER A O 1
ATOM 4844 N N . HIS A 1 634 ? 7.619 -5.577 -13.996 1.00 95.12 634 HIS A N 1
ATOM 4845 C CA . HIS A 1 634 ? 8.648 -6.568 -14.324 1.00 95.12 634 HIS A CA 1
ATOM 4846 C C . HIS A 1 634 ? 10.027 -6.074 -13.889 1.00 95.12 634 HIS A C 1
ATOM 4848 O O . HIS A 1 634 ? 10.317 -4.885 -14.025 1.00 95.12 634 HIS A O 1
ATOM 4854 N N . VAL A 1 635 ? 10.880 -6.978 -13.403 1.00 97.75 635 VAL A N 1
ATOM 4855 C CA . VAL A 1 635 ? 12.259 -6.694 -12.969 1.00 97.75 635 VAL A CA 1
ATOM 4856 C C . VAL A 1 635 ? 13.175 -7.797 -13.498 1.00 97.75 635 VAL A C 1
ATOM 4858 O O . VAL A 1 635 ? 12.826 -8.976 -13.434 1.00 97.75 635 VAL A O 1
ATOM 4861 N N . THR A 1 636 ? 14.346 -7.430 -14.011 1.00 97.25 636 THR A N 1
ATOM 4862 C CA . THR A 1 636 ? 15.358 -8.368 -14.512 1.00 97.25 636 THR A CA 1
ATOM 4863 C C . THR A 1 636 ? 16.753 -7.962 -14.056 1.00 97.25 636 THR A C 1
ATOM 4865 O O . THR A 1 636 ? 17.061 -6.774 -13.965 1.00 97.25 636 THR A O 1
ATOM 4868 N N . ILE A 1 637 ? 17.615 -8.941 -13.784 1.00 97.19 637 ILE A N 1
ATOM 4869 C CA . ILE A 1 637 ? 19.027 -8.721 -13.436 1.00 97.19 637 ILE A CA 1
ATOM 4870 C C . ILE A 1 637 ? 19.939 -9.008 -14.632 1.00 97.19 637 ILE A C 1
ATOM 4872 O O . ILE A 1 637 ? 19.655 -9.897 -15.434 1.00 97.19 637 ILE A O 1
ATOM 4876 N N . ALA A 1 638 ? 21.024 -8.247 -14.760 1.00 95.88 638 ALA A N 1
ATOM 4877 C CA . ALA A 1 638 ? 22.057 -8.490 -15.757 1.00 95.88 638 ALA A CA 1
ATOM 4878 C C . ALA A 1 638 ? 22.809 -9.808 -15.462 1.00 95.88 638 ALA A C 1
ATOM 4880 O O . ALA A 1 638 ? 23.103 -10.087 -14.296 1.00 95.88 638 ALA A O 1
ATOM 4881 N N . PRO A 1 639 ? 23.180 -10.610 -16.480 1.00 94.94 639 PRO A N 1
ATOM 4882 C CA . PRO A 1 639 ? 23.882 -11.884 -16.293 1.00 94.94 639 PRO A CA 1
ATOM 4883 C C . PRO A 1 639 ? 25.191 -11.797 -15.505 1.00 94.94 639 PRO A C 1
ATOM 4885 O O . PRO A 1 639 ? 25.554 -12.734 -14.795 1.00 94.94 639 PRO A O 1
ATOM 4888 N N . ASP A 1 640 ? 25.890 -10.669 -15.599 1.00 94.06 640 ASP A N 1
ATOM 4889 C CA . ASP A 1 640 ? 27.136 -10.394 -14.884 1.00 94.06 640 ASP A CA 1
ATOM 4890 C C . ASP A 1 640 ? 26.932 -9.807 -13.476 1.00 94.06 640 ASP A C 1
ATOM 4892 O O . ASP A 1 640 ? 27.913 -9.508 -12.798 1.00 94.06 640 ASP A O 1
ATOM 4896 N N . ALA A 1 641 ? 25.677 -9.693 -13.028 1.00 95.00 641 ALA A N 1
ATOM 4897 C CA . ALA A 1 641 ? 25.274 -9.204 -11.714 1.00 95.00 641 ALA A CA 1
ATOM 4898 C C . ALA A 1 641 ? 25.669 -7.749 -11.410 1.00 95.00 641 ALA A C 1
ATOM 4900 O O . ALA A 1 641 ? 25.768 -7.380 -10.242 1.00 95.00 641 ALA A O 1
ATOM 4901 N N . THR A 1 642 ? 25.896 -6.898 -12.417 1.00 94.56 642 THR A N 1
ATOM 4902 C CA . THR A 1 642 ? 26.261 -5.494 -12.148 1.00 94.56 642 THR A CA 1
ATOM 4903 C C . THR A 1 642 ? 25.072 -4.553 -12.089 1.00 94.56 642 THR A C 1
ATOM 4905 O O . THR A 1 642 ? 25.200 -3.439 -11.589 1.00 94.56 642 THR A O 1
ATOM 4908 N N . SER A 1 643 ? 23.939 -4.927 -12.682 1.00 96.00 643 SER A N 1
ATOM 4909 C CA . SER A 1 643 ? 22.829 -3.997 -12.889 1.00 96.00 643 SER A CA 1
ATOM 4910 C C . SER A 1 643 ? 21.479 -4.704 -12.860 1.00 96.00 643 SER A C 1
ATOM 4912 O O . SER A 1 643 ? 21.374 -5.882 -13.197 1.00 96.00 643 SER A O 1
ATOM 4914 N N . VAL A 1 644 ? 20.436 -3.975 -12.471 1.00 97.88 644 VAL A N 1
ATOM 4915 C CA . VAL A 1 644 ? 19.045 -4.451 -12.457 1.00 97.88 644 VAL A CA 1
ATOM 4916 C C . VAL A 1 644 ? 18.176 -3.453 -13.204 1.00 97.88 644 VAL A C 1
ATOM 4918 O O . VAL A 1 644 ? 18.284 -2.250 -12.968 1.00 97.88 644 VAL A O 1
ATOM 4921 N N . ALA A 1 645 ? 17.317 -3.942 -14.095 1.00 97.88 645 ALA A N 1
ATOM 4922 C CA . ALA A 1 645 ? 16.370 -3.134 -14.850 1.00 97.88 645 ALA A CA 1
ATOM 4923 C C . ALA A 1 645 ? 14.927 -3.470 -14.467 1.00 97.88 645 ALA A C 1
ATOM 4925 O O . ALA A 1 645 ? 14.620 -4.620 -14.154 1.00 97.88 645 ALA A O 1
ATOM 4926 N N . TRP A 1 646 ? 14.031 -2.485 -14.509 1.00 97.81 646 TRP A N 1
ATOM 4927 C CA . TRP A 1 646 ? 12.610 -2.700 -14.232 1.00 97.81 646 TRP A CA 1
ATOM 4928 C C . TRP A 1 646 ? 11.693 -1.787 -15.036 1.00 97.81 646 TRP A C 1
ATOM 4930 O O . TRP A 1 646 ? 12.109 -0.745 -15.548 1.00 97.81 646 TRP A O 1
ATOM 4940 N N . ILE A 1 647 ? 10.426 -2.195 -15.122 1.00 97.06 647 ILE A N 1
ATOM 4941 C CA . ILE A 1 647 ? 9.337 -1.400 -15.688 1.00 97.06 647 ILE A CA 1
ATOM 4942 C C . ILE A 1 647 ? 8.544 -0.769 -14.544 1.00 97.06 647 ILE A C 1
ATOM 4944 O O . ILE A 1 647 ? 7.839 -1.477 -13.820 1.00 97.06 647 ILE A O 1
ATOM 4948 N N . ALA A 1 648 ? 8.642 0.552 -14.403 1.00 94.88 648 ALA A N 1
ATOM 4949 C CA . ALA A 1 648 ? 7.837 1.337 -13.469 1.00 94.88 648 ALA A CA 1
ATOM 4950 C C . ALA A 1 648 ? 6.561 1.844 -14.155 1.00 94.88 648 ALA A C 1
ATOM 4952 O O . ALA A 1 648 ? 6.602 2.194 -15.334 1.00 94.88 648 ALA A O 1
ATOM 4953 N N . THR A 1 649 ? 5.449 1.894 -13.427 1.00 89.81 649 THR A N 1
ATOM 4954 C CA . THR A 1 649 ? 4.156 2.402 -13.901 1.00 89.81 649 THR A CA 1
ATOM 4955 C C . THR A 1 649 ? 3.690 3.541 -13.001 1.00 89.81 649 THR A C 1
ATOM 4957 O O . THR A 1 649 ? 3.490 3.334 -11.808 1.00 89.81 649 THR A O 1
ATOM 4960 N N . GLU A 1 650 ? 3.486 4.715 -13.591 1.00 83.38 650 GLU A N 1
ATOM 4961 C CA . GLU A 1 650 ? 2.965 5.928 -12.946 1.00 83.38 650 GLU A CA 1
ATOM 4962 C C . GLU A 1 650 ? 1.834 6.461 -13.841 1.00 83.38 650 GLU A C 1
ATOM 4964 O O . GLU A 1 650 ? 2.025 6.594 -15.050 1.00 83.38 650 GLU A O 1
ATOM 4969 N N . ASP A 1 651 ? 0.629 6.659 -13.297 1.00 75.00 651 ASP A N 1
ATOM 4970 C CA . ASP A 1 651 ? -0.560 7.141 -14.030 1.00 75.00 651 ASP A CA 1
ATOM 4971 C C . ASP A 1 651 ? -0.838 6.410 -15.355 1.00 75.00 651 ASP A C 1
ATOM 4973 O O . ASP A 1 651 ? -1.065 7.006 -16.409 1.00 75.00 651 ASP A O 1
ATOM 4977 N N . ALA A 1 652 ? -0.776 5.074 -15.309 1.00 73.81 652 ALA A N 1
ATOM 4978 C CA . ALA A 1 652 ? -0.915 4.171 -16.458 1.00 73.81 652 ALA A CA 1
ATOM 4979 C C . ALA A 1 652 ? 0.163 4.311 -17.555 1.00 73.81 652 ALA A C 1
ATOM 4981 O O . ALA A 1 652 ? 0.093 3.627 -18.579 1.00 73.81 652 ALA A O 1
ATOM 4982 N N . ARG A 1 653 ? 1.205 5.123 -17.345 1.00 86.50 653 ARG A N 1
ATOM 4983 C CA . ARG A 1 653 ? 2.372 5.216 -18.228 1.00 86.50 653 ARG A CA 1
ATOM 4984 C C . ARG A 1 653 ? 3.486 4.326 -17.703 1.00 86.50 653 ARG A C 1
ATOM 4986 O O . ARG A 1 653 ? 3.849 4.394 -16.534 1.00 86.50 653 ARG A O 1
ATOM 4993 N N . ARG A 1 654 ? 4.059 3.504 -18.582 1.00 93.06 654 ARG A N 1
ATOM 4994 C CA . ARG A 1 654 ? 5.192 2.637 -18.241 1.00 93.06 654 ARG A CA 1
ATOM 4995 C C . ARG A 1 654 ? 6.508 3.263 -18.672 1.00 93.06 654 ARG A C 1
ATOM 4997 O O . ARG A 1 654 ? 6.614 3.751 -19.794 1.00 93.06 654 ARG A O 1
ATOM 5004 N N . SER A 1 655 ? 7.516 3.183 -17.814 1.00 95.31 655 SER A N 1
ATOM 5005 C CA . SER A 1 655 ? 8.885 3.640 -18.061 1.00 95.31 655 SER A CA 1
ATOM 5006 C C . SER A 1 655 ? 9.892 2.544 -17.714 1.00 95.31 655 SER A C 1
ATOM 5008 O O . SER A 1 655 ? 9.616 1.684 -16.878 1.00 95.31 655 SER A O 1
ATOM 5010 N N . VAL A 1 656 ? 11.060 2.558 -18.358 1.00 96.44 656 VAL A N 1
ATOM 5011 C CA . VAL A 1 656 ? 12.138 1.587 -18.116 1.00 96.44 656 VAL A CA 1
ATOM 5012 C C . VAL A 1 656 ? 13.270 2.251 -17.357 1.00 96.44 656 VAL A C 1
ATOM 5014 O O . VAL A 1 656 ? 13.787 3.293 -17.768 1.00 96.44 656 VAL A O 1
ATOM 5017 N N . TRP A 1 657 ? 13.674 1.612 -16.270 1.00 96.44 657 TRP A N 1
ATOM 5018 C CA . TRP A 1 657 ? 14.728 2.066 -15.379 1.00 96.44 657 TRP A CA 1
ATOM 5019 C C . TRP A 1 657 ? 15.835 1.029 -15.278 1.00 96.44 657 TRP A C 1
ATOM 5021 O O . TRP A 1 657 ? 15.595 -0.165 -15.438 1.00 96.44 657 TRP A O 1
ATOM 5031 N N . LEU A 1 658 ? 17.044 1.502 -14.997 1.00 96.31 658 LEU A N 1
ATOM 5032 C CA . LEU A 1 658 ? 18.239 0.700 -14.786 1.00 96.31 658 LEU A CA 1
ATOM 5033 C C . LEU A 1 658 ? 18.971 1.229 -13.552 1.00 96.31 658 LEU A C 1
ATOM 5035 O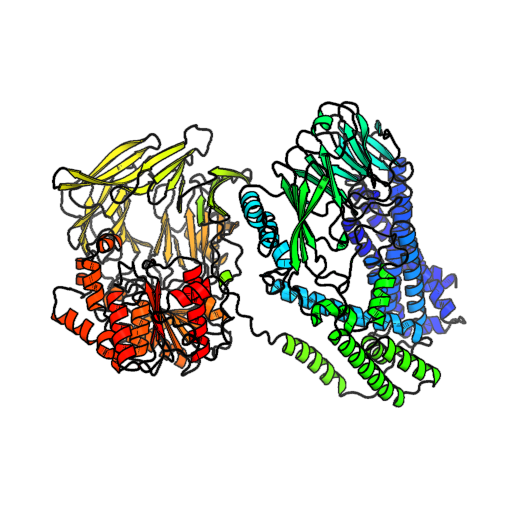 O . LEU A 1 658 ? 19.194 2.432 -13.423 1.00 96.31 658 LEU A O 1
ATOM 5039 N N . GLN A 1 659 ? 19.359 0.330 -12.655 1.00 96.62 659 GLN A N 1
ATOM 5040 C CA . GLN A 1 659 ? 20.194 0.635 -11.502 1.00 96.62 659 GLN A CA 1
ATOM 5041 C C . GLN A 1 659 ? 21.513 -0.120 -11.601 1.00 96.62 659 GLN A C 1
ATOM 5043 O O . GLN A 1 659 ? 21.518 -1.339 -11.769 1.00 96.62 659 GLN A O 1
ATOM 5048 N N . ASP A 1 660 ? 22.619 0.598 -11.440 1.00 94.69 660 ASP A N 1
ATOM 5049 C CA . ASP A 1 660 ? 23.935 0.009 -11.213 1.00 94.69 660 ASP A CA 1
ATOM 5050 C C . ASP A 1 660 ? 24.055 -0.444 -9.747 1.00 94.69 660 ASP A C 1
ATOM 5052 O O . ASP A 1 660 ? 23.777 0.319 -8.819 1.00 94.69 660 ASP A O 1
ATOM 5056 N N . LEU A 1 661 ? 24.419 -1.709 -9.525 1.00 94.06 661 LEU A N 1
ATOM 5057 C CA . LEU A 1 661 ? 24.425 -2.320 -8.195 1.00 94.06 661 LEU A CA 1
ATOM 5058 C C . LEU A 1 661 ? 25.635 -1.909 -7.350 1.00 94.06 661 LEU A C 1
ATOM 5060 O O . LEU A 1 661 ? 25.526 -1.913 -6.125 1.00 94.06 661 LEU A O 1
ATOM 5064 N N . ALA A 1 662 ? 26.755 -1.529 -7.971 1.00 91.12 662 ALA A N 1
ATOM 5065 C CA . ALA A 1 662 ? 27.961 -1.117 -7.255 1.00 91.12 662 ALA A CA 1
ATOM 5066 C C . ALA A 1 662 ? 27.843 0.318 -6.714 1.00 91.12 662 ALA A C 1
ATOM 5068 O O . ALA A 1 662 ? 28.136 0.576 -5.549 1.00 91.12 662 ALA A O 1
ATOM 5069 N N . SER A 1 663 ? 27.389 1.250 -7.552 1.00 91.56 663 SER A N 1
ATOM 5070 C CA . SER A 1 663 ? 27.221 2.666 -7.201 1.00 91.56 663 SER A CA 1
ATOM 5071 C C . SER A 1 663 ? 25.860 2.987 -6.578 1.00 91.56 663 SER A C 1
ATOM 5073 O O . SER A 1 663 ? 25.706 4.019 -5.928 1.00 91.56 663 SER A O 1
ATOM 5075 N N . GLY A 1 664 ? 24.850 2.143 -6.811 1.00 90.75 664 GLY A N 1
ATOM 5076 C CA . GLY A 1 664 ? 23.456 2.429 -6.471 1.00 90.75 664 GLY A CA 1
ATOM 5077 C C . GLY A 1 664 ? 22.790 3.459 -7.392 1.00 90.75 664 GLY A C 1
ATOM 5078 O O . GLY A 1 664 ? 21.628 3.803 -7.169 1.00 90.75 664 GLY A O 1
ATOM 5079 N N . HIS A 1 665 ? 23.490 3.953 -8.419 1.00 92.75 665 HIS A N 1
ATOM 5080 C CA . HIS A 1 665 ? 22.974 4.974 -9.323 1.00 92.75 665 HIS A CA 1
ATOM 5081 C C . HIS A 1 665 ? 21.800 4.440 -10.149 1.00 92.75 665 HIS A C 1
ATOM 5083 O O . HIS A 1 665 ? 21.895 3.381 -10.772 1.00 92.75 665 HIS A O 1
ATOM 5089 N N . ARG A 1 666 ? 20.694 5.192 -10.163 1.00 94.50 666 ARG A N 1
ATOM 5090 C CA . ARG A 1 666 ? 19.478 4.884 -10.923 1.00 94.50 666 ARG A CA 1
ATOM 5091 C C . ARG A 1 666 ? 19.350 5.836 -12.098 1.00 94.50 666 ARG A C 1
ATOM 5093 O O . ARG A 1 666 ? 19.396 7.048 -11.914 1.00 94.50 666 ARG A O 1
ATOM 5100 N N . GLN A 1 667 ? 19.102 5.279 -13.274 1.00 93.12 667 GLN A N 1
ATOM 5101 C CA . GLN A 1 667 ? 18.830 6.032 -14.488 1.00 93.12 667 GLN A CA 1
ATOM 5102 C C . GLN A 1 667 ? 17.552 5.533 -15.157 1.00 93.12 667 GLN A C 1
ATOM 5104 O O . GLN A 1 667 ? 17.285 4.331 -15.218 1.00 93.12 667 GLN A O 1
ATOM 5109 N N . ARG A 1 668 ? 16.758 6.465 -15.684 1.00 94.06 668 ARG A N 1
ATOM 5110 C CA . ARG A 1 668 ? 15.605 6.145 -16.524 1.00 94.06 668 ARG A CA 1
ATOM 5111 C C . ARG A 1 668 ? 16.084 6.015 -17.966 1.00 94.06 668 ARG A C 1
ATOM 5113 O O . ARG A 1 668 ? 16.479 7.012 -18.561 1.00 94.06 668 ARG A O 1
ATOM 5120 N N . LEU A 1 669 ? 16.044 4.802 -18.515 1.00 91.12 669 LEU A N 1
ATOM 5121 C CA . LEU A 1 669 ? 16.467 4.525 -19.890 1.00 91.12 669 LEU A CA 1
ATOM 5122 C C . LEU A 1 669 ? 15.399 4.910 -20.918 1.00 91.12 669 LEU A C 1
ATOM 5124 O O . LEU A 1 669 ? 15.727 5.317 -22.027 1.00 91.12 669 LEU A O 1
ATOM 5128 N N . MET A 1 670 ? 14.118 4.783 -20.560 1.00 90.62 670 MET A N 1
ATOM 5129 C CA . MET A 1 670 ? 13.008 5.095 -21.460 1.00 90.62 670 MET A CA 1
ATOM 5130 C C . MET A 1 670 ? 11.829 5.663 -20.672 1.00 90.62 670 MET A C 1
ATOM 5132 O O . MET A 1 670 ? 11.365 5.041 -19.720 1.00 90.62 670 MET A O 1
ATOM 5136 N N . ALA A 1 671 ? 11.333 6.840 -21.057 1.00 89.00 671 ALA A N 1
ATOM 5137 C CA . ALA A 1 671 ? 10.215 7.488 -20.364 1.00 89.00 671 ALA A CA 1
ATOM 5138 C C . ALA A 1 671 ? 8.858 6.824 -20.656 1.00 89.00 671 ALA A C 1
ATOM 5140 O O . ALA A 1 671 ? 7.981 6.833 -19.797 1.00 89.00 671 ALA A O 1
ATOM 5141 N N . HIS A 1 672 ? 8.704 6.233 -21.845 1.00 90.56 672 HIS A N 1
ATOM 5142 C CA . HIS A 1 672 ? 7.466 5.603 -22.296 1.00 90.56 672 HIS A CA 1
ATOM 5143 C C . HIS A 1 672 ? 7.764 4.289 -23.005 1.00 90.56 672 HIS A C 1
ATOM 5145 O O . HIS A 1 672 ? 8.553 4.263 -23.944 1.00 90.56 672 HIS A O 1
ATOM 5151 N N . THR A 1 673 ? 7.116 3.208 -22.585 1.00 91.81 673 THR A N 1
ATOM 5152 C CA . THR A 1 673 ? 7.224 1.910 -23.247 1.00 91.81 673 THR A CA 1
ATOM 5153 C C . THR A 1 673 ? 5.888 1.176 -23.254 1.00 91.81 673 THR A C 1
ATOM 5155 O O . THR A 1 673 ? 5.109 1.277 -22.310 1.00 91.81 673 THR A O 1
ATOM 5158 N N . ALA A 1 674 ? 5.632 0.408 -24.312 1.00 91.00 674 ALA A N 1
ATOM 5159 C CA . ALA A 1 674 ? 4.558 -0.585 -24.343 1.00 91.00 674 ALA A CA 1
ATOM 5160 C C . ALA A 1 674 ? 5.041 -1.970 -23.873 1.00 91.00 674 ALA A C 1
ATOM 5162 O O . ALA A 1 674 ? 4.252 -2.909 -23.810 1.00 91.00 674 ALA A O 1
ATOM 5163 N N . ALA A 1 675 ? 6.335 -2.115 -23.558 1.00 91.69 675 ALA A N 1
ATOM 5164 C CA . ALA A 1 675 ? 6.909 -3.397 -23.190 1.00 91.69 675 ALA A CA 1
ATOM 5165 C C . ALA A 1 675 ? 6.254 -3.967 -21.922 1.00 91.69 675 ALA A C 1
ATOM 5167 O O . ALA A 1 675 ? 5.920 -3.247 -20.974 1.00 91.69 675 ALA A O 1
ATOM 5168 N N . GLY A 1 676 ? 6.068 -5.284 -21.924 1.00 91.38 676 GLY A N 1
ATOM 5169 C CA . GLY A 1 676 ? 5.642 -6.060 -20.757 1.00 91.38 676 GLY A CA 1
ATOM 5170 C C . GLY A 1 676 ? 6.760 -6.926 -20.179 1.00 91.38 676 GLY A C 1
ATOM 5171 O O . GLY A 1 676 ? 6.650 -7.377 -19.044 1.00 91.38 676 GLY A O 1
ATOM 5172 N N . ARG A 1 677 ? 7.838 -7.150 -20.941 1.00 93.50 677 ARG A N 1
ATOM 5173 C CA . ARG A 1 677 ? 8.951 -8.034 -20.578 1.00 93.50 677 ARG A CA 1
ATOM 5174 C C . ARG A 1 677 ? 10.281 -7.361 -20.898 1.00 93.50 677 ARG A C 1
ATOM 5176 O O . ARG A 1 677 ? 10.438 -6.769 -21.966 1.00 93.50 677 ARG A O 1
ATOM 5183 N N . LEU A 1 678 ? 11.221 -7.481 -19.963 1.00 96.25 678 LEU A N 1
ATOM 5184 C CA . LEU A 1 678 ? 12.613 -7.066 -20.120 1.00 96.25 678 LEU A CA 1
ATOM 5185 C C . LEU A 1 678 ? 13.524 -8.287 -20.032 1.00 96.25 678 LEU A C 1
ATOM 5187 O O . LEU A 1 678 ? 13.330 -9.108 -19.132 1.00 96.25 678 LEU A O 1
ATOM 5191 N N . GLU A 1 679 ? 14.532 -8.356 -20.899 1.00 94.88 679 GLU A N 1
ATOM 5192 C CA . GLU A 1 679 ? 15.609 -9.349 -20.824 1.00 94.88 679 GLU A CA 1
ATOM 5193 C C . GLU A 1 679 ? 16.952 -8.734 -21.190 1.00 94.88 679 GLU A C 1
ATOM 5195 O O . GLU A 1 679 ? 17.089 -8.081 -22.222 1.00 94.88 679 GLU A O 1
ATOM 5200 N N . PHE A 1 680 ? 17.962 -8.952 -20.354 1.00 95.25 680 PHE A N 1
ATOM 5201 C CA . PHE A 1 680 ? 19.327 -8.583 -20.705 1.00 95.25 680 PHE A CA 1
ATOM 5202 C C . PHE A 1 680 ? 19.912 -9.560 -21.715 1.00 95.25 680 PHE A C 1
ATOM 5204 O O . PHE A 1 680 ? 19.689 -10.768 -21.630 1.00 95.25 680 PHE A O 1
ATOM 5211 N N . SER A 1 681 ? 20.733 -9.032 -22.615 1.00 93.25 681 SER A N 1
ATOM 5212 C CA . SER A 1 681 ? 21.622 -9.851 -23.418 1.00 93.25 681 SER A CA 1
ATOM 5213 C C . SER A 1 681 ? 22.659 -10.571 -22.552 1.00 93.25 681 SER A C 1
ATOM 5215 O O . SER A 1 681 ? 22.995 -10.108 -21.460 1.00 93.25 681 SER A O 1
ATOM 5217 N N . THR A 1 682 ? 23.191 -11.702 -23.022 1.00 89.50 682 THR A N 1
ATOM 5218 C CA . THR A 1 682 ? 24.118 -12.537 -22.233 1.00 89.50 682 THR A CA 1
ATOM 5219 C C . THR A 1 682 ? 25.422 -11.843 -21.846 1.00 89.50 682 THR A C 1
ATOM 5221 O O . THR A 1 682 ? 26.007 -12.166 -20.815 1.00 89.50 682 THR A O 1
ATOM 5224 N N . ASP A 1 683 ? 25.851 -10.845 -22.617 1.00 90.56 683 ASP A N 1
ATOM 5225 C CA . ASP A 1 683 ? 27.005 -9.992 -22.314 1.00 90.56 683 ASP A CA 1
ATOM 5226 C C . ASP A 1 683 ? 26.650 -8.738 -21.483 1.00 90.56 683 ASP A C 1
ATOM 5228 O O . ASP A 1 683 ? 27.508 -7.882 -21.255 1.00 90.56 683 ASP A O 1
ATOM 5232 N N . ALA A 1 684 ? 25.391 -8.619 -21.042 1.00 92.50 684 ALA A N 1
ATOM 5233 C CA . ALA A 1 684 ? 24.822 -7.502 -20.285 1.00 92.50 684 ALA A CA 1
ATOM 5234 C C . ALA A 1 684 ? 24.893 -6.129 -20.981 1.00 92.50 684 ALA A C 1
ATOM 5236 O O . ALA A 1 684 ? 24.650 -5.099 -20.344 1.00 92.50 684 ALA A O 1
ATOM 5237 N N . ARG A 1 685 ? 25.227 -6.086 -22.276 1.00 91.19 685 ARG A N 1
ATOM 5238 C CA . ARG A 1 685 ? 25.443 -4.851 -23.048 1.00 91.19 685 ARG A CA 1
ATOM 5239 C C . ARG A 1 685 ? 24.169 -4.264 -23.648 1.00 91.19 685 ARG A C 1
ATOM 5241 O O . ARG A 1 685 ? 24.139 -3.063 -23.943 1.00 91.19 685 ARG A O 1
ATOM 5248 N N . TRP A 1 686 ? 23.135 -5.087 -23.774 1.00 93.00 686 TRP A N 1
ATOM 5249 C CA . TRP A 1 686 ? 21.843 -4.719 -24.327 1.00 93.00 686 TRP A CA 1
ATOM 5250 C C . TRP A 1 686 ? 20.700 -5.155 -23.412 1.00 93.00 686 TRP A C 1
ATOM 5252 O O . TRP A 1 686 ? 20.766 -6.189 -22.750 1.00 93.00 686 TRP A O 1
ATOM 5262 N N . LEU A 1 687 ? 19.629 -4.369 -23.404 1.00 95.62 687 LEU A N 1
ATOM 5263 C CA . LEU A 1 687 ? 18.366 -4.678 -22.748 1.00 95.62 687 LEU A CA 1
ATOM 5264 C C . LEU A 1 687 ? 17.273 -4.777 -23.814 1.00 95.62 687 LEU A C 1
ATOM 5266 O O . LEU A 1 687 ? 16.981 -3.794 -24.494 1.00 95.62 687 LEU A O 1
ATOM 5270 N N . MET A 1 688 ? 16.685 -5.962 -23.954 1.00 95.56 688 MET A N 1
ATOM 5271 C CA . MET A 1 688 ? 15.562 -6.239 -24.845 1.00 95.56 688 MET A CA 1
ATOM 5272 C C . MET A 1 688 ? 14.248 -5.882 -24.158 1.00 95.56 688 MET A C 1
ATOM 5274 O O . MET A 1 688 ? 13.998 -6.288 -23.024 1.00 95.56 688 MET A O 1
ATOM 5278 N N . LEU A 1 689 ? 13.413 -5.124 -24.856 1.00 95.69 689 LEU A N 1
ATOM 5279 C CA . LEU A 1 689 ? 12.093 -4.667 -24.444 1.00 95.69 689 LEU A CA 1
ATOM 5280 C C . LEU A 1 689 ? 11.081 -5.292 -25.403 1.00 95.69 689 LEU A C 1
ATOM 5282 O O . LEU A 1 689 ? 11.015 -4.900 -26.569 1.00 95.69 689 LEU A O 1
ATOM 5286 N N . ALA A 1 690 ? 10.305 -6.260 -24.922 1.00 93.12 690 ALA A N 1
ATOM 5287 C CA . ALA A 1 690 ? 9.297 -6.943 -25.729 1.00 93.12 690 ALA A CA 1
ATOM 5288 C C . ALA A 1 690 ? 7.882 -6.447 -25.382 1.00 93.12 690 ALA A C 1
ATOM 5290 O O . ALA A 1 690 ? 7.459 -6.504 -24.219 1.00 93.12 690 ALA A O 1
ATOM 5291 N N . SER A 1 691 ? 7.162 -5.962 -26.396 1.00 91.75 691 SER A N 1
ATOM 5292 C CA . SER A 1 691 ? 5.703 -5.776 -26.414 1.00 91.75 691 SER A CA 1
ATOM 5293 C C . SER A 1 691 ? 5.052 -6.846 -27.299 1.00 91.75 691 SER A C 1
ATOM 5295 O O . SER A 1 691 ? 5.744 -7.673 -27.890 1.00 91.75 691 SER A O 1
ATOM 5297 N N . ASP A 1 692 ? 3.724 -6.837 -27.403 1.00 83.06 692 ASP A N 1
ATOM 5298 C CA . ASP A 1 692 ? 2.992 -7.800 -28.239 1.00 83.06 692 ASP A CA 1
ATOM 5299 C C . ASP A 1 692 ? 3.289 -7.639 -29.744 1.00 83.06 692 ASP A C 1
ATOM 5301 O O . ASP A 1 692 ? 3.163 -8.589 -30.514 1.00 83.06 692 ASP A O 1
ATOM 5305 N N . ASP A 1 693 ? 3.701 -6.443 -30.169 1.00 89.69 693 ASP A N 1
ATOM 5306 C CA . ASP A 1 693 ? 3.879 -6.058 -31.571 1.00 89.69 693 ASP A CA 1
ATOM 5307 C C . ASP A 1 693 ? 5.322 -5.672 -31.933 1.00 89.69 693 ASP A C 1
ATOM 5309 O O . ASP A 1 693 ? 5.631 -5.481 -33.109 1.00 89.69 693 ASP A O 1
ATOM 5313 N N . ARG A 1 694 ? 6.227 -5.507 -30.958 1.00 92.25 694 ARG A N 1
ATOM 5314 C CA . ARG A 1 694 ? 7.587 -5.001 -31.200 1.00 92.25 694 ARG A CA 1
ATOM 5315 C C . ARG A 1 694 ? 8.608 -5.579 -30.234 1.00 92.25 694 ARG A C 1
ATOM 5317 O O . ARG A 1 694 ? 8.343 -5.809 -29.056 1.00 92.25 694 ARG A O 1
ATOM 5324 N N . LEU A 1 695 ? 9.826 -5.712 -30.743 1.00 93.06 695 LEU A N 1
ATOM 5325 C CA . LEU A 1 695 ? 11.031 -5.964 -29.970 1.00 93.06 695 LEU A CA 1
ATOM 5326 C C . LEU A 1 695 ? 11.973 -4.771 -30.130 1.00 93.06 695 LEU A C 1
ATOM 5328 O O . LEU A 1 695 ? 12.376 -4.442 -31.245 1.00 93.06 695 LEU A O 1
ATOM 5332 N N . PHE A 1 696 ? 12.321 -4.123 -29.025 1.00 93.38 696 PHE A N 1
ATOM 5333 C CA . PHE A 1 696 ? 13.198 -2.955 -28.992 1.00 93.38 696 PHE A CA 1
ATOM 5334 C C . PHE A 1 696 ? 14.463 -3.270 -28.185 1.00 93.38 696 PHE A C 1
ATOM 5336 O O . PHE A 1 696 ? 14.375 -3.927 -27.154 1.00 93.38 696 PHE A O 1
ATOM 5343 N N . ALA A 1 697 ? 15.629 -2.796 -28.620 1.00 93.50 697 ALA A N 1
ATOM 5344 C CA . ALA A 1 697 ? 16.888 -2.950 -27.892 1.00 93.50 697 ALA A CA 1
ATOM 5345 C C . ALA A 1 697 ? 17.405 -1.597 -27.393 1.00 93.50 697 ALA A C 1
ATOM 5347 O O . ALA A 1 697 ? 17.476 -0.627 -28.151 1.00 93.50 697 ALA A O 1
ATOM 5348 N N . LEU A 1 698 ? 17.793 -1.552 -26.117 1.00 93.44 698 LEU A N 1
ATOM 5349 C CA . LEU A 1 698 ? 18.454 -0.415 -25.477 1.00 93.44 698 LEU A CA 1
ATOM 5350 C C . LEU A 1 698 ? 19.889 -0.779 -25.099 1.00 93.44 698 LEU A C 1
ATOM 5352 O O . LEU A 1 698 ? 20.126 -1.821 -24.487 1.00 93.44 698 LEU A O 1
ATOM 5356 N N . ALA A 1 699 ? 20.840 0.094 -25.417 1.00 90.56 699 ALA A N 1
ATOM 5357 C CA . ALA A 1 699 ? 22.212 -0.050 -24.945 1.00 90.56 699 ALA A CA 1
ATOM 5358 C C . ALA A 1 699 ? 22.306 0.302 -23.451 1.00 90.56 699 ALA A C 1
ATOM 5360 O O . ALA A 1 699 ? 21.759 1.307 -23.000 1.00 90.56 699 ALA A O 1
ATOM 5361 N N . THR A 1 700 ? 23.024 -0.512 -22.675 1.00 87.25 700 THR A N 1
ATOM 5362 C CA . THR A 1 700 ? 23.121 -0.354 -21.208 1.00 87.25 700 THR A CA 1
ATOM 5363 C C . THR A 1 700 ? 24.470 0.204 -20.746 1.00 87.25 700 THR A C 1
ATOM 5365 O O . THR A 1 700 ? 24.579 0.690 -19.621 1.00 87.25 700 THR A O 1
ATOM 5368 N N . ARG A 1 701 ? 25.509 0.150 -21.596 1.00 74.31 701 ARG A N 1
ATOM 5369 C CA . ARG A 1 701 ? 26.900 0.506 -21.256 1.00 74.31 701 ARG A CA 1
ATOM 5370 C C . ARG A 1 701 ? 27.643 1.190 -22.405 1.00 74.31 701 ARG A C 1
ATOM 5372 O O . ARG A 1 701 ? 28.247 0.501 -23.217 1.00 74.31 701 ARG A O 1
ATOM 5379 N N . GLY A 1 702 ? 27.634 2.526 -22.453 1.00 61.28 702 GLY A N 1
ATOM 5380 C CA . GLY A 1 702 ? 28.559 3.377 -23.236 1.00 61.28 702 GLY A CA 1
ATOM 5381 C C . GLY A 1 702 ? 28.576 3.222 -24.768 1.00 61.28 702 GLY A C 1
ATOM 5382 O O . GLY A 1 702 ? 29.126 4.073 -25.460 1.00 61.28 702 GLY A O 1
ATOM 5383 N N . GLN A 1 703 ? 27.980 2.165 -25.305 1.00 68.56 703 GLN A N 1
ATOM 5384 C CA . GLN A 1 703 ? 27.818 1.915 -26.727 1.00 68.56 703 GLN A CA 1
ATOM 5385 C C . GLN A 1 703 ? 26.603 2.669 -27.264 1.00 68.56 703 GLN A C 1
ATOM 5387 O O . GLN A 1 703 ? 25.547 2.704 -26.634 1.00 68.56 703 GLN A O 1
ATOM 5392 N N . GLY A 1 704 ? 26.780 3.312 -28.418 1.00 63.44 704 GLY A N 1
ATOM 5393 C CA . GLY A 1 704 ? 25.696 3.968 -29.141 1.00 63.44 704 GLY A CA 1
ATOM 5394 C C . GLY A 1 704 ? 24.827 2.950 -29.880 1.00 63.44 704 GLY A C 1
ATOM 5395 O O . GLY A 1 704 ? 25.312 1.897 -30.288 1.00 63.44 704 GLY A O 1
ATOM 5396 N N . GLY A 1 705 ? 23.553 3.285 -30.074 1.00 68.31 705 GLY A N 1
ATOM 5397 C CA . GLY A 1 705 ? 22.583 2.441 -30.774 1.00 68.31 705 GLY A CA 1
ATOM 5398 C C . GLY A 1 705 ? 21.441 2.026 -29.853 1.00 68.31 705 GLY A C 1
ATOM 5399 O O . GLY A 1 705 ? 21.642 1.468 -28.781 1.00 68.31 705 GLY A O 1
ATOM 5400 N N . SER A 1 706 ? 20.217 2.363 -30.235 1.00 82.75 706 SER A N 1
ATOM 5401 C CA . SER A 1 706 ? 18.981 1.910 -29.598 1.00 82.75 706 SER A CA 1
ATOM 5402 C C . SER A 1 706 ? 17.882 2.009 -30.640 1.00 82.75 706 SER A C 1
ATOM 5404 O O . SER A 1 706 ? 17.841 2.986 -31.390 1.00 82.75 706 SER A O 1
ATOM 5406 N N . GLY A 1 707 ? 17.021 1.005 -30.730 1.00 87.06 707 GLY A N 1
ATOM 5407 C CA . GLY A 1 707 ? 16.061 0.948 -31.822 1.00 87.06 707 GLY A CA 1
ATOM 5408 C C . GLY A 1 707 ? 15.179 -0.287 -31.807 1.00 87.06 707 GLY A C 1
ATOM 5409 O O . GLY A 1 707 ? 15.343 -1.199 -30.997 1.00 87.06 707 GLY A O 1
ATOM 5410 N N . ILE A 1 708 ? 14.223 -0.292 -32.732 1.00 88.62 708 ILE A N 1
ATOM 5411 C CA . ILE A 1 708 ? 13.380 -1.453 -33.004 1.00 88.62 708 ILE A CA 1
ATOM 5412 C C . ILE A 1 708 ? 14.251 -2.503 -33.697 1.00 88.62 708 ILE A C 1
ATOM 5414 O O . ILE A 1 708 ? 14.822 -2.230 -34.748 1.00 88.62 708 ILE A O 1
ATOM 5418 N N . VAL A 1 709 ? 14.326 -3.691 -33.103 1.00 89.88 709 VAL A N 1
ATOM 5419 C CA . VAL A 1 709 ? 15.033 -4.857 -33.646 1.00 89.88 709 VAL A CA 1
ATOM 5420 C C . VAL A 1 709 ? 14.114 -5.632 -34.586 1.00 89.88 709 VAL A C 1
ATOM 5422 O O . VAL A 1 709 ? 14.518 -6.022 -35.675 1.00 89.88 709 VAL A O 1
ATOM 5425 N N . ALA A 1 710 ? 12.854 -5.829 -34.186 1.00 88.94 710 ALA A N 1
ATOM 5426 C CA . ALA A 1 710 ? 11.851 -6.511 -34.997 1.00 88.94 710 ALA A CA 1
ATOM 5427 C C . ALA A 1 710 ? 10.437 -6.004 -34.716 1.00 88.94 710 ALA A C 1
ATOM 5429 O O . ALA A 1 710 ? 10.112 -5.584 -33.604 1.00 88.94 710 ALA A O 1
ATOM 5430 N N . THR A 1 711 ? 9.580 -6.124 -35.729 1.00 89.25 711 THR A N 1
ATOM 5431 C CA . THR A 1 711 ? 8.125 -6.098 -35.545 1.00 89.25 711 THR A CA 1
ATOM 5432 C C . THR A 1 711 ? 7.659 -7.527 -35.265 1.00 89.25 711 THR A C 1
ATOM 5434 O O . THR A 1 711 ? 8.053 -8.460 -35.970 1.00 89.25 711 THR A O 1
ATOM 5437 N N . LEU A 1 712 ? 6.876 -7.693 -34.207 1.00 85.00 712 LEU A N 1
ATOM 5438 C CA . LEU A 1 712 ? 6.264 -8.944 -33.771 1.00 85.00 712 LEU A CA 1
ATOM 5439 C C . LEU A 1 712 ? 4.784 -8.968 -34.177 1.00 85.00 712 LEU A C 1
ATOM 5441 O O . LEU A 1 712 ? 4.224 -7.964 -34.616 1.00 85.00 712 LEU A O 1
ATOM 5445 N N . GLY A 1 713 ? 4.146 -10.126 -34.058 1.00 76.44 713 GLY A N 1
ATOM 5446 C CA . GLY A 1 713 ? 2.725 -10.281 -34.353 1.00 76.44 713 GLY A CA 1
ATOM 5447 C C . GLY A 1 713 ? 2.348 -11.747 -34.511 1.00 76.44 713 GLY A C 1
ATOM 5448 O O . GLY A 1 713 ? 3.056 -12.633 -34.042 1.00 76.44 713 GLY A O 1
ATOM 5449 N N . SER A 1 714 ? 1.258 -12.031 -35.225 1.00 69.69 714 SER A N 1
ATOM 5450 C CA . SER A 1 714 ? 0.818 -13.415 -35.459 1.00 69.69 714 SER A CA 1
ATOM 5451 C C . SER A 1 714 ? 1.847 -14.264 -36.216 1.00 69.69 714 SER A C 1
ATOM 5453 O O . SER A 1 714 ? 1.882 -15.476 -36.032 1.00 69.69 714 SER A O 1
ATOM 5455 N N . GLU A 1 715 ? 2.681 -13.635 -37.048 1.00 80.38 715 GLU A N 1
ATOM 5456 C CA . GLU A 1 715 ? 3.663 -14.316 -37.900 1.00 80.38 715 GLU A CA 1
ATOM 5457 C C . GLU A 1 715 ? 5.075 -14.370 -37.307 1.00 80.38 715 GLU A C 1
ATOM 5459 O O . GLU A 1 715 ? 5.894 -15.129 -37.809 1.00 80.38 715 GLU A O 1
ATOM 5464 N N . ARG A 1 716 ? 5.398 -13.586 -36.269 1.00 88.56 716 ARG A N 1
ATOM 5465 C CA . ARG A 1 716 ? 6.740 -13.537 -35.658 1.00 88.56 716 ARG A CA 1
ATOM 5466 C C . ARG A 1 716 ? 6.636 -13.471 -34.139 1.00 88.56 716 ARG A C 1
ATOM 5468 O O . ARG A 1 716 ? 6.066 -12.520 -33.609 1.00 88.56 716 ARG A O 1
ATOM 5475 N N . ASN A 1 717 ? 7.248 -14.432 -33.450 1.00 88.12 717 ASN A N 1
ATOM 5476 C CA . ASN A 1 717 ? 7.260 -14.515 -31.992 1.00 88.12 717 ASN A CA 1
ATOM 5477 C C . ASN A 1 717 ? 8.684 -14.383 -31.447 1.00 88.12 717 ASN A C 1
ATOM 5479 O O . ASN A 1 717 ? 9.613 -15.029 -31.933 1.00 88.12 717 ASN A O 1
ATOM 5483 N N . PHE A 1 718 ? 8.842 -13.558 -30.412 1.00 92.44 718 PHE A N 1
ATOM 5484 C CA . PHE A 1 718 ? 10.063 -13.498 -29.613 1.00 92.44 718 PHE A CA 1
ATOM 5485 C C . PHE A 1 718 ? 10.086 -14.661 -28.615 1.00 92.44 718 PHE A C 1
ATOM 5487 O O . PHE A 1 718 ? 9.205 -14.759 -27.759 1.00 92.44 718 PHE A O 1
ATOM 5494 N N . GLU A 1 719 ? 11.099 -15.522 -28.711 1.00 90.75 719 GLU A N 1
ATOM 5495 C CA . GLU A 1 719 ? 11.242 -16.691 -27.837 1.00 90.75 719 GLU A CA 1
ATOM 5496 C C . GLU A 1 719 ? 12.006 -16.324 -26.557 1.00 90.75 719 GLU A C 1
ATOM 5498 O O . GLU A 1 719 ? 11.495 -16.446 -25.436 1.00 90.75 719 GLU A O 1
ATOM 5503 N N . ARG A 1 720 ? 13.249 -15.859 -26.735 1.00 91.44 720 ARG A N 1
ATOM 5504 C CA . ARG A 1 720 ? 14.194 -15.474 -25.674 1.00 91.44 720 ARG A CA 1
ATOM 5505 C C . ARG A 1 720 ? 15.404 -14.750 -26.261 1.00 91.44 720 ARG A C 1
ATOM 5507 O O . ARG A 1 720 ? 15.675 -14.850 -27.460 1.00 91.44 720 ARG A O 1
ATOM 5514 N N . VAL A 1 721 ? 16.169 -14.076 -25.406 1.00 93.31 721 VAL A N 1
ATOM 5515 C CA . VAL A 1 721 ? 17.561 -13.700 -25.710 1.00 93.31 721 VAL A CA 1
ATOM 5516 C C . VAL A 1 721 ? 18.386 -14.946 -26.056 1.00 93.31 721 VAL A C 1
ATOM 5518 O O . VAL A 1 721 ? 18.212 -16.001 -25.441 1.00 93.31 721 VAL A O 1
ATOM 5521 N N . ASP A 1 722 ? 19.280 -14.833 -27.043 1.00 92.69 722 ASP A N 1
ATOM 5522 C CA . ASP A 1 722 ? 20.154 -15.939 -27.430 1.00 92.69 722 ASP A CA 1
ATOM 5523 C C . ASP A 1 722 ? 21.218 -16.195 -26.336 1.00 92.69 722 ASP A C 1
ATOM 5525 O O . ASP A 1 722 ? 22.037 -15.312 -26.055 1.00 92.69 722 ASP A O 1
ATOM 5529 N N . PRO A 1 723 ? 21.253 -17.393 -25.717 1.00 89.81 723 PRO A N 1
ATOM 5530 C CA . PRO A 1 723 ? 22.227 -17.705 -24.673 1.00 89.81 723 PRO A CA 1
ATOM 5531 C C . PRO A 1 723 ? 23.673 -17.815 -25.196 1.00 89.81 723 PRO A C 1
ATOM 5533 O O . PRO A 1 723 ? 24.618 -17.762 -24.413 1.00 89.81 723 PRO A O 1
ATOM 5536 N N . SER A 1 724 ? 23.860 -17.976 -26.508 1.00 88.62 724 SER A N 1
ATOM 5537 C CA . SER A 1 724 ? 25.159 -18.195 -27.156 1.00 88.62 724 SER A CA 1
ATOM 5538 C C . SER A 1 724 ? 25.763 -16.936 -27.784 1.00 88.62 724 SER A C 1
ATOM 5540 O O . SER A 1 724 ? 26.978 -16.870 -27.974 1.00 88.62 724 SER A O 1
ATOM 5542 N N . VAL A 1 725 ? 24.943 -15.919 -28.080 1.00 89.44 725 VAL A N 1
ATOM 5543 C CA . VAL A 1 725 ? 25.373 -14.694 -28.772 1.00 89.44 725 VAL A CA 1
ATOM 5544 C C . VAL A 1 725 ? 24.929 -13.448 -28.003 1.00 89.44 725 VAL A C 1
ATOM 5546 O O . VAL A 1 725 ? 23.745 -13.143 -27.901 1.00 89.44 725 VAL A O 1
ATOM 5549 N N . GLY A 1 726 ? 25.907 -12.671 -27.524 1.00 85.50 726 GLY A N 1
ATOM 5550 C CA . GLY A 1 726 ? 25.707 -11.514 -26.637 1.00 85.50 726 GLY A CA 1
ATOM 5551 C C . GLY A 1 726 ? 24.892 -10.345 -27.189 1.00 85.50 726 GLY A C 1
ATOM 5552 O O . GLY A 1 726 ? 24.512 -9.471 -26.431 1.00 85.50 726 GLY A O 1
ATOM 5553 N N . ALA A 1 727 ? 24.592 -10.287 -28.480 1.00 88.62 727 ALA A N 1
ATOM 5554 C CA . ALA A 1 727 ? 23.817 -9.190 -29.060 1.00 88.62 727 ALA A CA 1
ATOM 5555 C C . ALA A 1 727 ? 22.748 -9.713 -30.023 1.00 88.62 727 ALA A C 1
ATOM 5557 O O . ALA A 1 727 ? 22.531 -9.133 -31.087 1.00 88.62 727 ALA A O 1
ATOM 5558 N N . ALA A 1 728 ? 22.117 -10.836 -29.670 1.00 92.88 728 ALA A N 1
ATOM 5559 C CA . ALA A 1 728 ? 21.094 -11.459 -30.492 1.00 92.88 728 ALA A CA 1
ATOM 5560 C C . ALA A 1 728 ? 19.922 -12.019 -29.678 1.00 92.88 728 ALA A C 1
ATOM 5562 O O . ALA A 1 728 ? 20.009 -12.282 -28.476 1.00 92.88 728 ALA A O 1
ATOM 5563 N N . VAL A 1 729 ? 18.811 -12.205 -30.378 1.00 94.75 729 VAL A N 1
ATOM 5564 C CA . VAL A 1 729 ? 17.583 -12.821 -29.885 1.00 94.75 729 VAL A CA 1
ATOM 5565 C C . VAL A 1 729 ? 17.179 -13.977 -30.791 1.00 94.75 729 VAL A C 1
ATOM 5567 O O . VAL A 1 729 ? 17.546 -14.018 -31.966 1.00 94.75 729 VAL A O 1
ATOM 5570 N N . LEU A 1 730 ? 16.405 -14.909 -30.248 1.00 94.81 730 LEU A N 1
ATOM 5571 C CA . LEU A 1 730 ? 15.824 -16.012 -31.003 1.00 94.81 730 LEU A CA 1
ATOM 5572 C C . LEU A 1 730 ? 14.358 -15.706 -31.283 1.00 94.81 730 LEU A C 1
ATOM 5574 O O . LEU A 1 730 ? 13.589 -15.386 -30.370 1.00 94.81 730 LEU A O 1
ATOM 5578 N N . ILE A 1 731 ? 13.984 -15.811 -32.553 1.00 94.00 731 ILE A N 1
ATOM 5579 C CA . ILE A 1 731 ? 12.618 -15.591 -33.014 1.00 94.00 731 ILE A CA 1
ATOM 5580 C C . ILE A 1 731 ? 12.132 -16.799 -33.806 1.00 94.00 731 ILE A C 1
ATOM 5582 O O . ILE A 1 731 ? 12.890 -17.412 -34.560 1.00 94.00 731 ILE A O 1
ATOM 5586 N N . THR A 1 732 ? 10.851 -17.120 -33.668 1.00 92.38 732 THR A N 1
ATOM 5587 C CA . THR A 1 732 ? 10.168 -18.033 -34.585 1.00 92.38 732 THR A CA 1
ATOM 5588 C C . THR A 1 732 ? 9.286 -17.233 -35.528 1.00 92.38 732 THR A C 1
ATOM 5590 O O . THR A 1 732 ? 8.639 -16.267 -35.119 1.00 92.38 732 THR A O 1
ATOM 5593 N N . SER A 1 733 ? 9.269 -17.606 -36.806 1.00 91.50 733 SER A N 1
ATOM 5594 C CA . SER A 1 733 ? 8.431 -16.960 -37.812 1.00 91.50 733 SER A CA 1
ATOM 5595 C C . SER A 1 733 ? 7.657 -17.957 -38.663 1.00 91.50 733 SER A C 1
ATOM 5597 O O . SER A 1 733 ? 8.152 -19.042 -38.964 1.00 91.50 733 SER A O 1
ATOM 5599 N N . GLU A 1 734 ? 6.438 -17.587 -39.041 1.00 89.56 734 GLU A N 1
ATOM 5600 C CA . GLU A 1 734 ? 5.632 -18.257 -40.056 1.00 89.56 734 GLU A CA 1
ATOM 5601 C C . GLU A 1 734 ? 5.782 -17.496 -41.376 1.00 89.56 734 GLU A C 1
ATOM 5603 O O . GLU A 1 734 ? 5.568 -16.289 -41.441 1.00 89.56 734 GLU A O 1
ATOM 5608 N N . GLN A 1 735 ? 6.163 -18.203 -42.436 1.00 85.62 735 GLN A N 1
ATOM 5609 C CA . GLN A 1 735 ? 6.310 -17.659 -43.781 1.00 85.62 735 GLN A CA 1
ATOM 5610 C C . GLN A 1 735 ? 5.375 -18.375 -44.737 1.00 85.62 735 GLN A C 1
ATOM 5612 O O . GLN A 1 735 ? 5.300 -19.606 -44.763 1.00 85.62 735 GLN A O 1
ATOM 5617 N N . ARG A 1 736 ? 4.692 -17.596 -45.571 1.00 81.31 736 ARG A N 1
ATOM 5618 C CA . ARG A 1 736 ? 3.815 -18.118 -46.612 1.00 81.31 736 ARG A CA 1
ATOM 5619 C C . ARG A 1 736 ? 4.547 -18.100 -47.952 1.00 81.31 736 ARG A C 1
ATOM 5621 O O . ARG A 1 736 ? 4.878 -17.037 -48.467 1.00 81.31 736 ARG A O 1
ATOM 5628 N N . VAL A 1 737 ? 4.807 -19.280 -48.508 1.00 76.44 737 VAL A N 1
ATOM 5629 C CA . VAL A 1 737 ? 5.451 -19.467 -49.815 1.00 76.44 737 VAL A CA 1
ATOM 5630 C C . VAL A 1 737 ? 4.423 -20.116 -50.746 1.00 76.44 737 VAL A C 1
ATOM 5632 O O . VAL A 1 737 ? 4.190 -21.326 -50.694 1.00 76.44 737 VAL A O 1
ATOM 5635 N N . GLY A 1 738 ? 3.745 -19.292 -51.552 1.00 80.06 738 GLY A N 1
ATOM 5636 C CA . GLY A 1 738 ? 2.565 -19.712 -52.318 1.00 80.06 738 GLY A CA 1
ATOM 5637 C C . GLY A 1 738 ? 1.419 -20.143 -51.393 1.00 80.06 738 GLY A C 1
ATOM 5638 O O . GLY A 1 738 ? 1.048 -19.409 -50.477 1.00 80.06 738 GLY A O 1
ATOM 5639 N N . ASP A 1 739 ? 0.899 -21.356 -51.594 1.00 75.88 739 ASP A N 1
ATOM 5640 C CA . ASP A 1 739 ? -0.119 -21.964 -50.719 1.00 75.88 739 ASP A CA 1
ATOM 5641 C C . ASP A 1 739 ? 0.469 -22.724 -49.518 1.00 75.88 739 ASP A C 1
ATOM 5643 O O . ASP A 1 739 ? -0.272 -23.182 -48.647 1.00 75.88 739 ASP A O 1
ATOM 5647 N N . THR A 1 740 ? 1.798 -22.845 -49.432 1.00 79.94 740 THR A N 1
ATOM 5648 C CA . THR A 1 740 ? 2.469 -23.589 -48.357 1.00 79.94 740 THR A CA 1
ATOM 5649 C C . THR A 1 740 ? 2.944 -22.671 -47.234 1.00 79.94 740 THR A C 1
ATOM 5651 O O . THR A 1 740 ? 3.432 -21.565 -47.475 1.00 79.94 740 THR A O 1
ATOM 5654 N N . ARG A 1 741 ? 2.804 -23.135 -45.989 1.00 85.06 741 ARG A N 1
ATOM 5655 C CA . ARG A 1 741 ? 3.346 -22.475 -44.793 1.00 85.06 741 ARG A CA 1
ATOM 5656 C C . ARG A 1 741 ? 4.665 -23.139 -44.413 1.00 85.06 741 ARG A C 1
ATOM 5658 O O . ARG A 1 741 ? 4.759 -24.365 -44.418 1.00 85.06 741 ARG A O 1
ATOM 5665 N N . ARG A 1 742 ? 5.669 -22.334 -44.078 1.00 90.50 742 ARG A N 1
ATOM 5666 C CA . ARG A 1 742 ? 6.926 -22.780 -43.471 1.00 90.50 742 ARG A CA 1
ATOM 5667 C C . ARG A 1 742 ? 7.151 -22.055 -42.161 1.00 90.50 742 ARG A C 1
ATOM 5669 O O . ARG A 1 742 ? 6.839 -20.875 -42.045 1.00 90.50 742 ARG A O 1
ATOM 5676 N N . TRP A 1 743 ? 7.747 -22.752 -41.208 1.00 90.81 743 TRP A N 1
ATOM 5677 C CA . TRP A 1 743 ? 8.165 -22.181 -39.939 1.00 90.81 743 TRP A CA 1
ATOM 5678 C C . TRP A 1 743 ? 9.682 -22.120 -39.883 1.00 90.81 743 TRP A C 1
ATOM 5680 O O . TRP A 1 743 ? 10.364 -23.078 -40.249 1.00 90.81 743 TRP A O 1
ATOM 5690 N N . ARG A 1 744 ? 10.204 -20.985 -39.431 1.00 93.94 744 ARG A N 1
ATOM 5691 C CA . ARG A 1 744 ? 11.637 -20.723 -39.330 1.00 93.94 744 ARG A CA 1
ATOM 5692 C C . ARG A 1 744 ? 11.991 -20.311 -37.910 1.00 93.94 744 ARG A C 1
ATOM 5694 O O . ARG A 1 744 ? 11.346 -19.426 -37.354 1.00 93.94 744 ARG A O 1
ATOM 5701 N N . LEU A 1 745 ? 13.026 -20.932 -37.355 1.00 94.94 745 LEU A N 1
ATOM 5702 C CA . LEU A 1 745 ? 13.755 -20.437 -36.193 1.00 94.94 745 LEU A CA 1
ATOM 5703 C C . LEU A 1 745 ? 14.938 -19.612 -36.702 1.00 94.94 745 LEU A C 1
ATOM 5705 O O . LEU A 1 745 ? 15.802 -20.137 -37.408 1.00 94.94 745 LEU A O 1
ATOM 5709 N N . SER A 1 746 ? 14.970 -18.340 -36.330 1.00 95.12 746 SER A N 1
ATOM 5710 C CA . SER A 1 746 ? 16.010 -17.396 -36.727 1.00 95.12 746 SER A CA 1
ATOM 5711 C C . SER A 1 746 ? 16.719 -16.828 -35.502 1.00 95.12 746 SER A C 1
ATOM 5713 O O . SER A 1 746 ? 16.098 -16.570 -34.467 1.00 95.12 746 SER A O 1
ATOM 5715 N N . ARG A 1 747 ? 18.013 -16.561 -35.651 1.00 95.69 747 ARG A N 1
ATOM 5716 C CA . ARG A 1 747 ? 18.766 -15.658 -34.788 1.00 95.69 747 ARG A CA 1
ATOM 5717 C C . ARG A 1 747 ? 18.719 -14.273 -35.406 1.00 95.69 747 ARG A C 1
ATOM 5719 O O . ARG A 1 747 ? 19.052 -14.112 -36.572 1.00 95.69 747 ARG A O 1
ATOM 5726 N N . LEU A 1 748 ? 18.333 -13.278 -34.624 1.00 95.12 748 LEU A N 1
ATOM 5727 C CA . LEU A 1 748 ? 18.299 -11.890 -35.062 1.00 95.12 748 LEU A CA 1
ATOM 5728 C C . LEU A 1 748 ? 19.222 -11.061 -34.176 1.00 95.12 748 LEU A C 1
ATOM 5730 O O . LEU A 1 748 ? 19.029 -10.999 -32.960 1.00 95.12 748 LEU A O 1
ATOM 5734 N N . THR A 1 749 ? 20.238 -10.442 -34.770 1.00 92.88 749 THR A N 1
ATOM 5735 C CA . THR A 1 749 ? 21.130 -9.532 -34.049 1.00 92.88 749 THR A CA 1
ATOM 5736 C C . THR A 1 749 ? 20.435 -8.197 -33.778 1.00 92.88 749 THR A C 1
ATOM 5738 O O . THR A 1 749 ? 19.513 -7.791 -34.484 1.00 92.88 749 THR A O 1
ATOM 5741 N N . VAL A 1 750 ? 20.906 -7.457 -32.775 1.00 89.75 750 VAL A N 1
ATOM 5742 C CA . VAL A 1 750 ? 20.419 -6.093 -32.484 1.00 89.75 750 VAL A CA 1
ATOM 5743 C C . VAL A 1 750 ? 20.657 -5.101 -33.629 1.00 89.75 750 VAL A C 1
ATOM 5745 O O . VAL A 1 750 ? 20.009 -4.059 -33.665 1.00 89.75 750 VAL A O 1
ATOM 5748 N N . THR A 1 751 ? 21.572 -5.410 -34.557 1.00 85.19 751 THR A N 1
ATOM 5749 C CA . THR A 1 751 ? 21.830 -4.625 -35.776 1.00 85.19 751 THR A CA 1
ATOM 5750 C C . THR A 1 751 ? 20.825 -4.908 -36.893 1.00 85.19 751 THR A C 1
ATOM 5752 O O . THR A 1 751 ? 20.788 -4.156 -37.863 1.00 85.19 751 THR A O 1
ATOM 5755 N N . GLY A 1 752 ? 19.980 -5.934 -36.738 1.00 84.12 752 GLY A N 1
ATOM 5756 C CA . GLY A 1 752 ? 18.956 -6.326 -37.706 1.00 84.12 752 GLY A CA 1
ATOM 5757 C C . GLY A 1 752 ? 19.365 -7.467 -38.641 1.00 84.12 752 GLY A C 1
ATOM 5758 O O . GLY A 1 752 ? 18.602 -7.796 -39.547 1.00 84.12 752 GLY A O 1
ATOM 5759 N N . ASP A 1 753 ? 20.528 -8.091 -38.432 1.00 90.50 753 ASP A N 1
ATOM 5760 C CA . ASP A 1 753 ? 20.977 -9.221 -39.246 1.00 90.50 753 ASP A CA 1
ATOM 5761 C C . ASP A 1 753 ? 20.255 -10.499 -38.801 1.00 90.50 753 ASP A C 1
ATOM 5763 O O . ASP A 1 753 ? 20.388 -10.941 -37.655 1.00 90.50 753 ASP A O 1
ATOM 5767 N N . GLU A 1 754 ? 19.466 -11.085 -39.704 1.00 93.44 754 GLU A N 1
ATOM 5768 C CA . GLU A 1 754 ? 18.696 -12.305 -39.448 1.00 93.44 754 GLU A CA 1
ATOM 5769 C C . GLU A 1 754 ? 19.390 -13.530 -40.068 1.00 93.44 754 GLU A C 1
ATOM 5771 O O . GLU A 1 754 ? 19.486 -13.661 -41.288 1.00 93.44 754 GLU A O 1
ATOM 5776 N N . GLU A 1 755 ? 19.842 -14.457 -39.225 1.00 94.81 755 GLU A N 1
ATOM 5777 C CA . GLU A 1 755 ? 20.388 -15.762 -39.602 1.00 94.81 755 GLU A CA 1
ATOM 5778 C C . GLU A 1 755 ? 19.317 -16.845 -39.406 1.00 94.81 755 GLU A C 1
ATOM 5780 O O . GLU A 1 755 ? 18.799 -17.038 -38.306 1.00 94.81 755 GLU A O 1
ATOM 5785 N N . SER A 1 756 ? 19.000 -17.596 -40.461 1.00 93.75 756 SER A N 1
ATOM 5786 C CA . SER A 1 756 ? 18.100 -18.750 -40.364 1.00 93.75 756 SER A CA 1
ATOM 5787 C C . SER A 1 756 ? 18.828 -19.943 -39.741 1.00 93.75 756 SER A C 1
ATOM 5789 O O . SER A 1 756 ? 19.735 -20.495 -40.359 1.00 93.75 756 SER A O 1
ATOM 5791 N N . LEU A 1 757 ? 18.402 -20.379 -38.553 1.00 93.94 757 LEU A N 1
ATOM 5792 C CA . LEU A 1 757 ? 19.006 -21.515 -37.846 1.00 93.94 757 LEU A CA 1
ATOM 5793 C C . LEU A 1 757 ? 18.361 -22.851 -38.213 1.00 93.94 757 LEU A C 1
ATOM 5795 O O . LEU A 1 757 ? 19.039 -23.875 -38.265 1.00 93.94 757 LEU A O 1
ATOM 5799 N N . TYR A 1 758 ? 17.044 -22.857 -38.423 1.00 93.44 758 TYR A N 1
ATOM 5800 C CA . TYR A 1 758 ? 16.292 -24.063 -38.758 1.00 93.44 758 TYR A CA 1
ATOM 5801 C C . TYR A 1 758 ? 15.001 -23.711 -39.499 1.00 93.44 758 TYR A C 1
ATOM 5803 O O . TYR A 1 758 ? 14.313 -22.758 -39.135 1.00 93.44 758 TYR A O 1
ATOM 5811 N N . GLU A 1 759 ? 14.647 -24.503 -40.510 1.00 92.12 759 GLU A N 1
ATOM 5812 C CA . GLU A 1 759 ? 13.379 -24.395 -41.232 1.00 92.12 759 GLU A CA 1
ATOM 5813 C C . GLU A 1 759 ? 12.627 -25.719 -41.207 1.00 92.12 759 GLU A C 1
ATOM 5815 O O . GLU A 1 759 ? 13.221 -26.789 -41.325 1.00 92.12 759 GLU A O 1
ATOM 5820 N N . SER A 1 760 ? 11.302 -25.640 -41.119 1.00 89.56 760 SER A N 1
ATOM 5821 C CA . SER A 1 760 ? 10.433 -26.807 -41.176 1.00 89.56 760 SER A CA 1
ATOM 5822 C C . SER A 1 760 ? 9.122 -26.515 -41.895 1.00 89.56 760 SER A C 1
ATOM 5824 O O . SER A 1 760 ? 8.597 -25.400 -41.876 1.00 89.56 760 SER A O 1
ATOM 5826 N N . ALA A 1 761 ? 8.579 -27.556 -42.525 1.00 88.00 761 ALA A N 1
ATOM 5827 C CA . ALA A 1 761 ? 7.211 -27.573 -43.037 1.00 88.00 761 ALA A CA 1
ATOM 5828 C C . ALA A 1 761 ? 6.175 -27.841 -41.930 1.00 88.00 761 ALA A C 1
ATOM 5830 O O . ALA A 1 761 ? 4.980 -27.783 -42.195 1.00 88.00 761 ALA A O 1
ATOM 5831 N N . SER A 1 762 ? 6.623 -28.130 -40.707 1.00 86.56 762 SER A N 1
ATOM 5832 C CA . SER A 1 762 ? 5.786 -28.262 -39.516 1.00 86.56 762 SER A CA 1
ATOM 5833 C C . SER A 1 762 ? 6.081 -27.130 -38.540 1.00 86.56 762 SER A C 1
ATOM 5835 O O . SER A 1 762 ? 7.202 -26.623 -38.468 1.00 86.56 762 SER A O 1
ATOM 5837 N N . ARG A 1 763 ? 5.078 -26.746 -37.749 1.00 86.88 763 ARG A N 1
ATOM 5838 C CA . ARG A 1 763 ? 5.229 -25.697 -36.739 1.00 86.88 763 ARG A CA 1
ATOM 5839 C C . ARG A 1 763 ? 6.237 -26.110 -35.669 1.00 86.88 763 ARG A C 1
ATOM 5841 O O . ARG A 1 763 ? 6.146 -27.208 -35.126 1.00 86.88 763 ARG A O 1
ATOM 5848 N N . ILE A 1 764 ? 7.157 -25.203 -35.349 1.00 88.94 764 ILE A N 1
ATOM 5849 C CA . ILE A 1 764 ? 8.126 -25.364 -34.261 1.00 88.94 764 ILE A CA 1
ATOM 5850 C C . ILE A 1 764 ? 7.413 -25.058 -32.938 1.00 88.94 764 ILE A C 1
ATOM 5852 O O . ILE A 1 764 ? 6.821 -23.987 -32.787 1.00 88.94 764 ILE A O 1
ATOM 5856 N N . ALA A 1 765 ? 7.426 -26.013 -32.010 1.00 86.94 765 ALA A N 1
ATOM 5857 C CA . ALA A 1 765 ? 6.815 -25.895 -30.686 1.00 86.94 765 ALA A CA 1
ATOM 5858 C C . ALA A 1 765 ? 7.832 -25.620 -29.571 1.00 86.94 765 ALA A C 1
ATOM 5860 O O . ALA A 1 765 ? 7.517 -24.936 -28.602 1.00 86.94 765 ALA A O 1
ATOM 5861 N N . GLY A 1 766 ? 9.066 -26.086 -29.744 1.00 89.81 766 GLY A N 1
ATOM 5862 C CA . GLY A 1 766 ? 10.143 -25.927 -28.778 1.00 89.81 766 GLY A CA 1
ATOM 5863 C C . GLY A 1 766 ? 11.488 -26.285 -29.398 1.00 89.81 766 GLY A C 1
ATOM 5864 O O . GLY A 1 766 ? 11.551 -26.872 -30.479 1.00 89.81 766 GLY A O 1
ATOM 5865 N N . PHE A 1 767 ? 12.581 -25.909 -28.740 1.00 93.00 767 PHE A N 1
ATOM 5866 C CA . PHE A 1 767 ? 13.930 -26.221 -29.208 1.00 93.00 767 PHE A CA 1
ATOM 5867 C C . PHE A 1 767 ? 14.966 -26.121 -28.084 1.00 93.00 767 PHE A C 1
ATOM 5869 O O . PHE A 1 767 ? 14.831 -25.327 -27.148 1.00 93.00 767 PHE A O 1
ATOM 5876 N N . ALA A 1 768 ? 16.056 -26.871 -28.238 1.00 92.50 768 ALA A N 1
ATOM 5877 C CA . ALA A 1 768 ? 17.263 -26.741 -27.433 1.00 92.50 768 ALA A CA 1
ATOM 5878 C C . ALA A 1 768 ? 18.484 -26.494 -28.326 1.00 92.50 768 ALA A C 1
ATOM 5880 O O . ALA A 1 768 ? 18.651 -27.139 -29.365 1.00 92.50 768 ALA A O 1
ATOM 5881 N N . LEU A 1 769 ? 19.333 -25.560 -27.899 1.00 91.25 769 LEU A N 1
ATOM 5882 C CA . LEU A 1 769 ? 20.608 -25.262 -28.547 1.00 91.25 769 LEU A CA 1
ATOM 5883 C C . LEU A 1 769 ? 21.735 -26.093 -27.920 1.00 91.25 769 LEU A C 1
ATOM 5885 O O . LEU A 1 769 ? 21.678 -26.369 -26.721 1.00 91.25 769 LEU A O 1
ATOM 5889 N N . ASP A 1 770 ? 22.733 -26.466 -28.727 1.00 88.00 770 ASP A N 1
ATOM 5890 C CA . ASP A 1 770 ? 24.014 -27.011 -28.264 1.00 88.00 770 ASP A CA 1
ATOM 5891 C C . ASP A 1 770 ? 24.889 -25.923 -27.609 1.00 88.00 770 ASP A C 1
ATOM 5893 O O . ASP A 1 770 ? 24.575 -24.728 -27.630 1.00 88.00 770 ASP A O 1
ATOM 5897 N N . ALA A 1 771 ? 26.039 -26.331 -27.064 1.00 84.25 771 ALA A N 1
ATOM 5898 C CA . ALA A 1 771 ? 27.025 -25.426 -26.469 1.00 84.25 771 ALA A CA 1
ATOM 5899 C C . ALA A 1 771 ? 27.612 -24.395 -27.459 1.00 84.25 771 ALA A C 1
ATOM 5901 O O . ALA A 1 771 ? 28.245 -23.427 -27.039 1.00 84.25 771 ALA A O 1
ATOM 5902 N N . HIS A 1 772 ? 27.408 -24.585 -28.765 1.00 85.50 772 HIS A N 1
ATOM 5903 C CA . HIS A 1 772 ? 27.843 -23.683 -29.829 1.00 85.50 772 HIS A CA 1
ATOM 5904 C C . HIS A 1 772 ? 26.709 -22.787 -30.350 1.00 85.50 772 HIS A C 1
ATOM 5906 O O . HIS A 1 772 ? 26.906 -22.065 -31.326 1.00 85.50 772 HIS A O 1
ATOM 5912 N N . GLY A 1 773 ? 25.527 -22.823 -29.728 1.00 87.50 773 GLY A N 1
ATOM 5913 C CA . GLY A 1 773 ? 24.389 -22.005 -30.134 1.00 87.50 773 GLY A CA 1
ATOM 5914 C C . GLY A 1 773 ? 23.657 -22.502 -31.376 1.00 87.50 773 GLY A C 1
ATOM 5915 O O . GLY A 1 773 ? 22.876 -21.753 -31.962 1.00 87.50 773 GLY A O 1
ATOM 5916 N N . ARG A 1 774 ? 23.895 -23.735 -31.823 1.00 90.31 774 ARG A N 1
ATOM 5917 C CA . ARG A 1 774 ? 23.176 -24.333 -32.953 1.00 90.31 774 ARG A CA 1
ATOM 5918 C C . ARG A 1 774 ? 22.001 -25.151 -32.433 1.00 90.31 774 ARG A C 1
ATOM 5920 O O . ARG A 1 774 ? 22.132 -25.781 -31.384 1.00 90.31 774 ARG A O 1
ATOM 5927 N N . PRO A 1 775 ? 20.856 -25.190 -33.132 1.00 91.81 775 PRO A N 1
ATOM 5928 C CA . PRO A 1 775 ? 19.776 -26.083 -32.743 1.00 91.81 775 PRO A CA 1
ATOM 5929 C C . PRO A 1 775 ? 20.276 -27.527 -32.742 1.00 91.81 775 PRO A C 1
ATOM 5931 O O . PRO A 1 775 ? 20.783 -28.007 -33.751 1.00 91.81 775 PRO A O 1
ATOM 5934 N N . ALA A 1 776 ? 20.155 -28.198 -31.601 1.00 91.00 776 ALA A N 1
ATOM 5935 C CA . ALA A 1 776 ? 20.476 -29.614 -31.448 1.00 91.00 776 ALA A CA 1
ATOM 5936 C C . ALA A 1 776 ? 19.204 -30.460 -31.475 1.00 91.00 776 ALA A C 1
ATOM 5938 O O . ALA A 1 776 ? 19.180 -31.535 -32.071 1.00 91.00 776 ALA A O 1
ATOM 5939 N N . TRP A 1 777 ? 18.133 -29.937 -30.873 1.00 91.31 777 TRP A N 1
ATOM 5940 C CA . TRP A 1 777 ? 16.846 -30.610 -30.761 1.00 91.31 777 TRP A CA 1
ATOM 5941 C C . TRP A 1 777 ? 15.709 -29.655 -31.087 1.00 91.31 777 TRP A C 1
ATOM 5943 O O . TRP A 1 777 ? 15.701 -28.520 -30.607 1.00 91.31 777 TRP A O 1
ATOM 5953 N N . ILE A 1 778 ? 14.745 -30.133 -31.869 1.00 92.00 778 ILE A N 1
ATOM 5954 C CA . ILE A 1 778 ? 13.552 -29.387 -32.267 1.00 92.00 778 ILE A CA 1
ATOM 5955 C C . ILE A 1 778 ? 12.316 -30.206 -31.909 1.00 92.00 778 ILE A C 1
ATOM 5957 O O . ILE A 1 778 ? 12.219 -31.383 -32.248 1.00 92.00 778 ILE A O 1
ATOM 5961 N N . GLU A 1 779 ? 11.356 -29.572 -31.251 1.00 91.12 779 GLU A N 1
ATOM 5962 C CA . GLU A 1 779 ? 10.015 -30.105 -31.047 1.00 91.12 779 GLU A CA 1
ATOM 5963 C C . GLU A 1 779 ? 9.100 -29.559 -32.149 1.00 91.12 779 GLU A C 1
ATOM 5965 O O . GLU A 1 779 ? 8.956 -28.344 -32.312 1.00 91.12 779 GLU A O 1
ATOM 5970 N N . LEU A 1 780 ? 8.507 -30.458 -32.930 1.00 89.38 780 LEU A N 1
ATOM 5971 C CA . LEU A 1 780 ? 7.627 -30.152 -34.051 1.00 89.38 780 LEU A CA 1
ATOM 5972 C C . LEU A 1 780 ? 6.206 -30.630 -33.766 1.00 89.38 780 LEU A C 1
ATOM 5974 O O . LEU A 1 780 ? 5.989 -31.703 -33.203 1.00 89.38 780 LEU A O 1
ATOM 5978 N N . VAL A 1 781 ? 5.235 -29.850 -34.229 1.00 86.12 781 VAL A N 1
ATOM 5979 C CA . VAL A 1 781 ? 3.823 -30.236 -34.215 1.00 86.12 781 VAL A CA 1
ATOM 5980 C C . VAL A 1 781 ? 3.560 -31.272 -35.316 1.00 86.12 781 VAL A C 1
ATOM 5982 O O . VAL A 1 781 ? 3.692 -30.974 -36.503 1.00 86.12 781 VAL A O 1
ATOM 5985 N N . GLU A 1 782 ? 3.151 -32.480 -34.925 1.00 84.62 782 GLU A N 1
ATOM 5986 C CA . GLU A 1 782 ? 2.840 -33.628 -35.788 1.00 84.62 782 GLU A CA 1
ATOM 5987 C C . GLU A 1 782 ? 1.373 -34.059 -35.625 1.00 84.62 782 GLU A C 1
ATOM 5989 O O . GLU A 1 782 ? 1.056 -35.082 -35.012 1.00 84.62 782 GLU A O 1
ATOM 5994 N N . SER A 1 783 ? 0.446 -33.293 -36.203 1.00 77.62 783 SER A N 1
ATOM 5995 C CA . SER A 1 783 ? -1.006 -33.522 -36.080 1.00 77.62 783 SER A CA 1
ATOM 5996 C C . SER A 1 783 ? -1.488 -33.545 -34.616 1.00 77.62 783 SER A C 1
ATOM 5998 O O . SER A 1 783 ? -1.742 -32.488 -34.051 1.00 77.62 783 SER A O 1
ATOM 6000 N N . ALA A 1 784 ? -1.602 -34.735 -34.015 1.00 76.69 784 ALA A N 1
ATOM 6001 C CA . ALA A 1 784 ? -2.052 -34.981 -32.640 1.00 76.69 784 ALA A CA 1
ATOM 6002 C C . ALA A 1 784 ? -0.899 -35.189 -31.638 1.00 76.69 784 ALA A C 1
ATOM 6004 O O . ALA A 1 784 ? -1.125 -35.498 -30.465 1.00 76.69 784 ALA A O 1
ATOM 6005 N N . HIS A 1 785 ? 0.343 -35.067 -32.108 1.00 84.31 785 HIS A N 1
ATOM 6006 C CA . HIS A 1 785 ? 1.543 -35.338 -31.331 1.00 84.31 785 HIS A CA 1
ATOM 6007 C C . HIS A 1 785 ? 2.534 -34.177 -31.413 1.00 84.31 785 HIS A C 1
ATOM 6009 O O . HIS A 1 785 ? 2.541 -33.403 -32.368 1.00 84.31 785 HIS A O 1
ATOM 6015 N N . LEU A 1 786 ? 3.409 -34.106 -30.420 1.00 85.12 786 LEU A N 1
ATOM 6016 C CA . LEU A 1 786 ? 4.643 -33.340 -30.431 1.00 85.12 786 LEU A CA 1
ATOM 6017 C C . LEU A 1 786 ? 5.791 -34.328 -30.647 1.00 85.12 786 LEU A C 1
ATOM 6019 O O . LEU A 1 786 ? 5.978 -35.263 -29.861 1.00 85.12 786 LEU A O 1
ATOM 6023 N N . GLY A 1 787 ? 6.503 -34.168 -31.758 1.00 87.75 787 GLY A N 1
ATOM 6024 C CA . GLY A 1 787 ? 7.669 -34.973 -32.106 1.00 87.75 787 GLY A CA 1
ATOM 6025 C C . GLY A 1 787 ? 8.947 -34.225 -31.756 1.00 87.75 787 GLY A C 1
ATOM 6026 O O . GLY A 1 787 ? 9.134 -33.099 -32.205 1.00 87.75 787 GLY A O 1
ATOM 6027 N N . VAL A 1 788 ? 9.831 -34.840 -30.979 1.00 88.38 788 VAL A N 1
ATOM 6028 C CA . VAL A 1 788 ? 11.160 -34.309 -30.660 1.00 88.38 788 VAL A CA 1
ATOM 6029 C C . VAL A 1 788 ? 12.181 -34.956 -31.592 1.00 88.38 788 VAL A C 1
ATOM 6031 O O . VAL A 1 788 ? 12.344 -36.178 -31.609 1.00 88.38 788 VAL A O 1
ATOM 6034 N N . HIS A 1 789 ? 12.870 -34.125 -32.368 1.00 89.25 789 HIS A N 1
ATOM 6035 C CA . HIS A 1 789 ? 13.797 -34.514 -33.430 1.00 89.25 789 HIS A CA 1
ATOM 6036 C C . HIS A 1 789 ? 15.198 -33.993 -33.143 1.00 89.25 789 HIS A C 1
ATOM 6038 O O . HIS A 1 789 ? 15.352 -32.878 -32.640 1.00 89.25 789 HIS A O 1
ATOM 6044 N N . ALA A 1 790 ? 16.219 -34.751 -33.538 1.00 87.62 790 ALA A N 1
ATOM 6045 C CA . ALA A 1 790 ? 17.570 -34.214 -33.640 1.00 87.62 790 ALA A CA 1
ATOM 6046 C C . ALA A 1 790 ? 17.654 -33.289 -34.866 1.00 87.62 790 ALA A C 1
ATOM 6048 O O . ALA A 1 790 ? 17.334 -33.696 -35.985 1.00 87.62 790 ALA A O 1
ATOM 6049 N N . ALA A 1 791 ? 18.099 -32.049 -34.665 1.00 84.12 791 ALA A N 1
ATOM 6050 C CA . ALA A 1 791 ? 18.057 -30.988 -35.675 1.00 84.12 791 ALA A CA 1
ATOM 6051 C C . ALA A 1 791 ? 18.933 -31.266 -36.913 1.00 84.12 791 ALA A C 1
ATOM 6053 O O . ALA A 1 791 ? 18.648 -30.763 -37.996 1.00 84.12 791 ALA A O 1
ATOM 6054 N N . SER A 1 792 ? 19.990 -32.071 -36.760 1.00 75.44 792 SER A N 1
ATOM 6055 C CA . SER A 1 792 ? 20.923 -32.457 -37.828 1.00 75.44 792 SER A CA 1
ATOM 6056 C C . SER A 1 792 ? 20.448 -33.643 -38.675 1.00 75.44 792 SER A C 1
ATOM 6058 O O . SER A 1 792 ? 21.117 -34.010 -39.641 1.00 75.44 792 SER A O 1
ATOM 6060 N N . SER A 1 793 ? 19.319 -34.262 -38.322 1.00 63.31 793 SER A N 1
ATOM 6061 C CA . SER A 1 793 ? 18.837 -35.498 -38.935 1.00 63.31 793 SER A CA 1
ATOM 6062 C C . SER A 1 793 ? 17.515 -35.284 -39.673 1.00 63.31 793 SER A C 1
ATOM 6064 O O . SER A 1 793 ? 16.615 -34.618 -39.173 1.00 63.31 793 SER A O 1
ATOM 6066 N N . SER A 1 794 ? 17.368 -35.896 -40.848 1.00 63.78 794 SER A N 1
ATOM 6067 C CA . SER A 1 794 ? 16.073 -36.048 -41.530 1.00 63.78 794 SER A CA 1
ATOM 6068 C C . SER A 1 794 ? 15.295 -37.287 -41.048 1.00 63.78 794 SER A C 1
ATOM 6070 O O . SER A 1 794 ? 14.342 -37.718 -41.696 1.00 63.78 794 SER A O 1
ATOM 6072 N N . THR A 1 795 ? 15.735 -37.905 -39.946 1.00 64.25 795 THR A N 1
ATOM 6073 C CA . THR A 1 795 ? 15.203 -39.163 -39.405 1.00 64.25 795 THR A CA 1
ATOM 6074 C C . THR A 1 795 ? 13.915 -38.951 -38.591 1.00 64.25 795 THR A C 1
ATOM 6076 O O . THR A 1 795 ? 13.576 -37.811 -38.282 1.00 64.25 795 THR A O 1
ATOM 6079 N N . PRO A 1 796 ? 13.165 -40.020 -38.247 1.00 72.31 796 PRO A N 1
ATOM 6080 C CA . PRO A 1 796 ? 11.919 -39.905 -37.488 1.00 72.31 796 PRO A CA 1
ATOM 6081 C C . PRO A 1 796 ? 12.130 -39.284 -36.101 1.00 72.31 796 PRO A C 1
ATOM 6083 O O . PRO A 1 796 ? 13.224 -39.371 -35.543 1.00 72.31 796 PRO A O 1
ATOM 6086 N N . ALA A 1 797 ? 11.052 -38.747 -35.519 1.00 77.75 797 ALA A N 1
ATOM 6087 C CA . ALA A 1 797 ? 11.036 -38.260 -34.142 1.00 77.75 797 ALA A CA 1
ATOM 6088 C C . ALA A 1 797 ? 11.615 -39.309 -33.182 1.00 77.75 797 ALA A C 1
ATOM 6090 O O . ALA A 1 797 ? 11.149 -40.451 -33.147 1.00 77.75 797 ALA A O 1
ATOM 6091 N N . VAL A 1 798 ? 12.604 -38.901 -32.386 1.00 79.56 798 VAL A N 1
ATOM 6092 C CA . VAL A 1 798 ? 13.260 -39.759 -31.389 1.00 79.56 798 VAL A CA 1
ATOM 6093 C C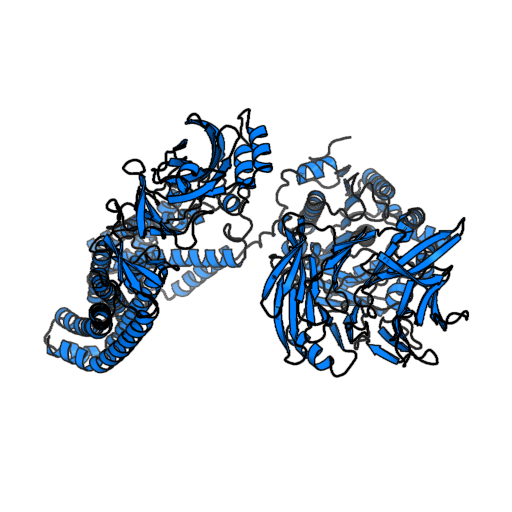 . VAL A 1 798 ? 12.339 -39.960 -30.183 1.00 79.56 798 VAL A C 1
ATOM 6095 O O . VAL A 1 798 ? 12.344 -41.013 -29.553 1.00 79.56 798 VAL A O 1
ATOM 6098 N N . MET A 1 799 ? 11.485 -38.973 -29.897 1.00 82.12 799 MET A N 1
ATOM 6099 C CA . MET A 1 799 ? 10.410 -39.068 -28.912 1.00 82.12 799 MET A CA 1
ATOM 6100 C C . MET A 1 799 ? 9.127 -38.481 -29.498 1.00 82.12 799 MET A C 1
ATOM 6102 O O . MET A 1 799 ? 9.145 -37.401 -30.082 1.00 82.12 799 MET A O 1
ATOM 6106 N N . ARG A 1 800 ? 8.001 -39.182 -29.334 1.00 85.38 800 ARG A N 1
ATOM 6107 C CA . ARG A 1 800 ? 6.671 -38.678 -29.699 1.00 85.38 800 ARG A CA 1
ATOM 6108 C C . ARG A 1 800 ? 5.764 -38.664 -28.490 1.00 85.38 800 ARG A C 1
ATOM 6110 O O . ARG A 1 800 ? 5.565 -39.701 -27.859 1.00 85.38 800 ARG A O 1
ATOM 6117 N N . CYS A 1 801 ? 5.165 -37.515 -28.224 1.00 82.81 801 CYS A N 1
ATOM 6118 C CA . CYS A 1 801 ? 4.242 -37.311 -27.119 1.00 82.81 801 CYS A CA 1
ATOM 6119 C C . CYS A 1 801 ? 2.889 -36.883 -27.667 1.00 82.81 801 CYS A C 1
ATOM 6121 O O . CYS A 1 801 ? 2.846 -36.114 -28.617 1.00 82.81 801 CYS A O 1
ATOM 6123 N N . ALA A 1 802 ? 1.781 -37.393 -27.122 1.00 81.19 802 ALA A N 1
ATOM 6124 C CA . ALA A 1 802 ? 0.485 -36.814 -27.474 1.00 81.19 802 ALA A CA 1
ATOM 6125 C C . ALA A 1 802 ? 0.486 -35.344 -27.039 1.00 81.19 802 ALA A C 1
ATOM 6127 O O . ALA A 1 802 ? 1.124 -35.007 -26.046 1.00 81.19 802 ALA A O 1
ATOM 6128 N N . SER A 1 803 ? -0.211 -34.475 -27.761 1.00 74.69 803 SER A N 1
ATOM 6129 C CA . SER A 1 803 ? -0.241 -33.034 -27.477 1.00 74.69 803 SER A CA 1
ATOM 6130 C C . SER A 1 803 ? -0.691 -32.656 -26.059 1.00 74.69 803 SER A C 1
ATOM 6132 O O . SER A 1 803 ? -0.350 -31.584 -25.569 1.00 74.69 803 SER A O 1
ATOM 6134 N N . VAL A 1 804 ? -1.449 -33.526 -25.390 1.00 77.56 804 VAL A N 1
ATOM 6135 C CA . VAL A 1 804 ? -1.849 -33.371 -23.981 1.00 77.56 804 VAL A CA 1
ATOM 6136 C C . VAL A 1 804 ? -0.740 -33.668 -22.966 1.00 77.56 804 VAL A C 1
ATOM 6138 O O . VAL A 1 804 ? -0.912 -33.374 -21.775 1.00 77.56 804 VAL A O 1
ATOM 6141 N N . HIS A 1 805 ? 0.365 -34.255 -23.419 1.00 85.00 805 HIS A N 1
ATOM 6142 C CA . HIS A 1 805 ? 1.600 -34.447 -22.671 1.00 85.00 805 HIS A CA 1
ATOM 6143 C C . HIS A 1 805 ? 2.609 -33.357 -23.014 1.00 85.00 805 HIS A C 1
ATOM 6145 O O . HIS A 1 805 ? 2.585 -32.765 -24.093 1.00 85.00 805 HIS A O 1
ATOM 6151 N N . ARG A 1 806 ? 3.546 -33.132 -22.102 1.00 85.62 806 ARG A N 1
ATOM 6152 C CA . ARG A 1 806 ? 4.665 -32.211 -22.293 1.00 85.62 806 ARG A CA 1
ATOM 6153 C C . ARG A 1 806 ? 5.932 -32.996 -22.583 1.00 85.62 806 ARG A C 1
ATOM 6155 O O . ARG A 1 806 ? 6.219 -33.922 -21.834 1.00 85.62 806 ARG A O 1
ATOM 6162 N N . CYS A 1 807 ? 6.697 -32.596 -23.603 1.00 86.56 807 CYS A N 1
ATOM 6163 C CA . CYS A 1 807 ? 8.004 -33.175 -23.948 1.00 86.56 807 CYS A CA 1
ATOM 6164 C C . CYS A 1 807 ? 8.985 -32.117 -24.481 1.00 86.56 807 CYS A C 1
ATOM 6166 O O . CYS A 1 807 ? 9.774 -32.365 -25.390 1.00 86.56 807 CYS A O 1
ATOM 6168 N N . THR A 1 808 ? 8.945 -30.923 -23.893 1.00 90.06 808 THR A N 1
ATOM 6169 C CA . THR A 1 808 ? 9.618 -29.744 -24.436 1.00 90.06 808 THR A CA 1
ATOM 6170 C C . THR A 1 808 ? 11.124 -29.772 -24.157 1.00 90.06 808 THR A C 1
ATOM 6172 O O . THR A 1 808 ? 11.525 -29.792 -22.985 1.00 90.06 808 THR A O 1
ATOM 6175 N N . PRO A 1 809 ? 11.985 -29.718 -25.189 1.00 92.00 809 PRO A N 1
ATOM 6176 C CA . PRO A 1 809 ? 13.420 -29.562 -25.010 1.00 92.00 809 PRO A CA 1
ATOM 6177 C C . PRO A 1 809 ? 13.757 -28.145 -24.548 1.00 92.00 809 PRO A C 1
ATOM 6179 O O . PRO A 1 809 ? 13.279 -27.166 -25.116 1.00 92.00 809 PRO A O 1
ATOM 6182 N N . ILE A 1 810 ? 14.587 -28.034 -23.506 1.00 91.06 810 ILE A N 1
ATOM 6183 C CA . ILE A 1 810 ? 14.926 -26.743 -22.881 1.00 91.06 810 ILE A CA 1
ATOM 6184 C C . ILE A 1 810 ? 16.407 -26.367 -23.020 1.00 91.06 810 ILE A C 1
ATOM 6186 O O . ILE A 1 810 ? 16.719 -25.184 -23.173 1.00 91.06 810 ILE A O 1
ATOM 6190 N N . HIS A 1 811 ? 17.307 -27.356 -23.002 1.00 91.81 811 HIS A N 1
ATOM 6191 C CA . HIS A 1 811 ? 18.762 -27.182 -23.079 1.00 91.81 811 HIS A CA 1
ATOM 6192 C C . HIS A 1 811 ? 19.429 -28.456 -23.619 1.00 91.81 811 HIS A C 1
ATOM 6194 O O . HIS A 1 811 ? 18.896 -29.542 -23.395 1.00 91.81 811 HIS A O 1
ATOM 6200 N N . ALA A 1 812 ? 20.570 -28.351 -24.303 1.00 91.88 812 ALA A N 1
ATOM 6201 C CA . ALA A 1 812 ? 21.346 -29.503 -24.758 1.00 91.88 812 ALA A CA 1
ATOM 6202 C C . ALA A 1 812 ? 22.849 -29.285 -24.529 1.00 91.88 812 ALA A C 1
ATOM 6204 O O . ALA A 1 812 ? 23.364 -28.184 -24.708 1.00 91.88 812 ALA A O 1
ATOM 6205 N N . ASP A 1 813 ? 23.540 -30.349 -24.135 1.00 88.50 813 ASP A N 1
ATOM 6206 C CA . ASP A 1 813 ? 24.985 -30.384 -23.914 1.00 88.50 813 ASP A CA 1
ATOM 6207 C C . ASP A 1 813 ? 25.574 -31.707 -24.443 1.00 88.50 813 ASP A C 1
ATOM 6209 O O . ASP A 1 813 ? 24.854 -32.551 -24.983 1.00 88.50 813 ASP A O 1
ATOM 6213 N N . ASP A 1 814 ? 26.885 -31.912 -24.282 1.00 85.00 814 ASP A N 1
ATOM 6214 C CA . ASP A 1 814 ? 27.576 -33.135 -24.729 1.00 85.00 814 ASP A CA 1
ATOM 6215 C C . ASP A 1 814 ? 27.047 -34.422 -24.062 1.00 85.00 814 ASP A C 1
ATOM 6217 O O . ASP A 1 814 ? 27.384 -35.526 -24.485 1.00 85.00 814 ASP A O 1
ATOM 6221 N N . ARG A 1 815 ? 26.242 -34.304 -22.996 1.00 83.00 815 ARG A N 1
ATOM 6222 C CA . ARG A 1 815 ? 25.625 -35.429 -22.278 1.00 83.00 815 ARG A CA 1
ATOM 6223 C C . ARG A 1 815 ? 24.188 -35.701 -22.728 1.00 83.00 815 ARG A C 1
ATOM 6225 O O . ARG A 1 815 ? 23.572 -36.617 -22.189 1.00 83.00 815 ARG A O 1
ATOM 6232 N N . GLY A 1 816 ? 23.646 -34.912 -23.656 1.00 87.19 816 GLY A N 1
ATOM 6233 C CA . GLY A 1 816 ? 22.313 -35.093 -24.221 1.00 87.19 816 GLY A CA 1
ATOM 6234 C C . GLY A 1 816 ? 21.392 -33.882 -24.068 1.00 87.19 816 GLY A C 1
ATOM 6235 O O . GLY A 1 816 ? 21.817 -32.751 -23.829 1.00 87.19 816 GLY A O 1
ATOM 6236 N N . VAL A 1 817 ? 20.091 -34.121 -24.217 1.00 90.44 817 VAL A N 1
ATOM 6237 C CA . VAL A 1 817 ? 19.036 -33.110 -24.113 1.00 90.44 817 VAL A CA 1
ATOM 6238 C C . VAL A 1 817 ? 18.412 -33.103 -22.725 1.00 90.44 817 VAL A C 1
ATOM 6240 O O . VAL A 1 817 ? 18.121 -34.137 -22.133 1.00 90.44 817 VAL A O 1
ATOM 6243 N N . THR A 1 818 ? 18.173 -31.912 -22.192 1.00 93.12 818 THR A N 1
ATOM 6244 C CA . THR A 1 818 ? 17.326 -31.716 -21.019 1.00 93.12 818 THR A CA 1
ATOM 6245 C C . THR A 1 818 ? 15.910 -31.386 -21.481 1.00 93.12 818 THR A C 1
ATOM 6247 O O . THR A 1 818 ? 15.715 -30.454 -22.266 1.00 93.12 818 THR A O 1
ATOM 6250 N N . LEU A 1 819 ? 14.930 -32.140 -20.988 1.00 91.94 819 LEU A N 1
ATOM 6251 C CA . LEU A 1 819 ? 13.515 -32.021 -21.330 1.00 91.94 819 LEU A CA 1
ATOM 6252 C C . LEU A 1 819 ? 12.704 -31.621 -20.095 1.00 91.94 819 LEU A C 1
ATOM 6254 O O . LEU A 1 819 ? 12.940 -32.124 -18.994 1.00 91.94 819 LEU A O 1
ATOM 6258 N N . HIS A 1 820 ? 11.702 -30.769 -20.293 1.00 92.44 820 HIS A N 1
ATOM 6259 C CA . HIS A 1 820 ? 10.573 -30.655 -19.377 1.00 92.44 820 HIS A CA 1
ATOM 6260 C C . HIS A 1 820 ? 9.490 -31.622 -19.854 1.00 92.44 820 HIS A C 1
ATOM 6262 O O . HIS A 1 820 ? 8.866 -31.381 -20.886 1.00 92.44 820 HIS A O 1
ATOM 6268 N N . THR A 1 821 ? 9.280 -32.713 -19.117 1.00 89.94 821 THR A N 1
ATOM 6269 C CA . THR A 1 821 ? 8.358 -33.777 -19.521 1.00 89.94 821 THR A CA 1
ATOM 6270 C C . THR A 1 821 ? 7.421 -34.210 -18.404 1.00 89.94 821 THR A C 1
ATOM 6272 O O . THR A 1 821 ? 7.809 -34.253 -17.237 1.00 89.94 821 THR A O 1
ATOM 6275 N N . ASP A 1 822 ? 6.190 -34.555 -18.761 1.00 88.25 822 ASP A N 1
ATOM 6276 C CA . ASP A 1 822 ? 5.257 -35.272 -17.885 1.00 88.25 822 ASP A CA 1
ATOM 6277 C C . ASP A 1 822 ? 5.104 -36.756 -18.269 1.00 88.25 822 ASP A C 1
ATOM 6279 O O . ASP A 1 822 ? 4.466 -37.529 -17.552 1.00 88.25 822 ASP A O 1
ATOM 6283 N N . ARG A 1 823 ? 5.762 -37.175 -19.356 1.00 83.25 823 ARG A N 1
ATOM 6284 C CA . ARG A 1 823 ? 5.765 -38.537 -19.881 1.00 83.25 823 ARG A CA 1
ATOM 6285 C C . ARG A 1 823 ? 7.032 -39.272 -19.449 1.00 83.25 823 ARG A C 1
ATOM 6287 O O . ARG A 1 823 ? 8.118 -38.982 -19.946 1.00 83.25 823 ARG A O 1
ATOM 6294 N N . MET A 1 824 ? 6.865 -40.251 -18.564 1.00 79.44 824 MET A N 1
ATOM 6295 C CA . MET A 1 824 ? 7.900 -41.199 -18.142 1.00 79.44 824 MET A CA 1
ATOM 6296 C C . MET A 1 824 ? 7.313 -42.601 -18.033 1.00 79.44 824 MET A C 1
ATOM 6298 O O . MET A 1 824 ? 6.161 -42.762 -17.624 1.00 79.44 824 MET A O 1
ATOM 6302 N N . GLU A 1 825 ? 8.109 -43.615 -18.360 1.00 73.94 825 GLU A N 1
ATOM 6303 C CA . GLU A 1 825 ? 7.707 -45.001 -18.150 1.00 73.94 825 GLU A CA 1
ATOM 6304 C C . GLU A 1 825 ? 7.542 -45.291 -16.645 1.00 73.94 825 GLU A C 1
ATOM 6306 O O . GLU A 1 825 ? 8.328 -44.838 -15.810 1.00 73.94 825 GLU A O 1
ATOM 6311 N N . GLY A 1 826 ? 6.467 -45.996 -16.278 1.00 71.88 826 GLY A N 1
ATOM 6312 C CA . GLY A 1 826 ? 6.173 -46.356 -14.886 1.00 71.88 826 GLY A CA 1
ATOM 6313 C C . GLY A 1 826 ? 5.599 -45.244 -13.995 1.00 71.88 826 GLY A C 1
ATOM 6314 O O . GLY A 1 826 ? 5.402 -45.495 -12.807 1.00 71.88 826 GLY A O 1
ATOM 6315 N N . ASP A 1 827 ? 5.295 -44.049 -14.522 1.00 81.00 827 ASP A N 1
ATOM 6316 C CA . ASP A 1 827 ? 4.587 -43.002 -13.771 1.00 81.00 827 ASP A CA 1
ATOM 6317 C C . ASP A 1 827 ? 3.112 -42.886 -14.197 1.00 81.00 827 ASP A C 1
ATOM 6319 O O . ASP A 1 827 ? 2.804 -42.219 -15.188 1.00 81.00 827 ASP A O 1
ATOM 6323 N N . PRO A 1 828 ? 2.177 -43.492 -13.444 1.00 81.75 828 PRO A N 1
ATOM 6324 C CA . PRO A 1 828 ? 0.758 -43.442 -13.774 1.00 81.75 828 PRO A CA 1
ATOM 6325 C C . PRO A 1 828 ? 0.116 -42.070 -13.521 1.00 81.75 828 PRO A C 1
ATOM 6327 O O . PRO A 1 828 ? -0.950 -41.810 -14.071 1.00 81.75 828 PRO A O 1
ATOM 6330 N N . ALA A 1 829 ? 0.717 -41.203 -12.696 1.00 86.12 829 ALA A N 1
ATOM 6331 C CA . ALA A 1 829 ? 0.187 -39.867 -12.416 1.00 86.12 829 ALA A CA 1
ATOM 6332 C C . ALA A 1 829 ? 0.542 -38.873 -13.532 1.00 86.12 829 ALA A C 1
ATOM 6334 O O . ALA A 1 829 ? -0.224 -37.947 -13.817 1.00 86.12 829 ALA A O 1
ATOM 6335 N N . GLY A 1 830 ? 1.690 -39.085 -14.183 1.00 90.81 830 GLY A N 1
ATOM 6336 C CA . GLY A 1 830 ? 2.187 -38.229 -15.255 1.00 90.81 830 GLY A CA 1
ATOM 6337 C C . GLY A 1 830 ? 2.515 -36.826 -14.751 1.00 90.81 830 GLY A C 1
ATOM 6338 O O . GLY A 1 830 ? 1.989 -35.851 -15.276 1.00 90.81 830 GLY A O 1
ATOM 6339 N N . LEU A 1 831 ? 3.319 -36.722 -13.688 1.00 92.06 831 LEU A N 1
ATOM 6340 C CA . LEU A 1 831 ? 3.732 -35.437 -13.114 1.00 92.06 831 LEU A CA 1
ATOM 6341 C C . LEU A 1 831 ? 4.840 -34.775 -13.943 1.00 92.06 831 LEU A C 1
ATOM 6343 O O . LEU A 1 831 ? 5.782 -35.435 -14.399 1.00 92.06 831 LEU A O 1
ATOM 6347 N N . GLY A 1 832 ? 4.750 -33.457 -14.097 1.00 91.69 832 GLY A N 1
ATOM 6348 C CA . GLY A 1 832 ? 5.742 -32.628 -14.770 1.00 91.69 832 GLY A CA 1
ATOM 6349 C C . GLY A 1 832 ? 7.077 -32.629 -14.029 1.00 91.69 832 GLY A C 1
ATOM 6350 O O . GLY A 1 832 ? 7.150 -32.328 -12.837 1.00 91.69 832 GLY A O 1
ATOM 6351 N N . ARG A 1 833 ? 8.154 -32.958 -14.744 1.00 93.00 833 ARG A N 1
ATOM 6352 C CA . ARG A 1 833 ? 9.507 -33.091 -14.199 1.00 93.00 833 ARG A CA 1
ATOM 6353 C C . ARG A 1 833 ? 10.558 -32.615 -15.204 1.00 93.00 833 ARG A C 1
ATOM 6355 O O . ARG A 1 833 ? 10.286 -32.516 -16.400 1.00 93.00 833 ARG A O 1
ATOM 6362 N N . ILE A 1 834 ? 11.774 -32.354 -14.732 1.00 94.44 834 ILE A N 1
ATOM 6363 C CA . ILE A 1 834 ? 12.926 -32.083 -15.602 1.00 94.44 834 ILE A CA 1
ATOM 6364 C C . ILE A 1 834 ? 13.793 -33.330 -15.663 1.00 94.44 834 ILE A C 1
ATOM 6366 O O . ILE A 1 834 ? 14.217 -33.838 -14.622 1.00 94.44 834 ILE A O 1
ATOM 6370 N N . VAL A 1 835 ? 14.077 -33.805 -16.872 1.00 92.31 835 VAL A N 1
ATOM 6371 C CA . VAL A 1 835 ? 14.917 -34.983 -17.120 1.00 92.31 835 VAL A CA 1
ATOM 6372 C C . VAL A 1 835 ? 16.065 -34.642 -18.057 1.00 92.31 835 VAL A C 1
ATOM 6374 O O . VAL A 1 835 ? 15.933 -33.758 -18.898 1.00 92.31 835 VAL A O 1
ATOM 6377 N N . ARG A 1 836 ? 17.182 -35.355 -17.935 1.00 91.56 836 ARG A N 1
ATOM 6378 C CA . ARG A 1 836 ? 18.250 -35.412 -18.934 1.00 91.56 836 ARG A CA 1
ATOM 6379 C C . ARG A 1 836 ? 18.149 -36.729 -19.686 1.00 91.56 836 ARG A C 1
ATOM 6381 O O . ARG A 1 836 ? 17.977 -37.774 -19.070 1.00 91.56 836 ARG A O 1
ATOM 6388 N N . TRP A 1 837 ? 18.304 -36.677 -20.996 1.00 89.00 837 TRP A N 1
ATOM 6389 C CA . TRP A 1 837 ? 18.232 -37.832 -21.869 1.00 89.00 837 TRP A CA 1
ATOM 6390 C C . TRP A 1 837 ? 19.346 -37.769 -22.910 1.00 89.00 837 TRP A C 1
ATOM 6392 O O . TRP A 1 837 ? 19.511 -36.755 -23.580 1.00 89.00 837 TRP A O 1
ATOM 6402 N N . ASP A 1 838 ? 20.116 -38.840 -23.039 1.00 83.94 838 ASP A N 1
ATOM 6403 C CA . ASP A 1 838 ? 21.203 -38.984 -24.018 1.00 83.94 838 ASP A CA 1
ATOM 6404 C C . ASP A 1 838 ? 20.698 -39.348 -25.430 1.00 83.94 838 ASP A C 1
ATOM 6406 O O . ASP A 1 838 ? 21.476 -39.381 -26.381 1.00 83.94 838 ASP A O 1
ATOM 6410 N N . GLY A 1 839 ? 19.388 -39.580 -25.574 1.00 77.62 839 GLY A N 1
ATOM 6411 C CA . GLY A 1 839 ? 18.738 -40.004 -26.811 1.00 77.62 839 GLY A CA 1
ATOM 6412 C C . GLY A 1 839 ? 18.578 -41.522 -26.941 1.00 77.62 839 GLY A C 1
ATOM 6413 O O . GLY A 1 839 ? 17.956 -41.968 -27.904 1.00 77.62 839 GLY A O 1
ATOM 6414 N N . ILE A 1 840 ? 19.114 -42.320 -26.004 1.00 75.44 840 ILE A N 1
ATOM 6415 C CA . ILE A 1 840 ? 19.089 -43.788 -26.039 1.00 75.44 840 ILE A CA 1
ATOM 6416 C C . ILE A 1 840 ? 18.845 -44.350 -24.626 1.00 75.44 840 ILE A C 1
ATOM 6418 O O . ILE A 1 840 ? 19.688 -44.262 -23.747 1.00 75.44 840 ILE A O 1
ATOM 6422 N N . GLY A 1 841 ? 17.723 -45.041 -24.415 1.00 76.38 841 GLY A N 1
ATOM 6423 C CA . GLY A 1 841 ? 17.372 -45.606 -23.103 1.00 76.38 841 GLY A CA 1
ATOM 6424 C C . GLY A 1 841 ? 16.549 -44.648 -22.235 1.00 76.38 841 GLY A C 1
ATOM 6425 O O . GLY A 1 841 ? 15.950 -43.705 -22.752 1.00 76.38 841 GLY A O 1
ATOM 6426 N N . GLU A 1 842 ? 16.473 -44.919 -20.930 1.00 81.56 842 GLU A N 1
ATOM 6427 C CA . GLU A 1 842 ? 15.577 -44.207 -20.005 1.00 81.56 842 GLU A CA 1
ATOM 6428 C C . GLU A 1 842 ? 16.115 -42.824 -19.576 1.00 81.56 842 GLU A C 1
ATOM 6430 O O . GLU A 1 842 ? 17.266 -42.722 -19.140 1.00 81.56 842 GLU A O 1
ATOM 6435 N N . PRO A 1 843 ? 15.296 -41.752 -19.613 1.00 88.06 843 PRO A N 1
ATOM 6436 C CA . PRO A 1 843 ? 15.697 -40.428 -19.137 1.00 88.06 843 PRO A CA 1
ATOM 6437 C C . PRO A 1 843 ? 16.048 -40.382 -17.638 1.00 88.06 843 PRO A C 1
ATOM 6439 O O . PRO A 1 843 ? 15.306 -40.849 -16.773 1.00 88.06 843 PRO A O 1
ATOM 6442 N N . GLN A 1 844 ? 17.147 -39.706 -17.298 1.00 90.38 844 GLN A N 1
ATOM 6443 C CA . GLN A 1 844 ? 17.550 -39.422 -15.922 1.00 90.38 844 GLN A CA 1
ATOM 6444 C C . GLN A 1 844 ? 16.752 -38.244 -15.349 1.00 90.38 844 GLN A C 1
ATOM 6446 O O . GLN A 1 844 ? 16.858 -37.118 -15.828 1.00 90.38 844 GLN A O 1
ATOM 6451 N N . VAL A 1 845 ? 16.029 -38.449 -14.248 1.00 91.12 845 VAL A N 1
ATOM 6452 C CA . VAL A 1 845 ? 15.323 -37.356 -13.558 1.00 91.12 845 VAL A CA 1
ATOM 6453 C C . VAL A 1 845 ? 16.307 -36.417 -12.850 1.00 91.12 845 VAL A C 1
ATOM 6455 O O . VAL A 1 845 ? 17.085 -36.854 -12.005 1.00 91.12 845 VAL A O 1
ATOM 6458 N N . LEU A 1 846 ? 16.237 -35.120 -13.164 1.00 91.69 846 LEU A N 1
ATOM 6459 C CA . LEU A 1 846 ? 17.008 -34.057 -12.509 1.00 91.69 846 LEU A CA 1
ATOM 6460 C C . LEU A 1 846 ? 16.203 -33.359 -11.411 1.00 91.69 846 LEU A C 1
ATOM 6462 O O . LEU A 1 846 ? 16.696 -33.157 -10.306 1.00 91.69 846 LEU A O 1
ATOM 6466 N N . LEU A 1 847 ? 14.959 -32.984 -11.716 1.00 93.25 847 LEU A N 1
ATOM 6467 C CA . LEU A 1 847 ? 14.065 -32.271 -10.805 1.00 93.25 847 LEU A CA 1
ATOM 6468 C C . LEU A 1 847 ? 12.671 -32.883 -10.887 1.00 93.25 847 LEU A C 1
ATOM 6470 O O . LEU A 1 847 ? 12.140 -33.061 -11.981 1.00 93.25 847 LEU A O 1
ATOM 6474 N N . ARG A 1 848 ? 12.071 -33.168 -9.732 1.00 92.62 848 ARG A N 1
ATOM 6475 C CA . ARG A 1 848 ? 10.671 -33.584 -9.581 1.00 92.62 848 ARG A CA 1
ATOM 6476 C C . ARG A 1 848 ? 10.150 -33.140 -8.222 1.00 92.62 848 ARG A C 1
ATOM 6478 O O . ARG A 1 848 ? 10.953 -32.979 -7.300 1.00 92.62 848 ARG A O 1
ATOM 6485 N N . ASP A 1 849 ? 8.834 -33.017 -8.082 1.00 92.62 849 ASP A N 1
ATOM 6486 C CA . ASP A 1 849 ? 8.228 -32.817 -6.769 1.00 92.62 849 ASP A CA 1
ATOM 6487 C C . ASP A 1 849 ? 8.531 -34.020 -5.851 1.00 92.62 849 ASP A C 1
ATOM 6489 O O . ASP A 1 849 ? 8.138 -35.144 -6.176 1.00 92.62 849 ASP A O 1
ATOM 6493 N N . PRO A 1 850 ? 9.209 -33.829 -4.703 1.00 90.06 850 PRO A N 1
ATOM 6494 C CA . PRO A 1 850 ? 9.477 -34.916 -3.767 1.00 90.06 850 PRO A CA 1
ATOM 6495 C C . PRO A 1 850 ? 8.214 -35.515 -3.133 1.00 90.06 850 PRO A C 1
ATOM 6497 O O . PRO A 1 850 ? 8.261 -36.674 -2.732 1.00 90.06 850 PRO A O 1
ATOM 6500 N N . ALA A 1 851 ? 7.105 -34.767 -3.039 1.00 89.19 851 ALA A N 1
ATOM 6501 C CA . ALA A 1 851 ? 5.850 -35.320 -2.517 1.00 89.19 851 ALA A CA 1
ATOM 6502 C C . ALA A 1 851 ? 5.066 -36.120 -3.566 1.00 89.19 851 ALA A C 1
ATOM 6504 O O . ALA A 1 851 ? 4.186 -36.889 -3.195 1.00 89.19 851 ALA A O 1
ATOM 6505 N N . GLY A 1 852 ? 5.380 -35.951 -4.855 1.00 90.50 852 GLY A N 1
ATOM 6506 C CA . GLY A 1 852 ? 4.631 -36.585 -5.936 1.00 90.50 852 GLY A CA 1
ATOM 6507 C C . GLY A 1 852 ? 3.184 -36.093 -6.042 1.00 90.50 852 GLY A C 1
ATOM 6508 O O . GLY A 1 852 ? 2.301 -36.894 -6.327 1.00 90.50 852 GLY A O 1
ATOM 6509 N N . GLU A 1 853 ? 2.931 -34.804 -5.788 1.00 90.62 853 GLU A N 1
ATOM 6510 C CA . GLU A 1 853 ? 1.576 -34.224 -5.804 1.00 90.62 853 GLU A CA 1
ATOM 6511 C C . GLU A 1 853 ? 1.426 -33.030 -6.764 1.00 90.62 853 GLU A C 1
ATOM 6513 O O . GLU A 1 853 ? 0.298 -32.646 -7.084 1.00 90.62 853 GLU A O 1
ATOM 6518 N N . ALA A 1 854 ? 2.534 -32.409 -7.188 1.00 93.56 854 ALA A N 1
ATOM 6519 C CA . ALA A 1 854 ? 2.523 -31.187 -7.989 1.00 93.56 854 ALA A CA 1
ATOM 6520 C C . ALA A 1 854 ? 3.453 -31.240 -9.214 1.00 93.56 854 ALA A C 1
ATOM 6522 O O . ALA A 1 854 ? 4.524 -31.850 -9.178 1.00 93.56 854 ALA A O 1
ATOM 6523 N N . ASP A 1 855 ? 3.058 -30.540 -10.276 1.00 93.88 855 ASP A N 1
ATOM 6524 C CA . ASP A 1 855 ? 3.872 -30.319 -11.470 1.00 93.88 855 ASP A CA 1
ATOM 6525 C C . ASP A 1 855 ? 4.934 -29.229 -11.242 1.00 93.88 855 ASP A C 1
ATOM 6527 O O . ASP A 1 855 ? 4.751 -28.288 -10.460 1.00 93.88 855 ASP A O 1
ATOM 6531 N N . ILE A 1 856 ? 6.032 -29.303 -12.000 1.00 93.88 856 ILE A N 1
ATOM 6532 C CA . ILE A 1 856 ? 6.967 -28.181 -12.140 1.00 93.88 856 ILE A CA 1
ATOM 6533 C C . ILE A 1 856 ? 6.327 -27.075 -12.992 1.00 93.88 856 ILE A C 1
ATOM 6535 O O . ILE A 1 856 ? 6.055 -27.245 -14.181 1.00 93.88 856 ILE A O 1
ATOM 6539 N N . GLU A 1 857 ? 6.135 -25.900 -12.398 1.00 90.75 857 GLU A N 1
ATOM 6540 C CA . GLU A 1 857 ? 5.449 -24.774 -13.041 1.00 90.75 857 GLU A CA 1
ATOM 6541 C C . GLU A 1 857 ? 6.394 -23.741 -13.648 1.00 90.75 857 GLU A C 1
ATOM 6543 O O . GLU A 1 857 ? 6.060 -23.092 -14.641 1.00 90.75 857 GLU A O 1
ATOM 6548 N N . PHE A 1 858 ? 7.579 -23.565 -13.066 1.00 93.25 858 PHE A N 1
ATOM 6549 C CA . PHE A 1 858 ? 8.598 -22.675 -13.609 1.00 93.25 858 PHE A CA 1
ATOM 6550 C C . PHE A 1 858 ? 9.996 -23.245 -13.411 1.00 93.25 858 PHE A C 1
ATOM 6552 O O . PHE A 1 858 ? 10.237 -24.044 -12.507 1.00 93.25 858 PHE A O 1
ATOM 6559 N N . ILE A 1 859 ? 10.911 -22.801 -14.271 1.00 94.00 859 ILE A N 1
ATOM 6560 C CA . ILE A 1 859 ? 12.310 -23.216 -14.304 1.00 94.00 859 ILE A CA 1
ATOM 6561 C C . ILE A 1 859 ? 13.164 -21.953 -14.270 1.00 94.00 859 ILE A C 1
ATOM 6563 O O . ILE A 1 859 ? 12.922 -21.027 -15.045 1.00 94.00 859 ILE A O 1
ATOM 6567 N N . SER A 1 860 ? 14.171 -21.935 -13.405 1.00 95.06 860 SER A N 1
ATOM 6568 C CA . SER A 1 860 ? 15.207 -20.907 -13.404 1.00 95.06 860 SER A CA 1
ATOM 6569 C C . SER A 1 860 ? 16.484 -21.494 -13.983 1.00 95.06 860 SER A C 1
ATOM 6571 O O . SER A 1 860 ? 17.060 -22.440 -13.433 1.00 95.06 860 SER A O 1
ATOM 6573 N N . ALA A 1 861 ? 16.908 -20.938 -15.112 1.00 92.06 861 ALA A N 1
ATOM 6574 C CA . ALA A 1 861 ? 18.150 -21.293 -15.777 1.00 92.06 861 ALA A CA 1
ATOM 6575 C C . ALA A 1 861 ? 19.261 -20.292 -15.445 1.00 92.06 861 ALA A C 1
ATOM 6577 O O . ALA A 1 861 ? 18.987 -19.155 -15.059 1.00 92.06 861 ALA A O 1
ATOM 6578 N N . ASP A 1 862 ? 20.508 -20.727 -15.589 1.00 90.06 862 ASP A N 1
ATOM 6579 C CA . ASP A 1 862 ? 21.663 -19.831 -15.591 1.00 90.06 862 ASP A CA 1
ATOM 6580 C C . ASP A 1 862 ? 21.788 -19.065 -16.928 1.00 90.06 862 ASP A C 1
ATOM 6582 O O . ASP A 1 862 ? 21.041 -19.346 -17.872 1.00 90.06 862 ASP A O 1
ATOM 6586 N N . PRO A 1 863 ? 22.733 -18.112 -17.055 1.00 88.25 863 PRO A N 1
ATOM 6587 C CA . PRO A 1 863 ? 22.910 -17.349 -18.292 1.00 88.25 863 PRO A CA 1
ATOM 6588 C C . PRO A 1 863 ? 23.253 -18.173 -19.541 1.00 88.25 863 PRO A C 1
ATOM 6590 O O . PRO A 1 863 ? 23.104 -17.668 -20.649 1.00 88.25 863 PRO A O 1
ATOM 6593 N N . THR A 1 864 ? 23.696 -19.427 -19.388 1.00 84.81 864 THR A N 1
ATOM 6594 C CA . THR A 1 864 ? 23.946 -20.347 -20.514 1.00 84.81 864 THR A CA 1
ATOM 6595 C C . THR A 1 864 ? 22.675 -21.080 -20.959 1.00 84.81 864 THR A C 1
ATOM 6597 O O . THR A 1 864 ? 22.685 -21.846 -21.922 1.00 84.81 864 THR A O 1
ATOM 6600 N N . GLY A 1 865 ? 21.558 -20.853 -20.262 1.00 85.75 865 GLY A N 1
ATOM 6601 C CA . GLY A 1 865 ? 20.282 -21.514 -20.502 1.00 85.75 865 GLY A CA 1
ATOM 6602 C C . GLY A 1 865 ? 20.163 -22.879 -19.825 1.00 85.75 865 GLY A C 1
ATOM 6603 O O . GLY A 1 865 ? 19.161 -23.566 -20.034 1.00 85.75 865 GLY A O 1
ATOM 6604 N N . ARG A 1 866 ? 21.133 -23.285 -18.997 1.00 89.25 866 ARG A N 1
ATOM 6605 C CA . ARG A 1 866 ? 21.068 -24.559 -18.280 1.00 89.25 866 ARG A CA 1
ATOM 6606 C C . ARG A 1 866 ? 20.124 -24.440 -17.076 1.00 89.25 866 ARG A C 1
ATOM 6608 O O . ARG A 1 866 ? 20.316 -23.555 -16.241 1.00 89.25 866 ARG A O 1
ATOM 6615 N N . PRO A 1 867 ? 19.127 -25.331 -16.925 1.00 91.94 867 PRO A N 1
ATOM 6616 C CA . PRO A 1 867 ? 18.210 -25.302 -15.790 1.00 91.94 867 PRO A CA 1
ATOM 6617 C C . PRO A 1 867 ? 18.935 -25.657 -14.489 1.00 91.94 867 PRO A C 1
ATOM 6619 O O . PRO A 1 867 ? 19.641 -26.666 -14.415 1.00 91.94 867 PRO A O 1
ATOM 6622 N N . ARG A 1 868 ? 18.736 -24.837 -13.455 1.00 93.00 868 ARG A N 1
ATOM 6623 C CA . ARG A 1 868 ? 19.338 -25.030 -12.127 1.00 93.00 868 ARG A CA 1
ATOM 6624 C C . ARG A 1 868 ? 18.298 -25.186 -11.028 1.00 93.00 868 ARG A C 1
ATOM 6626 O O . ARG A 1 868 ? 18.480 -26.022 -10.147 1.00 93.00 868 ARG A O 1
ATOM 6633 N N . LEU A 1 869 ? 17.197 -24.437 -11.107 1.00 96.25 869 LEU A N 1
ATOM 6634 C CA . LEU A 1 869 ? 16.102 -24.501 -10.138 1.00 96.25 869 LEU A CA 1
ATOM 6635 C C . LEU A 1 869 ? 14.758 -24.737 -10.830 1.00 96.25 869 LEU A C 1
ATOM 6637 O O . LEU A 1 869 ? 14.579 -24.392 -11.999 1.00 96.25 869 LEU A O 1
ATOM 6641 N N . ALA A 1 870 ? 13.798 -25.272 -10.084 1.00 95.75 870 ALA A N 1
ATOM 6642 C CA . ALA A 1 870 ? 12.405 -25.382 -10.504 1.00 95.75 870 ALA A CA 1
ATOM 6643 C C . ALA A 1 870 ? 11.460 -25.143 -9.328 1.00 95.75 870 ALA A C 1
ATOM 6645 O O . ALA A 1 870 ? 11.823 -25.431 -8.191 1.00 95.75 870 ALA A O 1
ATOM 6646 N N . GLY A 1 871 ? 10.246 -24.659 -9.585 1.00 94.94 871 GLY A N 1
ATOM 6647 C CA . GLY A 1 871 ? 9.248 -24.473 -8.531 1.00 94.94 871 GLY A CA 1
ATOM 6648 C C . GLY A 1 871 ? 7.917 -25.158 -8.798 1.00 94.94 871 GLY A C 1
ATOM 6649 O O . GLY A 1 871 ? 7.488 -25.289 -9.944 1.00 94.94 871 GLY A O 1
ATOM 6650 N N . CYS A 1 872 ? 7.273 -25.566 -7.706 1.00 94.00 872 CYS A N 1
ATOM 6651 C CA . CYS A 1 872 ? 5.942 -26.171 -7.668 1.00 94.00 872 CYS A CA 1
ATOM 6652 C C . CYS A 1 872 ? 5.042 -25.273 -6.808 1.00 94.00 872 CYS A C 1
ATOM 6654 O O . CYS A 1 872 ? 5.477 -24.855 -5.730 1.00 94.00 872 CYS A O 1
ATOM 6656 N N . THR A 1 873 ? 3.820 -24.956 -7.254 1.00 92.88 873 THR A N 1
ATOM 6657 C CA . THR A 1 873 ? 2.932 -24.042 -6.500 1.00 92.88 873 THR A CA 1
ATOM 6658 C C . THR A 1 873 ? 1.502 -24.550 -6.292 1.00 92.88 873 THR A C 1
ATOM 6660 O O . THR A 1 873 ? 0.762 -23.962 -5.497 1.00 92.88 873 THR A O 1
ATOM 6663 N N . SER A 1 874 ? 1.134 -25.674 -6.914 1.00 90.75 874 SER A N 1
ATOM 6664 C CA . SER A 1 874 ? -0.233 -26.214 -6.941 1.00 90.75 874 SER A CA 1
ATOM 6665 C C . SER A 1 874 ? -0.720 -26.778 -5.596 1.00 90.75 874 SER A C 1
ATOM 6667 O O . SER A 1 874 ? -1.917 -26.781 -5.329 1.00 90.75 874 SER A O 1
ATOM 6669 N N . THR A 1 875 ? 0.187 -27.211 -4.710 1.00 89.69 875 THR A N 1
ATOM 6670 C CA . THR A 1 875 ? -0.132 -27.669 -3.334 1.00 89.69 875 THR A CA 1
ATOM 6671 C C . THR A 1 875 ? 0.496 -26.804 -2.236 1.00 89.69 875 THR A C 1
ATOM 6673 O O . THR A 1 875 ? 0.438 -27.142 -1.055 1.00 89.69 875 THR A O 1
ATOM 6676 N N . GLY A 1 876 ? 1.096 -25.675 -2.619 1.00 88.88 876 GLY A N 1
ATOM 6677 C CA . GLY A 1 876 ? 1.880 -24.802 -1.747 1.00 88.88 876 GLY A CA 1
ATOM 6678 C C . GLY A 1 876 ? 3.233 -24.443 -2.368 1.00 88.88 876 GLY A C 1
ATOM 6679 O O . GLY A 1 876 ? 3.661 -25.093 -3.324 1.00 88.88 876 GLY A O 1
ATOM 6680 N N . PRO A 1 877 ? 3.910 -23.403 -1.856 1.00 91.50 877 PRO A N 1
ATOM 6681 C CA . PRO A 1 877 ? 5.151 -22.911 -2.437 1.00 91.50 877 PRO A CA 1
ATOM 6682 C C . PRO A 1 877 ? 6.317 -23.866 -2.159 1.00 91.50 877 PRO A C 1
ATOM 6684 O O . PRO A 1 877 ? 6.669 -24.100 -1.003 1.00 91.50 877 PRO A O 1
ATOM 6687 N N . ARG A 1 878 ? 6.947 -24.395 -3.214 1.00 92.75 878 ARG A N 1
ATOM 6688 C CA . ARG A 1 878 ? 8.171 -25.207 -3.116 1.00 92.75 878 ARG A CA 1
ATOM 6689 C C . ARG A 1 878 ? 9.174 -24.823 -4.197 1.00 92.75 878 ARG A C 1
ATOM 6691 O O . ARG A 1 878 ? 8.805 -24.714 -5.365 1.00 92.75 878 ARG A O 1
ATOM 6698 N N . LEU A 1 879 ? 10.438 -24.665 -3.807 1.00 95.62 879 LEU A N 1
ATOM 6699 C CA . LEU A 1 879 ? 11.572 -24.409 -4.696 1.00 95.62 879 LEU A CA 1
ATOM 6700 C C . LEU A 1 879 ? 12.548 -25.589 -4.618 1.00 95.62 879 LEU A C 1
ATOM 6702 O O . LEU A 1 879 ? 12.864 -26.074 -3.535 1.00 95.62 879 LEU A O 1
ATOM 6706 N N . LEU A 1 880 ? 12.998 -26.070 -5.772 1.00 95.31 880 LEU A N 1
ATOM 6707 C CA . LEU A 1 880 ? 13.820 -27.265 -5.933 1.00 95.31 880 LEU A CA 1
ATOM 6708 C C . LEU A 1 880 ? 15.149 -26.894 -6.598 1.00 95.31 880 LEU A C 1
ATOM 6710 O O . LEU A 1 880 ? 15.167 -26.102 -7.539 1.00 95.31 880 LEU A O 1
ATOM 6714 N N . ALA A 1 881 ? 16.239 -27.513 -6.145 1.00 94.94 881 ALA A N 1
ATOM 6715 C CA . ALA A 1 881 ? 17.583 -27.367 -6.706 1.00 94.94 881 ALA A CA 1
ATOM 6716 C C . ALA A 1 881 ? 18.022 -28.635 -7.453 1.00 94.94 881 ALA A C 1
ATOM 6718 O O . ALA A 1 881 ? 17.834 -29.744 -6.942 1.00 94.94 881 ALA A O 1
ATOM 6719 N N . ALA A 1 882 ? 18.611 -28.468 -8.643 1.00 89.19 882 ALA A N 1
ATOM 6720 C CA . ALA A 1 882 ? 19.047 -29.574 -9.502 1.00 89.19 882 ALA A CA 1
ATOM 6721 C C . ALA A 1 882 ? 20.330 -30.248 -9.001 1.00 89.19 882 ALA A C 1
ATOM 6723 O O . ALA A 1 882 ? 20.549 -31.431 -9.257 1.00 89.19 882 ALA A O 1
ATOM 6724 N N . ASP A 1 883 ? 21.189 -29.501 -8.306 1.00 85.44 883 ASP A N 1
ATOM 6725 C CA . ASP A 1 883 ? 22.452 -29.990 -7.765 1.00 85.44 883 ASP A CA 1
ATOM 6726 C C . ASP A 1 883 ? 22.620 -29.648 -6.275 1.00 85.44 883 ASP A C 1
ATOM 6728 O O . ASP A 1 883 ? 21.846 -28.895 -5.677 1.00 85.44 883 ASP A O 1
ATOM 6732 N N . SER A 1 884 ? 23.628 -30.256 -5.646 1.00 83.81 884 SER A N 1
ATOM 6733 C CA . SER A 1 884 ? 23.917 -30.071 -4.222 1.00 83.81 884 SER A CA 1
ATOM 6734 C C . SER A 1 884 ? 24.439 -28.676 -3.882 1.00 83.81 884 SER A C 1
ATOM 6736 O O . SER A 1 884 ? 24.293 -28.252 -2.738 1.00 83.81 884 SER A O 1
ATOM 6738 N N . ARG A 1 885 ? 25.025 -27.957 -4.849 1.00 83.19 885 ARG A N 1
ATOM 6739 C CA . ARG A 1 885 ? 25.560 -26.608 -4.639 1.00 83.19 885 ARG A CA 1
ATOM 6740 C C . ARG A 1 885 ? 24.422 -25.616 -4.433 1.00 83.19 885 ARG A C 1
ATOM 6742 O O . ARG A 1 885 ? 24.488 -24.811 -3.512 1.00 83.19 885 ARG A O 1
ATOM 6749 N N . ASP A 1 886 ? 23.379 -25.702 -5.252 1.00 91.94 886 ASP A N 1
ATOM 6750 C CA . ASP A 1 886 ? 22.213 -24.824 -5.139 1.00 91.94 886 ASP A CA 1
ATOM 6751 C C . ASP A 1 886 ? 21.283 -25.200 -3.989 1.00 91.94 886 ASP A C 1
ATOM 6753 O O . ASP A 1 886 ? 20.531 -24.353 -3.513 1.00 91.94 886 ASP A O 1
ATOM 6757 N N . ARG A 1 887 ? 21.328 -26.451 -3.516 1.00 94.25 887 ARG A N 1
ATOM 6758 C CA . ARG A 1 887 ? 20.442 -26.914 -2.441 1.00 94.25 887 ARG A CA 1
ATOM 6759 C C . ARG A 1 887 ? 20.607 -26.100 -1.157 1.00 94.25 887 ARG A C 1
ATOM 6761 O O . ARG A 1 887 ? 19.605 -25.653 -0.618 1.00 94.25 887 ARG A O 1
ATOM 6768 N N . ALA A 1 888 ? 21.841 -25.834 -0.725 1.00 93.75 888 ALA A N 1
ATOM 6769 C CA . ALA A 1 888 ? 22.090 -25.018 0.467 1.00 93.75 888 ALA A CA 1
ATOM 6770 C C . ALA A 1 888 ? 21.511 -23.597 0.331 1.00 93.75 888 ALA A C 1
ATOM 6772 O O . ALA A 1 888 ? 20.878 -23.092 1.258 1.00 93.75 888 ALA A O 1
ATOM 6773 N N . ALA A 1 889 ? 21.666 -22.992 -0.848 1.00 95.19 889 ALA A N 1
ATOM 6774 C CA . ALA A 1 889 ? 21.144 -21.667 -1.154 1.00 95.19 889 ALA A CA 1
ATOM 6775 C C . ALA A 1 889 ? 19.603 -21.647 -1.188 1.00 95.19 889 ALA A C 1
ATOM 6777 O O . ALA A 1 889 ? 18.987 -20.728 -0.655 1.00 95.19 889 ALA A O 1
ATOM 6778 N N . VAL A 1 890 ? 18.968 -22.672 -1.769 1.00 96.56 890 VAL A N 1
ATOM 6779 C CA . VAL A 1 890 ? 17.502 -22.829 -1.790 1.00 96.56 890 VAL A CA 1
ATOM 6780 C C . VAL A 1 890 ? 16.932 -23.052 -0.391 1.00 96.56 890 VAL A C 1
ATOM 6782 O O . VAL A 1 890 ? 15.923 -22.432 -0.049 1.00 96.56 890 VAL A O 1
ATOM 6785 N N . ASP A 1 891 ? 17.571 -23.894 0.422 1.00 95.25 891 ASP A N 1
ATOM 6786 C CA . ASP A 1 891 ? 17.147 -24.165 1.798 1.00 95.25 891 ASP A CA 1
ATOM 6787 C C . ASP A 1 891 ? 17.230 -22.885 2.642 1.00 95.25 891 ASP A C 1
ATOM 6789 O O . ASP A 1 891 ? 16.272 -22.527 3.332 1.00 95.25 891 ASP A O 1
ATOM 6793 N N . ALA A 1 892 ? 18.336 -22.140 2.522 1.00 95.12 892 ALA A N 1
ATOM 6794 C CA . ALA A 1 892 ? 18.510 -20.850 3.180 1.00 95.12 892 ALA A CA 1
ATOM 6795 C C . ALA A 1 892 ? 17.463 -19.825 2.718 1.00 95.12 892 ALA A C 1
ATOM 6797 O O . ALA A 1 892 ? 16.802 -19.199 3.546 1.00 95.12 892 ALA A O 1
ATOM 6798 N N . LEU A 1 893 ? 17.259 -19.686 1.406 1.00 96.06 893 LEU A N 1
ATOM 6799 C CA . LEU A 1 893 ? 16.296 -18.742 0.842 1.00 96.06 893 LEU A CA 1
ATOM 6800 C C . LEU A 1 893 ? 14.854 -19.057 1.281 1.00 96.06 893 LEU A C 1
ATOM 6802 O O . LEU A 1 893 ? 14.103 -18.149 1.635 1.00 96.06 893 LEU A O 1
ATOM 6806 N N . THR A 1 894 ? 14.479 -20.339 1.315 1.00 95.44 894 THR A N 1
ATOM 6807 C CA . THR A 1 894 ? 13.151 -20.794 1.765 1.00 95.44 894 THR A CA 1
ATOM 6808 C C . THR A 1 894 ? 12.952 -20.559 3.264 1.00 95.44 894 THR A C 1
ATOM 6810 O O . THR A 1 894 ? 11.858 -20.188 3.688 1.00 95.44 894 THR A O 1
ATOM 6813 N N . ALA A 1 895 ? 14.004 -20.727 4.072 1.00 95.44 895 ALA A N 1
ATOM 6814 C CA . ALA A 1 895 ? 13.968 -20.432 5.504 1.00 95.44 895 ALA A CA 1
ATOM 6815 C C . ALA A 1 895 ? 13.864 -18.925 5.799 1.00 95.44 895 ALA A C 1
ATOM 6817 O O . ALA A 1 895 ? 13.204 -18.537 6.762 1.00 95.44 895 ALA A O 1
ATOM 6818 N N . LEU A 1 896 ? 14.491 -18.079 4.973 1.00 96.06 896 LEU A N 1
ATOM 6819 C CA . LEU A 1 896 ? 14.440 -16.618 5.097 1.00 96.06 896 LEU A CA 1
ATOM 6820 C C . LEU A 1 896 ? 13.084 -16.032 4.679 1.00 96.06 896 LEU A C 1
ATOM 6822 O O . LEU A 1 896 ? 12.651 -15.032 5.249 1.00 96.06 896 LEU A O 1
ATOM 6826 N N . LEU A 1 897 ? 12.412 -16.643 3.700 1.00 94.31 897 LEU A N 1
ATOM 6827 C CA . LEU A 1 897 ? 11.124 -16.187 3.165 1.00 94.31 897 LEU A CA 1
ATOM 6828 C C . LEU A 1 897 ? 10.062 -17.305 3.214 1.00 94.31 897 LEU A C 1
ATOM 6830 O O . LEU A 1 897 ? 9.574 -17.750 2.168 1.00 94.31 897 LEU A O 1
ATOM 6834 N N . PRO A 1 898 ? 9.663 -17.764 4.415 1.00 91.25 898 PRO A N 1
ATOM 6835 C CA . PRO A 1 898 ? 8.720 -18.866 4.553 1.00 91.25 898 PRO A CA 1
ATOM 6836 C C . PRO A 1 898 ? 7.331 -18.486 4.024 1.00 91.25 898 PRO A C 1
ATOM 6838 O O . PRO A 1 898 ? 6.828 -17.389 4.268 1.00 91.25 898 PRO A O 1
ATOM 6841 N N . GLY A 1 899 ? 6.690 -19.413 3.308 1.00 86.56 899 GLY A N 1
ATOM 6842 C CA . GLY A 1 899 ? 5.337 -19.229 2.765 1.00 86.56 899 GLY A CA 1
ATOM 6843 C C . GLY A 1 899 ? 5.253 -18.381 1.488 1.00 86.56 899 GLY A C 1
ATOM 6844 O O . GLY A 1 899 ? 4.156 -18.187 0.965 1.00 86.56 899 GLY A O 1
ATOM 6845 N N . TYR A 1 900 ? 6.383 -17.907 0.957 1.00 93.38 900 TYR A N 1
ATOM 6846 C CA . TYR A 1 900 ? 6.433 -17.228 -0.335 1.00 93.38 900 TYR A CA 1
ATOM 6847 C C . TYR A 1 900 ? 6.684 -18.215 -1.479 1.00 93.38 900 TYR A C 1
ATOM 6849 O O . TYR A 1 900 ? 7.502 -19.124 -1.373 1.00 93.38 900 TYR A O 1
ATOM 6857 N N . VAL A 1 901 ? 6.026 -17.992 -2.616 1.00 94.88 901 VAL A N 1
ATOM 6858 C CA . VAL A 1 901 ? 6.447 -18.539 -3.908 1.00 94.88 901 VAL A CA 1
ATOM 6859 C C . VAL A 1 901 ? 7.649 -17.723 -4.375 1.00 94.88 901 VAL A C 1
ATOM 6861 O O . VAL A 1 901 ? 7.521 -16.530 -4.654 1.00 94.88 901 VAL A O 1
ATOM 6864 N N . LEU A 1 902 ? 8.809 -18.369 -4.452 1.00 97.00 902 LEU A N 1
ATOM 6865 C CA . LEU A 1 902 ? 10.090 -17.743 -4.768 1.00 97.00 902 LEU A CA 1
ATOM 6866 C C . LEU A 1 902 ? 10.509 -18.101 -6.191 1.00 97.00 902 LEU A C 1
ATOM 6868 O O . LEU A 1 902 ? 10.646 -19.281 -6.497 1.00 97.00 902 LEU A O 1
ATOM 6872 N N . ARG A 1 903 ? 10.746 -17.106 -7.051 1.00 96.69 903 ARG A N 1
ATOM 6873 C CA . ARG A 1 903 ? 11.187 -17.298 -8.444 1.00 96.69 903 ARG A CA 1
ATOM 6874 C C . ARG A 1 903 ? 12.530 -16.592 -8.671 1.00 96.69 903 ARG A C 1
ATOM 6876 O O . ARG A 1 903 ? 12.549 -15.414 -9.030 1.00 96.69 903 ARG A O 1
ATOM 6883 N N . PRO A 1 904 ? 13.665 -17.271 -8.422 1.00 97.12 904 PRO A N 1
ATOM 6884 C CA . PRO A 1 904 ? 14.986 -16.677 -8.607 1.00 97.12 904 PRO A CA 1
ATOM 6885 C C . PRO A 1 904 ? 15.350 -16.546 -10.088 1.00 97.12 904 PRO A C 1
ATOM 6887 O O . PRO A 1 904 ? 15.187 -17.493 -10.852 1.00 97.12 904 PRO A O 1
ATOM 6890 N N . GLN A 1 905 ? 15.910 -15.411 -10.491 1.00 96.62 905 GLN A N 1
ATOM 6891 C CA . GLN A 1 905 ? 16.675 -15.259 -11.728 1.00 96.62 905 GLN A CA 1
ATOM 6892 C C . GLN A 1 905 ? 18.157 -15.401 -11.395 1.00 96.62 905 GLN A C 1
ATOM 6894 O O . GLN A 1 905 ? 18.668 -14.688 -10.529 1.00 96.62 905 GLN A O 1
ATOM 6899 N N . ILE A 1 906 ? 18.840 -16.326 -12.061 1.00 94.75 906 ILE A N 1
ATOM 6900 C CA . ILE A 1 906 ? 20.214 -16.698 -11.724 1.00 94.75 906 ILE A CA 1
ATOM 6901 C C . ILE A 1 906 ? 21.177 -15.869 -12.572 1.00 94.75 906 ILE A C 1
ATOM 6903 O O . ILE A 1 906 ? 21.246 -16.044 -13.786 1.00 94.75 906 ILE A O 1
ATOM 6907 N N . SER A 1 907 ? 21.947 -14.993 -11.925 1.00 94.50 907 SER A N 1
ATOM 6908 C CA . SER A 1 907 ? 23.106 -14.334 -12.538 1.00 94.50 907 SER A CA 1
ATOM 6909 C C . SER A 1 907 ? 24.414 -14.982 -12.063 1.00 94.50 907 SER A C 1
ATOM 6911 O O . SER A 1 907 ? 24.407 -15.985 -11.343 1.00 94.50 907 SER A O 1
ATOM 6913 N N . ARG A 1 908 ? 25.557 -14.420 -12.469 1.00 90.88 908 ARG A N 1
ATOM 6914 C CA . ARG A 1 908 ? 26.891 -14.939 -12.146 1.00 90.88 908 ARG A CA 1
ATOM 6915 C C . ARG A 1 908 ? 27.177 -15.038 -10.643 1.00 90.88 908 ARG A C 1
ATOM 6917 O O . ARG A 1 908 ? 27.816 -16.006 -10.231 1.00 90.88 908 ARG A O 1
ATOM 6924 N N . SER A 1 909 ? 26.764 -14.049 -9.850 1.00 92.56 909 SER A N 1
ATOM 6925 C CA . SER A 1 909 ? 27.062 -13.984 -8.407 1.00 92.56 909 SER A CA 1
ATOM 6926 C C . SER A 1 909 ? 25.856 -13.690 -7.521 1.00 92.56 909 SER A C 1
ATOM 6928 O O . SER A 1 909 ? 25.893 -14.054 -6.355 1.00 92.56 909 SER A O 1
ATOM 6930 N N . LEU A 1 910 ? 24.793 -13.077 -8.046 1.00 96.00 910 LEU A N 1
ATOM 6931 C CA . LEU A 1 910 ? 23.584 -12.750 -7.284 1.00 96.00 910 LEU A CA 1
ATOM 6932 C C . LEU A 1 910 ? 22.345 -13.377 -7.920 1.00 96.00 910 LEU A C 1
ATOM 6934 O O . LEU A 1 910 ? 22.266 -13.557 -9.136 1.00 96.00 910 LEU A O 1
ATOM 6938 N N . TRP A 1 911 ? 21.339 -13.679 -7.119 1.00 97.31 911 TRP A N 1
ATOM 6939 C CA . TRP A 1 911 ? 20.017 -14.046 -7.606 1.00 97.31 911 TRP A CA 1
ATOM 6940 C C . TRP A 1 911 ? 19.052 -12.892 -7.378 1.00 97.31 911 TRP A C 1
ATOM 6942 O O . TRP A 1 911 ? 18.992 -12.331 -6.285 1.00 97.31 911 TRP A O 1
ATOM 6952 N N . LEU A 1 912 ? 18.274 -12.548 -8.402 1.00 98.31 912 LEU A N 1
ATOM 6953 C CA . LEU A 1 912 ? 17.122 -11.665 -8.237 1.00 98.31 912 LEU A CA 1
ATOM 6954 C C . LEU A 1 912 ? 15.897 -12.533 -7.959 1.00 98.31 912 LEU A C 1
ATOM 6956 O O . LEU A 1 912 ? 15.423 -13.241 -8.842 1.00 98.31 912 LEU A O 1
ATOM 6960 N N . VAL A 1 913 ? 15.399 -12.505 -6.731 1.00 98.12 913 VAL A N 1
ATOM 6961 C CA . VAL A 1 913 ? 14.311 -13.364 -6.265 1.00 98.12 913 VAL A CA 1
ATOM 6962 C C . VAL A 1 913 ? 13.006 -12.587 -6.280 1.00 98.12 913 VAL A C 1
ATOM 6964 O O . VAL A 1 913 ? 12.811 -11.688 -5.468 1.00 98.12 913 VAL A O 1
ATOM 6967 N N . GLU A 1 914 ? 12.099 -12.950 -7.184 1.00 97.38 914 GLU A N 1
ATOM 6968 C CA . GLU A 1 914 ? 10.707 -12.510 -7.115 1.00 97.38 914 GLU A CA 1
ATOM 6969 C C . GLU A 1 914 ? 9.967 -13.338 -6.054 1.00 97.38 914 GLU A C 1
ATOM 6971 O O . GLU A 1 914 ? 9.890 -14.563 -6.157 1.00 97.38 914 GLU A O 1
ATOM 6976 N N . ALA A 1 915 ? 9.414 -12.678 -5.040 1.00 95.94 915 ALA A N 1
ATOM 6977 C CA . ALA A 1 915 ? 8.638 -13.287 -3.970 1.00 95.94 915 ALA A CA 1
ATOM 6978 C C . ALA A 1 915 ? 7.156 -12.913 -4.107 1.00 95.94 915 ALA A C 1
ATOM 6980 O O . ALA A 1 915 ? 6.790 -11.735 -4.125 1.00 95.94 915 ALA A O 1
ATOM 6981 N N . ARG A 1 916 ? 6.298 -13.933 -4.179 1.00 94.75 916 ARG A N 1
ATOM 6982 C CA . ARG A 1 916 ? 4.832 -13.825 -4.249 1.00 94.75 916 ARG A CA 1
ATOM 6983 C C . ARG A 1 916 ? 4.199 -14.582 -3.088 1.00 94.75 916 ARG A C 1
ATOM 6985 O O . ARG A 1 916 ? 4.795 -15.515 -2.566 1.00 94.75 916 ARG A O 1
ATOM 6992 N N . SER A 1 917 ? 2.982 -14.229 -2.696 1.00 92.38 917 SER A N 1
ATOM 6993 C CA . SER A 1 917 ? 2.207 -15.026 -1.740 1.00 92.38 917 SER A CA 1
ATOM 6994 C C . SER A 1 917 ? 0.713 -14.854 -1.992 1.00 92.38 917 SER A C 1
ATOM 6996 O O . SER A 1 917 ? 0.299 -14.013 -2.787 1.00 92.38 917 SER A O 1
ATOM 6998 N N . THR A 1 918 ? -0.108 -15.646 -1.309 1.00 92.31 918 THR A N 1
ATOM 6999 C CA . THR A 1 918 ? -1.576 -15.538 -1.391 1.00 92.31 918 THR A CA 1
ATOM 7000 C C . THR A 1 918 ? -2.125 -14.272 -0.722 1.00 92.31 918 THR A C 1
ATOM 7002 O O . THR A 1 918 ? -3.217 -13.810 -1.059 1.00 92.31 918 THR A O 1
ATOM 7005 N N . ALA A 1 919 ? -1.337 -13.677 0.178 1.00 90.69 919 ALA A N 1
ATOM 7006 C CA . ALA A 1 919 ? -1.620 -12.412 0.844 1.00 90.69 919 ALA A CA 1
ATOM 7007 C C . ALA A 1 919 ? -1.072 -11.194 0.083 1.00 90.69 919 ALA A C 1
ATOM 7009 O O . ALA A 1 919 ? -1.571 -10.090 0.265 1.00 90.69 919 ALA A O 1
ATOM 7010 N N . LEU A 1 920 ? -0.058 -11.360 -0.766 1.00 91.25 920 LEU A N 1
ATOM 7011 C CA . LEU A 1 920 ? 0.675 -10.234 -1.336 1.00 91.25 920 LEU A CA 1
ATOM 7012 C C . LEU A 1 920 ? 0.131 -9.834 -2.729 1.00 91.25 920 LEU A C 1
ATOM 7014 O O . LEU A 1 920 ? 0.344 -10.587 -3.680 1.00 91.25 920 LEU A O 1
ATOM 7018 N N . PRO A 1 921 ? -0.518 -8.659 -2.889 1.00 90.88 921 PRO A N 1
ATOM 7019 C CA . PRO A 1 921 ? -1.127 -8.243 -4.161 1.00 90.88 921 PRO A CA 1
ATOM 7020 C C . PRO A 1 921 ? -0.115 -8.022 -5.288 1.00 90.88 921 PRO A C 1
ATOM 7022 O O . PRO A 1 921 ? -0.396 -8.342 -6.444 1.00 90.88 921 PRO A O 1
ATOM 7025 N N . PHE A 1 922 ? 1.074 -7.517 -4.955 1.00 92.56 922 PHE A N 1
ATOM 7026 C CA . PHE A 1 922 ? 2.150 -7.264 -5.909 1.00 92.56 922 PHE A CA 1
ATOM 7027 C C . PHE A 1 922 ? 3.462 -7.870 -5.412 1.00 92.56 922 PHE A C 1
ATOM 7029 O O . PHE A 1 922 ? 3.765 -7.738 -4.231 1.00 92.56 922 PHE A O 1
ATOM 7036 N N . PRO A 1 923 ? 4.264 -8.508 -6.279 1.00 93.88 923 PRO A N 1
ATOM 7037 C CA . PRO A 1 923 ? 5.500 -9.165 -5.866 1.00 93.88 923 PRO A CA 1
ATOM 7038 C C . PRO A 1 923 ? 6.508 -8.204 -5.221 1.00 93.88 923 PRO A C 1
ATOM 7040 O O . PRO A 1 923 ? 6.529 -7.001 -5.489 1.00 93.88 923 PRO A O 1
ATOM 7043 N N . ARG A 1 924 ? 7.390 -8.769 -4.398 1.00 95.19 924 ARG A N 1
ATOM 7044 C CA . ARG A 1 924 ? 8.613 -8.113 -3.918 1.00 95.19 924 ARG A CA 1
ATOM 7045 C C . ARG A 1 924 ? 9.811 -8.733 -4.616 1.00 95.19 924 ARG A C 1
ATOM 7047 O O . ARG A 1 924 ? 9.832 -9.944 -4.814 1.00 95.19 924 ARG A O 1
ATOM 7054 N N . TRP A 1 925 ? 10.820 -7.936 -4.945 1.00 97.81 925 TRP A N 1
ATOM 7055 C CA . TRP A 1 925 ? 12.063 -8.449 -5.516 1.00 97.81 925 TRP A CA 1
ATOM 7056 C C . TRP A 1 925 ? 13.219 -8.251 -4.552 1.00 97.81 925 TRP A C 1
ATOM 7058 O O . TRP A 1 925 ? 13.453 -7.143 -4.068 1.00 97.81 925 TRP A O 1
ATOM 7068 N N . PHE A 1 926 ? 13.962 -9.323 -4.308 1.00 98.12 926 PHE A N 1
ATOM 7069 C CA . PHE A 1 926 ? 15.125 -9.345 -3.432 1.00 98.12 926 PHE A CA 1
ATOM 7070 C C . PHE A 1 926 ? 16.391 -9.642 -4.231 1.00 98.12 926 PHE A C 1
ATOM 7072 O O . PHE A 1 926 ? 16.363 -10.434 -5.168 1.00 98.12 926 PHE A O 1
ATOM 7079 N N . LEU A 1 927 ? 17.509 -9.039 -3.842 1.00 98.06 927 LEU A N 1
ATOM 7080 C CA . LEU A 1 927 ? 18.839 -9.493 -4.233 1.00 98.06 927 LEU A CA 1
ATOM 7081 C C . LEU A 1 927 ? 19.324 -10.480 -3.176 1.00 98.06 927 LEU A C 1
ATOM 7083 O O . LEU A 1 927 ? 19.334 -10.149 -1.991 1.00 98.06 927 LEU A O 1
ATOM 7087 N N . PHE A 1 928 ? 19.692 -11.677 -3.613 1.00 97.81 928 PHE A N 1
ATOM 7088 C CA . PHE A 1 928 ? 20.144 -12.768 -2.762 1.00 97.81 928 PHE A CA 1
ATOM 7089 C C . PHE A 1 928 ? 21.530 -13.238 -3.200 1.00 97.81 928 PHE A C 1
ATOM 7091 O O . PHE A 1 928 ? 21.744 -13.520 -4.379 1.00 97.81 928 PHE A O 1
ATOM 7098 N N . ASP A 1 929 ? 22.461 -13.330 -2.260 1.00 96.62 929 ASP A N 1
ATOM 7099 C CA . ASP A 1 929 ? 23.768 -13.939 -2.483 1.00 96.62 929 ASP A CA 1
ATOM 7100 C C . ASP A 1 929 ? 23.692 -15.441 -2.139 1.00 96.62 929 ASP A C 1
ATOM 7102 O O . ASP A 1 929 ? 23.500 -15.795 -0.975 1.00 96.62 929 ASP A O 1
ATOM 7106 N N . PRO A 1 930 ? 23.837 -16.357 -3.116 1.00 94.31 930 PRO A N 1
ATOM 7107 C CA . PRO A 1 930 ? 23.721 -17.794 -2.879 1.00 94.31 930 PRO A CA 1
ATOM 7108 C C . PRO A 1 930 ? 24.919 -18.400 -2.130 1.00 94.31 930 PRO A C 1
ATOM 7110 O O . PRO A 1 930 ? 24.892 -19.592 -1.834 1.00 94.31 930 PRO A O 1
ATOM 7113 N N . VAL A 1 931 ? 25.979 -17.630 -1.859 1.00 94.00 931 VAL A N 1
ATOM 7114 C CA . VAL A 1 931 ? 27.166 -18.071 -1.113 1.00 94.00 931 VAL A CA 1
ATOM 7115 C C . VAL A 1 931 ? 27.120 -17.578 0.331 1.00 94.00 931 VAL A C 1
ATOM 7117 O O . VAL A 1 931 ? 27.310 -18.384 1.240 1.00 94.00 931 VAL A O 1
ATOM 7120 N N . SER A 1 932 ? 26.884 -16.279 0.560 1.00 95.50 932 SER A N 1
ATOM 7121 C CA . SER A 1 932 ? 26.787 -15.730 1.926 1.00 95.50 932 SER A CA 1
ATOM 7122 C C . SER A 1 932 ? 25.403 -15.908 2.555 1.00 95.50 932 SER A C 1
ATOM 7124 O O . SER A 1 932 ? 25.275 -15.831 3.776 1.00 95.50 932 SER A O 1
ATOM 7126 N N . HIS A 1 933 ? 24.384 -16.173 1.732 1.00 95.44 933 HIS A N 1
ATOM 7127 C CA . HIS A 1 933 ? 22.962 -16.172 2.082 1.00 95.44 933 HIS A CA 1
ATOM 7128 C C . HIS A 1 933 ? 22.421 -14.801 2.517 1.00 95.44 933 HIS A C 1
ATOM 7130 O O . HIS A 1 933 ? 21.338 -14.721 3.101 1.00 95.44 933 HIS A O 1
ATOM 7136 N N . ASP A 1 934 ? 23.136 -13.716 2.204 1.00 96.00 934 ASP A N 1
ATOM 7137 C CA . ASP A 1 934 ? 22.635 -12.364 2.429 1.00 96.00 934 ASP A CA 1
ATOM 7138 C C . ASP A 1 934 ? 21.465 -12.068 1.491 1.00 96.00 934 ASP A C 1
ATOM 7140 O O . ASP A 1 934 ? 21.513 -12.336 0.288 1.00 96.00 934 ASP A O 1
ATOM 7144 N N . ILE A 1 935 ? 20.410 -11.472 2.043 1.00 97.19 935 ILE A N 1
ATOM 7145 C CA . ILE A 1 935 ? 19.220 -11.076 1.295 1.00 97.19 935 ILE A CA 1
ATOM 7146 C C . ILE A 1 935 ? 18.892 -9.606 1.541 1.00 97.19 935 ILE A C 1
ATOM 7148 O O . ILE A 1 935 ? 18.895 -9.124 2.674 1.00 97.19 935 ILE A O 1
ATOM 7152 N N . LYS A 1 936 ? 18.577 -8.879 0.468 1.00 96.38 936 LYS A N 1
ATOM 7153 C CA . LYS A 1 936 ? 18.209 -7.464 0.522 1.00 96.38 936 LYS A CA 1
ATOM 7154 C C . LYS A 1 936 ? 17.000 -7.191 -0.357 1.00 96.38 936 LYS A C 1
ATOM 7156 O O . LYS A 1 936 ? 17.014 -7.514 -1.541 1.00 96.38 936 LYS A O 1
ATOM 7161 N N . LEU A 1 937 ? 15.976 -6.541 0.195 1.00 96.69 937 LEU A N 1
ATOM 7162 C CA . LEU A 1 937 ? 14.860 -6.030 -0.601 1.00 96.69 937 LEU A CA 1
ATOM 7163 C C . LEU A 1 937 ? 15.384 -4.996 -1.607 1.00 96.69 937 LEU A C 1
ATOM 7165 O O . LEU A 1 937 ? 16.032 -4.021 -1.225 1.00 96.69 937 LEU A O 1
ATOM 7169 N N . PHE A 1 938 ? 15.118 -5.225 -2.890 1.00 96.38 938 PHE A N 1
ATOM 7170 C CA . PHE A 1 938 ? 15.510 -4.331 -3.975 1.00 96.38 938 PHE A CA 1
ATOM 7171 C C . PHE A 1 938 ? 14.387 -3.353 -4.323 1.00 96.38 938 PHE A C 1
ATOM 7173 O O . PHE A 1 938 ? 14.605 -2.140 -4.318 1.00 96.38 938 PHE A O 1
ATOM 7180 N N . ILE A 1 939 ? 13.194 -3.877 -4.617 1.00 95.31 939 ILE A N 1
ATOM 7181 C CA . ILE A 1 939 ? 12.023 -3.074 -4.983 1.00 95.31 939 ILE A CA 1
ATOM 7182 C C . ILE A 1 939 ? 10.724 -3.829 -4.672 1.00 95.31 939 ILE A C 1
ATOM 7184 O O . ILE A 1 939 ? 10.700 -5.061 -4.662 1.00 95.31 939 ILE A O 1
ATOM 7188 N N . GLU A 1 940 ? 9.647 -3.089 -4.422 1.00 93.62 940 GLU A N 1
ATOM 7189 C CA . GLU A 1 940 ? 8.297 -3.623 -4.220 1.00 93.62 940 GLU A CA 1
ATOM 7190 C C . GLU A 1 940 ? 7.394 -3.271 -5.406 1.00 93.62 940 GLU A C 1
ATOM 7192 O O . GLU A 1 940 ? 7.554 -2.221 -6.028 1.00 93.62 940 GLU A O 1
ATOM 7197 N N . GLY A 1 941 ? 6.438 -4.149 -5.717 1.00 89.88 941 GLY A N 1
ATOM 7198 C CA . GLY A 1 941 ? 5.517 -3.984 -6.843 1.00 89.88 941 GLY A CA 1
ATOM 7199 C C . GLY A 1 941 ? 4.376 -2.993 -6.626 1.00 89.88 941 GLY A C 1
ATOM 7200 O O . GLY A 1 941 ? 3.691 -2.663 -7.591 1.00 89.88 941 GLY A O 1
ATOM 7201 N N . GLY A 1 942 ? 4.158 -2.528 -5.393 1.00 86.44 942 GLY A N 1
ATOM 7202 C CA . GLY A 1 942 ? 3.142 -1.536 -5.039 1.00 86.44 942 GLY A CA 1
ATOM 7203 C C . GLY A 1 942 ? 2.935 -1.419 -3.525 1.00 86.44 942 GLY A C 1
ATOM 7204 O O . GLY A 1 942 ? 3.361 -2.288 -2.772 1.00 86.44 942 GLY A O 1
ATOM 7205 N N . ALA A 1 943 ? 2.263 -0.350 -3.086 1.00 73.06 943 ALA A N 1
ATOM 7206 C CA . ALA A 1 943 ? 2.103 0.012 -1.669 1.00 73.06 943 ALA A CA 1
ATOM 7207 C C . ALA A 1 943 ? 0.840 -0.567 -0.984 1.00 73.06 943 ALA A C 1
ATOM 7209 O O . ALA A 1 943 ? 0.482 -0.148 0.116 1.00 73.06 943 ALA A O 1
ATOM 7210 N N . GLN A 1 944 ? 0.125 -1.502 -1.623 1.00 70.12 944 GLN A N 1
ATOM 7211 C CA . GLN A 1 944 ? -1.089 -2.092 -1.046 1.00 70.12 944 GLN A CA 1
ATOM 7212 C C . GLN A 1 944 ? -0.784 -2.989 0.162 1.00 70.12 944 GLN A C 1
ATOM 7214 O O . GLN A 1 944 ? 0.197 -3.733 0.186 1.00 70.12 944 GLN A O 1
ATOM 7219 N N . ARG A 1 945 ? -1.690 -2.964 1.146 1.00 72.06 945 ARG A N 1
ATOM 7220 C CA . ARG A 1 945 ? -1.633 -3.806 2.347 1.00 72.06 945 ARG A CA 1
ATOM 7221 C C . ARG A 1 945 ? -1.705 -5.294 1.988 1.00 72.06 945 ARG A C 1
ATOM 7223 O O . ARG A 1 945 ? -2.502 -5.699 1.143 1.00 72.06 945 ARG A O 1
ATOM 7230 N N . GLU A 1 946 ? -0.926 -6.110 2.694 1.00 82.62 946 GLU A N 1
ATOM 7231 C CA . GLU A 1 946 ? -1.032 -7.568 2.615 1.00 82.62 946 GLU A CA 1
ATOM 7232 C C . GLU A 1 946 ? -2.421 -8.048 3.075 1.00 82.62 946 GLU A C 1
ATOM 7234 O O . GLU A 1 946 ? -2.958 -7.611 4.097 1.00 82.62 946 GLU A O 1
ATOM 7239 N N . GLY A 1 947 ? -3.006 -8.948 2.292 1.00 86.12 947 GLY A N 1
ATOM 7240 C CA . GLY A 1 947 ? -4.242 -9.656 2.589 1.00 86.12 947 GLY A CA 1
ATOM 7241 C C . GLY A 1 947 ? -4.037 -10.840 3.535 1.00 86.12 947 GLY A C 1
ATOM 7242 O O . GLY A 1 947 ? -3.030 -10.971 4.227 1.00 86.12 947 GLY A O 1
ATOM 7243 N N . ARG A 1 948 ? -5.017 -11.739 3.573 1.00 89.50 948 ARG A N 1
ATOM 7244 C CA . ARG A 1 948 ? -4.968 -12.957 4.387 1.00 89.50 948 ARG A CA 1
ATOM 7245 C C . ARG A 1 948 ? -4.296 -14.100 3.640 1.00 89.50 948 ARG A C 1
ATOM 7247 O O . ARG A 1 948 ? -4.555 -14.302 2.458 1.00 89.50 948 ARG A O 1
ATOM 7254 N N . GLN A 1 949 ? -3.480 -14.883 4.338 1.00 90.38 949 GLN A N 1
ATOM 7255 C CA . GLN A 1 949 ? -2.880 -16.081 3.753 1.00 90.38 949 GLN A CA 1
ATOM 7256 C C . GLN A 1 949 ? -3.943 -17.163 3.506 1.00 90.38 949 GLN A C 1
ATOM 7258 O O . GLN A 1 949 ? -4.849 -17.367 4.318 1.00 90.38 949 GLN A O 1
ATOM 7263 N N . ALA A 1 950 ? -3.820 -17.859 2.382 1.00 92.56 950 ALA A N 1
ATOM 7264 C CA . ALA A 1 950 ? -4.566 -19.060 2.060 1.00 92.56 950 ALA A CA 1
ATOM 7265 C C . ALA A 1 950 ? -3.764 -20.296 2.474 1.00 92.56 950 ALA A C 1
ATOM 7267 O O . ALA A 1 950 ? -2.548 -20.358 2.297 1.00 92.56 950 ALA A O 1
ATOM 7268 N N . ASN A 1 951 ? -4.464 -21.303 2.981 1.00 91.56 951 ASN A N 1
ATOM 7269 C CA . ASN A 1 951 ? -3.885 -22.589 3.337 1.00 91.56 951 ASN A CA 1
ATOM 7270 C C . ASN A 1 951 ? -4.223 -23.619 2.262 1.00 91.56 951 ASN A C 1
ATOM 7272 O O . ASN A 1 951 ? -5.371 -23.686 1.819 1.00 91.56 951 ASN A O 1
ATOM 7276 N N . ALA A 1 952 ? -3.251 -24.444 1.875 1.00 93.38 952 ALA A N 1
ATOM 7277 C CA . ALA A 1 952 ? -3.517 -25.595 1.024 1.00 93.38 952 ALA A CA 1
ATOM 7278 C C . ALA A 1 952 ? -4.429 -26.587 1.763 1.00 93.38 952 ALA A C 1
ATOM 7280 O O . ALA A 1 952 ? -4.218 -26.896 2.940 1.00 93.38 952 ALA A O 1
ATOM 7281 N N . VAL A 1 953 ? -5.451 -27.088 1.076 1.00 94.69 953 VAL A N 1
ATOM 7282 C CA . VAL A 1 953 ? -6.408 -28.058 1.610 1.00 94.69 953 VAL A CA 1
ATOM 7283 C C . VAL A 1 953 ? -6.534 -29.252 0.678 1.00 94.69 953 VAL A C 1
ATOM 7285 O O . VAL A 1 953 ? -6.412 -29.134 -0.538 1.00 94.69 953 VAL A O 1
ATOM 7288 N N . ARG A 1 954 ? -6.803 -30.413 1.280 1.00 95.94 954 ARG A N 1
ATOM 7289 C CA . ARG A 1 954 ? -7.070 -31.667 0.576 1.00 95.94 954 ARG A CA 1
ATOM 7290 C C . ARG A 1 954 ? -8.320 -32.355 1.110 1.00 95.94 954 ARG A C 1
ATOM 7292 O O . ARG A 1 954 ? -8.598 -32.312 2.323 1.00 95.94 954 ARG A O 1
ATOM 7299 N N . TRP A 1 955 ? -9.049 -33.002 0.213 1.00 97.00 955 TRP A N 1
ATOM 7300 C CA . TRP A 1 955 ? -10.191 -33.854 0.528 1.00 97.00 955 TRP A CA 1
ATOM 7301 C C . TRP A 1 955 ? -10.207 -35.067 -0.396 1.00 97.00 955 TRP A C 1
ATOM 7303 O O . TRP A 1 955 ? -9.572 -35.073 -1.446 1.00 97.00 955 TRP A O 1
ATOM 7313 N N . THR A 1 956 ? -10.890 -36.117 0.038 1.00 97.06 956 THR A N 1
ATOM 7314 C CA . THR A 1 956 ? -11.034 -37.345 -0.738 1.00 97.06 956 THR A CA 1
ATOM 7315 C C . THR A 1 956 ? -12.440 -37.370 -1.302 1.00 97.06 956 THR A C 1
ATOM 7317 O O . THR A 1 956 ? -13.407 -37.270 -0.547 1.00 97.06 956 THR A O 1
ATOM 7320 N N . ALA A 1 957 ? -12.531 -37.470 -2.621 1.00 95.62 957 ALA A N 1
ATOM 7321 C CA . ALA A 1 957 ? -13.771 -37.670 -3.339 1.00 95.62 957 ALA A CA 1
ATOM 7322 C C . ALA A 1 957 ? -14.419 -39.015 -2.979 1.00 95.62 957 ALA A C 1
ATOM 7324 O O . ALA A 1 957 ? -13.739 -39.958 -2.569 1.00 95.62 957 ALA A O 1
ATOM 7325 N N . SER A 1 958 ? -15.728 -39.138 -3.194 1.00 95.25 958 SER A N 1
ATOM 7326 C CA . SER A 1 958 ? -16.478 -40.382 -2.953 1.00 95.25 958 SER A CA 1
ATOM 7327 C C . SER A 1 958 ? -15.997 -41.588 -3.772 1.00 95.25 958 SER A C 1
ATOM 7329 O O . SER A 1 958 ? -16.251 -42.725 -3.382 1.00 95.25 958 SER A O 1
ATOM 7331 N N . ASP A 1 959 ? -15.263 -41.367 -4.864 1.00 93.75 959 ASP A N 1
ATOM 7332 C CA . ASP A 1 959 ? -14.620 -42.413 -5.667 1.00 93.75 959 ASP A CA 1
ATOM 7333 C C . ASP A 1 959 ? -13.154 -42.688 -5.277 1.00 93.75 959 ASP A C 1
ATOM 7335 O O . ASP A 1 959 ? -12.458 -43.445 -5.951 1.00 93.75 959 ASP A O 1
ATOM 7339 N N . GLY A 1 960 ? -12.684 -42.092 -4.178 1.00 94.94 960 GLY A N 1
ATOM 7340 C CA . GLY A 1 960 ? -11.347 -42.294 -3.622 1.00 94.94 960 GLY A CA 1
ATOM 7341 C C . GLY A 1 960 ? -10.268 -41.363 -4.181 1.00 94.94 960 GLY A C 1
ATOM 7342 O O . GLY A 1 960 ? -9.141 -41.391 -3.683 1.00 94.94 960 GLY A O 1
ATOM 7343 N N . MET A 1 961 ? -10.577 -40.515 -5.169 1.00 95.56 961 MET A N 1
ATOM 7344 C CA . MET A 1 961 ? -9.607 -39.558 -5.708 1.00 95.56 961 MET A CA 1
ATOM 7345 C C . MET A 1 961 ? -9.271 -38.481 -4.667 1.00 95.56 961 MET A C 1
ATOM 7347 O O . MET A 1 961 ? -10.159 -37.881 -4.065 1.00 95.56 961 MET A O 1
ATOM 7351 N N . THR A 1 962 ? -7.984 -38.218 -4.438 1.00 95.94 962 THR A N 1
ATOM 7352 C CA . THR A 1 962 ? -7.569 -37.079 -3.604 1.00 95.94 962 THR A CA 1
ATOM 7353 C C . THR A 1 962 ? -7.596 -35.813 -4.444 1.00 95.94 962 THR A C 1
ATOM 7355 O O . THR A 1 962 ? -7.031 -35.792 -5.531 1.00 95.94 962 THR A O 1
ATOM 7358 N N . LEU A 1 963 ? -8.256 -34.779 -3.934 1.00 97.50 963 LEU A N 1
ATOM 7359 C CA . LEU A 1 963 ? -8.427 -33.485 -4.578 1.00 97.50 963 LEU A CA 1
ATOM 7360 C C . LEU A 1 963 ? -7.766 -32.384 -3.749 1.00 97.50 963 LEU A C 1
ATOM 7362 O O . LEU A 1 963 ? -7.625 -32.505 -2.525 1.00 97.50 963 LEU A O 1
ATOM 7366 N N . HIS A 1 964 ? -7.374 -31.308 -4.426 1.00 97.06 964 HIS A N 1
ATOM 7367 C CA . HIS A 1 964 ? -6.561 -30.229 -3.866 1.00 97.06 964 HIS A CA 1
ATOM 7368 C C . HIS A 1 964 ? -7.248 -28.871 -4.004 1.00 97.06 964 HIS A C 1
ATOM 7370 O O . HIS A 1 964 ? -8.156 -28.683 -4.807 1.00 97.06 964 HIS A O 1
ATOM 7376 N N . GLY A 1 965 ? -6.818 -27.891 -3.219 1.00 96.50 965 GLY A N 1
ATOM 7377 C CA . GLY A 1 965 ? -7.295 -26.520 -3.337 1.00 96.50 965 GLY A CA 1
ATOM 7378 C C . GLY A 1 965 ? -6.704 -25.615 -2.271 1.00 96.50 965 GLY A C 1
ATOM 7379 O O . GLY A 1 965 ? -5.806 -26.009 -1.526 1.00 96.50 965 GLY A O 1
ATOM 7380 N N . PHE A 1 966 ? -7.247 -24.407 -2.170 1.00 96.88 966 PHE A N 1
ATOM 7381 C CA . PHE A 1 966 ? -6.835 -23.408 -1.188 1.00 96.88 966 PHE A CA 1
ATOM 7382 C C . PHE A 1 966 ? -8.028 -22.894 -0.383 1.00 96.88 966 PHE A C 1
ATOM 7384 O O . PHE A 1 966 ? -9.154 -22.835 -0.873 1.00 96.88 966 PHE A O 1
ATOM 7391 N N . LEU A 1 967 ? -7.785 -22.526 0.871 1.00 95.94 967 LEU A N 1
ATOM 7392 C CA . LEU A 1 967 ? -8.788 -21.985 1.782 1.00 95.94 967 LEU A CA 1
ATOM 7393 C C . LEU A 1 967 ? -8.261 -20.719 2.455 1.00 95.94 967 LEU A C 1
ATOM 7395 O O . LEU A 1 967 ? -7.255 -20.764 3.165 1.00 95.94 967 LEU A O 1
ATOM 7399 N N . THR A 1 968 ? -8.985 -19.614 2.300 1.00 95.44 968 THR A N 1
ATOM 7400 C CA . THR A 1 968 ? -8.710 -18.349 2.993 1.00 95.44 968 THR A CA 1
ATOM 7401 C C . THR A 1 968 ? -9.835 -18.048 3.975 1.00 95.44 968 THR A C 1
ATOM 7403 O O . THR A 1 968 ? -11.000 -17.945 3.591 1.00 95.44 968 THR A O 1
ATOM 7406 N N . LEU A 1 969 ? -9.496 -17.906 5.257 1.00 93.19 969 LEU A N 1
ATOM 7407 C CA . LEU A 1 969 ? -10.469 -17.690 6.330 1.00 93.19 969 LEU A CA 1
ATOM 7408 C C . LEU A 1 969 ? -10.681 -16.195 6.601 1.00 93.19 969 LEU A C 1
ATOM 7410 O O . LEU A 1 969 ? -9.712 -15.454 6.767 1.00 93.19 969 LEU A O 1
ATOM 7414 N N . ALA A 1 970 ? -11.940 -15.759 6.701 1.00 87.50 970 ALA A N 1
ATOM 7415 C CA . ALA A 1 970 ? -12.286 -14.374 7.055 1.00 87.50 970 ALA A CA 1
ATOM 7416 C C . ALA A 1 970 ? -12.138 -14.041 8.543 1.00 87.50 970 ALA A C 1
ATOM 7418 O O . ALA A 1 970 ? -11.914 -12.886 8.892 1.00 87.50 970 ALA A O 1
ATOM 7419 N N . ASP A 1 971 ? -12.223 -15.042 9.412 1.00 73.19 971 ASP A N 1
ATOM 7420 C CA . ASP A 1 971 ? -12.000 -14.919 10.849 1.00 73.19 971 ASP A CA 1
ATOM 7421 C C . ASP A 1 971 ? -11.271 -16.176 11.341 1.00 73.19 971 ASP A C 1
ATOM 7423 O O . ASP A 1 971 ? -11.451 -17.260 10.779 1.00 73.19 971 ASP A O 1
ATOM 7427 N N . GLU A 1 972 ? -10.458 -16.049 12.387 1.00 60.94 972 GLU A N 1
ATOM 7428 C CA . GLU A 1 972 ? -9.756 -17.188 12.997 1.00 60.94 972 GLU A CA 1
ATOM 7429 C C . GLU A 1 972 ? -10.748 -18.196 13.618 1.00 60.94 972 GLU A C 1
ATOM 7431 O O . GLU A 1 972 ? -10.426 -19.369 13.789 1.00 60.94 972 GLU A O 1
ATOM 7436 N N . GLY A 1 973 ? -11.991 -17.770 13.887 1.00 55.81 973 GLY A N 1
ATOM 7437 C CA . GLY A 1 973 ? -13.055 -18.555 14.523 1.00 55.81 973 GLY A CA 1
ATOM 7438 C C . GLY A 1 973 ? -13.800 -19.585 13.657 1.00 55.81 973 GLY A C 1
ATOM 7439 O O . GLY A 1 973 ? -14.791 -20.142 14.129 1.00 55.81 973 GLY A O 1
ATOM 7440 N N . VAL A 1 974 ? -13.367 -19.855 12.416 1.00 68.94 974 VAL A N 1
ATOM 7441 C CA . VAL A 1 974 ? -13.830 -20.939 11.503 1.00 68.94 974 VAL A CA 1
ATOM 7442 C C . VAL A 1 974 ? -15.328 -20.977 11.119 1.00 68.94 974 VAL A C 1
ATOM 7444 O O . VAL A 1 974 ? -15.710 -21.685 10.190 1.00 68.94 974 VAL A O 1
ATOM 7447 N N . ARG A 1 975 ? -16.192 -20.177 11.759 1.00 78.81 975 ARG A N 1
ATOM 7448 C CA . ARG A 1 975 ? -17.653 -20.138 11.562 1.00 78.81 975 ARG A CA 1
ATOM 7449 C C . ARG A 1 975 ? -18.123 -18.925 10.753 1.00 78.81 975 ARG A C 1
ATOM 7451 O O . ARG A 1 975 ? -19.104 -18.297 11.130 1.00 78.81 975 ARG A O 1
ATOM 7458 N N . ALA A 1 976 ? -17.453 -18.560 9.667 1.00 88.69 976 ALA A N 1
ATOM 7459 C CA . ALA A 1 976 ? -17.957 -17.549 8.725 1.00 88.69 976 ALA A CA 1
ATOM 7460 C C . ALA A 1 976 ? -18.825 -18.204 7.625 1.00 88.69 976 ALA A C 1
ATOM 7462 O O . ALA A 1 976 ? -18.718 -19.416 7.430 1.00 88.69 976 ALA A O 1
ATOM 7463 N N . PRO A 1 977 ? -19.677 -17.465 6.886 1.00 93.31 977 PRO A N 1
ATOM 7464 C CA . PRO A 1 977 ? -20.225 -17.969 5.625 1.00 93.31 977 PRO A CA 1
ATOM 7465 C C . PRO A 1 977 ? -19.100 -18.377 4.663 1.00 93.31 977 PRO A C 1
ATOM 7467 O O . PRO A 1 977 ? -17.985 -17.852 4.753 1.00 93.31 977 PRO A O 1
ATOM 7470 N N . LEU A 1 978 ? -19.385 -19.313 3.760 1.00 95.00 978 LEU A N 1
ATOM 7471 C CA . LEU A 1 978 ? -18.400 -19.877 2.837 1.00 95.00 978 LEU A CA 1
ATOM 7472 C C . LEU A 1 978 ? -18.728 -19.491 1.391 1.00 95.00 978 LEU A C 1
ATOM 7474 O O . LEU A 1 978 ? -19.858 -19.638 0.940 1.00 95.00 978 LEU A O 1
ATOM 7478 N N . VAL A 1 979 ? -17.738 -19.040 0.632 1.00 97.62 979 VAL A N 1
ATOM 7479 C CA . VAL A 1 979 ? -17.864 -18.844 -0.813 1.00 97.62 979 VAL A CA 1
ATOM 7480 C C . VAL A 1 979 ? -16.919 -19.789 -1.527 1.00 97.62 979 VAL A C 1
ATOM 7482 O O . VAL A 1 979 ? -15.721 -19.804 -1.257 1.00 97.62 979 VAL A O 1
ATOM 7485 N N . VAL A 1 980 ? -17.448 -20.567 -2.461 1.00 98.44 980 VAL A N 1
ATOM 7486 C CA . VAL A 1 980 ? -16.639 -21.343 -3.396 1.00 98.44 980 VAL A CA 1
ATOM 7487 C C . VAL A 1 980 ? -16.271 -20.444 -4.562 1.00 98.44 980 VAL A C 1
ATOM 7489 O O . VAL A 1 980 ? -17.155 -19.935 -5.241 1.00 98.44 980 VAL A O 1
ATOM 7492 N N . LEU A 1 981 ? -14.979 -20.259 -4.804 1.00 98.38 981 LEU A N 1
ATOM 7493 C CA . LEU A 1 981 ? -14.462 -19.559 -5.969 1.00 98.38 981 LEU A CA 1
ATOM 7494 C C . LEU A 1 981 ? -13.930 -20.594 -6.970 1.00 98.38 981 LEU A C 1
ATOM 7496 O O . LEU A 1 981 ? -12.781 -21.029 -6.881 1.00 98.38 981 LEU A O 1
ATOM 7500 N N . ALA A 1 982 ? -14.776 -21.023 -7.905 1.00 97.38 982 ALA A N 1
ATOM 7501 C CA . ALA A 1 982 ? -14.415 -21.995 -8.936 1.00 97.38 982 ALA A CA 1
ATOM 7502 C C . ALA A 1 982 ? -13.563 -21.328 -10.031 1.00 97.38 982 ALA A C 1
ATOM 7504 O O . ALA A 1 982 ? -13.907 -20.249 -10.527 1.00 97.38 982 ALA A O 1
ATOM 7505 N N . HIS A 1 983 ? -12.444 -21.951 -10.414 1.00 95.94 983 HIS A N 1
ATOM 7506 C CA . HIS A 1 983 ? -11.576 -21.401 -11.457 1.00 95.94 983 HIS A CA 1
ATOM 7507 C C . HIS A 1 983 ? -12.150 -21.626 -12.866 1.00 95.94 983 HIS A C 1
ATOM 7509 O O . HIS A 1 983 ? -12.898 -22.567 -13.124 1.00 95.94 983 HIS A O 1
ATOM 7515 N N . GLY A 1 984 ? -11.769 -20.751 -13.802 1.00 89.81 984 GLY A N 1
ATOM 7516 C CA . GLY A 1 984 ? -12.023 -20.933 -15.234 1.00 89.81 984 GLY A CA 1
ATOM 7517 C C . GLY A 1 984 ? -11.139 -22.021 -15.855 1.00 89.81 984 GLY A C 1
ATOM 7518 O O . GLY A 1 984 ? -10.271 -22.582 -15.194 1.00 89.81 984 GLY A O 1
ATOM 7519 N N . GLY A 1 985 ? -11.346 -22.328 -17.135 1.00 85.31 985 GLY A N 1
ATOM 7520 C CA . GLY A 1 985 ? -10.646 -23.414 -17.825 1.00 85.31 985 GLY A CA 1
ATOM 7521 C C . GLY A 1 985 ? -11.599 -24.225 -18.709 1.00 85.31 985 GLY A C 1
ATOM 7522 O O . GLY A 1 985 ? -12.185 -23.633 -19.614 1.00 85.31 985 GLY A O 1
ATOM 7523 N N . PRO A 1 986 ? -11.771 -25.543 -18.481 1.00 88.25 986 PRO A N 1
ATOM 7524 C CA . PRO A 1 986 ? -11.560 -26.234 -17.199 1.00 88.25 986 PRO A CA 1
ATOM 7525 C C . PRO A 1 986 ? -10.111 -26.622 -16.876 1.00 88.25 986 PRO A C 1
ATOM 7527 O O . PRO A 1 986 ? -9.789 -26.804 -15.706 1.00 88.25 986 PRO A O 1
ATOM 7530 N N . TRP A 1 987 ? -9.218 -26.686 -17.868 1.00 90.50 987 TRP A N 1
ATOM 7531 C CA . TRP A 1 987 ? -7.806 -27.042 -17.660 1.00 90.50 987 TRP A CA 1
ATOM 7532 C C . TRP A 1 987 ? -6.976 -25.852 -17.154 1.00 90.50 987 TRP A C 1
ATOM 7534 O O . TRP A 1 987 ? -6.132 -25.292 -17.850 1.00 90.50 987 TRP A O 1
ATOM 7544 N N . SER A 1 988 ? -7.239 -25.451 -15.916 1.00 92.00 988 SER A N 1
ATOM 7545 C CA . SER A 1 988 ? -6.479 -24.464 -15.142 1.00 92.00 988 SER A CA 1
ATOM 7546 C C . SER A 1 988 ? -6.431 -24.914 -13.680 1.00 92.00 988 SER A C 1
ATOM 7548 O O . SER A 1 988 ? -6.894 -26.009 -13.376 1.00 92.00 988 SER A O 1
ATOM 7550 N N . HIS A 1 989 ? -5.865 -24.118 -12.779 1.00 95.12 989 HIS A N 1
ATOM 7551 C CA . HIS A 1 989 ? -5.940 -24.382 -11.343 1.00 95.12 989 HIS A CA 1
ATOM 7552 C C . HIS A 1 989 ? -5.664 -23.120 -10.527 1.00 95.12 989 HIS A C 1
ATOM 7554 O O . HIS A 1 989 ? -5.051 -22.162 -11.003 1.00 95.12 989 HIS A O 1
ATOM 7560 N N . TRP A 1 990 ? -6.095 -23.141 -9.270 1.00 95.12 990 TRP A N 1
ATOM 7561 C CA . TRP A 1 990 ? -5.615 -22.225 -8.251 1.00 95.12 990 TRP A CA 1
ATOM 7562 C C . TRP A 1 990 ? -4.226 -22.630 -7.780 1.00 95.12 990 TRP A C 1
ATOM 7564 O O . TRP A 1 990 ? -3.933 -23.806 -7.582 1.00 95.12 990 TRP A O 1
ATOM 7574 N N . GLN A 1 991 ? -3.399 -21.620 -7.557 1.00 92.62 991 GLN A N 1
ATOM 7575 C CA . GLN A 1 991 ? -2.019 -21.734 -7.108 1.00 92.62 991 GLN A CA 1
ATOM 7576 C C . GLN A 1 991 ? -1.854 -21.000 -5.781 1.00 92.62 991 GLN A C 1
ATOM 7578 O O . GLN A 1 991 ? -2.723 -20.220 -5.386 1.00 92.62 991 GLN A O 1
ATOM 7583 N N . SER A 1 992 ? -0.700 -21.170 -5.133 1.00 91.06 992 SER A N 1
ATOM 7584 C CA . SER A 1 992 ? -0.310 -20.396 -3.946 1.00 91.06 992 SER A CA 1
ATOM 7585 C C . SER A 1 992 ? 0.017 -18.923 -4.278 1.00 91.06 992 SER A C 1
ATOM 7587 O O . SER A 1 992 ? 1.092 -18.412 -3.957 1.00 91.06 992 SER A O 1
ATOM 7589 N N . GLN A 1 993 ? -0.909 -18.230 -4.939 1.00 90.75 993 GLN A N 1
ATOM 7590 C CA . GLN A 1 993 ? -0.794 -16.858 -5.418 1.00 90.75 993 GLN A CA 1
ATOM 7591 C C . GLN A 1 993 ? -1.994 -16.013 -4.988 1.00 90.75 993 GLN A C 1
ATOM 7593 O O . GLN A 1 993 ? -3.055 -16.521 -4.626 1.00 90.75 993 GLN A O 1
ATOM 7598 N N . TYR A 1 994 ? -1.808 -14.698 -5.016 1.00 92.88 994 TYR A N 1
ATOM 7599 C CA . TYR A 1 994 ? -2.832 -13.734 -4.653 1.00 92.88 994 TYR A CA 1
ATOM 7600 C C . TYR A 1 994 ? -4.041 -13.791 -5.594 1.00 92.88 994 TYR A C 1
ATOM 7602 O O . TYR A 1 994 ? -3.904 -13.766 -6.816 1.00 92.88 994 TYR A O 1
ATOM 7610 N N . SER A 1 995 ? -5.238 -13.793 -5.006 1.00 93.06 995 SER A N 1
ATOM 7611 C CA . SER A 1 995 ? -6.511 -13.648 -5.712 1.00 93.06 995 SER A CA 1
ATOM 7612 C C . SER A 1 995 ? -7.239 -12.419 -5.179 1.00 93.06 995 SER A C 1
ATOM 7614 O O . SER A 1 995 ? -7.668 -12.390 -4.024 1.00 93.06 995 SER A O 1
ATOM 7616 N N . MET A 1 996 ? -7.401 -11.410 -6.038 1.00 93.00 996 MET A N 1
ATOM 7617 C CA . MET A 1 996 ? -8.102 -10.168 -5.696 1.00 93.00 996 MET A CA 1
ATOM 7618 C C . MET A 1 996 ? -9.528 -10.453 -5.208 1.00 93.00 996 MET A C 1
ATOM 7620 O O . MET A 1 996 ? -9.921 -9.965 -4.153 1.00 93.00 996 MET A O 1
ATOM 7624 N N . LEU A 1 997 ? -10.274 -11.306 -5.923 1.00 94.12 997 LEU A N 1
ATOM 7625 C CA . LEU A 1 997 ? -11.646 -11.671 -5.555 1.00 94.12 997 LEU A CA 1
ATOM 7626 C C . LEU A 1 997 ? -11.703 -12.392 -4.204 1.00 94.12 997 LEU A C 1
ATOM 7628 O O . LEU A 1 997 ? -12.597 -12.117 -3.405 1.00 94.12 997 LEU A O 1
ATOM 7632 N N . THR A 1 998 ? -10.735 -13.272 -3.928 1.00 95.69 998 THR A N 1
ATOM 7633 C CA . THR A 1 998 ? -10.620 -13.944 -2.628 1.00 95.69 998 THR A CA 1
ATOM 7634 C C . THR A 1 998 ? -10.447 -12.916 -1.515 1.00 95.69 998 THR A C 1
ATOM 7636 O O . THR A 1 998 ? -11.238 -12.903 -0.576 1.00 95.69 998 THR A O 1
ATOM 7639 N N . GLN A 1 999 ? -9.465 -12.018 -1.629 1.00 94.31 999 GLN A N 1
ATOM 7640 C CA . GLN A 1 999 ? -9.199 -11.011 -0.596 1.00 94.31 999 GLN A CA 1
ATOM 7641 C C . GLN A 1 999 ? -10.356 -10.025 -0.427 1.00 94.31 999 GLN A C 1
ATOM 7643 O O . GLN A 1 999 ? -10.694 -9.658 0.700 1.00 94.31 999 GLN A O 1
ATOM 7648 N N . PHE A 1 1000 ? -11.006 -9.647 -1.530 1.00 93.69 1000 PHE A N 1
ATOM 7649 C CA . PHE A 1 1000 ? -12.195 -8.809 -1.509 1.00 93.69 1000 PHE A CA 1
ATOM 7650 C C . PHE A 1 1000 ? -13.310 -9.458 -0.687 1.00 93.69 1000 PHE A C 1
ATOM 7652 O O . PHE A 1 1000 ? -13.754 -8.879 0.301 1.00 93.69 1000 PHE A O 1
ATOM 7659 N N . MET A 1 1001 ? -13.712 -10.688 -1.014 1.00 94.25 1001 MET A N 1
ATOM 7660 C CA . MET A 1 1001 ? -14.771 -11.399 -0.287 1.00 94.25 1001 MET A CA 1
ATOM 7661 C C . MET A 1 1001 ? -14.390 -11.666 1.177 1.00 94.25 1001 MET A C 1
ATOM 7663 O O . MET A 1 1001 ? -15.185 -11.430 2.084 1.00 94.25 1001 MET A O 1
ATOM 7667 N N . VAL A 1 1002 ? -13.139 -12.047 1.432 1.00 92.88 1002 VAL A N 1
ATOM 7668 C CA . VAL A 1 1002 ? -12.600 -12.238 2.787 1.00 92.88 1002 VAL A CA 1
ATOM 7669 C C . VAL A 1 1002 ? -12.696 -10.965 3.627 1.00 92.88 1002 VAL A C 1
ATOM 7671 O O . VAL A 1 1002 ? -13.075 -11.027 4.797 1.00 92.88 1002 VAL A O 1
ATOM 7674 N N . SER A 1 1003 ? -12.438 -9.795 3.036 1.00 90.25 1003 SER A N 1
ATOM 7675 C CA . SER A 1 1003 ? -12.599 -8.505 3.721 1.00 90.25 1003 SER A CA 1
ATOM 7676 C C . SER A 1 1003 ? -14.059 -8.150 4.050 1.00 90.25 1003 SER A C 1
ATOM 7678 O O . SER A 1 1003 ? -14.288 -7.275 4.878 1.00 90.25 1003 SER A O 1
ATOM 7680 N N . ARG A 1 1004 ? -15.036 -8.842 3.442 1.00 90.62 1004 ARG A N 1
ATOM 7681 C CA . ARG A 1 1004 ? -16.483 -8.741 3.719 1.00 90.62 1004 ARG A CA 1
ATOM 7682 C C . ARG A 1 1004 ? -16.973 -9.790 4.727 1.00 90.62 1004 ARG A C 1
ATOM 7684 O O . ARG A 1 1004 ? -18.173 -9.953 4.922 1.00 90.62 1004 ARG A O 1
ATOM 7691 N N . GLY A 1 1005 ? -16.061 -10.512 5.380 1.00 90.19 1005 GLY A N 1
ATOM 7692 C CA . GLY A 1 1005 ? -16.413 -11.441 6.453 1.00 90.19 1005 GLY A CA 1
ATOM 7693 C C . GLY A 1 1005 ? -16.827 -12.841 5.991 1.00 90.19 1005 GLY A C 1
ATOM 7694 O O . GLY A 1 1005 ? -17.416 -13.575 6.784 1.00 90.19 1005 GLY A O 1
ATOM 7695 N N . VAL A 1 1006 ? -16.517 -13.243 4.750 1.00 92.56 1006 VAL A N 1
ATOM 7696 C CA . VAL A 1 1006 ? -16.792 -14.604 4.246 1.00 92.56 1006 VAL A CA 1
ATOM 7697 C C . VAL A 1 1006 ? -15.509 -15.371 3.937 1.00 92.56 1006 VAL A C 1
ATOM 7699 O O . VAL A 1 1006 ? -14.572 -14.836 3.355 1.00 92.56 1006 VAL A O 1
ATOM 7702 N N . SER A 1 1007 ? -15.441 -16.639 4.342 1.00 95.25 1007 SER A N 1
ATOM 7703 C CA . SER A 1 1007 ? -14.299 -17.498 4.002 1.00 95.25 1007 SER A CA 1
ATOM 7704 C C . SER A 1 1007 ? -14.413 -17.960 2.556 1.00 95.25 1007 SER A C 1
ATOM 7706 O O . SER A 1 1007 ? -15.519 -18.165 2.064 1.00 95.25 1007 SER A O 1
ATOM 7708 N N . VAL A 1 1008 ? -13.284 -18.143 1.878 1.00 97.12 1008 VAL A N 1
ATOM 7709 C CA . VAL A 1 1008 ? -13.254 -18.485 0.454 1.00 97.12 1008 VAL A CA 1
ATOM 7710 C C . VAL A 1 1008 ? -12.526 -19.805 0.249 1.00 97.12 1008 VAL A C 1
ATOM 7712 O O . VAL A 1 1008 ? -11.386 -19.965 0.683 1.00 97.12 1008 VAL A O 1
ATOM 7715 N N . PHE A 1 1009 ? -13.192 -20.739 -0.426 1.00 98.06 1009 PHE A N 1
ATOM 7716 C CA . PHE A 1 1009 ? -12.654 -22.027 -0.842 1.00 98.06 1009 PHE A CA 1
ATOM 7717 C C . PHE A 1 1009 ? -12.402 -22.029 -2.351 1.00 98.06 1009 PHE A C 1
ATOM 7719 O O . PHE A 1 1009 ? -13.293 -21.742 -3.143 1.00 98.06 1009 PHE A O 1
ATOM 7726 N N . GLN A 1 1010 ? -11.179 -22.364 -2.737 1.00 98.19 1010 GLN A N 1
ATOM 7727 C CA . GLN A 1 1010 ? -10.667 -22.379 -4.102 1.00 98.19 1010 GLN A CA 1
ATOM 7728 C C . GLN A 1 1010 ? -10.344 -23.831 -4.499 1.00 98.19 1010 GLN A C 1
ATOM 7730 O O . GLN A 1 1010 ? -9.203 -24.263 -4.320 1.00 98.19 1010 GLN A O 1
ATOM 7735 N N . PRO A 1 1011 ? -11.330 -24.616 -4.975 1.00 97.81 1011 PRO A N 1
ATOM 7736 C CA . PRO A 1 1011 ? -11.120 -26.015 -5.343 1.00 97.81 1011 PRO A CA 1
ATOM 7737 C C . PRO A 1 1011 ? -10.360 -26.149 -6.666 1.00 97.81 1011 PRO A C 1
ATOM 7739 O O . PRO A 1 1011 ? -10.697 -25.480 -7.642 1.00 97.81 1011 PRO A O 1
ATOM 7742 N N . ASN A 1 1012 ? -9.402 -27.074 -6.712 1.00 97.44 1012 ASN A N 1
ATOM 7743 C CA . ASN A 1 1012 ? -8.837 -27.632 -7.939 1.00 97.44 1012 ASN A CA 1
ATOM 7744 C C . ASN A 1 1012 ? -9.506 -28.991 -8.160 1.00 97.44 1012 ASN A C 1
ATOM 7746 O O . ASN A 1 1012 ? -9.047 -30.001 -7.640 1.00 97.44 1012 ASN A O 1
ATOM 7750 N N . HIS A 1 1013 ? -10.642 -29.020 -8.849 1.00 95.88 1013 HIS A N 1
ATOM 7751 C CA . HIS A 1 1013 ? -11.388 -30.253 -9.131 1.00 95.88 1013 HIS A CA 1
ATOM 7752 C C . HIS A 1 1013 ? -10.639 -31.152 -10.130 1.00 95.88 1013 HIS A C 1
ATOM 7754 O O . HIS A 1 1013 ? -9.706 -30.709 -10.797 1.00 95.88 1013 HIS A O 1
ATOM 7760 N N . ARG A 1 1014 ? -11.044 -32.412 -10.325 1.00 95.88 1014 ARG A N 1
ATOM 7761 C CA . ARG A 1 1014 ? -10.445 -33.214 -11.405 1.00 95.88 1014 ARG A CA 1
ATOM 7762 C C . ARG A 1 1014 ? -10.605 -32.519 -12.758 1.00 95.88 1014 ARG A C 1
ATOM 7764 O O . ARG A 1 1014 ? -11.612 -31.859 -13.016 1.00 95.88 1014 ARG A O 1
ATOM 7771 N N . GLY A 1 1015 ? -9.606 -32.637 -13.622 1.00 92.31 1015 GLY A N 1
ATOM 7772 C CA . GLY A 1 1015 ? -9.498 -31.814 -14.827 1.00 92.31 1015 GLY A CA 1
ATOM 7773 C C . GLY A 1 1015 ? -8.602 -30.583 -14.668 1.00 92.31 1015 GLY A C 1
ATOM 7774 O O . GLY A 1 1015 ? -8.130 -30.059 -15.677 1.00 92.31 1015 GLY A O 1
ATOM 7775 N N . SER A 1 1016 ? -8.306 -30.151 -13.436 1.00 95.44 1016 SER A N 1
ATOM 7776 C CA . SER A 1 1016 ? -7.351 -29.067 -13.193 1.00 95.44 1016 SER A CA 1
ATOM 7777 C C . SER A 1 1016 ? -5.922 -29.439 -13.615 1.00 95.44 1016 SER A C 1
ATOM 7779 O O . SER A 1 1016 ? -5.537 -30.609 -13.640 1.00 95.44 1016 SER A O 1
ATOM 7781 N N . THR A 1 1017 ? -5.116 -28.429 -13.944 1.00 92.94 1017 THR A N 1
ATOM 7782 C CA . THR A 1 1017 ? -3.670 -28.582 -14.194 1.00 92.94 1017 THR A CA 1
ATOM 7783 C C . THR A 1 1017 ? -2.872 -28.552 -12.881 1.00 92.94 1017 THR A C 1
ATOM 7785 O O . THR A 1 1017 ? -3.443 -28.320 -11.820 1.00 92.94 1017 THR A O 1
ATOM 7788 N N . GLY A 1 1018 ? -1.558 -28.807 -12.923 1.00 92.81 1018 GLY A N 1
ATOM 7789 C CA . GLY A 1 1018 ? -0.679 -28.669 -11.752 1.00 92.81 1018 GLY A CA 1
ATOM 7790 C C . GLY A 1 1018 ? -0.550 -29.923 -10.883 1.00 92.81 1018 GLY A C 1
ATOM 7791 O O . GLY A 1 1018 ? 0.287 -29.948 -9.990 1.00 92.81 1018 GLY A O 1
ATOM 7792 N N . HIS A 1 1019 ? -1.332 -30.971 -11.151 1.00 94.19 1019 HIS A N 1
ATOM 7793 C CA . HIS A 1 1019 ? -1.354 -32.229 -10.390 1.00 94.19 1019 HIS A CA 1
ATOM 7794 C C . HIS A 1 1019 ? -1.101 -33.459 -11.282 1.00 94.19 1019 HIS A C 1
ATOM 7796 O O . HIS A 1 1019 ? -1.532 -34.570 -10.972 1.00 94.19 1019 HIS A O 1
ATOM 7802 N N . GLY A 1 1020 ? -0.424 -33.259 -12.416 1.00 92.44 1020 GLY A N 1
ATOM 7803 C CA . GLY A 1 1020 ? -0.102 -34.311 -13.372 1.00 92.44 1020 GLY A CA 1
ATOM 7804 C C . GLY A 1 1020 ? -1.186 -34.565 -14.419 1.00 92.44 1020 GLY A C 1
ATOM 7805 O O . GLY A 1 1020 ? -2.355 -34.179 -14.295 1.00 92.44 1020 GLY A O 1
ATOM 7806 N N . HIS A 1 1021 ? -0.781 -35.234 -15.497 1.00 91.00 1021 HIS A N 1
ATOM 7807 C CA . HIS A 1 1021 ? -1.637 -35.528 -16.640 1.00 91.00 1021 HIS A CA 1
ATOM 7808 C C . HIS A 1 1021 ? -2.854 -36.383 -16.253 1.00 91.00 1021 HIS A C 1
ATOM 7810 O O . HIS A 1 1021 ? -3.958 -36.105 -16.720 1.00 91.00 1021 HIS A O 1
ATOM 7816 N N . ALA A 1 1022 ? -2.697 -37.375 -15.368 1.00 92.31 1022 ALA A N 1
ATOM 7817 C CA . ALA A 1 1022 ? -3.808 -38.231 -14.951 1.00 92.31 1022 ALA A CA 1
ATOM 7818 C C . ALA A 1 1022 ? -4.915 -37.436 -14.243 1.00 92.31 1022 ALA A C 1
ATOM 7820 O O . ALA A 1 1022 ? -6.094 -37.642 -14.524 1.00 92.31 1022 ALA A O 1
ATOM 7821 N N . TYR A 1 1023 ? -4.546 -36.476 -13.388 1.00 94.88 1023 TYR A N 1
ATOM 7822 C CA . TYR A 1 1023 ? -5.491 -35.579 -12.720 1.00 94.88 1023 TYR A CA 1
ATOM 7823 C C . TYR A 1 1023 ? -6.227 -34.684 -13.725 1.00 94.88 1023 TYR A C 1
ATOM 7825 O O . TYR A 1 1023 ? -7.451 -34.543 -13.670 1.00 94.88 1023 TYR A O 1
ATOM 7833 N N . LYS A 1 1024 ? -5.486 -34.138 -14.697 1.00 91.62 1024 LYS A N 1
ATOM 7834 C CA . LYS A 1 1024 ? -6.000 -33.303 -15.794 1.00 91.62 1024 LYS A CA 1
ATOM 7835 C C . LYS A 1 1024 ? -6.937 -34.069 -16.742 1.00 91.62 1024 LYS A C 1
ATOM 7837 O O . LYS A 1 1024 ? -7.889 -33.502 -17.272 1.00 91.62 1024 LYS A O 1
ATOM 7842 N N . ALA A 1 1025 ? -6.688 -35.355 -16.969 1.00 91.00 1025 ALA A N 1
ATOM 7843 C CA . ALA A 1 1025 ? -7.504 -36.211 -17.832 1.00 91.00 1025 ALA A CA 1
ATOM 7844 C C . ALA A 1 1025 ? -8.677 -36.886 -17.094 1.00 91.00 1025 ALA A C 1
ATOM 7846 O O . ALA A 1 1025 ? -9.611 -37.370 -17.734 1.00 91.00 1025 ALA A O 1
ATOM 7847 N N . ALA A 1 1026 ? -8.679 -36.892 -15.756 1.00 94.00 1026 ALA A N 1
ATOM 7848 C CA . ALA A 1 1026 ? -9.648 -37.626 -14.938 1.00 94.00 1026 ALA A CA 1
ATOM 7849 C C . ALA A 1 1026 ? -11.110 -37.171 -15.092 1.00 94.00 1026 ALA A C 1
ATOM 7851 O O . ALA A 1 1026 ? -12.011 -37.904 -14.686 1.00 94.00 1026 ALA A O 1
ATOM 7852 N N . ALA A 1 1027 ? -11.364 -36.004 -15.692 1.00 91.00 1027 ALA A N 1
ATOM 7853 C CA . ALA A 1 1027 ? -12.719 -35.573 -16.027 1.00 91.00 1027 ALA A CA 1
ATOM 7854 C C . ALA A 1 1027 ? -13.373 -36.444 -17.115 1.00 91.00 1027 ALA A C 1
ATOM 7856 O O . ALA A 1 1027 ? -14.590 -36.582 -17.103 1.00 91.00 1027 ALA A O 1
ATOM 7857 N N . ARG A 1 1028 ? -12.598 -37.036 -18.042 1.00 89.81 1028 ARG A N 1
ATOM 7858 C CA . ARG A 1 1028 ? -13.097 -37.907 -19.134 1.00 89.81 1028 ARG A CA 1
ATOM 7859 C C . ARG A 1 1028 ? -14.319 -37.339 -19.875 1.00 89.81 1028 ARG A C 1
ATOM 7861 O O . ARG A 1 1028 ? -15.319 -38.021 -20.094 1.00 89.81 1028 ARG A O 1
ATOM 7868 N N . GLY A 1 1029 ? -14.266 -36.041 -20.182 1.00 87.00 1029 GLY A N 1
ATOM 7869 C CA . GLY A 1 1029 ? -15.348 -35.305 -20.840 1.00 87.00 1029 GLY A CA 1
ATOM 7870 C C . GLY A 1 1029 ? -16.597 -35.043 -19.982 1.00 87.00 1029 GLY A C 1
ATOM 7871 O O . GLY A 1 1029 ? -17.530 -34.404 -20.468 1.00 87.00 1029 GLY A O 1
ATOM 7872 N N . ASP A 1 1030 ? -16.640 -35.475 -18.718 1.00 88.69 1030 ASP A N 1
ATOM 7873 C CA . ASP A 1 1030 ? -17.793 -35.333 -17.820 1.00 88.69 1030 ASP A CA 1
ATOM 7874 C C . ASP A 1 1030 ? -17.830 -33.974 -17.103 1.00 88.69 1030 ASP A C 1
ATOM 7876 O O . ASP A 1 1030 ? -17.623 -33.842 -15.895 1.00 88.69 1030 ASP A O 1
ATOM 7880 N N . PHE A 1 1031 ? -18.095 -32.936 -17.891 1.00 90.50 1031 PHE A N 1
ATOM 7881 C CA . PHE A 1 1031 ? -18.251 -31.560 -17.419 1.00 90.50 1031 PHE A CA 1
ATOM 7882 C C . PHE A 1 1031 ? -19.728 -31.134 -17.301 1.00 90.50 1031 PHE A C 1
ATOM 7884 O O . PHE A 1 1031 ? -20.024 -29.970 -17.058 1.00 90.50 1031 PHE A O 1
ATOM 7891 N N . GLY A 1 1032 ? -20.689 -32.030 -17.534 1.00 83.94 1032 GLY A N 1
ATOM 7892 C CA . GLY A 1 1032 ? -22.120 -31.708 -17.554 1.00 83.94 1032 GLY A CA 1
ATOM 7893 C C . GLY A 1 1032 ? -22.830 -31.999 -16.234 1.00 83.94 1032 GLY A C 1
ATOM 7894 O O . GLY A 1 1032 ? -22.581 -33.018 -15.603 1.00 83.94 1032 GLY A O 1
ATOM 7895 N N . GLY A 1 1033 ? -23.804 -31.169 -15.873 1.00 81.88 1033 GLY A N 1
ATOM 7896 C CA . GLY A 1 1033 ? -24.819 -31.481 -14.866 1.00 81.88 1033 GLY A CA 1
ATOM 7897 C C . GLY A 1 1033 ? -24.274 -31.758 -13.472 1.00 81.88 1033 GLY A C 1
ATOM 7898 O O . GLY A 1 1033 ? -23.411 -31.049 -12.966 1.00 81.88 1033 GLY A O 1
ATOM 7899 N N . ASN A 1 1034 ? -24.782 -32.830 -12.867 1.00 73.81 1034 ASN A N 1
ATOM 7900 C CA . ASN A 1 1034 ? -24.274 -33.383 -11.614 1.00 73.81 1034 ASN A CA 1
ATOM 7901 C C . ASN A 1 1034 ? -23.131 -34.389 -11.860 1.00 73.81 1034 ASN A C 1
ATOM 7903 O O . ASN A 1 1034 ? -23.054 -35.425 -11.201 1.00 73.81 1034 ASN A O 1
ATOM 7907 N N . GLY A 1 1035 ? -22.333 -34.132 -12.899 1.00 86.38 1035 GLY A N 1
ATOM 7908 C CA . GLY A 1 1035 ? -21.187 -34.937 -13.282 1.00 86.38 1035 GLY A CA 1
ATOM 7909 C C . GLY A 1 1035 ? -20.057 -34.831 -12.269 1.00 86.38 1035 GLY A C 1
ATOM 7910 O O . GLY A 1 1035 ? -20.061 -34.014 -11.340 1.00 86.38 1035 GLY A O 1
ATOM 7911 N N . ARG A 1 1036 ? -19.048 -35.668 -12.469 1.00 90.81 1036 ARG A N 1
ATOM 7912 C CA . ARG A 1 1036 ? -17.999 -35.910 -11.485 1.00 90.81 1036 ARG A CA 1
ATOM 7913 C C . ARG A 1 1036 ? -17.190 -34.655 -11.131 1.00 90.81 1036 ARG A C 1
ATOM 7915 O O . ARG A 1 1036 ? -16.796 -34.491 -9.978 1.00 90.81 1036 ARG A O 1
ATOM 7922 N N . VAL A 1 1037 ? -16.986 -33.748 -12.088 1.00 94.69 1037 VAL A N 1
ATOM 7923 C CA . VAL A 1 1037 ? -16.286 -32.471 -11.860 1.00 94.69 1037 VAL A CA 1
ATOM 7924 C C . VAL A 1 1037 ? -17.051 -31.561 -10.890 1.00 94.69 1037 VAL A C 1
ATOM 7926 O O . VAL A 1 1037 ? -16.439 -30.951 -10.017 1.00 94.69 1037 VAL A O 1
ATOM 7929 N N . GLN A 1 1038 ? -18.382 -31.489 -10.992 1.00 95.38 1038 GLN A N 1
ATOM 7930 C CA . GLN A 1 1038 ? -19.185 -30.692 -10.059 1.00 95.38 1038 GLN A CA 1
ATOM 7931 C C . GLN A 1 1038 ? -19.265 -31.366 -8.680 1.00 95.38 1038 GLN A C 1
ATOM 7933 O O . GLN A 1 1038 ? -19.171 -30.682 -7.663 1.00 95.38 1038 GLN A O 1
ATOM 7938 N N . HIS A 1 1039 ? -19.357 -32.702 -8.624 1.00 95.19 1039 HIS A N 1
ATOM 7939 C CA . HIS A 1 1039 ? -19.295 -33.444 -7.355 1.00 95.19 1039 HIS A CA 1
ATOM 7940 C C . HIS A 1 1039 ? -18.004 -33.211 -6.589 1.00 95.19 1039 HIS A C 1
ATOM 7942 O O . HIS A 1 1039 ? -18.050 -33.076 -5.374 1.00 95.19 1039 HIS A O 1
ATOM 7948 N N . ASP A 1 1040 ? -16.865 -33.123 -7.269 1.00 97.00 1040 ASP A N 1
ATOM 7949 C CA . ASP A 1 1040 ? -15.590 -32.819 -6.619 1.00 97.00 1040 ASP A CA 1
ATOM 7950 C C . ASP A 1 1040 ? -15.627 -31.492 -5.850 1.00 97.00 1040 ASP A C 1
ATOM 7952 O O . ASP A 1 1040 ? -15.107 -31.405 -4.735 1.00 97.00 1040 ASP A O 1
ATOM 7956 N N . ILE A 1 1041 ? -16.254 -30.470 -6.441 1.00 97.31 1041 ILE A N 1
ATOM 7957 C CA . ILE A 1 1041 ? -16.428 -29.148 -5.831 1.00 97.31 1041 ILE A CA 1
ATOM 7958 C C . ILE A 1 1041 ? -17.366 -29.250 -4.624 1.00 97.31 1041 ILE A C 1
ATOM 7960 O O . ILE A 1 1041 ? -17.019 -28.797 -3.531 1.00 97.31 1041 ILE A O 1
ATOM 7964 N N . ASP A 1 1042 ? -18.530 -29.870 -4.815 1.00 96.38 1042 ASP A N 1
ATOM 7965 C CA . ASP A 1 1042 ? -19.558 -30.045 -3.789 1.00 96.38 1042 ASP A CA 1
ATOM 7966 C C . ASP A 1 1042 ? -19.046 -30.852 -2.582 1.00 96.38 1042 ASP A C 1
ATOM 7968 O O . ASP A 1 1042 ? -19.235 -30.453 -1.434 1.00 96.38 1042 ASP A O 1
ATOM 7972 N N . GLU A 1 1043 ? -18.344 -31.959 -2.823 1.00 96.94 1043 GLU A N 1
ATOM 7973 C CA . GLU A 1 1043 ? -17.758 -32.805 -1.778 1.00 96.94 1043 GLU A CA 1
ATOM 7974 C C . GLU A 1 1043 ? -16.630 -32.086 -1.031 1.00 96.94 1043 GLU A C 1
ATOM 7976 O O . GLU A 1 1043 ? -16.424 -32.326 0.159 1.00 96.94 1043 GLU A O 1
ATOM 7981 N N . GLY A 1 1044 ? -15.928 -31.161 -1.692 1.00 96.88 1044 GLY A N 1
ATOM 7982 C CA . GLY A 1 1044 ? -14.970 -30.272 -1.038 1.00 96.88 1044 GLY A CA 1
ATOM 7983 C C . GLY A 1 1044 ? -15.650 -29.343 -0.033 1.00 96.88 1044 GLY A C 1
ATOM 7984 O O . GLY A 1 1044 ? -15.177 -29.205 1.097 1.00 96.88 1044 GLY A O 1
ATOM 7985 N N . VAL A 1 1045 ? -16.797 -28.763 -0.402 1.00 96.69 1045 VAL A N 1
ATOM 7986 C CA . VAL A 1 1045 ? -17.630 -27.966 0.517 1.00 96.69 1045 VAL A CA 1
ATOM 7987 C C . VAL A 1 1045 ? -18.096 -28.818 1.694 1.00 96.69 1045 VAL A C 1
ATOM 7989 O O . VAL A 1 1045 ? -17.912 -28.421 2.846 1.00 96.69 1045 VAL A O 1
ATOM 7992 N N . ASP A 1 1046 ? -18.647 -29.999 1.416 1.00 95.50 1046 ASP A N 1
ATOM 7993 C CA . ASP A 1 1046 ? -19.162 -30.909 2.441 1.00 95.50 1046 ASP A CA 1
ATOM 7994 C C . ASP A 1 1046 ? -18.041 -31.336 3.412 1.00 95.50 1046 ASP A C 1
ATOM 7996 O O . ASP A 1 1046 ? -18.228 -31.326 4.632 1.00 95.50 1046 ASP A O 1
ATOM 8000 N N . ALA A 1 1047 ? -16.838 -31.619 2.900 1.00 95.81 1047 ALA A N 1
ATOM 8001 C CA . ALA A 1 1047 ? -15.669 -31.962 3.707 1.00 95.81 1047 ALA A CA 1
ATOM 8002 C C . ALA A 1 1047 ? -15.197 -30.806 4.606 1.00 95.81 1047 ALA A C 1
ATOM 8004 O O . ALA A 1 1047 ? -14.788 -31.041 5.746 1.00 95.81 1047 ALA A O 1
ATOM 8005 N N . LEU A 1 1048 ? -15.247 -29.560 4.124 1.00 94.75 1048 LEU A N 1
ATOM 8006 C CA . LEU A 1 1048 ? -14.923 -28.382 4.934 1.00 94.75 1048 LEU A CA 1
ATOM 8007 C C . LEU A 1 1048 ? -15.962 -28.163 6.039 1.00 94.75 1048 LEU A C 1
ATOM 8009 O O . LEU A 1 1048 ? -15.589 -28.025 7.207 1.00 94.75 1048 LEU A O 1
ATOM 8013 N N . LEU A 1 1049 ? -17.252 -28.227 5.703 1.00 93.19 1049 LEU A N 1
ATOM 8014 C CA . LEU A 1 1049 ? -18.341 -28.089 6.672 1.00 93.19 1049 LEU A CA 1
ATOM 8015 C C . LEU A 1 1049 ? -18.283 -29.183 7.747 1.00 93.19 1049 LEU A C 1
ATOM 8017 O O . LEU A 1 1049 ? -18.447 -28.889 8.932 1.00 93.19 1049 LEU A O 1
ATOM 8021 N N . ALA A 1 1050 ? -17.970 -30.426 7.367 1.00 92.31 1050 ALA A N 1
ATOM 8022 C CA . ALA A 1 1050 ? -17.785 -31.537 8.301 1.00 92.31 1050 ALA A CA 1
ATOM 8023 C C . ALA A 1 1050 ? -16.611 -31.316 9.274 1.00 92.31 1050 ALA A C 1
ATOM 8025 O O . ALA A 1 1050 ? -16.654 -31.776 10.415 1.00 92.31 1050 ALA A O 1
ATOM 8026 N N . ARG A 1 1051 ? -15.578 -30.570 8.858 1.00 92.12 1051 ARG A N 1
ATOM 8027 C CA . ARG A 1 1051 ? -14.456 -30.141 9.714 1.00 92.12 1051 ARG A CA 1
ATOM 8028 C C . ARG A 1 1051 ? -14.788 -28.908 10.569 1.00 92.12 1051 ARG A C 1
ATOM 8030 O O . ARG A 1 1051 ? -13.918 -28.415 11.282 1.00 92.12 1051 ARG A O 1
ATOM 8037 N N . GLY A 1 1052 ? -16.024 -28.404 10.512 1.00 88.81 1052 GLY A N 1
ATOM 8038 C CA . GLY A 1 1052 ? -16.457 -27.195 11.215 1.00 88.81 1052 GLY A CA 1
ATOM 8039 C C . GLY A 1 1052 ? -15.999 -25.892 10.555 1.00 88.81 1052 GLY A C 1
ATOM 8040 O O . GLY A 1 1052 ? -16.018 -24.851 11.210 1.00 88.81 1052 GLY A O 1
ATOM 8041 N N . ILE A 1 1053 ? -15.578 -25.951 9.287 1.00 90.38 1053 ILE A N 1
ATOM 8042 C CA . ILE A 1 1053 ? -15.134 -24.806 8.495 1.00 90.38 1053 ILE A CA 1
ATOM 8043 C C . ILE A 1 1053 ? -16.297 -24.326 7.631 1.00 90.38 1053 ILE A C 1
ATOM 8045 O O . ILE A 1 1053 ? -16.701 -25.000 6.688 1.00 90.38 1053 ILE A O 1
ATOM 8049 N N . GLY A 1 1054 ? -16.805 -23.135 7.932 1.00 88.88 1054 GLY A N 1
ATOM 8050 C CA . GLY A 1 1054 ? -17.987 -22.576 7.285 1.00 88.88 1054 GLY A CA 1
ATOM 8051 C C . GLY A 1 1054 ? -19.263 -22.777 8.108 1.00 88.88 1054 GLY A C 1
ATOM 8052 O O . GLY A 1 1054 ? -19.374 -23.693 8.924 1.00 88.88 1054 GLY A O 1
ATOM 8053 N N . LYS A 1 1055 ? -20.253 -21.903 7.911 1.00 88.25 1055 LYS A N 1
ATOM 8054 C CA . LYS A 1 1055 ? -21.587 -22.047 8.511 1.00 88.25 1055 LYS A CA 1
ATOM 8055 C C . LYS A 1 1055 ? -22.467 -22.957 7.636 1.00 88.25 1055 LYS A C 1
ATOM 8057 O O . LYS A 1 1055 ? -22.694 -22.621 6.471 1.00 88.25 1055 LYS A O 1
ATOM 8062 N N . PRO A 1 1056 ? -23.010 -24.069 8.172 1.00 86.31 1056 PRO A N 1
ATOM 8063 C CA . PRO A 1 1056 ? -23.951 -24.911 7.437 1.00 86.31 1056 PRO A CA 1
ATOM 8064 C C . PRO A 1 1056 ? -25.134 -24.100 6.901 1.00 86.31 1056 PRO A C 1
ATOM 8066 O O . PRO A 1 1056 ? -25.688 -23.256 7.607 1.00 86.31 1056 PRO A O 1
ATOM 8069 N N . GLY A 1 1057 ? -25.509 -24.338 5.645 1.00 87.94 1057 GLY A N 1
ATOM 8070 C CA . GLY A 1 1057 ? -26.589 -23.605 4.982 1.00 87.94 1057 GLY A CA 1
ATOM 8071 C C . GLY A 1 1057 ? -26.255 -22.154 4.614 1.00 87.94 1057 GLY A C 1
ATOM 8072 O O . GLY A 1 1057 ? -27.146 -21.450 4.153 1.00 87.94 1057 GLY A O 1
ATOM 8073 N N . GLN A 1 1058 ? -25.011 -21.695 4.779 1.00 91.75 1058 GLN A N 1
ATOM 8074 C CA . GLN A 1 1058 ? -24.557 -20.364 4.358 1.00 91.75 1058 GLN A CA 1
ATOM 8075 C C . GLN A 1 1058 ? -23.354 -20.473 3.416 1.00 91.75 1058 GLN A C 1
ATOM 8077 O O . GLN A 1 1058 ? -22.265 -19.978 3.721 1.00 91.75 1058 GLN A O 1
ATOM 8082 N N . ALA A 1 1059 ? -23.560 -21.140 2.276 1.00 95.00 1059 ALA A N 1
ATOM 8083 C CA . ALA A 1 1059 ? -22.576 -21.213 1.204 1.00 95.00 1059 ALA A CA 1
ATOM 8084 C C . ALA A 1 1059 ? -23.081 -20.560 -0.092 1.00 95.00 1059 ALA A C 1
ATOM 8086 O O . ALA A 1 1059 ? -24.271 -20.628 -0.396 1.00 95.00 1059 ALA A O 1
ATOM 8087 N N . ALA A 1 1060 ? -22.186 -19.950 -0.866 1.00 97.19 1060 ALA A N 1
ATOM 8088 C CA . ALA A 1 1060 ? -22.446 -19.449 -2.220 1.00 97.19 1060 ALA A CA 1
ATOM 8089 C C . ALA A 1 1060 ? -21.338 -19.907 -3.181 1.00 97.19 1060 ALA A C 1
ATOM 8091 O O . ALA A 1 1060 ? -20.265 -20.316 -2.734 1.00 97.19 1060 ALA A O 1
ATOM 8092 N N . ILE A 1 1061 ? -21.587 -19.842 -4.490 1.00 97.94 1061 ILE A N 1
ATOM 8093 C CA . ILE A 1 1061 ? -20.603 -20.207 -5.519 1.00 97.94 1061 ILE A CA 1
ATOM 8094 C C . ILE A 1 1061 ? -20.399 -19.067 -6.519 1.00 97.94 1061 ILE A C 1
ATOM 8096 O O . ILE A 1 1061 ? -21.347 -18.481 -7.033 1.00 97.94 1061 ILE A O 1
ATOM 8100 N N . VAL A 1 1062 ? -19.140 -18.733 -6.776 1.00 98.31 1062 VAL A N 1
ATOM 8101 C CA . VAL A 1 1062 ? -18.715 -17.657 -7.670 1.00 98.31 1062 VAL A CA 1
ATOM 8102 C C . VAL A 1 1062 ? -17.681 -18.209 -8.642 1.00 98.31 1062 VAL A C 1
ATOM 8104 O O . VAL A 1 1062 ? -16.815 -18.991 -8.254 1.00 98.31 1062 VAL A O 1
ATOM 8107 N N . GLY A 1 1063 ? -17.726 -17.786 -9.901 1.00 96.62 1063 GLY A N 1
ATOM 8108 C CA . GLY A 1 1063 ? -16.682 -18.143 -10.856 1.00 96.62 1063 GLY A CA 1
ATOM 8109 C C . GLY A 1 1063 ? -16.798 -17.417 -12.188 1.00 96.62 1063 GLY A C 1
ATOM 8110 O O . GLY A 1 1063 ? -17.810 -16.780 -12.481 1.00 96.62 1063 GLY A O 1
ATOM 8111 N N . ALA A 1 1064 ? -15.741 -17.518 -12.994 1.00 94.69 1064 ALA A N 1
ATOM 8112 C CA . ALA A 1 1064 ? -15.665 -16.927 -14.327 1.00 94.69 1064 ALA A CA 1
ATOM 8113 C C . ALA A 1 1064 ? -15.396 -17.990 -15.400 1.00 94.69 1064 ALA A C 1
ATOM 8115 O O . ALA A 1 1064 ? -14.691 -18.968 -15.134 1.00 94.69 1064 ALA A O 1
ATOM 8116 N N . SER A 1 1065 ? -15.916 -17.800 -16.616 1.00 94.19 1065 SER A N 1
ATOM 8117 C CA . SER A 1 1065 ? -15.759 -18.752 -17.725 1.00 94.19 1065 SER A CA 1
ATOM 8118 C C . SER A 1 1065 ? -16.257 -20.146 -17.305 1.00 94.19 1065 SER A C 1
ATOM 8120 O O . SER A 1 1065 ? -17.362 -20.248 -16.774 1.00 94.19 1065 SER A O 1
ATOM 8122 N N . PHE A 1 1066 ? -15.467 -21.218 -17.449 1.00 94.94 1066 PHE A N 1
ATOM 8123 C CA . PHE A 1 1066 ? -15.830 -22.541 -16.913 1.00 94.94 1066 PHE A CA 1
ATOM 8124 C C . PHE A 1 1066 ? -16.208 -22.519 -15.417 1.00 94.94 1066 PHE A C 1
ATOM 8126 O O . PHE A 1 1066 ? -17.147 -23.199 -15.020 1.00 94.94 1066 PHE A O 1
ATOM 8133 N N . GLY A 1 1067 ? -15.563 -21.690 -14.592 1.00 96.31 1067 GLY A N 1
ATOM 8134 C CA . GLY A 1 1067 ? -15.938 -21.526 -13.185 1.00 96.31 1067 GLY A CA 1
ATOM 8135 C C . GLY A 1 1067 ? -17.304 -20.857 -13.016 1.00 96.31 1067 GLY A C 1
ATOM 8136 O O . GLY A 1 1067 ? -18.036 -21.162 -12.079 1.00 96.31 1067 GLY A O 1
ATOM 8137 N N . GLY A 1 1068 ? -17.687 -19.980 -13.947 1.00 96.56 1068 GLY A N 1
ATOM 8138 C CA . GLY A 1 1068 ? -19.035 -19.415 -14.016 1.00 96.56 1068 GLY A CA 1
ATOM 8139 C C . GLY A 1 1068 ? -20.062 -20.470 -14.430 1.00 96.56 1068 GLY A C 1
ATOM 8140 O O . GLY A 1 1068 ? -21.150 -20.525 -13.868 1.00 96.56 1068 GLY A O 1
ATOM 8141 N N . TYR A 1 1069 ? -19.696 -21.368 -15.345 1.00 97.06 1069 TYR A N 1
ATOM 8142 C CA . TYR A 1 1069 ? -20.506 -22.541 -15.672 1.00 97.06 1069 TYR A CA 1
ATOM 8143 C C . TYR A 1 1069 ? -20.648 -23.496 -14.478 1.00 97.06 1069 TYR A C 1
ATOM 8145 O O . TYR A 1 1069 ? -21.765 -23.909 -14.187 1.00 97.06 1069 TYR A O 1
ATOM 8153 N N . ALA A 1 1070 ? -19.583 -23.753 -13.711 1.00 97.00 1070 ALA A N 1
ATOM 8154 C CA . ALA A 1 1070 ? -19.657 -24.499 -12.450 1.00 97.00 1070 ALA A CA 1
ATOM 8155 C C . ALA A 1 1070 ? -20.562 -23.801 -11.414 1.00 97.00 1070 ALA A C 1
ATOM 8157 O O . ALA A 1 1070 ? -21.331 -24.456 -10.716 1.00 97.00 1070 ALA A O 1
ATOM 8158 N N . ALA A 1 1071 ? -20.554 -22.464 -11.356 1.00 97.56 1071 ALA A N 1
ATOM 8159 C CA . ALA A 1 1071 ? -21.492 -21.710 -10.525 1.00 97.56 1071 ALA A CA 1
ATOM 8160 C C . ALA A 1 1071 ? -22.957 -21.922 -10.964 1.00 97.56 1071 ALA A C 1
ATOM 8162 O O . ALA A 1 1071 ? -23.829 -22.134 -10.118 1.00 97.56 1071 ALA A O 1
ATOM 8163 N N . LEU A 1 1072 ? -23.230 -21.944 -12.276 1.00 97.25 1072 LEU A N 1
ATOM 8164 C CA . LEU A 1 1072 ? -24.554 -22.282 -12.813 1.00 97.25 1072 LEU A CA 1
ATOM 8165 C C . LEU A 1 1072 ? -24.938 -23.747 -12.551 1.00 97.25 1072 LEU A C 1
ATOM 8167 O O . LEU A 1 1072 ? -26.093 -24.015 -12.215 1.00 97.25 1072 LEU A O 1
ATOM 8171 N N . LEU A 1 1073 ? -24.000 -24.692 -12.662 1.00 96.62 1073 LEU A N 1
ATOM 8172 C CA . LEU A 1 1073 ? -24.223 -26.102 -12.327 1.00 96.62 1073 LEU A CA 1
ATOM 8173 C C . LEU A 1 1073 ? -24.572 -26.264 -10.847 1.00 96.62 1073 LEU A C 1
ATOM 8175 O O . LEU A 1 1073 ? -25.603 -26.855 -10.537 1.00 96.62 1073 LEU A O 1
ATOM 8179 N N . GLY A 1 1074 ? -23.786 -25.676 -9.943 1.00 95.62 1074 GLY A N 1
ATOM 8180 C CA . GLY A 1 1074 ? -24.053 -25.703 -8.505 1.00 95.62 1074 GLY A CA 1
ATOM 8181 C C . GLY A 1 1074 ? -25.432 -25.132 -8.158 1.00 95.62 1074 GLY A C 1
ATOM 8182 O O . GLY A 1 1074 ? -26.172 -25.735 -7.383 1.00 95.62 1074 GLY A O 1
ATOM 8183 N N . ALA A 1 1075 ? -25.833 -24.022 -8.786 1.00 94.94 1075 ALA A N 1
ATOM 8184 C CA . ALA A 1 1075 ? -27.161 -23.435 -8.590 1.00 94.94 1075 ALA A CA 1
ATOM 8185 C C . ALA A 1 1075 ? -28.314 -24.282 -9.162 1.00 94.94 1075 ALA A C 1
ATOM 8187 O O . ALA A 1 1075 ? -29.434 -24.212 -8.653 1.00 94.94 1075 ALA A O 1
ATOM 8188 N N . THR A 1 1076 ? -28.059 -25.061 -10.216 1.00 95.00 1076 THR A N 1
ATOM 8189 C CA . THR A 1 1076 ? -29.084 -25.844 -10.929 1.00 95.00 1076 THR A CA 1
ATOM 8190 C C . THR A 1 1076 ? -29.246 -27.253 -10.357 1.00 95.00 1076 THR A C 1
ATOM 8192 O O . THR A 1 1076 ? -30.367 -27.742 -10.231 1.00 95.00 1076 THR A O 1
ATOM 8195 N N . PHE A 1 1077 ? -28.140 -27.912 -10.009 1.00 94.88 1077 PHE A N 1
ATOM 8196 C CA . PHE A 1 1077 ? -28.099 -29.323 -9.611 1.00 94.88 1077 PHE A CA 1
ATOM 8197 C C . PHE A 1 1077 ? -27.844 -29.529 -8.114 1.00 94.88 1077 PHE A C 1
ATOM 8199 O O . PHE A 1 1077 ? -28.228 -30.569 -7.583 1.00 94.88 1077 PHE A O 1
ATOM 8206 N N . SER A 1 1078 ? -27.294 -28.522 -7.425 1.00 94.06 1078 SER A N 1
ATOM 8207 C CA . SER A 1 1078 ? -27.017 -28.559 -5.982 1.00 94.06 1078 SER A CA 1
ATOM 8208 C C . SER A 1 1078 ? -27.593 -27.357 -5.206 1.00 94.06 1078 SER A C 1
ATOM 8210 O O . SER A 1 1078 ? -26.922 -26.810 -4.320 1.00 94.06 1078 SER A O 1
ATOM 8212 N N . PRO A 1 1079 ? -28.852 -26.931 -5.458 1.00 91.88 1079 PRO A N 1
ATOM 8213 C CA . PRO A 1 1079 ? -29.431 -25.726 -4.850 1.00 91.88 1079 PRO A CA 1
ATOM 8214 C C . PRO A 1 1079 ? -29.628 -25.819 -3.327 1.00 91.88 1079 PRO A C 1
ATOM 8216 O O . PRO A 1 1079 ? -29.946 -24.827 -2.667 1.00 91.88 1079 PRO A O 1
ATOM 8219 N N . GLN A 1 1080 ? -29.489 -27.010 -2.742 1.00 91.31 1080 GLN A N 1
ATOM 8220 C CA . GLN A 1 1080 ? -29.522 -27.213 -1.294 1.00 91.31 1080 GLN A CA 1
ATOM 8221 C C . GLN A 1 1080 ? -28.201 -26.800 -0.631 1.00 91.31 1080 GLN A C 1
ATOM 8223 O O . GLN A 1 1080 ? -28.220 -26.410 0.535 1.00 91.31 1080 GLN A O 1
ATOM 8228 N N . ARG A 1 1081 ? -27.075 -26.856 -1.361 1.00 92.81 1081 ARG A N 1
ATOM 8229 C CA . ARG A 1 1081 ? -25.751 -26.455 -0.861 1.00 92.81 1081 ARG A CA 1
ATOM 8230 C C . ARG A 1 1081 ? -25.544 -24.951 -0.956 1.00 92.81 1081 ARG A C 1
ATOM 8232 O O . ARG A 1 1081 ? -25.065 -24.339 -0.005 1.00 92.81 1081 ARG A O 1
ATOM 8239 N N . TYR A 1 1082 ? -25.928 -24.361 -2.085 1.00 95.25 1082 TYR A N 1
ATOM 8240 C CA . TYR A 1 1082 ? -25.646 -22.962 -2.393 1.00 95.25 1082 TYR A CA 1
ATOM 8241 C C . TYR A 1 1082 ? -26.892 -22.089 -2.250 1.00 95.25 1082 TYR A C 1
ATOM 8243 O O . TYR A 1 1082 ? -27.932 -22.375 -2.834 1.00 95.25 1082 TYR A O 1
ATOM 8251 N N . GLN A 1 1083 ? -26.790 -20.998 -1.493 1.00 94.69 1083 GLN A N 1
ATOM 8252 C CA . GLN A 1 1083 ? -27.868 -20.021 -1.322 1.00 94.69 1083 GLN A CA 1
ATOM 8253 C C . GLN A 1 1083 ? -27.972 -19.048 -2.499 1.00 94.69 1083 GLN A C 1
ATOM 8255 O O . GLN A 1 1083 ? -29.056 -18.532 -2.755 1.00 94.69 1083 GLN A O 1
ATOM 8260 N N . ALA A 1 1084 ? -26.873 -18.824 -3.223 1.00 94.44 1084 ALA A N 1
ATOM 8261 C CA . ALA A 1 1084 ? -26.825 -18.058 -4.464 1.00 94.44 1084 ALA A CA 1
ATOM 8262 C C . ALA A 1 1084 ? -25.598 -18.425 -5.302 1.00 94.44 1084 ALA A C 1
ATOM 8264 O O . ALA A 1 1084 ? -24.644 -19.033 -4.799 1.00 94.44 1084 ALA A O 1
ATOM 8265 N N . ALA A 1 1085 ? -25.630 -18.011 -6.569 1.00 96.50 1085 ALA A N 1
ATOM 8266 C CA . ALA A 1 1085 ? -24.485 -18.082 -7.460 1.00 96.50 1085 ALA A CA 1
ATOM 8267 C C . ALA A 1 1085 ? -24.249 -16.776 -8.227 1.00 96.50 1085 ALA A C 1
ATOM 8269 O O . ALA A 1 1085 ? -25.192 -16.079 -8.610 1.00 96.50 1085 ALA A O 1
ATOM 8270 N N . LEU A 1 1086 ? -22.980 -16.476 -8.498 1.00 97.44 1086 LEU A N 1
ATOM 8271 C CA . LEU A 1 1086 ? -22.579 -15.383 -9.379 1.00 97.44 1086 LEU A CA 1
ATOM 8272 C C . LEU A 1 1086 ? -21.625 -15.909 -10.450 1.00 97.44 1086 LEU A C 1
ATOM 8274 O O . LEU A 1 1086 ? -20.578 -16.482 -10.150 1.00 97.44 1086 LEU A O 1
ATOM 8278 N N . ALA A 1 1087 ? -21.998 -15.710 -11.710 1.00 97.38 1087 ALA A N 1
ATOM 8279 C CA . ALA A 1 1087 ? -21.329 -16.297 -12.857 1.00 97.38 1087 ALA A CA 1
ATOM 8280 C C . ALA A 1 1087 ? -20.862 -15.208 -13.839 1.00 97.38 1087 ALA A C 1
ATOM 8282 O O . ALA A 1 1087 ? -21.676 -14.537 -14.474 1.00 97.38 1087 ALA A O 1
ATOM 8283 N N . PHE A 1 1088 ? -19.545 -15.037 -13.977 1.00 96.38 1088 PHE A N 1
ATOM 8284 C CA . PHE A 1 1088 ? -18.936 -14.129 -14.957 1.00 96.38 1088 PHE A CA 1
ATOM 8285 C C . PHE A 1 1088 ? -18.647 -14.868 -16.270 1.00 96.38 1088 PHE A C 1
ATOM 8287 O O . PHE A 1 1088 ? -18.080 -15.960 -16.252 1.00 96.38 1088 PHE A O 1
ATOM 8294 N N . VAL A 1 1089 ? -19.029 -14.276 -17.403 1.00 94.75 1089 VAL A N 1
ATOM 8295 C CA . VAL A 1 1089 ? -18.909 -14.814 -18.772 1.00 94.75 1089 VAL A CA 1
ATOM 8296 C C . VAL A 1 1089 ? -19.139 -16.338 -18.861 1.00 94.75 1089 VAL A C 1
ATOM 8298 O O . VAL A 1 1089 ? -18.287 -17.062 -19.385 1.00 94.75 1089 VAL A O 1
ATOM 8301 N N . PRO A 1 1090 ? -20.239 -16.878 -18.288 1.00 96.69 1090 PRO A N 1
ATOM 8302 C CA . PRO A 1 1090 ? -20.388 -18.318 -18.144 1.00 96.69 1090 PRO A CA 1
ATOM 8303 C C . PRO A 1 1090 ? -20.868 -18.974 -19.441 1.00 96.69 1090 PRO A C 1
ATOM 8305 O O . PRO A 1 1090 ? -21.853 -18.525 -20.035 1.00 96.69 1090 PRO A O 1
ATOM 8308 N N . PRO A 1 1091 ? -20.273 -20.108 -19.849 1.00 95.81 1091 PRO A N 1
ATOM 8309 C CA . PRO A 1 1091 ? -20.993 -21.082 -20.653 1.00 95.81 1091 PRO A CA 1
ATOM 8310 C C . PRO A 1 1091 ? -22.324 -21.419 -19.970 1.00 95.81 1091 PRO A C 1
ATOM 8312 O O . PRO A 1 1091 ? -22.362 -21.661 -18.767 1.00 95.81 1091 PRO A O 1
ATOM 8315 N N . THR A 1 1092 ? -23.418 -21.453 -20.722 1.00 95.50 1092 THR A N 1
ATOM 8316 C CA . THR A 1 1092 ? -24.723 -21.951 -20.241 1.00 95.50 1092 THR A CA 1
ATOM 8317 C C . THR A 1 1092 ? -25.015 -23.358 -20.757 1.00 95.50 1092 THR A C 1
ATOM 8319 O O . THR A 1 1092 ? -25.814 -24.088 -20.172 1.00 95.50 1092 THR A O 1
ATOM 8322 N N . ASP A 1 1093 ? -24.310 -23.749 -21.819 1.00 95.06 1093 ASP A N 1
ATOM 8323 C CA . ASP A 1 1093 ? -24.236 -25.086 -22.388 1.00 95.06 1093 ASP A CA 1
ATOM 8324 C C . ASP A 1 1093 ? -22.823 -25.326 -22.931 1.00 95.06 1093 ASP A C 1
ATOM 8326 O O . ASP A 1 1093 ? -22.413 -24.752 -23.944 1.00 95.06 1093 ASP A O 1
ATOM 8330 N N . PHE A 1 1094 ? -22.085 -26.210 -22.260 1.00 92.12 1094 PHE A N 1
ATOM 8331 C CA . PHE A 1 1094 ? -20.702 -26.508 -22.606 1.00 92.12 1094 PHE A CA 1
ATOM 8332 C C . PHE A 1 1094 ? -20.563 -27.135 -24.004 1.00 92.12 1094 PHE A C 1
ATOM 8334 O O . PHE A 1 1094 ? -19.597 -26.838 -24.706 1.00 92.12 1094 PHE A O 1
ATOM 8341 N N . ALA A 1 1095 ? -21.547 -27.917 -24.471 1.00 92.94 1095 ALA A N 1
ATOM 8342 C CA . ALA A 1 1095 ? -21.520 -28.498 -25.817 1.00 92.94 1095 ALA A CA 1
ATOM 8343 C C . ALA A 1 1095 ? -21.577 -27.411 -26.899 1.00 92.94 1095 ALA A C 1
ATOM 8345 O O . ALA A 1 1095 ? -20.849 -27.461 -27.895 1.00 92.94 1095 ALA A O 1
ATOM 8346 N N . SER A 1 1096 ? -22.440 -26.414 -26.702 1.00 91.69 1096 SER A N 1
ATOM 8347 C CA . SER A 1 1096 ? -22.566 -25.272 -27.608 1.00 91.69 1096 SER A CA 1
ATOM 8348 C C . SER A 1 1096 ? -21.326 -24.379 -27.567 1.00 91.69 1096 SER A C 1
ATOM 8350 O O . SER A 1 1096 ? -20.848 -23.959 -28.621 1.00 91.69 1096 SER A O 1
ATOM 8352 N N . THR A 1 1097 ? -20.747 -24.154 -26.385 1.00 91.06 1097 THR A N 1
ATOM 8353 C CA . THR A 1 1097 ? -19.509 -23.376 -26.232 1.00 91.06 1097 THR A CA 1
ATOM 8354 C C . THR A 1 1097 ? -18.324 -24.025 -26.940 1.00 91.06 1097 THR A C 1
ATOM 8356 O O . THR A 1 1097 ? -17.650 -23.348 -27.709 1.00 91.06 1097 THR A O 1
ATOM 8359 N N . ILE A 1 1098 ? -18.096 -25.332 -26.774 1.00 88.94 1098 ILE A N 1
ATOM 8360 C CA . ILE A 1 1098 ? -17.009 -26.040 -27.475 1.00 88.94 1098 ILE A CA 1
ATOM 8361 C C . ILE A 1 1098 ? -17.174 -25.896 -28.998 1.00 88.94 1098 ILE A C 1
ATOM 8363 O O . ILE A 1 1098 ? -16.223 -25.549 -29.699 1.00 88.94 1098 ILE A O 1
ATOM 8367 N N . LYS A 1 1099 ? -18.394 -26.083 -29.524 1.00 89.31 1099 LYS A N 1
ATOM 8368 C CA . LYS A 1 1099 ? -18.683 -25.888 -30.958 1.00 89.31 1099 LYS A CA 1
ATOM 8369 C C . LYS A 1 1099 ? -18.448 -24.450 -31.421 1.00 89.31 1099 LYS A C 1
ATOM 8371 O O . LYS A 1 1099 ? -18.017 -24.253 -32.555 1.00 89.31 1099 LYS A O 1
ATOM 8376 N N . HIS A 1 1100 ? -18.773 -23.465 -30.587 1.00 88.19 1100 HIS A N 1
ATOM 8377 C CA . HIS A 1 1100 ? -18.552 -22.054 -30.884 1.00 88.19 1100 HIS A CA 1
ATOM 8378 C C . HIS A 1 1100 ? -17.059 -21.739 -30.962 1.00 88.19 1100 HIS A C 1
ATOM 8380 O O . HIS A 1 1100 ? -16.613 -21.227 -31.984 1.00 88.19 1100 HIS A O 1
ATOM 8386 N N . VAL A 1 1101 ? -16.288 -22.116 -29.938 1.00 84.25 1101 VAL A N 1
ATOM 8387 C CA . VAL A 1 1101 ? -14.845 -21.854 -29.879 1.00 84.25 1101 VAL A CA 1
ATOM 8388 C C . VAL A 1 1101 ? -14.140 -22.425 -31.107 1.00 84.25 1101 VAL A C 1
ATOM 8390 O O . VAL A 1 1101 ? -13.383 -21.712 -31.748 1.00 84.25 1101 VAL A O 1
ATOM 8393 N N . LEU A 1 1102 ? -14.454 -23.655 -31.530 1.00 84.19 1102 LEU A N 1
ATOM 8394 C CA . LEU A 1 1102 ? -13.849 -24.255 -32.732 1.00 84.19 1102 LEU A CA 1
ATOM 8395 C C . LEU A 1 1102 ? -14.146 -23.514 -34.047 1.00 84.19 1102 LEU A C 1
ATOM 8397 O O . LEU A 1 1102 ? -13.505 -23.791 -35.059 1.00 84.19 1102 LEU A O 1
ATOM 8401 N N . ARG A 1 1103 ? -15.121 -22.601 -34.059 1.00 82.56 1103 ARG A N 1
ATOM 8402 C CA . ARG A 1 1103 ? -15.469 -21.768 -35.218 1.00 82.56 1103 ARG A CA 1
ATOM 8403 C C . ARG A 1 1103 ? -14.878 -20.363 -35.135 1.00 82.56 1103 ARG A C 1
ATOM 8405 O O . ARG A 1 1103 ? -14.936 -19.647 -36.133 1.00 82.56 1103 ARG A O 1
ATOM 8412 N N . THR A 1 1104 ? -14.330 -19.951 -33.990 1.00 72.88 1104 THR A N 1
ATOM 8413 C CA . THR A 1 1104 ? -13.726 -18.626 -33.837 1.00 72.88 1104 THR A CA 1
ATOM 8414 C C . THR A 1 1104 ? -12.219 -18.667 -34.112 1.00 72.88 1104 THR A C 1
ATOM 8416 O O . THR A 1 1104 ? -11.552 -19.650 -33.777 1.00 72.88 1104 THR A O 1
ATOM 8419 N N . PRO A 1 1105 ? -11.634 -17.601 -34.693 1.00 59.38 1105 PRO A N 1
ATOM 8420 C CA . PRO A 1 1105 ? -10.185 -17.508 -34.903 1.00 59.38 1105 PRO A CA 1
ATOM 8421 C C . PRO A 1 1105 ? -9.360 -17.607 -33.607 1.00 59.38 1105 PRO A C 1
ATOM 8423 O O . PRO A 1 1105 ? -8.185 -17.960 -33.652 1.00 59.38 1105 PRO A O 1
ATOM 8426 N N . GLU A 1 1106 ? -9.968 -17.331 -32.446 1.00 54.12 1106 GLU A N 1
ATOM 8427 C CA . GLU A 1 1106 ? -9.331 -17.449 -31.126 1.00 54.12 1106 GLU A CA 1
ATOM 8428 C C . GLU A 1 1106 ? -9.049 -18.896 -30.694 1.00 54.12 1106 GLU A C 1
ATOM 8430 O O . GLU A 1 1106 ? -8.193 -19.111 -29.832 1.00 54.12 1106 GLU A O 1
ATOM 8435 N N . SER A 1 1107 ? -9.673 -19.897 -31.331 1.00 51.09 1107 SER A N 1
ATOM 8436 C CA . SER A 1 1107 ? -9.317 -21.316 -31.149 1.00 51.09 1107 SER A CA 1
ATOM 8437 C C . SER A 1 1107 ? -7.848 -21.622 -31.449 1.00 51.09 1107 SER A C 1
ATOM 8439 O O . SER A 1 1107 ? -7.306 -22.587 -30.915 1.00 51.09 1107 SER A O 1
ATOM 8441 N N . LEU A 1 1108 ? -7.188 -20.790 -32.262 1.00 46.41 1108 LEU A N 1
ATOM 8442 C CA . LEU A 1 1108 ? -5.777 -20.929 -32.632 1.00 46.41 1108 LEU A CA 1
ATOM 8443 C C . LEU A 1 1108 ? -4.805 -20.340 -31.589 1.00 46.41 1108 LEU A C 1
ATOM 8445 O O . LEU A 1 1108 ? -3.597 -20.550 -31.702 1.00 46.41 1108 LEU A O 1
ATOM 8449 N N . ALA A 1 1109 ? -5.303 -19.586 -30.599 1.00 45.25 1109 ALA A N 1
ATOM 8450 C CA . ALA A 1 1109 ? -4.479 -18.807 -29.667 1.00 45.25 1109 ALA A CA 1
ATOM 8451 C C . ALA A 1 1109 ? -4.375 -19.402 -28.250 1.00 45.25 1109 ALA A C 1
ATOM 8453 O O . ALA A 1 1109 ? -3.432 -19.084 -27.525 1.00 45.25 1109 ALA A O 1
ATOM 8454 N N . LEU A 1 1110 ? -5.332 -20.241 -27.842 1.00 45.84 1110 LEU A N 1
ATOM 8455 C CA . LEU A 1 1110 ? -5.442 -20.760 -26.470 1.00 45.84 1110 LEU A CA 1
ATOM 8456 C C . LEU A 1 1110 ? -4.423 -21.865 -26.146 1.00 45.84 1110 LEU A C 1
ATOM 8458 O O . LEU A 1 1110 ? -3.944 -21.927 -25.019 1.00 45.84 1110 LEU A O 1
ATOM 8462 N N . GLU A 1 1111 ? -4.018 -22.652 -27.143 1.00 52.16 1111 GLU A N 1
ATOM 8463 C CA . GLU A 1 1111 ? -2.813 -23.480 -27.095 1.00 52.16 1111 GLU A CA 1
ATOM 8464 C C . GLU A 1 1111 ? -2.090 -23.382 -28.432 1.00 52.16 1111 GLU A C 1
ATOM 8466 O O . GLU A 1 1111 ? -2.582 -23.813 -29.472 1.00 52.16 1111 GLU A O 1
ATOM 8471 N N . ARG A 1 1112 ? -0.907 -22.765 -28.420 1.00 54.59 1112 ARG A N 1
ATOM 8472 C CA . ARG A 1 1112 ? -0.209 -22.361 -29.647 1.00 54.59 1112 ARG A CA 1
ATOM 8473 C C . ARG A 1 1112 ? 0.273 -23.531 -30.509 1.00 54.59 1112 ARG A C 1
ATOM 8475 O O . ARG A 1 1112 ? 0.652 -23.292 -31.647 1.00 54.59 1112 ARG A O 1
ATOM 8482 N N . HIS A 1 1113 ? 0.276 -24.768 -30.021 1.00 65.94 1113 HIS A N 1
ATOM 8483 C CA . HIS A 1 1113 ? 0.920 -25.885 -30.723 1.00 65.94 1113 HIS A CA 1
ATOM 8484 C C . HIS A 1 1113 ? -0.044 -27.000 -31.133 1.00 65.94 1113 HIS A C 1
ATOM 8486 O O . HIS A 1 1113 ? 0.258 -27.721 -32.076 1.00 65.94 1113 HIS A O 1
ATOM 8492 N N . THR A 1 1114 ? -1.228 -27.088 -30.526 1.00 69.69 1114 THR A N 1
ATOM 8493 C CA . THR A 1 1114 ? -2.189 -28.170 -30.775 1.00 69.69 1114 THR A CA 1
ATOM 8494 C C . THR A 1 1114 ? -3.502 -27.586 -31.284 1.00 69.69 1114 THR A C 1
ATOM 8496 O O . THR A 1 1114 ? -4.048 -26.690 -30.640 1.00 69.69 1114 THR A O 1
ATOM 8499 N N . PRO A 1 1115 ? -4.062 -28.072 -32.407 1.00 74.25 1115 PRO A N 1
ATOM 8500 C CA . PRO A 1 1115 ? -5.411 -27.695 -32.808 1.00 74.25 1115 PRO A CA 1
ATOM 8501 C C . PRO A 1 1115 ? -6.407 -27.982 -31.681 1.00 74.25 1115 PRO A C 1
ATOM 8503 O O . PRO A 1 1115 ? -6.485 -29.100 -31.176 1.00 74.25 1115 PRO A O 1
ATOM 8506 N N . MET A 1 1116 ? -7.209 -26.989 -31.305 1.00 79.56 1116 MET A N 1
ATOM 8507 C CA . MET A 1 1116 ? -8.131 -27.108 -30.173 1.00 79.56 1116 MET A CA 1
ATOM 8508 C C . MET A 1 1116 ? -9.147 -28.255 -30.316 1.00 79.56 1116 MET A C 1
ATOM 8510 O O . MET A 1 1116 ? -9.551 -28.853 -29.323 1.00 79.56 1116 MET A O 1
ATOM 8514 N N . SER A 1 1117 ? -9.534 -28.609 -31.544 1.00 80.94 1117 SER A N 1
ATOM 8515 C CA . SER A 1 1117 ? -10.389 -29.773 -31.807 1.00 80.94 1117 SER A CA 1
ATOM 8516 C C . SER A 1 1117 ? -9.737 -31.084 -31.374 1.00 80.94 1117 SER A C 1
ATOM 8518 O O . SER A 1 1117 ? -10.422 -31.976 -30.880 1.00 80.94 1117 SER A O 1
ATOM 8520 N N . GLU A 1 1118 ? -8.421 -31.191 -31.539 1.00 81.06 1118 GLU A N 1
ATOM 8521 C CA . GLU A 1 1118 ? -7.652 -32.356 -31.127 1.00 81.06 1118 GLU A CA 1
ATOM 8522 C C . GLU A 1 1118 ? -7.414 -32.357 -29.620 1.00 81.06 1118 GLU A C 1
ATOM 8524 O O . GLU A 1 1118 ? -7.600 -33.389 -28.982 1.00 81.06 1118 GLU A O 1
ATOM 8529 N N . TRP A 1 1119 ? -7.129 -31.193 -29.029 1.00 81.50 1119 TRP A N 1
ATOM 8530 C CA . TRP A 1 1119 ? -7.077 -31.050 -27.573 1.00 81.50 1119 TRP A CA 1
ATOM 8531 C C . TRP A 1 1119 ? -8.367 -31.542 -26.904 1.00 81.50 1119 TRP A C 1
ATOM 8533 O O . TRP A 1 1119 ? -8.330 -32.353 -25.980 1.00 81.50 1119 TRP A O 1
ATOM 8543 N N . PHE A 1 1120 ? -9.529 -31.109 -27.405 1.00 86.62 1120 PHE A N 1
ATOM 8544 C CA . PHE A 1 1120 ? -10.815 -31.576 -26.896 1.00 86.62 1120 PHE A CA 1
ATOM 8545 C C . PHE A 1 1120 ? -11.003 -33.082 -27.084 1.00 86.62 1120 PHE A C 1
ATOM 8547 O O . PHE A 1 1120 ? -11.421 -33.755 -26.145 1.00 86.62 1120 PHE A O 1
ATOM 8554 N N . ARG A 1 1121 ? -10.656 -33.636 -28.252 1.00 86.06 1121 ARG A N 1
ATOM 8555 C CA . ARG A 1 1121 ? -10.752 -35.082 -28.506 1.00 86.06 1121 ARG A CA 1
ATOM 8556 C C . ARG A 1 1121 ? -9.910 -35.893 -27.519 1.00 86.06 1121 ARG A C 1
ATOM 8558 O O . ARG A 1 1121 ? -10.401 -36.882 -26.989 1.00 86.06 1121 ARG A O 1
ATOM 8565 N N . GLN A 1 1122 ? -8.691 -35.444 -27.223 1.00 83.25 1122 GLN A N 1
ATOM 8566 C CA . GLN A 1 1122 ? -7.787 -36.089 -26.261 1.00 83.25 1122 GLN A CA 1
ATOM 8567 C C . GLN A 1 1122 ? -8.262 -35.974 -24.801 1.00 83.25 1122 GLN A C 1
ATOM 8569 O O . GLN A 1 1122 ? -7.733 -36.653 -23.925 1.00 83.25 1122 GLN A O 1
ATOM 8574 N N . HIS A 1 1123 ? -9.283 -35.155 -24.546 1.00 86.44 1123 HIS A N 1
ATOM 8575 C CA . HIS A 1 1123 ? -9.982 -35.036 -23.270 1.00 86.44 1123 HIS A CA 1
ATOM 8576 C C . HIS A 1 1123 ? -11.441 -35.538 -23.334 1.00 86.44 1123 HIS A C 1
ATOM 8578 O O . HIS A 1 1123 ? -12.275 -35.108 -22.534 1.00 86.44 1123 HIS A O 1
ATOM 8584 N N . ASP A 1 1124 ? -11.750 -36.443 -24.271 1.00 89.00 1124 ASP A N 1
ATOM 8585 C CA . ASP A 1 1124 ? -13.063 -37.082 -24.476 1.00 89.00 1124 ASP A CA 1
ATOM 8586 C C . ASP A 1 1124 ? -14.212 -36.108 -24.829 1.00 89.00 1124 ASP A C 1
ATOM 8588 O O . ASP A 1 1124 ? -15.395 -36.367 -24.588 1.00 89.00 1124 ASP A O 1
ATOM 8592 N N . LEU A 1 1125 ? -13.873 -34.974 -25.450 1.00 88.44 1125 LEU A N 1
ATOM 8593 C CA . LEU A 1 1125 ? -14.793 -33.913 -25.881 1.00 88.44 1125 LEU A CA 1
ATOM 8594 C C . LEU A 1 1125 ? -14.835 -33.765 -27.410 1.00 88.44 1125 LEU A C 1
ATOM 8596 O O . LEU A 1 1125 ? -14.790 -32.662 -27.957 1.00 88.44 1125 LEU A O 1
ATOM 8600 N N . ASP A 1 1126 ? -14.939 -34.881 -28.128 1.00 88.25 1126 ASP A N 1
ATOM 8601 C CA . ASP A 1 1126 ? -15.045 -34.870 -29.587 1.00 88.25 1126 ASP A CA 1
ATOM 8602 C C . ASP A 1 1126 ? -16.377 -34.257 -30.058 1.00 88.25 1126 ASP A C 1
ATOM 8604 O O . ASP A 1 1126 ? -17.452 -34.833 -29.883 1.00 88.25 1126 ASP A O 1
ATOM 8608 N N . VAL A 1 1127 ? -16.314 -33.095 -30.712 1.00 87.06 1127 VAL A N 1
ATOM 8609 C CA . VAL A 1 1127 ? -17.498 -32.413 -31.263 1.00 87.06 1127 VAL A CA 1
ATOM 8610 C C . VAL A 1 1127 ? -18.207 -33.192 -32.369 1.00 87.06 1127 VAL A C 1
ATOM 8612 O O . VAL A 1 1127 ? -19.364 -32.889 -32.672 1.00 87.06 1127 VAL A O 1
ATOM 8615 N N . THR A 1 1128 ? -17.530 -34.167 -32.981 1.00 88.31 1128 THR A N 1
ATOM 8616 C CA . THR A 1 1128 ? -18.113 -35.057 -33.991 1.00 88.31 1128 THR A CA 1
ATOM 8617 C C . THR A 1 1128 ? -18.877 -36.226 -33.366 1.00 88.31 1128 THR A C 1
ATOM 8619 O O . THR A 1 1128 ? -19.769 -36.778 -34.015 1.00 88.31 1128 THR A O 1
ATOM 8622 N N . ASP A 1 1129 ? -18.635 -36.544 -32.086 1.00 91.44 1129 ASP A N 1
ATOM 8623 C CA . ASP A 1 1129 ? -19.464 -37.489 -31.340 1.00 91.44 1129 ASP A CA 1
ATOM 8624 C C . ASP A 1 1129 ? -20.780 -36.821 -30.920 1.00 91.44 1129 ASP A C 1
ATOM 8626 O O . ASP A 1 1129 ? -20.921 -36.190 -29.865 1.00 91.44 1129 ASP A O 1
ATOM 8630 N N . ALA A 1 1130 ? -21.797 -37.009 -31.760 1.00 89.38 1130 ALA A N 1
ATOM 8631 C CA . ALA A 1 1130 ? -23.142 -36.525 -31.495 1.00 89.38 1130 ALA A CA 1
ATOM 8632 C C . ALA A 1 1130 ? -23.731 -37.090 -30.188 1.00 89.38 1130 ALA A C 1
ATOM 8634 O O . ALA A 1 1130 ? -24.575 -36.436 -29.578 1.00 89.38 1130 ALA A O 1
ATOM 8635 N N . GLY A 1 1131 ? -23.314 -38.282 -29.746 1.00 89.88 1131 GLY A N 1
ATOM 8636 C CA . GLY A 1 1131 ? -23.714 -38.866 -28.470 1.00 89.88 1131 GLY A CA 1
ATOM 8637 C C . GLY A 1 1131 ? -23.178 -38.062 -27.290 1.00 89.88 1131 GLY A C 1
ATOM 8638 O O . GLY A 1 1131 ? -23.975 -37.602 -26.471 1.00 89.88 1131 GLY A O 1
ATOM 8639 N N . SER A 1 1132 ? -21.860 -37.846 -27.228 1.00 87.50 1132 SER A N 1
ATOM 8640 C CA . SER A 1 1132 ? -21.223 -37.020 -26.191 1.00 87.50 1132 SER A CA 1
ATOM 8641 C C . SER A 1 1132 ? -21.774 -35.596 -26.161 1.00 87.50 1132 SER A C 1
ATOM 8643 O O . SER A 1 1132 ? -22.235 -35.135 -25.115 1.00 87.50 1132 SER A O 1
ATOM 8645 N N . MET A 1 1133 ? -21.869 -34.935 -27.319 1.00 92.19 1133 MET A N 1
ATOM 8646 C CA . MET A 1 1133 ? -22.412 -33.575 -27.398 1.00 92.19 1133 MET A CA 1
ATOM 8647 C C . MET A 1 1133 ? -23.881 -33.494 -26.956 1.00 92.19 1133 MET A C 1
ATOM 8649 O O . MET A 1 1133 ? -24.267 -32.525 -26.304 1.00 92.19 1133 MET A O 1
ATOM 8653 N N . ARG A 1 1134 ? -24.707 -34.508 -27.264 1.00 91.94 1134 ARG A N 1
ATOM 8654 C CA . ARG A 1 1134 ? -26.088 -34.582 -26.754 1.00 91.94 1134 ARG A CA 1
ATOM 8655 C C . ARG A 1 1134 ? -26.131 -34.782 -25.244 1.00 91.94 1134 ARG A C 1
ATOM 8657 O O . ARG A 1 1134 ? -26.962 -34.146 -24.610 1.00 91.94 1134 ARG A O 1
ATOM 8664 N N . ARG A 1 1135 ? -25.268 -35.628 -24.667 1.00 91.12 1135 ARG A N 1
ATOM 8665 C CA . ARG A 1 1135 ? -25.200 -35.818 -23.205 1.00 91.12 1135 ARG A CA 1
ATOM 8666 C C . ARG A 1 1135 ? -24.818 -34.520 -22.495 1.00 91.12 1135 ARG A C 1
ATOM 8668 O O . ARG A 1 1135 ? -25.502 -34.130 -21.558 1.00 91.12 1135 ARG A O 1
ATOM 8675 N N . LEU A 1 1136 ? -23.776 -33.834 -22.969 1.00 91.75 1136 LEU A N 1
ATOM 8676 C CA . LEU A 1 1136 ? -23.343 -32.546 -22.416 1.00 91.75 1136 LEU A CA 1
ATOM 8677 C C . LEU A 1 1136 ? -24.455 -31.495 -22.488 1.00 91.75 1136 LEU A C 1
ATOM 8679 O O . LEU A 1 1136 ? -24.766 -30.871 -21.478 1.00 91.75 1136 LEU A O 1
ATOM 8683 N N . HIS A 1 1137 ? -25.104 -31.361 -23.648 1.00 94.00 1137 HIS A N 1
ATOM 8684 C CA . HIS A 1 1137 ? -26.232 -30.447 -23.814 1.00 94.00 1137 HIS A CA 1
ATOM 8685 C C . HIS A 1 1137 ? -27.408 -30.810 -22.896 1.00 94.00 1137 HIS A C 1
ATOM 8687 O O . HIS A 1 1137 ? -27.945 -29.945 -22.203 1.00 94.00 1137 HIS A O 1
ATOM 8693 N N . ALA A 1 1138 ? -27.796 -32.088 -22.849 1.00 93.69 1138 ALA A N 1
ATOM 8694 C CA . ALA A 1 1138 ? -28.894 -32.573 -22.015 1.00 93.69 1138 ALA A CA 1
ATOM 8695 C C . ALA A 1 1138 ? -28.632 -32.379 -20.516 1.00 93.69 1138 ALA A C 1
ATOM 8697 O O . ALA A 1 1138 ? -29.586 -32.256 -19.759 1.00 93.69 1138 ALA A O 1
ATOM 8698 N N . ASN A 1 1139 ? -27.366 -32.305 -20.101 1.00 92.69 1139 ASN A N 1
ATOM 8699 C CA . ASN A 1 1139 ? -26.946 -32.063 -18.721 1.00 92.69 1139 ASN A CA 1
ATOM 8700 C C . ASN A 1 1139 ? -26.500 -30.609 -18.474 1.00 92.69 1139 ASN A C 1
ATOM 8702 O O . ASN A 1 1139 ? -25.908 -30.311 -17.443 1.00 92.69 1139 ASN A O 1
ATOM 8706 N N . SER A 1 1140 ? -26.760 -29.680 -19.391 1.00 95.38 1140 SER A N 1
ATOM 8707 C CA . SER A 1 1140 ? -26.390 -28.274 -19.204 1.00 95.38 1140 SER A CA 1
ATOM 8708 C C . SER A 1 1140 ? -27.375 -27.519 -18.293 1.00 95.38 1140 SER A C 1
ATOM 8710 O O . SER A 1 1140 ? -28.559 -27.871 -18.251 1.00 95.38 1140 SER A O 1
ATOM 8712 N N . PRO A 1 1141 ? -26.950 -26.427 -17.624 1.00 95.88 1141 PRO A N 1
ATOM 8713 C CA . PRO A 1 1141 ? -27.859 -25.485 -16.973 1.00 95.88 1141 PRO A CA 1
ATOM 8714 C C . PRO A 1 1141 ? -28.977 -25.001 -17.905 1.00 95.88 1141 PRO A C 1
ATOM 8716 O O . PRO A 1 1141 ? -30.126 -24.914 -17.483 1.00 95.88 1141 PRO A O 1
ATOM 8719 N N . LEU A 1 1142 ? -28.677 -24.751 -19.187 1.00 95.50 1142 LEU A N 1
ATOM 8720 C CA . LEU A 1 1142 ? -29.662 -24.325 -20.190 1.00 95.50 1142 LEU A CA 1
ATOM 8721 C C . LEU A 1 1142 ? -30.811 -25.325 -20.398 1.00 95.50 1142 LEU A C 1
ATOM 8723 O O . LEU A 1 1142 ? -31.960 -24.913 -20.585 1.00 95.50 1142 LEU A O 1
ATOM 8727 N N . SER A 1 1143 ? -30.527 -26.625 -20.337 1.00 95.19 1143 SER A N 1
ATOM 8728 C CA . SER A 1 1143 ? -31.546 -27.680 -20.444 1.00 95.19 1143 SER A CA 1
ATOM 8729 C C . SER A 1 1143 ? -32.351 -27.876 -19.156 1.00 95.19 1143 SER A C 1
ATOM 8731 O O . SER A 1 1143 ? -33.448 -28.428 -19.198 1.00 95.19 1143 SER A O 1
ATOM 8733 N N . HIS A 1 1144 ? -31.837 -27.396 -18.020 1.00 95.19 1144 HIS A N 1
ATOM 8734 C CA . HIS A 1 1144 ? -32.401 -27.615 -16.682 1.00 95.19 1144 HIS A CA 1
ATOM 8735 C C . HIS A 1 1144 ? -32.777 -26.318 -15.961 1.00 95.19 1144 HIS A C 1
ATOM 8737 O O . HIS A 1 1144 ? -32.897 -26.299 -14.740 1.00 95.19 1144 HIS A O 1
ATOM 8743 N N . VAL A 1 1145 ? -33.043 -25.237 -16.700 1.00 93.12 1145 VAL A N 1
ATOM 8744 C CA . VAL A 1 1145 ? -33.455 -23.931 -16.146 1.00 93.12 1145 VAL A CA 1
ATOM 8745 C C . VAL A 1 1145 ? -34.630 -24.052 -15.163 1.00 93.12 1145 VAL A C 1
ATOM 8747 O O . VAL A 1 1145 ? -34.700 -23.326 -14.171 1.00 93.12 1145 VAL A O 1
ATOM 8750 N N . ALA A 1 1146 ? -35.544 -25.001 -15.392 1.00 91.94 1146 ALA A N 1
ATOM 8751 C CA . ALA A 1 1146 ? -36.675 -25.268 -14.504 1.00 91.94 1146 ALA A CA 1
ATOM 8752 C C . ALA A 1 1146 ? -36.260 -25.693 -13.081 1.00 91.94 1146 ALA A C 1
ATOM 8754 O O . ALA A 1 1146 ? -37.021 -25.458 -12.140 1.00 91.94 1146 ALA A O 1
ATOM 8755 N N . ASN A 1 1147 ? -35.061 -26.249 -12.902 1.00 93.00 1147 ASN A N 1
ATOM 8756 C CA . ASN A 1 1147 ? -34.535 -26.665 -11.600 1.00 93.00 1147 ASN A CA 1
ATOM 8757 C C . ASN A 1 1147 ? -33.944 -25.496 -10.806 1.00 93.00 1147 ASN A C 1
ATOM 8759 O O . ASN A 1 1147 ? -33.724 -25.625 -9.603 1.00 93.00 1147 ASN A O 1
ATOM 8763 N N . LEU A 1 1148 ? -33.727 -24.338 -11.441 1.00 92.62 1148 LEU A N 1
ATOM 8764 C CA . LEU A 1 1148 ? -33.198 -23.172 -10.754 1.00 92.62 1148 LEU A CA 1
ATOM 8765 C C . LEU A 1 1148 ? -34.180 -22.703 -9.672 1.00 92.62 1148 LEU A C 1
ATOM 8767 O O . LEU A 1 1148 ? -35.333 -22.365 -9.960 1.00 92.62 1148 LEU A O 1
ATOM 8771 N N . SER A 1 1149 ? -33.725 -22.681 -8.421 1.00 90.19 1149 SER A N 1
ATOM 8772 C CA . SER A 1 1149 ? -34.528 -22.256 -7.264 1.00 90.19 1149 SER A CA 1
ATOM 8773 C C . SER A 1 1149 ? -33.827 -21.225 -6.379 1.00 90.19 1149 SER A C 1
ATOM 8775 O O . SER A 1 1149 ? -34.402 -20.772 -5.392 1.00 90.19 1149 SER A O 1
ATOM 8777 N N . ARG A 1 1150 ? -32.579 -20.873 -6.701 1.00 91.94 1150 ARG A N 1
ATOM 8778 C CA . ARG A 1 1150 ? -31.736 -19.939 -5.946 1.00 91.94 1150 ARG A CA 1
ATOM 8779 C C . ARG A 1 1150 ? -31.378 -18.733 -6.814 1.00 91.94 1150 ARG A C 1
ATOM 8781 O O . ARG A 1 1150 ? -31.280 -18.909 -8.028 1.00 91.94 1150 ARG A O 1
ATOM 8788 N N . PRO A 1 1151 ? -31.189 -17.534 -6.233 1.00 92.06 1151 PRO A N 1
ATOM 8789 C CA . PRO A 1 1151 ? -30.791 -16.353 -6.990 1.00 92.06 1151 PRO A CA 1
ATOM 8790 C C . PRO A 1 1151 ? -29.479 -16.552 -7.756 1.00 92.06 1151 PRO A C 1
ATOM 8792 O O . PRO A 1 1151 ? -28.499 -17.058 -7.200 1.00 92.06 1151 PRO A O 1
ATOM 8795 N N . VAL A 1 1152 ? -29.461 -16.118 -9.018 1.00 93.50 1152 VAL A N 1
ATOM 8796 C CA . VAL A 1 1152 ? -28.269 -16.135 -9.878 1.00 93.50 1152 VAL A CA 1
ATOM 8797 C C . VAL A 1 1152 ? -28.043 -14.763 -10.494 1.00 93.50 1152 VAL A C 1
ATOM 8799 O O . VAL A 1 1152 ? -28.950 -14.193 -11.100 1.00 93.50 1152 VAL A O 1
ATOM 8802 N N . ILE A 1 1153 ? -26.815 -14.258 -10.383 1.00 95.31 1153 ILE A N 1
ATOM 8803 C CA . ILE A 1 1153 ? -26.359 -13.061 -11.099 1.00 95.31 1153 ILE A CA 1
ATOM 8804 C C . ILE A 1 1153 ? -25.391 -13.493 -12.201 1.00 95.31 1153 ILE A C 1
ATOM 8806 O O . ILE A 1 1153 ? -24.391 -14.154 -11.928 1.00 95.31 1153 ILE A O 1
ATOM 8810 N N . ILE A 1 1154 ? -25.676 -13.104 -13.442 1.00 96.25 1154 ILE A N 1
ATOM 8811 C CA . ILE A 1 1154 ? -24.816 -13.337 -14.603 1.00 96.25 1154 ILE A CA 1
ATOM 8812 C C . ILE A 1 1154 ? -24.247 -12.005 -15.077 1.00 96.25 1154 ILE A C 1
ATOM 8814 O O . ILE A 1 1154 ? -24.990 -11.049 -15.298 1.00 96.25 1154 ILE A O 1
ATOM 8818 N N . VAL A 1 1155 ? -22.934 -11.961 -15.273 1.00 95.88 1155 VAL A N 1
ATOM 8819 C CA . VAL A 1 1155 ? -22.250 -10.854 -15.948 1.00 95.88 1155 VAL A CA 1
ATOM 8820 C C . VAL A 1 1155 ? -21.690 -11.389 -17.256 1.00 95.88 1155 VAL A C 1
ATOM 8822 O O . VAL A 1 1155 ? -20.963 -12.376 -17.239 1.00 95.88 1155 VAL A O 1
ATOM 8825 N N . ALA A 1 1156 ? -22.022 -10.767 -18.378 1.00 94.81 1156 ALA A N 1
ATOM 8826 C CA . ALA A 1 1156 ? -21.637 -11.205 -19.711 1.00 94.81 1156 ALA A CA 1
ATOM 8827 C C . ALA A 1 1156 ? -20.977 -10.077 -20.510 1.00 94.81 1156 ALA A C 1
ATOM 8829 O O . ALA A 1 1156 ? -21.084 -8.899 -20.167 1.00 94.81 1156 ALA A O 1
ATOM 8830 N N . ALA A 1 1157 ? -20.314 -10.473 -21.589 1.00 93.06 1157 ALA A N 1
ATOM 8831 C CA . ALA A 1 1157 ? -19.560 -9.615 -22.487 1.00 93.06 1157 ALA A CA 1
ATOM 8832 C C . ALA A 1 1157 ? -20.069 -9.837 -23.925 1.00 93.06 1157 ALA A C 1
ATOM 8834 O O . ALA A 1 1157 ? -20.199 -10.983 -24.356 1.00 93.06 1157 ALA A O 1
ATOM 8835 N N . GLY A 1 1158 ? -20.415 -8.760 -24.633 1.00 91.50 1158 GLY A N 1
ATOM 8836 C CA . GLY A 1 1158 ? -21.032 -8.796 -25.963 1.00 91.50 1158 GLY A CA 1
ATOM 8837 C C . GLY A 1 1158 ? -20.068 -9.216 -27.071 1.00 91.50 1158 GLY A C 1
ATOM 8838 O O . GLY A 1 1158 ? -20.437 -10.015 -27.931 1.00 91.50 1158 GLY A O 1
ATOM 8839 N N . GLU A 1 1159 ? -18.810 -8.776 -26.989 1.00 90.62 1159 GLU A N 1
ATOM 8840 C CA . GLU A 1 1159 ? -17.728 -9.094 -27.935 1.00 90.62 1159 GLU A CA 1
ATOM 8841 C C . GLU A 1 1159 ? -16.899 -10.318 -27.491 1.00 90.62 1159 GLU A C 1
ATOM 8843 O O . GLU A 1 1159 ? -15.745 -10.510 -27.890 1.00 90.62 1159 GLU A O 1
ATOM 8848 N N . ASP A 1 1160 ? -17.462 -11.173 -26.633 1.00 90.19 1160 ASP A N 1
ATOM 8849 C CA . ASP A 1 1160 ? -16.810 -12.396 -26.177 1.00 90.19 1160 ASP A CA 1
ATOM 8850 C C . ASP A 1 1160 ? -16.762 -13.461 -27.287 1.00 90.19 1160 ASP A C 1
ATOM 8852 O O . ASP A 1 1160 ? -17.766 -14.061 -27.676 1.00 90.19 1160 ASP A O 1
ATOM 8856 N N . ARG A 1 1161 ? -15.549 -13.717 -27.786 1.00 86.88 1161 ARG A N 1
ATOM 8857 C CA . ARG A 1 1161 ? -15.253 -14.699 -28.843 1.00 86.88 1161 ARG A CA 1
ATOM 8858 C C . ARG A 1 1161 ? -14.957 -16.111 -28.320 1.00 86.88 1161 ARG A C 1
ATOM 8860 O O . ARG A 1 1161 ? -14.679 -17.013 -29.119 1.00 86.88 1161 ARG A O 1
ATOM 8867 N N . ARG A 1 1162 ? -14.996 -16.316 -26.999 1.00 86.44 1162 ARG A N 1
ATOM 8868 C CA . ARG A 1 1162 ? -14.852 -17.630 -26.353 1.00 86.44 1162 ARG A CA 1
ATOM 8869 C C . ARG A 1 1162 ? -16.201 -18.166 -25.904 1.00 86.44 1162 ARG A C 1
ATOM 8871 O O . ARG A 1 1162 ? -16.523 -19.324 -26.162 1.00 86.44 1162 ARG A O 1
ATOM 8878 N N . VAL A 1 1163 ? -16.991 -17.331 -25.240 1.00 90.75 1163 VAL A N 1
ATOM 8879 C CA . VAL A 1 1163 ? -18.323 -17.680 -24.747 1.00 90.75 1163 VAL A CA 1
ATOM 8880 C C . VAL A 1 1163 ? -19.341 -16.767 -25.409 1.00 90.75 1163 VAL A C 1
ATOM 8882 O O . VAL A 1 1163 ? -19.499 -15.615 -25.027 1.00 90.75 1163 VAL A O 1
ATOM 8885 N N . ALA A 1 1164 ? -20.062 -17.304 -26.391 1.00 90.38 1164 ALA A N 1
ATOM 8886 C CA . ALA A 1 1164 ? -21.053 -16.536 -27.129 1.00 90.38 1164 ALA A CA 1
ATOM 8887 C C . ALA A 1 1164 ? -22.157 -15.991 -26.210 1.00 90.38 1164 ALA A C 1
ATOM 8889 O O . ALA A 1 1164 ? -22.897 -16.761 -25.585 1.00 90.38 1164 ALA A O 1
ATOM 8890 N N . VAL A 1 1165 ? -22.337 -14.666 -26.219 1.00 92.94 1165 VAL A N 1
ATOM 8891 C CA . VAL A 1 1165 ? -23.388 -13.980 -25.449 1.00 92.94 1165 VAL A CA 1
ATOM 8892 C C . VAL A 1 1165 ? -24.794 -14.492 -25.785 1.00 92.94 1165 VAL A C 1
ATOM 8894 O O . VAL A 1 1165 ? -25.674 -14.508 -24.928 1.00 92.94 1165 VAL A O 1
ATOM 8897 N N . THR A 1 1166 ? -25.006 -15.013 -26.998 1.00 92.31 1166 THR A N 1
ATOM 8898 C CA . THR A 1 1166 ? -26.290 -15.580 -27.438 1.00 92.31 1166 THR A CA 1
ATOM 8899 C C . THR A 1 1166 ? -26.775 -16.718 -26.541 1.00 92.31 1166 THR A C 1
ATOM 8901 O O . THR A 1 1166 ? -27.963 -16.784 -26.238 1.00 92.31 1166 THR A O 1
ATOM 8904 N N . GLY A 1 1167 ? -25.873 -17.586 -26.066 1.00 92.69 1167 GLY A N 1
ATOM 8905 C CA . GLY A 1 1167 ? -26.237 -18.675 -25.151 1.00 92.69 1167 GLY A CA 1
ATOM 8906 C C . GLY A 1 1167 ? -26.627 -18.171 -23.759 1.00 92.69 1167 GLY A C 1
ATOM 8907 O O . GLY A 1 1167 ? -27.469 -18.772 -23.088 1.00 92.69 1167 GLY A O 1
ATOM 8908 N N . ILE A 1 1168 ? -26.050 -17.045 -23.331 1.00 94.44 1168 ILE A N 1
ATOM 8909 C CA . ILE A 1 1168 ? -26.400 -16.379 -22.073 1.00 94.44 1168 ILE A CA 1
ATOM 8910 C C . ILE A 1 1168 ? -27.768 -15.706 -22.194 1.00 94.44 1168 ILE A C 1
ATOM 8912 O O . ILE A 1 1168 ? -28.607 -15.877 -21.312 1.00 94.44 1168 ILE A O 1
ATOM 8916 N N . ILE A 1 1169 ? -28.021 -15.002 -23.301 1.00 93.69 1169 ILE A N 1
ATOM 8917 C CA . ILE A 1 1169 ? -29.319 -14.380 -23.597 1.00 93.69 1169 ILE A CA 1
ATOM 8918 C C . ILE A 1 1169 ? -30.423 -15.443 -23.641 1.00 93.69 1169 ILE A C 1
ATOM 8920 O O . ILE A 1 1169 ? -31.477 -15.252 -23.039 1.00 93.69 1169 ILE A O 1
ATOM 8924 N N . GLU A 1 1170 ? -30.181 -16.587 -24.288 1.00 94.50 1170 GLU A N 1
ATOM 8925 C CA . GLU A 1 1170 ? -31.148 -17.688 -24.338 1.00 94.50 1170 GLU A CA 1
ATOM 8926 C C . GLU A 1 1170 ? -31.459 -18.249 -22.942 1.00 94.50 1170 GLU A C 1
ATOM 8928 O O . GLU A 1 1170 ? -32.627 -18.406 -22.579 1.00 94.50 1170 GLU A O 1
ATOM 8933 N N . TYR A 1 1171 ? -30.426 -18.514 -22.136 1.00 94.88 1171 TYR A N 1
ATOM 8934 C CA . TYR A 1 1171 ? -30.592 -18.968 -20.754 1.00 94.88 1171 TYR A CA 1
ATOM 8935 C C . TYR A 1 1171 ? -31.402 -17.966 -19.927 1.00 94.88 1171 TYR A C 1
ATOM 8937 O O . TYR A 1 1171 ? -32.362 -18.344 -19.254 1.00 94.88 1171 TYR A O 1
ATOM 8945 N N . ALA A 1 1172 ? -31.044 -16.684 -20.017 1.00 91.44 1172 ALA A N 1
ATOM 8946 C CA . ALA A 1 1172 ? -31.703 -15.593 -19.313 1.00 91.44 1172 ALA A CA 1
ATOM 8947 C C . ALA A 1 1172 ? -33.180 -15.475 -19.697 1.00 91.44 1172 ALA A C 1
ATOM 8949 O O . ALA A 1 1172 ? -34.035 -15.381 -18.819 1.00 91.44 1172 ALA A O 1
ATOM 8950 N N . ALA A 1 1173 ? -33.488 -15.544 -20.994 1.00 90.75 1173 ALA A N 1
ATOM 8951 C CA . ALA A 1 1173 ? -34.852 -15.492 -21.501 1.00 90.75 1173 ALA A CA 1
ATOM 8952 C C . ALA A 1 1173 ? -35.684 -16.676 -20.993 1.00 90.75 1173 ALA A C 1
ATOM 8954 O O . ALA A 1 1173 ? -36.783 -16.475 -20.479 1.00 90.75 1173 ALA A O 1
ATOM 8955 N N . ARG A 1 1174 ? -35.154 -17.907 -21.059 1.00 94.12 1174 ARG A N 1
ATOM 8956 C CA . ARG A 1 1174 ? -35.843 -19.101 -20.536 1.00 94.12 1174 ARG A CA 1
ATOM 8957 C C . ARG A 1 1174 ? -36.079 -19.008 -19.029 1.00 94.12 1174 ARG A C 1
ATOM 8959 O O . ARG A 1 1174 ? -37.161 -19.351 -18.561 1.00 94.12 1174 ARG A O 1
ATOM 8966 N N . ALA A 1 1175 ? -35.088 -18.538 -18.276 1.00 91.69 1175 ALA A N 1
ATOM 8967 C CA . ALA A 1 1175 ? -35.188 -18.376 -16.829 1.00 91.69 1175 ALA A CA 1
ATOM 8968 C C . ALA A 1 1175 ? -36.213 -17.297 -16.456 1.00 91.69 1175 ALA A C 1
ATOM 8970 O O . ALA A 1 1175 ? -37.075 -17.545 -15.616 1.00 91.69 1175 ALA A O 1
ATOM 8971 N N . SER A 1 1176 ? -36.177 -16.147 -17.130 1.00 86.12 1176 SER A N 1
ATOM 8972 C CA . SER A 1 1176 ? -37.129 -15.051 -16.936 1.00 86.12 1176 SER A CA 1
ATOM 8973 C C . SER A 1 1176 ? -38.566 -15.475 -17.265 1.00 86.12 1176 SER A C 1
ATOM 8975 O O . SER A 1 1176 ? -39.456 -15.320 -16.430 1.00 86.12 1176 SER A O 1
ATOM 8977 N N . LEU A 1 1177 ? -38.791 -16.120 -18.418 1.00 88.12 1177 LEU A N 1
ATOM 8978 C CA . LEU A 1 1177 ? -40.107 -16.642 -18.818 1.00 88.12 1177 LEU A CA 1
ATOM 8979 C C . LEU A 1 1177 ? -40.645 -17.707 -17.852 1.00 88.12 1177 LEU A C 1
ATOM 8981 O O . LEU A 1 1177 ? -41.854 -17.812 -17.661 1.00 88.12 1177 LEU A O 1
ATOM 8985 N N . ALA A 1 1178 ? -39.760 -18.484 -17.227 1.00 89.75 1178 ALA A N 1
ATOM 8986 C CA . ALA A 1 1178 ? -40.111 -19.472 -16.210 1.00 89.75 1178 ALA A CA 1
ATOM 8987 C C . ALA A 1 1178 ? -40.214 -18.882 -14.785 1.00 89.75 1178 ALA A C 1
ATOM 8989 O O . ALA A 1 1178 ? -40.326 -19.645 -13.822 1.00 89.75 1178 ALA A O 1
ATOM 8990 N N . GLY A 1 1179 ? -40.149 -17.553 -14.629 1.00 88.44 1179 GLY A N 1
ATOM 8991 C CA . GLY A 1 1179 ? -40.253 -16.869 -13.336 1.00 88.44 1179 GLY A CA 1
ATOM 8992 C C . GLY A 1 1179 ? -39.105 -17.184 -12.374 1.00 88.44 1179 GLY A C 1
ATOM 8993 O O . GLY A 1 1179 ? -39.296 -17.186 -11.158 1.00 88.44 1179 GLY A O 1
ATOM 8994 N N . LYS A 1 1180 ? -37.921 -17.522 -12.895 1.00 90.62 1180 LYS A N 1
ATOM 8995 C CA . LYS A 1 1180 ? -36.748 -17.878 -12.090 1.00 90.62 1180 LYS A CA 1
ATOM 8996 C C . LYS A 1 1180 ? -35.970 -16.632 -11.644 1.00 90.62 1180 LYS A C 1
ATOM 8998 O O . LYS A 1 1180 ? -35.913 -15.656 -12.391 1.00 90.62 1180 LYS A O 1
ATOM 9003 N N . PRO A 1 1181 ? -35.324 -16.660 -10.463 1.00 88.00 1181 PRO A N 1
ATOM 9004 C CA . PRO A 1 1181 ? -34.638 -15.500 -9.888 1.00 88.00 1181 PRO A CA 1
ATOM 9005 C C . PRO A 1 1181 ? -33.267 -15.255 -10.549 1.00 88.00 1181 PRO A C 1
ATOM 9007 O O . PRO A 1 1181 ? -32.219 -15.512 -9.956 1.00 88.00 1181 PRO A O 1
ATOM 9010 N N . VAL A 1 1182 ? -33.271 -14.775 -11.796 1.00 90.81 1182 VAL A N 1
ATOM 9011 C CA . VAL A 1 1182 ? -32.059 -14.480 -12.574 1.00 90.81 1182 VAL A CA 1
ATOM 9012 C C . VAL A 1 1182 ? -31.892 -12.979 -12.812 1.00 90.81 1182 VAL A C 1
ATOM 9014 O O . VAL A 1 1182 ? -32.826 -12.282 -13.207 1.00 90.81 1182 VAL A O 1
ATOM 9017 N N . THR A 1 1183 ? -30.677 -12.484 -12.610 1.00 91.69 1183 THR A N 1
ATOM 9018 C CA . THR A 1 1183 ? -30.265 -11.121 -12.955 1.00 91.69 1183 THR A CA 1
ATOM 9019 C C . THR A 1 1183 ? -29.132 -11.188 -13.966 1.00 91.69 1183 THR A C 1
ATOM 9021 O O . THR A 1 1183 ? -28.214 -11.986 -13.796 1.00 91.69 1183 THR A O 1
ATOM 9024 N N . VAL A 1 1184 ? -29.180 -10.362 -15.012 1.00 92.69 1184 VAL A N 1
ATOM 9025 C CA . VAL A 1 1184 ? -28.195 -10.377 -16.100 1.00 92.69 1184 VAL A CA 1
ATOM 9026 C C . VAL A 1 1184 ? -27.708 -8.970 -16.409 1.00 92.69 1184 VAL A C 1
ATOM 9028 O O . VAL A 1 1184 ? -28.513 -8.075 -16.669 1.00 92.69 1184 VAL A O 1
ATOM 9031 N N . VAL A 1 1185 ? -26.386 -8.809 -16.412 1.00 93.56 1185 VAL A N 1
ATOM 9032 C CA . VAL A 1 1185 ? -25.661 -7.603 -16.823 1.00 93.56 1185 VAL A CA 1
ATOM 9033 C C . VAL A 1 1185 ? -24.823 -7.954 -18.047 1.00 93.56 1185 VAL A C 1
ATOM 9035 O O . VAL A 1 1185 ? -24.054 -8.909 -17.989 1.00 93.56 1185 VAL A O 1
ATOM 9038 N N . ILE A 1 1186 ? -24.968 -7.216 -19.145 1.00 93.81 1186 ILE A N 1
ATOM 9039 C CA . ILE A 1 1186 ? -24.221 -7.447 -20.388 1.00 93.81 1186 ILE A CA 1
ATOM 9040 C C . ILE A 1 1186 ? -23.508 -6.156 -20.766 1.00 93.81 1186 ILE A C 1
ATOM 9042 O O . ILE A 1 1186 ? -24.180 -5.160 -21.004 1.00 93.81 1186 ILE A O 1
ATOM 9046 N N . ASP A 1 1187 ? -22.175 -6.185 -20.814 1.00 94.19 1187 ASP A N 1
ATOM 9047 C CA . ASP A 1 1187 ? -21.372 -5.121 -21.427 1.00 94.19 1187 ASP A CA 1
ATOM 9048 C C . ASP A 1 1187 ? -21.188 -5.420 -22.909 1.00 94.19 1187 ASP A C 1
ATOM 9050 O O . ASP A 1 1187 ? -20.464 -6.352 -23.265 1.00 94.19 1187 ASP A O 1
ATOM 9054 N N . ASP A 1 1188 ? -21.853 -4.646 -23.764 1.00 91.06 1188 ASP A N 1
ATOM 9055 C CA . ASP A 1 1188 ? -21.916 -4.909 -25.202 1.00 91.06 1188 ASP A CA 1
ATOM 9056 C C . ASP A 1 1188 ? -20.541 -4.786 -25.882 1.00 91.06 1188 ASP A C 1
ATOM 9058 O O . ASP A 1 1188 ? -20.312 -5.443 -26.891 1.00 91.06 1188 ASP A O 1
ATOM 9062 N N . ASN A 1 1189 ? -19.605 -4.017 -25.310 1.00 90.25 1189 ASN A N 1
ATOM 9063 C CA . ASN A 1 1189 ? -18.289 -3.747 -25.904 1.00 90.25 1189 ASN A CA 1
ATOM 9064 C C . ASN A 1 1189 ? -17.145 -4.530 -25.245 1.00 90.25 1189 ASN A C 1
ATOM 9066 O O . ASN A 1 1189 ? -16.005 -4.493 -25.719 1.00 90.25 1189 ASN A O 1
ATOM 9070 N N . ALA A 1 1190 ? -17.404 -5.208 -24.127 1.00 90.31 1190 ALA A N 1
ATOM 9071 C CA . ALA A 1 1190 ? -16.377 -5.982 -23.449 1.00 90.31 1190 ALA A CA 1
ATOM 9072 C C . ALA A 1 1190 ? -16.089 -7.307 -24.169 1.00 90.31 1190 ALA A C 1
ATOM 9074 O O . ALA A 1 1190 ? -16.981 -7.954 -24.712 1.00 90.31 1190 ALA A O 1
ATOM 9075 N N . GLY A 1 1191 ? -14.827 -7.742 -24.103 1.00 88.81 1191 GLY A N 1
ATOM 9076 C CA . GLY A 1 1191 ? -14.414 -9.113 -24.420 1.00 88.81 1191 GLY A CA 1
ATOM 9077 C C . GLY A 1 1191 ? -14.296 -9.989 -23.165 1.00 88.81 1191 GLY A C 1
ATOM 9078 O O . GLY A 1 1191 ? -14.522 -9.532 -22.045 1.00 88.81 1191 GLY A O 1
ATOM 9079 N N . HIS A 1 1192 ? -13.839 -11.235 -23.333 1.00 89.06 1192 HIS A N 1
ATOM 9080 C CA . HIS A 1 1192 ? -13.848 -12.280 -22.290 1.00 89.06 1192 HIS A CA 1
ATOM 9081 C C . HIS A 1 1192 ? -13.177 -11.916 -20.944 1.00 89.06 1192 HIS A C 1
ATOM 9083 O O . HIS A 1 1192 ? -13.484 -12.522 -19.921 1.00 89.06 1192 HIS A O 1
ATOM 9089 N N . ARG A 1 1193 ? -12.223 -10.971 -20.919 1.00 79.56 1193 ARG A N 1
ATOM 9090 C CA . ARG A 1 1193 ? -11.479 -10.594 -19.696 1.00 79.56 1193 ARG A CA 1
ATOM 9091 C C . ARG A 1 1193 ? -12.124 -9.466 -18.885 1.00 79.56 1193 ARG A C 1
ATOM 9093 O O . ARG A 1 1193 ? -11.895 -9.406 -17.684 1.00 79.56 1193 ARG A O 1
ATOM 9100 N N . MET A 1 1194 ? -12.919 -8.598 -19.519 1.00 83.38 1194 MET A N 1
ATOM 9101 C CA . MET A 1 1194 ? -13.571 -7.435 -18.887 1.00 83.38 1194 MET A CA 1
ATOM 9102 C C . MET A 1 1194 ? -12.637 -6.611 -17.965 1.00 83.38 1194 MET A C 1
ATOM 9104 O O . MET A 1 1194 ? -12.927 -6.389 -16.791 1.00 83.38 1194 MET A O 1
ATOM 9108 N N . ASP A 1 1195 ? -11.488 -6.164 -18.483 1.00 76.50 1195 ASP A N 1
ATOM 9109 C CA . ASP A 1 1195 ? -10.421 -5.545 -17.672 1.00 76.50 1195 ASP A CA 1
ATOM 9110 C C . ASP A 1 1195 ? -10.660 -4.052 -17.324 1.00 76.50 1195 ASP A C 1
ATOM 9112 O O . ASP A 1 1195 ? -9.869 -3.443 -16.598 1.00 76.50 1195 ASP A O 1
ATOM 9116 N N . GLY A 1 1196 ? -11.744 -3.436 -17.814 1.00 83.88 1196 GLY A N 1
ATOM 9117 C CA . GLY A 1 1196 ? -12.032 -2.012 -17.611 1.00 83.88 1196 GLY A CA 1
ATOM 9118 C C . GLY A 1 1196 ? -12.315 -1.666 -16.145 1.00 83.88 1196 GLY A C 1
ATOM 9119 O O . GLY A 1 1196 ? -13.108 -2.343 -15.490 1.00 83.88 1196 GLY A O 1
ATOM 9120 N N . LYS A 1 1197 ? -11.725 -0.578 -15.625 1.00 86.50 1197 LYS A N 1
ATOM 9121 C CA . LYS A 1 1197 ? -11.836 -0.186 -14.202 1.00 86.50 1197 LYS A CA 1
ATOM 9122 C C . LYS A 1 1197 ? -13.290 -0.127 -13.707 1.00 86.50 1197 LYS A C 1
ATOM 9124 O O . LYS A 1 1197 ? -13.601 -0.748 -12.696 1.00 86.50 1197 LYS A O 1
ATOM 9129 N N . VAL A 1 1198 ? -14.173 0.556 -14.443 1.00 90.00 1198 VAL A N 1
ATOM 9130 C CA . VAL A 1 1198 ? -15.601 0.698 -14.086 1.00 90.00 1198 VAL A CA 1
ATOM 9131 C C . VAL A 1 1198 ? -16.314 -0.655 -14.108 1.00 90.00 1198 VAL A C 1
ATOM 9133 O O . VAL A 1 1198 ? -17.023 -0.984 -13.161 1.00 90.00 1198 VAL A O 1
ATOM 9136 N N . SER A 1 1199 ? -16.073 -1.470 -15.142 1.00 90.31 1199 SER A N 1
ATOM 9137 C CA . SER A 1 1199 ? -16.660 -2.811 -15.247 1.00 90.31 1199 SER A CA 1
ATOM 9138 C C . SER A 1 1199 ? -16.230 -3.718 -14.086 1.00 90.31 1199 SER A C 1
ATOM 9140 O O . SER A 1 1199 ? -17.067 -4.384 -13.483 1.00 90.31 1199 SER A O 1
ATOM 9142 N N . ARG A 1 1200 ? -14.952 -3.678 -13.682 1.00 91.31 1200 ARG A N 1
ATOM 9143 C CA . ARG A 1 1200 ? -14.436 -4.450 -12.541 1.00 91.31 1200 ARG A CA 1
ATOM 9144 C C . ARG A 1 1200 ? -15.014 -3.966 -11.216 1.00 91.31 1200 ARG A C 1
ATOM 9146 O O . ARG A 1 1200 ? -15.360 -4.782 -10.370 1.00 91.31 1200 ARG A O 1
ATOM 9153 N N . GLU A 1 1201 ? -15.167 -2.659 -11.034 1.00 91.75 1201 GLU A N 1
ATOM 9154 C CA . GLU A 1 1201 ? -15.811 -2.111 -9.839 1.00 91.75 1201 GLU A CA 1
ATOM 9155 C C . GLU A 1 1201 ? -17.293 -2.509 -9.750 1.00 91.75 1201 GLU A C 1
ATOM 9157 O O . GLU A 1 1201 ? -17.770 -2.881 -8.675 1.00 91.75 1201 GLU A O 1
ATOM 9162 N N . ALA A 1 1202 ? -18.001 -2.529 -10.885 1.00 91.56 1202 ALA A N 1
ATOM 9163 C CA . ALA A 1 1202 ? -19.370 -3.030 -10.974 1.00 91.56 1202 ALA A CA 1
ATOM 9164 C C . ALA A 1 1202 ? -19.462 -4.523 -10.608 1.00 91.56 1202 ALA A C 1
ATOM 9166 O O . ALA A 1 1202 ? -20.361 -4.923 -9.870 1.00 91.56 1202 ALA A O 1
ATOM 9167 N N . GLN A 1 1203 ? -18.509 -5.350 -11.050 1.00 93.00 1203 GLN A N 1
ATOM 9168 C CA . GLN A 1 1203 ? -18.435 -6.765 -10.663 1.00 93.00 1203 GLN A CA 1
ATOM 9169 C C . GLN A 1 1203 ? -18.258 -6.939 -9.144 1.00 93.00 1203 GLN A C 1
ATOM 9171 O O . GLN A 1 1203 ? -18.934 -7.772 -8.539 1.00 93.00 1203 GLN A O 1
ATOM 9176 N N . LEU A 1 1204 ? -17.401 -6.129 -8.510 1.00 94.25 1204 LEU A N 1
ATOM 9177 C CA . LEU A 1 1204 ? -17.217 -6.135 -7.053 1.00 94.25 1204 LEU A CA 1
ATOM 9178 C C . LEU A 1 1204 ? -18.496 -5.728 -6.306 1.00 94.25 1204 LEU A C 1
ATOM 9180 O O . LEU A 1 1204 ? -18.838 -6.346 -5.297 1.00 94.25 1204 LEU A O 1
ATOM 9184 N N . PHE A 1 1205 ? -19.239 -4.745 -6.822 1.00 93.00 1205 PHE A N 1
ATOM 9185 C CA . PHE A 1 1205 ? -20.555 -4.383 -6.287 1.00 93.00 1205 PHE A CA 1
ATOM 9186 C C . PHE A 1 1205 ? -21.548 -5.551 -6.363 1.00 93.00 1205 PHE A C 1
ATOM 9188 O O . PHE A 1 1205 ? -22.233 -5.837 -5.385 1.00 93.00 1205 PHE A O 1
ATOM 9195 N N . LEU A 1 1206 ? -21.614 -6.253 -7.499 1.00 92.88 1206 LEU A N 1
ATOM 9196 C CA . LEU A 1 1206 ? -22.524 -7.390 -7.676 1.00 92.88 1206 LEU A CA 1
ATOM 9197 C C . LEU A 1 1206 ? -22.200 -8.549 -6.722 1.00 92.88 1206 LEU A C 1
ATOM 9199 O O . LEU A 1 1206 ? -23.117 -9.211 -6.233 1.00 92.88 1206 LEU A O 1
ATOM 9203 N N . ILE A 1 1207 ? -20.918 -8.762 -6.406 1.00 94.56 1207 ILE A N 1
ATOM 9204 C CA . ILE A 1 1207 ? -20.502 -9.716 -5.371 1.00 94.56 1207 ILE A CA 1
ATOM 9205 C C . ILE A 1 1207 ? -21.055 -9.295 -4.008 1.00 94.56 1207 ILE A C 1
ATOM 9207 O O . ILE A 1 1207 ? -21.708 -10.097 -3.350 1.00 94.56 1207 ILE A O 1
ATOM 9211 N N . GLU A 1 1208 ? -20.843 -8.050 -3.578 1.00 92.69 1208 GLU A N 1
ATOM 9212 C CA . GLU A 1 1208 ? -21.367 -7.575 -2.288 1.00 92.69 1208 GLU A CA 1
ATOM 9213 C C . GLU A 1 1208 ? -22.887 -7.654 -2.214 1.00 92.69 1208 GLU A C 1
ATOM 9215 O O . GLU A 1 1208 ? -23.431 -8.053 -1.187 1.00 92.69 1208 GLU A O 1
ATOM 9220 N N . LEU A 1 1209 ? -23.567 -7.321 -3.312 1.00 90.06 1209 LEU A N 1
ATOM 9221 C CA . LEU A 1 1209 ? -25.012 -7.425 -3.407 1.00 90.06 1209 LEU A CA 1
ATOM 9222 C C . LEU A 1 1209 ? -25.481 -8.866 -3.163 1.00 90.06 1209 LEU A C 1
ATOM 9224 O O . LEU A 1 1209 ? -26.371 -9.090 -2.343 1.00 90.06 1209 LEU A O 1
ATOM 9228 N N . MET A 1 1210 ? -24.848 -9.841 -3.824 1.00 92.38 1210 MET A N 1
ATOM 9229 C CA . MET A 1 1210 ? -25.132 -11.260 -3.609 1.00 92.38 1210 MET A CA 1
ATOM 9230 C C . MET A 1 1210 ? -24.877 -11.663 -2.151 1.00 92.38 1210 MET A C 1
ATOM 9232 O O . MET A 1 1210 ? -25.729 -12.302 -1.529 1.00 92.38 1210 MET A O 1
ATOM 9236 N N . LEU A 1 1211 ? -23.720 -11.291 -1.595 1.00 91.88 1211 LEU A N 1
ATOM 9237 C CA . LEU A 1 1211 ? -23.328 -11.636 -0.225 1.00 91.88 1211 LEU A CA 1
ATOM 9238 C C . LEU A 1 1211 ? -24.305 -11.063 0.809 1.00 91.88 1211 LEU A C 1
ATOM 9240 O O . LEU A 1 1211 ? -24.694 -11.767 1.741 1.00 91.88 1211 LEU A O 1
ATOM 9244 N N . HIS A 1 1212 ? -24.735 -9.815 0.624 1.00 90.25 1212 HIS A N 1
ATOM 9245 C CA . HIS A 1 1212 ? -25.707 -9.160 1.489 1.00 90.25 1212 HIS A CA 1
ATOM 9246 C C . HIS A 1 1212 ? -27.057 -9.883 1.467 1.00 90.25 1212 HIS A C 1
ATOM 9248 O O . HIS A 1 1212 ? -27.579 -10.263 2.514 1.00 90.25 1212 HIS A O 1
ATOM 9254 N N . GLN A 1 1213 ? -27.588 -10.141 0.268 1.00 85.38 1213 GLN A N 1
ATOM 9255 C CA . GLN A 1 1213 ? -28.910 -10.745 0.092 1.00 85.38 1213 GLN A CA 1
ATOM 9256 C C . GLN A 1 1213 ? -29.002 -12.183 0.608 1.00 85.38 1213 GLN A C 1
ATOM 9258 O O . GLN A 1 1213 ? -30.086 -12.630 0.975 1.00 85.38 1213 GLN A O 1
ATOM 9263 N N . THR A 1 1214 ? -27.892 -12.925 0.598 1.00 87.12 1214 THR A N 1
ATOM 9264 C CA . THR A 1 1214 ? -27.939 -14.387 0.776 1.00 87.12 1214 THR A CA 1
ATOM 9265 C C . THR A 1 1214 ? -27.184 -14.891 1.996 1.00 87.12 1214 THR A C 1
ATOM 9267 O O . THR A 1 1214 ? -27.608 -15.872 2.605 1.00 87.12 1214 THR A O 1
ATOM 9270 N N . LEU A 1 1215 ? -26.091 -14.231 2.384 1.00 88.19 1215 LEU A N 1
ATOM 9271 C CA . LEU A 1 1215 ? -25.220 -14.671 3.477 1.00 88.19 1215 LEU A CA 1
ATOM 9272 C C . LEU A 1 1215 ? -25.269 -13.738 4.698 1.00 88.19 1215 LEU A C 1
ATOM 9274 O O . LEU A 1 1215 ? -24.597 -14.012 5.692 1.00 88.19 1215 LEU A O 1
ATOM 9278 N N . GLY A 1 1216 ? -26.084 -12.676 4.655 1.00 82.81 1216 GLY A N 1
ATOM 9279 C CA . GLY A 1 1216 ? -26.268 -11.746 5.773 1.00 82.81 1216 GLY A CA 1
ATOM 9280 C C . GLY A 1 1216 ? -25.042 -10.875 6.051 1.00 82.81 1216 GLY A C 1
ATOM 9281 O O . GLY A 1 1216 ? -24.806 -10.500 7.197 1.00 82.81 1216 GLY A O 1
ATOM 9282 N N . VAL A 1 1217 ? -24.243 -10.603 5.015 1.00 84.56 1217 VAL A N 1
ATOM 9283 C CA . VAL A 1 1217 ? -23.159 -9.610 5.050 1.00 84.56 1217 VAL A CA 1
ATOM 9284 C C . VAL A 1 1217 ? -23.761 -8.199 5.060 1.00 84.56 1217 VAL A C 1
ATOM 9286 O O . VAL A 1 1217 ? -24.886 -8.007 4.598 1.00 84.56 1217 VAL A O 1
ATOM 9289 N N . ASP A 1 1218 ? -23.041 -7.209 5.589 1.00 81.44 1218 ASP A N 1
ATOM 9290 C CA . ASP A 1 1218 ? -23.479 -5.808 5.585 1.00 81.44 1218 ASP A CA 1
ATOM 9291 C C . ASP A 1 1218 ? -23.812 -5.312 4.162 1.00 81.44 1218 ASP A C 1
ATOM 9293 O O . ASP A 1 1218 ? -23.228 -5.757 3.170 1.00 81.44 1218 ASP A O 1
ATOM 9297 N N . ALA A 1 1219 ? -24.786 -4.402 4.058 1.00 77.81 1219 ALA A N 1
ATOM 9298 C CA . ALA A 1 1219 ? -25.248 -3.886 2.771 1.00 77.81 1219 ALA A CA 1
ATOM 9299 C C . ALA A 1 1219 ? -24.115 -3.177 2.003 1.00 77.81 1219 ALA A C 1
ATOM 9301 O O . ALA A 1 1219 ? -23.322 -2.456 2.619 1.00 77.81 1219 ALA A O 1
ATOM 9302 N N . PRO A 1 1220 ? -24.042 -3.328 0.664 1.00 80.75 1220 PRO A N 1
ATOM 9303 C CA . PRO A 1 1220 ? -23.048 -2.623 -0.132 1.00 80.75 1220 PRO A CA 1
ATOM 9304 C C . PRO A 1 1220 ? -23.216 -1.109 0.010 1.00 80.75 1220 PRO A C 1
ATOM 9306 O O . PRO A 1 1220 ? -24.336 -0.592 0.028 1.00 80.75 1220 PRO A O 1
ATOM 9309 N N . ALA A 1 1221 ? -22.095 -0.384 0.035 1.00 77.25 1221 ALA A N 1
ATOM 9310 C CA . ALA A 1 1221 ? -22.124 1.070 -0.062 1.00 77.25 1221 ALA A CA 1
ATOM 9311 C C . ALA A 1 1221 ? -22.872 1.501 -1.345 1.00 77.25 1221 ALA A C 1
ATOM 9313 O O . ALA A 1 1221 ? -22.684 0.846 -2.386 1.00 77.25 1221 ALA A O 1
ATOM 9314 N N . PRO A 1 1222 ? -23.686 2.579 -1.295 1.00 73.12 1222 PRO A N 1
ATOM 9315 C CA . PRO A 1 1222 ? -24.471 3.038 -2.437 1.00 73.12 1222 PRO A CA 1
ATOM 9316 C C . PRO A 1 1222 ? -23.610 3.267 -3.680 1.00 73.12 1222 PRO A C 1
ATOM 9318 O O . PRO A 1 1222 ? -22.488 3.768 -3.589 1.00 73.12 1222 PRO A O 1
ATOM 9321 N N . LEU A 1 1223 ? -24.148 2.919 -4.849 1.00 76.06 1223 LEU A N 1
ATOM 9322 C CA . LEU A 1 1223 ? -23.525 3.232 -6.133 1.00 76.06 1223 LEU A CA 1
ATOM 9323 C C . LEU A 1 1223 ? -23.469 4.755 -6.326 1.00 76.06 1223 LEU A C 1
ATOM 9325 O O . LEU A 1 1223 ? -24.446 5.446 -6.051 1.00 76.06 1223 LEU A O 1
ATOM 9329 N N . GLN A 1 1224 ? -22.340 5.270 -6.813 1.00 72.94 1224 GLN A N 1
ATOM 9330 C CA . GLN A 1 1224 ? -22.165 6.682 -7.156 1.00 72.94 1224 GLN A CA 1
ATOM 9331 C C . GLN A 1 1224 ? -21.492 6.809 -8.530 1.00 72.94 1224 GLN A C 1
ATOM 9333 O O . GLN A 1 1224 ? -20.675 5.971 -8.917 1.00 72.94 1224 GLN A O 1
ATOM 9338 N N . GLY A 1 1225 ? -21.821 7.870 -9.270 1.00 84.94 1225 GLY A N 1
ATOM 9339 C CA . GLY A 1 1225 ? -21.107 8.261 -10.489 1.00 84.94 1225 GLY A CA 1
ATOM 9340 C C . GLY A 1 1225 ? -21.100 7.200 -11.600 1.00 84.94 1225 GLY A C 1
ATOM 9341 O O . GLY A 1 1225 ? -22.148 6.706 -12.016 1.00 84.94 1225 GLY A O 1
ATOM 9342 N N . ALA A 1 1226 ? -19.905 6.875 -12.108 1.00 85.75 1226 ALA A N 1
ATOM 9343 C CA . ALA A 1 1226 ? -19.717 6.072 -13.320 1.00 85.75 1226 ALA A CA 1
ATOM 9344 C C . ALA A 1 1226 ? -20.188 4.613 -13.190 1.00 85.75 1226 ALA A C 1
ATOM 9346 O O . ALA A 1 1226 ? -20.712 4.064 -14.152 1.00 85.75 1226 ALA A O 1
ATOM 9347 N N . VAL A 1 1227 ? -20.049 3.988 -12.015 1.00 87.75 1227 VAL A N 1
ATOM 9348 C CA . VAL A 1 1227 ? -20.478 2.591 -11.803 1.00 87.75 1227 VAL A CA 1
ATOM 9349 C C . VAL A 1 1227 ? -22.003 2.479 -11.814 1.00 87.75 1227 VAL A C 1
ATOM 9351 O O . VAL A 1 1227 ? -22.548 1.521 -12.356 1.00 87.75 1227 VAL A O 1
ATOM 9354 N N . GLN A 1 1228 ? -22.701 3.476 -11.257 1.00 87.00 1228 GLN A N 1
ATOM 9355 C CA . GLN A 1 1228 ? -24.162 3.537 -11.306 1.00 87.00 1228 GLN A CA 1
ATOM 9356 C C . GLN A 1 1228 ? -24.659 3.683 -12.747 1.00 87.00 1228 GLN A C 1
ATOM 9358 O O . GLN A 1 1228 ? -25.549 2.943 -13.156 1.00 87.00 1228 GLN A O 1
ATOM 9363 N N . ALA A 1 1229 ? -24.066 4.607 -13.511 1.00 86.62 1229 ALA A N 1
ATOM 9364 C CA . ALA A 1 1229 ? -24.394 4.803 -14.921 1.00 86.62 1229 ALA A CA 1
ATOM 9365 C C . ALA A 1 1229 ? -24.122 3.532 -15.738 1.00 86.62 1229 ALA A C 1
ATOM 9367 O O . ALA A 1 1229 ? -24.986 3.091 -16.488 1.00 86.62 1229 ALA A O 1
ATOM 9368 N N . TYR A 1 1230 ? -22.972 2.894 -15.508 1.00 90.56 1230 TYR A N 1
ATOM 9369 C CA . TYR A 1 1230 ? -22.615 1.632 -16.142 1.00 90.56 1230 TYR A CA 1
ATOM 9370 C C . TYR A 1 1230 ? -23.643 0.533 -15.844 1.00 90.56 1230 TYR A C 1
ATOM 9372 O O . TYR A 1 1230 ? -24.129 -0.111 -16.765 1.00 90.56 1230 TYR A O 1
ATOM 9380 N N . LEU A 1 1231 ? -24.028 0.315 -14.584 1.00 89.56 1231 LEU A N 1
ATOM 9381 C CA . LEU A 1 1231 ? -25.021 -0.715 -14.262 1.00 89.56 1231 LEU A CA 1
ATOM 9382 C C . LEU A 1 1231 ? -26.408 -0.380 -14.828 1.00 89.56 1231 LEU A C 1
ATOM 9384 O O . LEU A 1 1231 ? -27.070 -1.272 -15.349 1.00 89.56 1231 LEU A O 1
ATOM 9388 N N . ALA A 1 1232 ? -26.827 0.887 -14.791 1.00 85.12 1232 ALA A N 1
ATOM 9389 C CA . ALA A 1 1232 ? -28.091 1.319 -15.389 1.00 85.12 1232 ALA A CA 1
ATOM 9390 C C . ALA A 1 1232 ? -28.130 1.095 -16.913 1.00 85.12 1232 ALA A C 1
ATOM 9392 O O . ALA A 1 1232 ? -29.176 0.760 -17.459 1.00 85.12 1232 ALA A O 1
ATOM 9393 N N . GLU A 1 1233 ? -26.992 1.249 -17.592 1.00 87.38 1233 GLU A N 1
ATOM 9394 C CA . GLU A 1 1233 ? -26.865 1.022 -19.032 1.00 87.38 1233 GLU A CA 1
ATOM 9395 C C . GLU A 1 1233 ? -26.802 -0.464 -19.404 1.00 87.38 1233 GLU A C 1
ATOM 9397 O O . GLU A 1 1233 ? -27.269 -0.827 -20.480 1.00 87.38 1233 GLU A O 1
ATOM 9402 N N . HIS A 1 1234 ? -26.256 -1.330 -18.543 1.00 89.94 1234 HIS A N 1
ATOM 9403 C CA . HIS A 1 1234 ? -25.889 -2.709 -18.903 1.00 89.94 1234 HIS A CA 1
ATOM 9404 C C . HIS A 1 1234 ? -26.751 -3.803 -18.247 1.00 89.94 1234 HIS A C 1
ATOM 9406 O O . HIS A 1 1234 ? -26.660 -4.969 -18.631 1.00 89.94 1234 HIS A O 1
ATOM 9412 N N . VAL A 1 1235 ? -27.615 -3.485 -17.276 1.00 89.19 1235 VAL A N 1
ATOM 9413 C CA . VAL A 1 1235 ? -28.596 -4.450 -16.740 1.00 89.19 1235 VAL A CA 1
ATOM 9414 C C . VAL A 1 1235 ? -29.656 -4.750 -17.810 1.00 89.19 1235 VAL A C 1
ATOM 9416 O O . VAL A 1 1235 ? -30.275 -3.844 -18.359 1.00 89.19 1235 VAL A O 1
ATOM 9419 N N . ARG A 1 1236 ? -29.870 -6.034 -18.120 1.00 83.25 1236 ARG A N 1
ATOM 9420 C CA . ARG A 1 1236 ? -30.805 -6.506 -19.167 1.00 83.25 1236 ARG A CA 1
ATOM 9421 C C . ARG A 1 1236 ? -31.987 -7.295 -18.606 1.00 83.25 1236 ARG A C 1
ATOM 9423 O O . ARG A 1 1236 ? -33.075 -7.267 -19.165 1.00 83.25 1236 ARG A O 1
ATOM 9430 N N . CYS A 1 1237 ? -31.786 -8.007 -17.501 1.00 76.56 1237 CYS A N 1
ATOM 9431 C CA . CYS A 1 1237 ? -32.830 -8.767 -16.814 1.00 76.56 1237 CYS A CA 1
ATOM 9432 C C . CYS A 1 1237 ? -32.629 -8.623 -15.308 1.00 76.56 1237 CYS A C 1
ATOM 9434 O O . CYS A 1 1237 ? -31.494 -8.709 -14.838 1.00 76.56 1237 CYS A O 1
ATOM 9436 N N . CYS A 1 1238 ? -33.706 -8.416 -14.552 1.00 68.38 1238 CYS A N 1
ATOM 9437 C CA . CYS A 1 1238 ? -33.628 -8.200 -13.113 1.00 68.38 1238 CYS A CA 1
ATOM 9438 C C . CYS A 1 1238 ? -34.581 -9.126 -12.354 1.00 68.38 1238 CYS A C 1
ATOM 9440 O O . CYS A 1 1238 ? -35.796 -8.973 -12.431 1.00 68.38 1238 CYS A O 1
ATOM 9442 N N . GLY A 1 1239 ? -34.010 -10.051 -11.580 1.00 58.53 1239 GLY A N 1
ATOM 9443 C CA . GLY A 1 1239 ? -34.726 -10.898 -10.623 1.00 58.53 1239 GLY A CA 1
ATOM 9444 C C . GLY A 1 1239 ? -34.441 -10.543 -9.158 1.00 58.53 1239 GLY A C 1
ATOM 9445 O O . GLY A 1 1239 ? -34.887 -11.264 -8.272 1.00 58.53 1239 GLY A O 1
ATOM 9446 N N . ALA A 1 1240 ? -33.674 -9.476 -8.888 1.00 54.56 1240 ALA A N 1
ATOM 9447 C CA . ALA A 1 1240 ? -33.240 -9.065 -7.549 1.00 54.56 1240 ALA A CA 1
ATOM 9448 C C . ALA A 1 1240 ? -33.770 -7.662 -7.180 1.00 54.56 1240 ALA A C 1
ATOM 9450 O O . ALA A 1 1240 ? -33.526 -6.689 -7.892 1.00 54.56 1240 ALA A O 1
ATOM 9451 N N . GLU A 1 1241 ? -34.449 -7.535 -6.036 1.00 47.53 1241 GLU A N 1
ATOM 9452 C CA . GLU A 1 1241 ? -35.227 -6.337 -5.661 1.00 47.53 1241 GLU A CA 1
ATOM 9453 C C . GLU A 1 1241 ? -34.489 -4.973 -5.573 1.00 47.53 1241 GLU A C 1
ATOM 9455 O O . GLU A 1 1241 ? -35.161 -3.967 -5.781 1.00 47.53 1241 GLU A O 1
ATOM 9460 N N . PRO A 1 1242 ? -33.158 -4.835 -5.380 1.00 49.69 1242 PRO A N 1
ATOM 9461 C CA . PRO A 1 1242 ? -32.505 -3.517 -5.447 1.00 49.69 1242 PRO A CA 1
ATOM 9462 C C . PRO A 1 1242 ? -32.071 -3.083 -6.859 1.00 49.69 1242 PRO A C 1
ATOM 9464 O O . PRO A 1 1242 ? -31.773 -1.908 -7.059 1.00 49.69 1242 PRO A O 1
ATOM 9467 N N . LEU A 1 1243 ? -32.054 -3.983 -7.851 1.00 52.47 1243 LEU A N 1
ATOM 9468 C CA . LEU A 1 1243 ? -31.786 -3.645 -9.262 1.00 52.47 1243 LEU A CA 1
ATOM 9469 C C . LEU A 1 1243 ? -33.082 -3.385 -10.055 1.00 52.47 1243 LEU A C 1
ATOM 9471 O O . LEU A 1 1243 ? -33.042 -2.841 -11.160 1.00 52.47 1243 LEU A O 1
ATOM 9475 N N . ALA A 1 1244 ? -34.239 -3.709 -9.467 1.00 47.16 1244 ALA A N 1
ATOM 9476 C CA . ALA A 1 1244 ? -35.557 -3.539 -10.077 1.00 47.16 1244 ALA A CA 1
ATOM 9477 C C . ALA A 1 1244 ? -35.930 -2.060 -10.306 1.00 47.16 1244 ALA A C 1
ATOM 9479 O O . ALA A 1 1244 ? -36.733 -1.754 -11.180 1.00 47.16 1244 ALA A O 1
ATOM 9480 N N . GLY A 1 1245 ? -35.319 -1.129 -9.560 1.00 42.25 1245 GLY A N 1
ATOM 9481 C CA . GLY A 1 1245 ? -35.481 0.318 -9.757 1.00 42.25 1245 GLY A CA 1
ATOM 9482 C C . GLY A 1 1245 ? -34.582 0.931 -10.842 1.00 42.25 1245 GLY A C 1
ATOM 9483 O O . GLY A 1 1245 ? -34.706 2.119 -11.120 1.00 42.25 1245 GLY A O 1
ATOM 9484 N N . MET A 1 1246 ? -33.667 0.155 -11.437 1.00 47.84 1246 MET A N 1
ATOM 9485 C CA . MET A 1 1246 ? -32.695 0.618 -12.446 1.00 47.84 1246 MET A CA 1
ATOM 9486 C C . MET A 1 1246 ? -32.973 0.056 -13.847 1.00 47.84 1246 MET A C 1
ATOM 9488 O O . MET A 1 1246 ? -32.155 0.202 -14.750 1.00 47.84 1246 MET A O 1
ATOM 9492 N N . THR A 1 1247 ? -34.119 -0.596 -14.044 1.00 38.47 1247 THR A N 1
ATOM 9493 C CA . THR A 1 1247 ? -34.495 -1.181 -15.332 1.00 38.47 1247 THR A CA 1
ATOM 9494 C C . THR A 1 1247 ? -35.011 -0.083 -16.263 1.00 38.47 1247 THR A C 1
ATOM 9496 O O . THR A 1 1247 ? -36.134 0.393 -16.111 1.00 38.47 1247 THR A O 1
ATOM 9499 N N . ILE A 1 1248 ? -34.206 0.331 -17.243 1.00 34.69 1248 ILE A N 1
ATOM 9500 C CA . ILE A 1 1248 ? -34.731 1.046 -18.409 1.00 34.69 1248 ILE A CA 1
ATOM 9501 C C . ILE A 1 1248 ? -35.262 -0.025 -19.359 1.00 34.69 1248 ILE A C 1
ATOM 9503 O O . ILE A 1 1248 ? -34.502 -0.825 -19.893 1.00 34.69 1248 ILE A O 1
ATOM 9507 N N . THR A 1 1249 ? -36.576 -0.050 -19.564 1.00 32.44 1249 THR A N 1
ATOM 9508 C CA . THR A 1 1249 ? -37.193 -0.734 -20.704 1.00 32.44 1249 THR A CA 1
ATOM 9509 C C . THR A 1 1249 ? -36.623 -0.159 -22.001 1.00 32.44 1249 THR A C 1
ATOM 9511 O O . THR A 1 1249 ? -37.042 0.924 -22.420 1.00 32.44 1249 THR A O 1
ATOM 9514 N N . ARG A 1 1250 ? -35.687 -0.871 -22.630 1.00 30.09 1250 ARG A N 1
ATOM 9515 C CA . ARG A 1 1250 ? -35.440 -0.828 -24.073 1.00 30.09 1250 ARG A CA 1
ATOM 9516 C C . ARG A 1 1250 ? -35.114 -2.213 -24.593 1.00 30.09 1250 ARG A C 1
ATOM 9518 O O . ARG A 1 1250 ? -34.227 -2.860 -23.999 1.00 30.09 1250 ARG A O 1
#

Radius of gyration: 38.88 Å; chains: 1; bounding box: 82×94×119 Å

Sequence (1250 aa):
MMHILFAEWSRLARWALLLAALHLGTLLFLGRMVDLGQQPLAVHWAFCASYALIGLLLGVFQCSGYARPSHWLVLLHRPLPIRKIAVPVFAGGALVLVCSIALPVLLAALWQSSMTARVVDVRHELLALAALNVSLCGYAAGSFAVIAPRRYAAVGLVLLFWMIQARATGPAALLVQLIIVAWAFALLATVFKPDRDAPPRFAAVLALPTAMGVYFVVLVGFAVLESFWIAWGQHPKSGTPPPLGYEAMQQADPAERMLAALRESSHPDARLLAEQVRLSTPVTLGLQISRPPQWHELTNVAPMEFDDARTGMRFVFSHDDGLYHGYRLGNGAAAAVLQPDSPFSLPPLAIGRLPGMPAADRLFIAGSDLFHYDSRSGALRRRVALPHGESLLSLAMAGDAVIVRTDAALYALDLRPFFEHDRMFAPRARLPMSGEPGDVGAVDLIELVDGYLVVTTLGARSDDPAGADGRQIAQRLGFDGTVEEVGHRALQADFGWLFRYRAYWLSPALFECRRAAEQWAAQPDPHDRTTPAPIPATAHALALLLSAVSLLATLGRTQVGRMSRTGRALWLVASAAFGLPMMVAFALIHRLDHASASRRWLGRWVTAALLACVSTQVSAQPRDAFLAAPTVSHVTIAPDATSVAWIATEDARRSVWLQDLASGHRQRLMAHTAAGRLEFSTDARWLMLASDDRLFALATRGQGGSGIVATLGSERNFERVDPSVGAAVLITSEQRVGDTRRWRLSRLTVTGDEESLYESASRIAGFALDAHGRPAWIELVESAHLGVHAASSSTPAVMRCASVHRCTPIHADDRGVTLHTDRMEGDPAGLGRIVRWDGIGEPQVLLRDPAGEADIEFISADPTGRPRLAGCTSTGPRLLAADSRDRAAVDALTALLPGYVLRPQISRSLWLVEARSTALPFPRWFLFDPVSHDIKLFIEGGAQREGRQANAVRWTASDGMTLHGFLTLADEGVRAPLVVLAHGGPWSHWQSQYSMLTQFMVSRGVSVFQPNHRGSTGHGHAYKAAARGDFGGNGRVQHDIDEGVDALLARGIGKPGQAAIVGASFGGYAALLGATFSPQRYQAALAFVPPTDFASTIKHVLRTPESLALERHTPMSEWFRQHDLDVTDAGSMRRLHANSPLSHVANLSRPVIIVAAGEDRRVAVTGIIEYAARASLAGKPVTVVIDDNAGHRMDGKVSREAQLFLIELMLHQTLGVDAPAPLQGAVQAYLAEHVRCCGAEPLAGMTITR

Foldseek 3Di:
DVVLLVVLLVVCVVVLVVLQVVLLVVLLVVVVVDPQQQAAPVVVVVLLVVLLQLLLVLLLVLLLLVLDLVSVVVVVPDPDDLLVNLVSSLVNSLVSCCSNQLVSLVVSLVCCVPPFLDDRAPLSNVSSLSSSLSSLLSNLLNNQLSQADVLQSNLSCLLNVLLVLAQAWAPLSSVLSVVSSVLSVVSSSQRRDSDNQDFGPCLVSVLLSLLLVLLVVVVVVLVVVLVVCQVVQNALCRHVFDVLALSNLLPDALLVNLLVQLVPFPFPCSVVVNVVSVVFHKDKWAFPDLFFAAQNTSYGNHRQWDAQPVQQKIWHAYSVVLWTWIAHPVPRHTDDIADAPDGAPGRWDWPADDPPDDNRKTWTFRFQWIWIQDSVVRHIYTAEGHPPPWGWGGWDDAPQWIWTDIQFWIFTWGCPCVVVHPHHTDTLEIGTDPFQLQQWRIWMWHADPFFIKIKTWGFHLLQEQQHDFTKIWIWTAGSVHDIDTRGIDGGDRRDDLCRHCVSCLQAVLSSVVSVCSNCPNRDDTSNNDHDGDDRDPVSVVSSQVQLVVQLVLLVVVVVQDDDDPVRSVVLSVCSNRGGDSSSSSVPSSDPDPDDPPVVVVVVCVVVVVVVVVVPPPLPQRALVLLLDAWQWQDKDAAQQRQKIKTWGADPNFTWIKMAGPVVRDIDTQGRGDQFRDWDAFLVNQWIWGDHQFFIWITGDPPDDDTGTQDTHYPFKDFDAHQLQDRFWTWMWGWDDDDPAIKIFIWIGGSVNDIHTQAIDSFDWDAFAAELNSHTQWTFTFDAQWTFIDGRVDPDGGLDIGGPLWFFHFQYAYPQATWTFTLDAPPDPQSATFIWGDSSDDGTHTQGDDPVLFFHFDDFADRSSRHTAKTWAWQQFTDIDGRDPLQVQLRVLVCVVPPRWNWDWHDHPFWTFIWTFAQFAPWTWTWIAGSPVRDIDTDDTRDDRGGFFGWHKDWDAAPVGDIWIWTKGALDPQLAFFEEEEEEADLAAADTRGYDSVQRSVSSLGYMYIGTNFQLYHTGRSCSVLVQLLQLFAPGRRLSRSVVVLVVSVVVSHYHFQRYAYEYEESSLQSNLSCQQRVVSRHQEGEHEAYAQFVLVLLVQLLPFPCQCPPDVRHRNCSVCVSSNNHNVPPVSSVVSRCRGSQVRLVSRDHAYEYEHEQQESRRHCVSVVSSLVVNVVSLHQYWYFYHNHDYRPQSDPLSSSLVSQVVQCCCCVGNVGDHDDDDDDPNLVRRLVGTDDGNDVVCVVSDDDD

Secondary structure (DSSP, 8-state):
-HHHHHHHHHHHHHHHHHHHHHHHHHHHHHHHHS-GGG-BHHHHHHHHHHHHHHHHHHHHHHHHGGGSHHHHHHHHTSSS-HHHHHHHHHHHHHHHHIIIIIHHHHHHHHHHHHHSSS---THHHHHHHHHHHHHHHHHHHHHHHHHS-TTTGGGGGHHHHHHHH----HHHHHHHHHHHHHHHHHHHHHH-SS-SSSPPTTHHHHHHHHHHHHHHHHHHHHHHHHHHHHHTT-STTTS-PPTTBHHHHHHS-HHHHHHHHHTT---TTHHHHHHHHHHS--EE---S-SS---TT-SSBSS--EEEETTTTEEEEE-TTTS-EEEEETTT--EEEEE-BSS--SSPPEEEE--TTS-TT-EEEEETTEEEEEETTTTEEEEEEEPPTT--EEEEEEETTEEEEEESSEEEEEESHHHHH-SPPPPEEEEEE-SS-GGGEEEEEEEEETTEEEEEEEE-TTTTSTTSPPPEEEEEEEETTS-EEEEEEEEPBPSS-HHHHTHHHHH-HHHHHHHHHHHTTTPPP-GGG---PPPPPHHHHHHHHHHHHHHHHHHHHHHHHS---HHHHHHHHHHHHHH-HHHHHHHHHHS--S--SSHHHHHHHHHHHHHHHHH----PPPPGGGGSPPPSEEEEEE-TTSSEEEEEEEETTEEEEEEEETTT--EEEEES----SEEEE-TTSSEEEEE-SSEEEEEE-SS---EEEEEE-BTTEEEEEE-SS-TTEEEEEEEEEETTEEEEEEEEEETTS-EEEEEEESS-EEEEEE-TTSSEEEEEEEETTEEEEEETT--SPPSEEEETTS-EEEEEEETTEEEEEES--TT-SS---EEEEE-SSSSPEEEE--TTSS----EEEE-TTS-EEEEEE-BTB-EEEESSHHHHHHHHHHHHHSTT-EEEEEE-SS-EEEEEE-SS-SS-EEEEE-TTT--EEEEEES--PPP-PPEEEEEEE-TTS-EEEEEEE-SSTTS-S-EEEEE-SSSS----SS--HHHHHHHHTT-EEEEEE-TT-SSS-HHHHHTTTT--STT-HHHHHHHHHHHHHHHTT-S-TT-EEEEEETHHHHHHHHHHHH-TTTEEEEEEES--S-HHHHHHHHTTSGGGGTSSSSS-HHHHHHHTT--TT-HHHHHHHHHTSGGGGGGG--S-EEEEEETT-SSS-HHHHHHHHHHHHHTT--EEEEEETT--TT---HHHHHHHHHHHHHHHHHHH-PPPPPPP-HHHHHHHHHHEEE--STTTGGG----